Protein AF-0000000085013135 (afdb_homodimer)

Foldseek 3Di:
DQPCFPVVVVCVVPVVVVCPVVVVVPVPPPDDDDPDQDDFDDPAALCAFEEEEEAQALLRLLLLLVNVVRHYHYAYEHQAPAGHVLLDKDDAQDWDAWFVGFIDGHHHDPLAIDRWADDWAAPPLRLLVRLCVVLVFAKDFAAADDQLFWAWEPDDPPRHIDIDGLQQCLLQVLQVVLLVVLVCLVVVPCPDPPQDPVNSVVSNVVSCVRNVADPVSHDFFDVSSCVRSNFPFPADPDPGNGHTDGHDDPCRCVVRVVVVCNCVCVPNRNDPRMIATRSGSCSSSVSSCVSCVVNYDYSWAWAEWAADPQWIKTWTARRPPGDIDMDTGHFYEYAFALVSVLRHHYHQDDLLNVLSVPWDFWKKKWKKFKFFFDCCCVPSVTAWHWYAYPPLLGIKTFDNDPPPDGGIHIIRLGITTDPSSVVLQPDRFVVSVVVSQVVSCVNPVCSVVGTDDMGMDICCRHVRHNHRWTRDDPVSVSRRLVVLQDDRQRYHYAALSNAPVTSDSSRRSVRSSVVSNVNSVVSVVD/DQPCFPVVVVCVVPVVVVCPVVVVVPVPPPDDDDPDQDDFDDPAALCAFEEEEEAQALLRLLLLLVNVVRHYHYAYEHQAPAGHVLLDKDDAQDWDAWFVGFIDGHHHDPLAIDRQADDWAAPPLRLLVRLCVVLVFAKDFAAADDQLFWAWEPDDPPRHIDIDGLQQCLLQVLQVVLLVVLVCLVVVPCPDPPQDPVNSVVSNVVSCVRNVADPVSHDFFDVSSCVRSNFPFPADPDPGNGHTDGHDDPCRCVVRVVVVPNCVCVPNRNDPRMIATRSGSCSSSVSSCVSCVVNYDYSWAWAEWAADPQWIKTWTARRPPGDIDMDTGHFYEYAFALVSVLRHHYHQDDLLNVLSVPWDFWKKKWKKFKFFFDCCCVPSVTAWHWYAYPPLLGIKTFDNDPPPDGGIHIIRLGITTDPSSVVLQPDRFVVSVVVSQVVSCVNPVCSVVGTDDMGMDICCRHVRHNHRWTRDDPVSVPRRLVVLQDDRQRYHYAALSNAPVTSDSSRRSVRSSVVSNVNSVVSVVD

pLDDT: mean 91.19, std 17.28, range [20.17, 98.94]

Solvent-accessible surface area (backbone atoms only — not comparable to full-atom values): 54259 Å² total; per-residue (Å²): 135,75,79,58,52,77,49,35,56,52,34,54,64,48,54,61,62,78,48,63,68,60,51,64,63,63,67,65,70,79,70,69,76,59,73,65,90,70,81,92,79,76,85,74,66,42,79,56,44,32,36,34,28,37,25,40,23,57,18,27,40,50,32,49,53,54,41,43,75,33,42,31,39,61,40,30,37,16,56,46,94,61,72,8,61,59,40,31,58,48,33,45,76,40,74,49,70,34,62,92,67,54,69,45,67,32,76,45,54,91,92,39,61,38,50,70,40,62,78,69,41,38,71,82,34,49,65,50,51,50,50,28,50,74,68,62,56,55,58,41,66,41,44,61,57,20,38,56,24,38,39,37,38,68,59,48,94,91,34,74,53,44,76,43,44,40,29,38,61,49,44,34,51,44,12,51,54,28,23,55,37,43,51,39,57,71,67,60,51,80,55,73,89,77,63,48,73,71,47,44,55,43,46,48,54,47,34,24,65,69,14,55,27,46,98,84,42,43,58,59,72,30,62,61,42,15,47,35,39,37,48,66,35,55,50,23,33,49,90,25,78,46,36,51,30,78,68,69,51,68,65,56,38,52,77,65,49,56,61,79,67,63,57,57,46,51,27,47,76,43,25,40,48,24,24,34,42,64,94,32,50,24,47,61,32,51,53,45,41,75,74,41,51,93,34,52,40,59,22,23,42,68,48,34,40,37,59,59,96,82,22,30,39,37,34,25,36,31,72,79,80,58,58,76,46,76,49,75,26,48,26,34,46,40,35,58,42,43,61,45,49,58,72,33,49,70,50,71,53,70,68,51,55,52,35,37,65,68,39,50,48,34,46,24,26,31,29,31,34,33,24,62,41,45,51,51,43,78,75,56,61,31,70,22,11,42,28,42,36,76,49,73,42,34,29,32,35,41,52,60,61,74,65,78,54,81,47,59,41,41,30,38,49,20,46,27,51,44,72,50,14,50,55,47,50,71,41,56,70,71,59,39,49,50,52,42,45,54,56,42,25,77,77,36,74,59,43,64,80,32,57,69,53,60,48,71,47,30,28,59,35,32,83,78,38,46,20,65,33,62,46,74,49,75,63,46,51,68,69,28,41,59,57,52,45,38,71,50,89,54,34,32,51,23,21,23,74,28,18,60,37,55,70,36,70,41,7,11,42,37,11,13,54,52,43,46,54,52,50,49,55,51,56,69,74,100,136,75,81,61,52,75,50,34,57,53,35,56,63,49,54,61,58,77,51,61,71,62,53,65,64,60,68,69,68,78,74,68,74,56,74,64,88,70,80,91,81,75,85,74,67,43,80,57,44,33,36,34,26,38,26,40,22,57,17,26,41,51,30,47,54,56,41,44,75,36,41,30,40,60,40,31,37,17,57,45,91,61,70,8,60,60,40,30,58,46,34,46,76,40,73,49,70,34,61,92,68,52,69,46,67,32,78,44,55,93,93,38,61,39,50,70,39,61,79,69,42,36,70,82,35,48,64,50,51,50,49,28,49,75,70,64,55,54,59,42,68,39,47,61,58,20,39,54,25,38,39,36,37,68,59,48,95,92,35,76,54,44,78,43,43,39,29,38,60,48,44,33,52,44,11,50,54,28,24,55,37,41,51,38,57,72,68,59,51,82,55,76,87,78,63,49,75,70,48,46,57,44,47,47,53,48,33,25,64,69,14,55,27,46,98,84,43,43,58,62,72,30,63,63,41,16,47,35,40,37,48,67,35,54,51,24,34,47,90,24,78,46,37,52,29,77,68,71,52,68,65,57,37,53,77,66,49,58,60,78,65,63,57,56,49,51,27,48,76,42,24,39,47,23,24,32,42,65,93,33,51,25,49,60,32,51,54,45,41,75,72,42,50,92,34,52,41,60,24,25,42,69,48,32,41,37,59,60,96,83,22,29,40,37,34,23,36,32,72,81,81,56,59,76,47,75,49,75,25,50,25,34,44,39,35,58,42,42,62,45,48,58,72,32,48,72,49,70,54,69,68,52,56,52,36,36,64,68,39,50,45,34,46,25,26,31,30,32,34,33,24,61,41,45,52,52,44,78,74,57,61,30,68,23,10,41,28,42,36,74,50,73,41,35,30,32,35,41,50,60,61,73,68,77,53,81,46,60,43,41,28,39,48,19,46,27,48,43,71,49,13,50,53,47,51,71,41,57,68,70,58,38,50,51,52,43,44,53,56,42,26,77,74,36,75,59,44,64,80,32,56,68,51,61,50,71,46,29,27,58,36,33,83,78,38,47,21,64,31,63,46,74,48,76,64,46,50,68,71,28,41,59,56,51,46,37,72,51,90,55,34,32,50,24,22,22,76,30,18,60,38,52,71,35,70,43,7,11,42,37,11,13,53,54,42,45,54,54,50,49,55,51,55,71,73,99

InterPro domains:
  IPR001613 Flavin amine oxidase [PR00757] (50-69)
  IPR001613 Flavin amine oxidase [PR00757] (364-383)
  IPR001613 Flavin amine oxidase [PR00757] (501-518)
  IPR002937 Amine oxidase [PF01593] (58-519)
  IPR006311 Twin-arginine translocation pathway, signal sequence [PS51318] (1-34)
  IPR036188 FAD/NAD(P)-binding domain superfamily [G3DSA:3.50.50.60] (52-517)
  IPR036188 FAD/NAD(P)-binding domain superfamily [SSF51905] (48-522)
  IPR050281 Flavin monoamine oxidase and related enzymes [PTHR10742] (47-519)

Organism: Deinococcus geotherma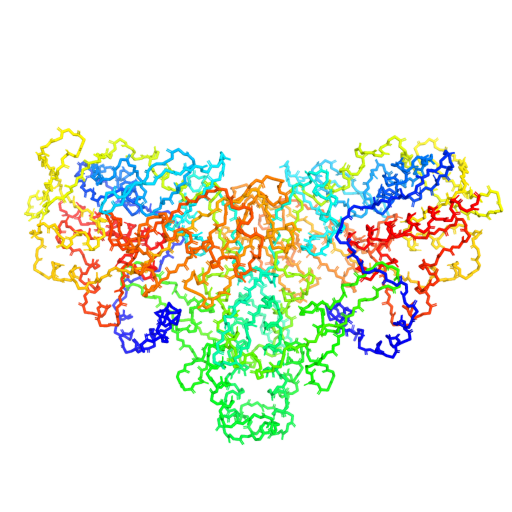lis (strain DSM 11300 / CIP 105573 / AG-3a) (NCBI:txid319795)

Nearest PDB structures (foldseek):
  2jb2-assembly1_A  TM=9.590E-01  e=8.911E-54  Rhodococcus opacus
  2jb1-assembly1_A  TM=9.589E-01  e=1.179E-53  Rhodococcus opacus
  2jae-assembly1_B  TM=9.559E-01  e=1.045E-52  Rhodococcus opacus
  1f8s-assembly2_C  TM=7.699E-01  e=2.069E-33  Calloselasma rhodostoma
  3kve-assembly1_B  TM=7.413E-01  e=1.322E-33  Vipera ammodytes ammodytes

Radius of gyration: 31.14 Å; Cα contacts (8 Å, |Δi|>4): 2342; chains: 2; bounding box: 64×97×80 Å

Structure (mmCIF, N/CA/C/O backbone):
data_AF-0000000085013135-model_v1
#
loop_
_entity.id
_entity.type
_entity.pdbx_description
1 polymer 'Flavin-containing amine oxidase'
#
loop_
_atom_site.group_PDB
_atom_site.id
_atom_site.type_symbol
_atom_site.label_atom_id
_atom_site.label_alt_id
_atom_site.label_comp_id
_atom_site.label_asym_id
_atom_site.label_entity_id
_atom_site.label_seq_id
_atom_site.pdbx_PDB_ins_code
_atom_site.Cartn_x
_atom_site.Cartn_y
_atom_site.Cartn_z
_atom_site.occupancy
_atom_site.B_iso_or_equiv
_atom_site.auth_seq_id
_atom_site.auth_comp_id
_atom_site.auth_asym_id
_atom_site.auth_atom_id
_atom_site.pdbx_PDB_model_num
ATOM 1 N N . MET A 1 1 ? -24.594 -26.344 1.019 1 20.33 1 MET A N 1
ATOM 2 C CA . MET A 1 1 ? -23.969 -26.281 -0.299 1 20.33 1 MET A CA 1
ATOM 3 C C . MET A 1 1 ? -23.312 -24.906 -0.524 1 20.33 1 MET A C 1
ATOM 5 O O . MET A 1 1 ? -22.641 -24.703 -1.529 1 20.33 1 MET A O 1
ATOM 9 N N . SER A 1 2 ? -23.859 -23.844 0.117 1 22.7 2 SER A N 1
ATOM 10 C CA . SER A 1 2 ? -23.672 -22.406 -0.042 1 22.7 2 SER A CA 1
ATOM 11 C C . SER A 1 2 ? -22.328 -21.953 0.535 1 22.7 2 SER A C 1
ATOM 13 O O . SER A 1 2 ? -21.844 -20.875 0.218 1 22.7 2 SER A O 1
ATOM 15 N N . GLU A 1 3 ? -21.953 -22.531 1.617 1 24.94 3 GLU A N 1
ATOM 16 C CA . GLU A 1 3 ? -20.922 -21.984 2.496 1 24.94 3 GLU A CA 1
ATOM 17 C C . GLU A 1 3 ? -19.531 -22.172 1.897 1 24.94 3 GLU A C 1
ATOM 19 O O . GLU A 1 3 ? -18.516 -21.906 2.559 1 24.94 3 GLU A O 1
ATOM 24 N N . ILE A 1 4 ? -19.375 -23.047 0.78 1 29.62 4 ILE A N 1
ATOM 25 C CA . ILE A 1 4 ? -18.062 -23.438 0.261 1 29.62 4 ILE A CA 1
ATOM 26 C C . ILE A 1 4 ? -17.438 -22.266 -0.505 1 29.62 4 ILE A C 1
ATOM 28 O O . ILE A 1 4 ? -16.438 -22.438 -1.202 1 29.62 4 ILE A O 1
ATOM 32 N N . ASN A 1 5 ? -18.156 -21.172 -0.644 1 28.77 5 ASN A N 1
ATOM 33 C CA . ASN A 1 5 ? -17.719 -20.25 -1.685 1 28.77 5 ASN A CA 1
ATOM 34 C C . ASN A 1 5 ? -16.312 -19.719 -1.416 1 28.77 5 ASN A C 1
ATOM 36 O O . ASN A 1 5 ? -15.391 -20 -2.174 1 28.77 5 ASN A O 1
ATOM 40 N N . ARG A 1 6 ? -16.281 -18.469 -0.856 1 32.03 6 ARG A N 1
ATOM 41 C CA . ARG A 1 6 ? -15.062 -17.703 -0.635 1 32.03 6 ARG A CA 1
ATOM 42 C C . ARG A 1 6 ? -14.117 -18.422 0.322 1 32.03 6 ARG A C 1
ATOM 44 O O . ARG A 1 6 ? -12.93 -18.094 0.396 1 32.03 6 ARG A O 1
ATOM 51 N N . ARG A 1 7 ? -14.703 -19.141 1.26 1 32.59 7 ARG A N 1
ATOM 52 C CA . ARG A 1 7 ? -14.047 -20.016 2.234 1 32.59 7 ARG A CA 1
ATOM 53 C C . ARG A 1 7 ? -13.164 -21.047 1.544 1 32.59 7 ARG A C 1
ATOM 55 O O . ARG A 1 7 ? -12.297 -21.641 2.176 1 32.59 7 ARG A O 1
ATOM 62 N N . SER A 1 8 ? -13.594 -21.25 0.335 1 32.78 8 SER A N 1
ATOM 63 C CA . SER A 1 8 ? -12.859 -22.312 -0.348 1 32.78 8 SER A CA 1
ATOM 64 C C . SER A 1 8 ? -11.484 -21.828 -0.794 1 32.78 8 SER A C 1
ATOM 66 O O . SER A 1 8 ? -10.609 -22.641 -1.096 1 32.78 8 SER A O 1
ATOM 68 N N . PHE A 1 9 ? -11.383 -20.594 -1.175 1 34.38 9 PHE A N 1
ATOM 69 C CA . PHE A 1 9 ? -10 -20.219 -1.425 1 34.38 9 PHE A CA 1
ATOM 70 C C . PHE A 1 9 ? -9.188 -20.25 -0.136 1 34.38 9 PHE A C 1
ATOM 72 O O . PHE A 1 9 ? -8.094 -20.812 -0.099 1 34.38 9 PHE A O 1
ATOM 79 N N . LEU A 1 10 ? -9.625 -19.516 0.949 1 36.81 10 LEU A N 1
ATOM 80 C CA . LEU A 1 10 ? -8.992 -19.672 2.25 1 36.81 10 LEU A CA 1
ATOM 81 C C . LEU A 1 10 ? -9.078 -21.109 2.73 1 36.81 10 LEU A C 1
ATOM 83 O O . LEU A 1 10 ? -8.148 -21.625 3.355 1 36.81 10 LEU A O 1
ATOM 87 N N . GLU A 1 11 ? -10.219 -21.766 2.619 1 33.91 11 GLU A N 1
ATOM 88 C CA . GLU A 1 11 ? -10.273 -23.203 2.877 1 33.91 11 GLU A CA 1
ATOM 89 C C . GLU A 1 11 ? -9.359 -23.969 1.932 1 33.91 11 GLU A C 1
ATOM 91 O O . GLU A 1 11 ? -8.805 -25 2.299 1 33.91 11 GLU A O 1
ATOM 96 N N . MET A 1 12 ? -9.305 -23.516 0.776 1 33.91 12 MET A N 1
ATOM 97 C CA . MET A 1 12 ? -8.328 -24.156 -0.097 1 33.91 12 MET A CA 1
ATOM 98 C C . MET A 1 12 ? -6.91 -23.906 0.386 1 33.91 12 MET A C 1
ATOM 100 O O . MET A 1 12 ? -6.074 -24.812 0.398 1 33.91 12 MET A O 1
ATOM 104 N N . VAL A 1 13 ? -6.574 -22.625 0.713 1 35.81 13 VAL A N 1
ATOM 105 C CA . VAL A 1 13 ? -5.27 -22.484 1.351 1 35.81 13 VAL A CA 1
ATOM 106 C C . VAL A 1 13 ? -5.305 -23.078 2.752 1 35.81 13 VAL A C 1
ATOM 108 O O . VAL A 1 13 ? -4.344 -23.719 3.188 1 35.81 13 VAL A O 1
ATOM 111 N N . GLY A 1 14 ? -6.281 -22.812 3.604 1 33.72 14 GLY A N 1
ATOM 112 C CA . GLY A 1 14 ? -6.414 -23.312 4.965 1 33.72 14 GLY A CA 1
ATOM 113 C C . GLY A 1 14 ? -6.754 -24.781 5.027 1 33.72 14 GLY A C 1
ATOM 114 O O . GLY A 1 14 ? -6.613 -25.422 6.074 1 33.72 14 GLY A O 1
ATOM 115 N N . MET A 1 15 ? -7.641 -25.203 4.223 1 31.19 15 MET A N 1
ATOM 116 C CA . MET A 1 15 ? -8.023 -26.594 4.449 1 31.19 15 MET A CA 1
ATOM 117 C C . MET A 1 15 ? -6.832 -27.531 4.258 1 31.19 15 MET A C 1
ATOM 119 O O . MET A 1 15 ? -6.992 -28.75 4.203 1 31.19 15 MET A O 1
ATOM 123 N N . VAL A 1 16 ? -5.73 -27.047 3.926 1 31.69 16 VAL A N 1
ATOM 124 C CA . VAL A 1 16 ? -4.676 -28.062 3.975 1 31.69 16 VAL A CA 1
ATOM 125 C C . VAL A 1 16 ? -4.512 -28.562 5.406 1 31.69 16 VAL A C 1
ATOM 127 O O . VAL A 1 16 ? -3.576 -28.172 6.105 1 31.69 16 VAL A O 1
ATOM 130 N N . GLY A 1 17 ? -5.332 -28.406 6.305 1 29.69 17 GLY A N 1
ATOM 131 C CA . GLY A 1 17 ? -5.223 -29 7.625 1 29.69 17 GLY A CA 1
ATOM 132 C C . GLY A 1 17 ? -4.91 -30.484 7.59 1 29.69 17 GLY A C 1
ATOM 133 O O . GLY A 1 17 ? -4.41 -31.031 8.57 1 29.69 17 GLY A O 1
ATOM 134 N N . GLY A 1 18 ? -5.578 -31.281 6.871 1 29.56 18 GLY A N 1
ATOM 135 C CA . GLY A 1 18 ? -5.32 -32.719 6.965 1 29.56 18 GLY A CA 1
ATOM 136 C C . GLY A 1 18 ? -3.889 -33.094 6.633 1 29.56 18 GLY A C 1
ATOM 137 O O . GLY A 1 18 ? -3.52 -34.25 6.688 1 29.56 18 GLY A O 1
ATOM 138 N N . SER A 1 19 ? -3.111 -32.344 5.891 1 28.61 19 SER A N 1
ATOM 139 C CA . SER A 1 19 ? -1.825 -32.75 5.352 1 28.61 19 SER A CA 1
ATOM 140 C C . SER A 1 19 ? -0.747 -32.781 6.426 1 28.61 19 SER A C 1
ATOM 142 O O . SER A 1 19 ? 0.438 -32.938 6.129 1 28.61 19 SER A O 1
ATOM 144 N N . ALA A 1 20 ? -1.009 -32.656 7.59 1 31.05 20 ALA A N 1
ATOM 145 C CA . ALA A 1 20 ? 0.098 -32.906 8.516 1 31.05 20 ALA A CA 1
ATOM 146 C C . ALA A 1 20 ? 0.731 -34.25 8.273 1 31.05 20 ALA A C 1
ATOM 148 O O . ALA A 1 20 ? 1.941 -34.438 8.445 1 31.05 20 ALA A O 1
ATOM 149 N N . ALA A 1 21 ? -0.06 -35.25 8.094 1 29.69 21 ALA A N 1
ATOM 150 C CA . ALA A 1 21 ? 0.535 -36.562 7.996 1 29.69 21 ALA A CA 1
ATOM 151 C C . ALA A 1 21 ? 1.422 -36.688 6.762 1 29.69 21 ALA A C 1
ATOM 153 O O . ALA A 1 21 ? 2.479 -37.312 6.805 1 29.69 21 ALA A O 1
ATOM 154 N N . LEU A 1 22 ? 0.947 -36.062 5.672 1 29.84 22 LEU A N 1
ATOM 155 C CA . LEU A 1 22 ? 1.785 -36.281 4.496 1 29.84 22 LEU A CA 1
ATOM 156 C C . LEU A 1 22 ? 3.045 -35.406 4.57 1 29.84 22 LEU A C 1
ATOM 158 O O . LEU A 1 22 ? 4.016 -35.688 3.852 1 29.84 22 LEU A O 1
ATOM 162 N N . TYR A 1 23 ? 3.088 -34.375 5.312 1 30.44 23 TYR A N 1
ATOM 163 C CA . TYR A 1 23 ? 4.285 -33.562 5.434 1 30.44 23 TYR A CA 1
ATOM 164 C C . TYR A 1 23 ? 5.441 -34.375 6.016 1 30.44 23 TYR A C 1
ATOM 166 O O . TYR A 1 23 ? 6.605 -34.125 5.684 1 30.44 23 TYR A O 1
ATOM 174 N N . GLN A 1 24 ? 5.23 -35.188 6.957 1 28.14 24 GLN A N 1
ATOM 175 C CA . GLN A 1 24 ? 6.34 -35.906 7.57 1 28.14 24 GLN A CA 1
ATOM 176 C C . GLN A 1 24 ? 7.09 -36.75 6.535 1 28.14 24 GLN A C 1
ATOM 178 O O . GLN A 1 24 ? 8.312 -36.906 6.629 1 28.14 24 GLN A O 1
ATOM 183 N N . VAL A 1 25 ? 6.434 -37.344 5.598 1 28.45 25 VAL A N 1
ATOM 184 C CA . VAL A 1 25 ? 7.133 -38.281 4.719 1 28.45 25 VAL A CA 1
ATOM 185 C C . VAL A 1 25 ? 8.008 -37.5 3.738 1 28.45 25 VAL A C 1
ATOM 187 O O . VAL A 1 25 ? 9.125 -37.938 3.418 1 28.45 25 VAL A O 1
ATOM 190 N N . MET A 1 26 ? 7.57 -36.312 3.322 1 29.7 26 MET A N 1
ATOM 191 C CA . MET A 1 26 ? 8.289 -35.719 2.205 1 29.7 26 MET A CA 1
ATOM 192 C C . MET A 1 26 ? 9.578 -35.062 2.682 1 29.7 26 MET A C 1
ATOM 194 O O . MET A 1 26 ? 10.43 -34.688 1.867 1 29.7 26 MET A O 1
ATOM 198 N N . THR A 1 27 ? 9.719 -34.594 3.871 1 31.27 27 THR A N 1
ATOM 199 C CA . THR A 1 27 ? 10.984 -34.031 4.32 1 31.27 27 THR A CA 1
ATOM 200 C C . THR A 1 27 ? 12.109 -35.031 4.215 1 31.27 27 THR A C 1
ATOM 202 O O . THR A 1 27 ? 13.289 -34.688 4.32 1 31.27 27 THR A O 1
ATOM 205 N N . SER A 1 28 ? 11.828 -36.25 4.27 1 26.95 28 SER A N 1
ATOM 206 C CA . SER A 1 28 ? 12.984 -37.125 4.375 1 26.95 28 SER A CA 1
ATOM 207 C C . SER A 1 28 ? 13.812 -37.125 3.096 1 26.95 28 SER A C 1
ATOM 209 O O . SER A 1 28 ? 14.93 -37.625 3.068 1 26.95 28 SER A O 1
ATOM 211 N N . MET A 1 29 ? 13.156 -36.938 1.948 1 28.41 29 MET A N 1
ATOM 212 C CA . MET A 1 29 ? 14.008 -37.281 0.816 1 28.41 29 MET A CA 1
ATOM 213 C C . MET A 1 29 ? 14.773 -36.062 0.313 1 28.41 29 MET A C 1
ATOM 215 O O . MET A 1 29 ? 15.453 -36.125 -0.711 1 28.41 29 MET A O 1
ATOM 219 N N . GLY A 1 30 ? 15.641 -35.281 1.122 1 29.53 30 GLY A N 1
ATOM 220 C CA . GLY A 1 30 ? 16.781 -34.375 1.146 1 29.53 30 GLY A CA 1
ATOM 221 C C . GLY A 1 30 ? 16.859 -33.469 -0.069 1 29.53 30 GLY A C 1
ATOM 222 O O . GLY A 1 30 ? 17.797 -32.688 -0.195 1 29.53 30 GLY A O 1
ATOM 223 N N . LEU A 1 31 ? 16.344 -33.688 -1.231 1 30.48 31 LEU A N 1
ATOM 224 C CA . LEU A 1 31 ? 16.875 -33.031 -2.416 1 30.48 31 LEU A CA 1
ATOM 225 C C . LEU A 1 31 ? 16.109 -31.75 -2.723 1 30.48 31 LEU A C 1
ATOM 227 O O . LEU A 1 31 ? 16.25 -31.188 -3.805 1 30.48 31 LEU A O 1
ATOM 231 N N . ALA A 1 32 ? 15.211 -31.281 -1.991 1 35.53 32 ALA A N 1
ATOM 232 C CA . ALA A 1 32 ? 14.391 -30.172 -2.471 1 35.53 32 ALA A CA 1
ATOM 233 C C . ALA A 1 32 ? 15.047 -28.828 -2.156 1 35.53 32 ALA A C 1
ATOM 235 O O . ALA A 1 32 ? 15.328 -28.531 -0.995 1 35.53 32 ALA A O 1
ATOM 236 N N . GLN A 1 33 ? 15.734 -28.172 -3.033 1 38.53 33 GLN A N 1
ATOM 237 C CA . GLN A 1 33 ? 16.344 -26.859 -2.865 1 38.53 33 GLN A CA 1
ATOM 238 C C . GLN A 1 33 ? 15.281 -25.75 -2.887 1 38.53 33 GLN A C 1
ATOM 240 O O . GLN A 1 33 ? 14.406 -25.75 -3.756 1 38.53 33 GLN A O 1
ATOM 245 N N . ALA A 1 34 ? 15.195 -25.031 -1.943 1 46.62 34 ALA A N 1
ATOM 246 C CA . ALA A 1 34 ? 14.359 -23.844 -1.779 1 46.62 34 ALA A CA 1
ATOM 247 C C . ALA A 1 34 ? 14.586 -22.859 -2.924 1 46.62 34 ALA A C 1
ATOM 249 O O . ALA A 1 34 ? 15.664 -22.812 -3.516 1 46.62 34 ALA A O 1
ATOM 250 N N . SER A 1 35 ? 13.523 -22.312 -3.408 1 49.88 35 SER A N 1
ATOM 251 C CA . SER A 1 35 ? 13.57 -21.25 -4.402 1 49.88 35 SER A CA 1
ATOM 252 C C . SER A 1 35 ? 14.695 -20.266 -4.098 1 49.88 35 SER A C 1
ATOM 254 O O . SER A 1 35 ? 14.656 -19.578 -3.078 1 49.88 35 SER A O 1
ATOM 256 N N . ALA A 1 36 ? 15.93 -20.531 -4.551 1 49.38 36 ALA A N 1
ATOM 257 C CA . ALA A 1 36 ? 17.062 -19.641 -4.316 1 49.38 36 ALA A CA 1
ATOM 258 C C . ALA A 1 36 ? 16.969 -18.391 -5.18 1 49.38 36 ALA A C 1
ATOM 260 O O . ALA A 1 36 ? 16.641 -18.469 -6.367 1 49.38 36 ALA A O 1
ATOM 261 N N . PRO A 1 37 ? 17.156 -17.125 -4.531 1 61.28 37 PRO A N 1
ATOM 262 C CA . PRO A 1 37 ? 17.344 -15.836 -5.207 1 61.28 37 PRO A CA 1
ATOM 263 C C . PRO A 1 37 ? 18.484 -15.867 -6.227 1 61.28 37 PRO A C 1
ATOM 265 O O . PRO A 1 37 ? 19.469 -16.562 -6.031 1 61.28 37 PRO A O 1
ATOM 268 N N . GLY A 1 38 ? 18.125 -15.844 -7.609 1 69.94 38 GLY A N 1
ATOM 269 C CA . GLY A 1 38 ? 19.109 -15.586 -8.648 1 69.94 38 GLY A CA 1
ATOM 270 C C . GLY A 1 38 ? 18.781 -16.25 -9.969 1 69.94 38 GLY A C 1
ATOM 271 O O . GLY A 1 38 ? 17.859 -17.062 -10.047 1 69.94 38 GLY A O 1
ATOM 272 N N . PRO A 1 39 ? 19.578 -15.891 -10.898 1 77.06 39 PRO A N 1
ATOM 273 C CA . PRO A 1 39 ? 19.344 -16.422 -12.242 1 77.06 39 PRO A CA 1
ATOM 274 C C . PRO A 1 39 ? 19.766 -17.875 -12.383 1 77.06 39 PRO A C 1
ATOM 276 O O . PRO A 1 39 ? 20.672 -18.344 -11.672 1 77.06 39 PRO A O 1
ATOM 279 N N . LEU A 1 40 ? 19.109 -18.641 -13.188 1 82.75 40 LEU A N 1
ATOM 280 C CA . LEU A 1 40 ? 19.438 -20.031 -13.492 1 82.75 40 LEU A CA 1
ATOM 281 C C . LEU A 1 40 ? 20.781 -20.125 -14.219 1 82.75 40 LEU A C 1
ATOM 283 O O . LEU A 1 40 ? 21.031 -19.391 -15.172 1 82.75 40 LEU A O 1
ATOM 287 N N . LYS A 1 41 ? 21.859 -20.891 -13.773 1 81.81 41 LYS A N 1
ATOM 288 C CA . LYS A 1 41 ? 23.141 -21.172 -14.406 1 81.81 41 LYS A CA 1
ATOM 289 C C . LYS A 1 41 ? 23.281 -22.641 -14.734 1 81.81 41 LYS A C 1
ATOM 291 O O . LYS A 1 41 ? 23.328 -23.484 -13.836 1 81.81 41 LYS A O 1
ATOM 296 N N . LEU A 1 42 ? 23.172 -22.891 -15.977 1 88 42 LEU A N 1
ATOM 297 C CA . LEU A 1 42 ? 23.312 -24.266 -16.438 1 88 42 LEU A CA 1
ATOM 298 C C . LEU A 1 42 ? 24.766 -24.547 -16.844 1 88 42 LEU A C 1
ATOM 300 O O . LEU A 1 42 ? 25.359 -23.781 -17.594 1 88 42 LEU A O 1
ATOM 304 N N . GLU A 1 43 ? 25.297 -25.562 -16.219 1 88.62 43 GLU A N 1
ATOM 305 C CA . GLU A 1 43 ? 26.656 -25.969 -16.594 1 88.62 43 GLU A CA 1
ATOM 306 C C . GLU A 1 43 ? 26.625 -26.906 -17.797 1 88.62 43 GLU A C 1
ATOM 308 O O . GLU A 1 43 ? 25.766 -27.781 -17.875 1 88.62 43 GLU A O 1
ATOM 313 N N . GLY A 1 44 ? 27.562 -26.672 -18.672 1 89.62 44 GLY A N 1
ATOM 314 C CA . GLY A 1 44 ? 27.594 -27.484 -19.875 1 89.62 44 GLY A CA 1
ATOM 315 C C . GLY A 1 44 ? 26.906 -26.812 -21.047 1 89.62 44 GLY A C 1
ATOM 316 O O . GLY A 1 44 ? 26.609 -25.625 -21.016 1 89.62 44 GLY A O 1
ATOM 317 N N . SER A 1 45 ? 26.844 -27.656 -22.203 1 91.06 45 SER A N 1
ATOM 318 C CA . SER A 1 45 ? 26.25 -27.125 -23.422 1 91.06 45 SER A CA 1
ATOM 319 C C . SER A 1 45 ? 25.281 -28.125 -24.062 1 91.06 45 SER A C 1
ATOM 321 O O . SER A 1 45 ? 25.484 -29.328 -23.984 1 91.06 45 SER A O 1
ATOM 323 N N . GLY A 1 46 ? 24.234 -27.609 -24.547 1 92.44 46 GLY A N 1
ATOM 324 C CA . GLY A 1 46 ? 23.234 -28.422 -25.219 1 92.44 46 GLY A CA 1
ATOM 325 C C . GLY A 1 46 ? 23.766 -29.094 -26.484 1 92.44 46 GLY A C 1
ATOM 326 O O . GLY A 1 46 ? 23.219 -30.109 -26.922 1 92.44 46 GLY A O 1
ATOM 327 N N . GLN A 1 47 ? 24.781 -28.578 -27.031 1 91.19 47 GLN A N 1
ATOM 328 C CA . GLN A 1 47 ? 25.453 -29.125 -28.203 1 91.19 47 GLN A CA 1
ATOM 329 C C . GLN A 1 47 ? 24.469 -29.297 -29.359 1 91.19 47 GLN A C 1
ATOM 331 O O . GLN A 1 47 ? 24.5 -30.297 -30.078 1 91.19 47 GLN A O 1
ATOM 336 N N . GLY A 1 48 ? 23.531 -28.5 -29.375 1 92 48 GLY A N 1
ATOM 337 C CA . GLY A 1 48 ? 22.609 -28.469 -30.5 1 92 48 GLY A CA 1
ATOM 338 C C . GLY A 1 48 ? 21.484 -29.484 -30.375 1 92 48 GLY A C 1
ATOM 339 O O . GLY A 1 48 ? 20.656 -29.594 -31.281 1 92 48 GLY A O 1
ATOM 340 N N . LYS A 1 49 ? 21.422 -30.234 -29.266 1 97.31 49 LYS A N 1
ATOM 341 C CA . LYS A 1 49 ? 20.266 -31.094 -29.031 1 97.31 49 LYS A CA 1
ATOM 342 C C . LYS A 1 49 ? 18.969 -30.281 -29.031 1 97.31 49 LYS A C 1
ATOM 344 O O . LYS A 1 49 ? 18.969 -29.094 -28.703 1 97.31 49 LYS A O 1
ATOM 349 N N . SER A 1 50 ? 17.922 -30.969 -29.344 1 98.44 50 SER A N 1
ATOM 350 C CA . SER A 1 50 ? 16.703 -30.203 -29.609 1 98.44 50 SER A CA 1
ATOM 351 C C . SER A 1 50 ? 15.672 -30.391 -28.5 1 98.44 50 SER A C 1
ATOM 353 O O . SER A 1 50 ? 15.547 -31.484 -27.938 1 98.44 50 SER A O 1
ATOM 355 N N . PHE A 1 51 ? 15 -29.281 -28.172 1 98.75 51 PHE A N 1
ATOM 356 C CA . PHE A 1 51 ? 13.875 -29.297 -27.25 1 98.75 51 PHE A CA 1
ATOM 357 C C . PHE A 1 51 ? 12.602 -28.828 -27.953 1 98.75 51 PHE A C 1
ATOM 359 O O . PHE A 1 51 ? 12.617 -27.859 -28.703 1 98.75 51 PHE A O 1
ATOM 366 N N . LEU A 1 52 ? 11.523 -29.547 -27.734 1 98.88 52 LEU A N 1
ATOM 367 C CA . LEU A 1 52 ? 10.172 -29.125 -28.094 1 98.88 52 LEU A CA 1
ATOM 368 C C . LEU A 1 52 ? 9.414 -28.641 -26.859 1 98.88 52 LEU A C 1
ATOM 370 O O . LEU A 1 52 ? 9.305 -29.359 -25.859 1 98.88 52 LEU A O 1
ATOM 374 N N . ILE A 1 53 ? 8.984 -27.391 -26.906 1 98.94 53 ILE A N 1
ATOM 375 C CA . ILE A 1 53 ? 8.164 -26.812 -25.844 1 98.94 53 ILE A CA 1
ATOM 376 C C . ILE A 1 53 ? 6.723 -26.672 -26.328 1 98.94 53 ILE A C 1
ATOM 378 O O . ILE A 1 53 ? 6.469 -26.125 -27.406 1 98.94 53 ILE A O 1
ATOM 382 N N . LEU A 1 54 ? 5.793 -27.203 -25.578 1 98.94 54 LEU A N 1
ATOM 383 C CA . LEU A 1 54 ? 4.383 -27.109 -25.938 1 98.94 54 LEU A CA 1
ATOM 384 C C . LEU A 1 54 ? 3.676 -26.047 -25.094 1 98.94 54 LEU A C 1
ATOM 386 O O . LEU A 1 54 ? 3.297 -26.312 -23.938 1 98.94 54 LEU A O 1
ATOM 390 N N . GLY A 1 55 ? 3.42 -24.859 -25.672 1 98.81 55 GLY A N 1
ATOM 391 C CA . GLY A 1 55 ? 2.82 -23.719 -25.016 1 98.81 55 GLY A CA 1
ATOM 392 C C . GLY A 1 55 ? 3.781 -22.547 -24.844 1 98.81 55 GLY A C 1
ATOM 393 O O . GLY A 1 55 ? 4.914 -22.734 -24.391 1 98.81 55 GLY A O 1
ATOM 394 N N . ALA A 1 56 ? 3.281 -21.375 -25.172 1 98.88 56 ALA A N 1
ATOM 395 C CA . ALA A 1 56 ? 4.09 -20.156 -25.047 1 98.88 56 ALA A CA 1
ATOM 396 C C . ALA A 1 56 ? 3.57 -19.266 -23.906 1 98.88 56 ALA A C 1
ATOM 398 O O . ALA A 1 56 ? 3.52 -18.047 -24.047 1 98.88 56 ALA A O 1
ATOM 399 N N . GLY A 1 57 ? 3.084 -19.891 -22.797 1 98.75 57 GLY A N 1
ATOM 400 C CA . GLY A 1 57 ? 2.898 -19.156 -21.562 1 98.75 57 GLY A CA 1
ATOM 401 C C . GLY A 1 57 ? 4.203 -18.812 -20.875 1 98.75 57 GLY A C 1
ATOM 402 O O . GLY A 1 57 ? 5.281 -19.016 -21.438 1 98.75 57 GLY A O 1
ATOM 403 N N . LEU A 1 58 ? 4.133 -18.359 -19.688 1 98.88 58 LEU A N 1
ATOM 404 C CA . LEU A 1 58 ? 5.352 -17.953 -18.984 1 98.88 58 LEU A CA 1
ATOM 405 C C . LEU A 1 58 ? 6.277 -19.156 -18.781 1 98.88 58 LEU A C 1
ATOM 407 O O . LEU A 1 58 ? 7.492 -19.031 -18.969 1 98.88 58 LEU A O 1
ATOM 411 N N . ALA A 1 59 ? 5.703 -20.25 -18.406 1 98.88 59 ALA A N 1
ATOM 412 C CA . ALA A 1 59 ? 6.523 -21.438 -18.188 1 98.88 59 ALA A CA 1
ATOM 413 C C . ALA A 1 59 ? 7.242 -21.844 -19.469 1 98.88 59 ALA A C 1
ATOM 415 O O . ALA A 1 59 ? 8.438 -22.141 -19.453 1 98.88 59 ALA A O 1
ATOM 416 N N . GLY A 1 60 ? 6.52 -21.859 -20.562 1 98.94 60 GLY A N 1
ATOM 417 C CA . GLY A 1 60 ? 7.117 -22.25 -21.828 1 98.94 60 GLY A CA 1
ATOM 418 C C . GLY A 1 60 ? 8.195 -21.297 -22.297 1 98.94 60 GLY A C 1
ATOM 419 O O . GLY A 1 60 ? 9.289 -21.734 -22.688 1 98.94 60 GLY A O 1
ATOM 420 N N . MET A 1 61 ? 7.883 -20.047 -22.266 1 98.94 61 MET A N 1
ATOM 421 C CA . MET A 1 61 ? 8.836 -19.062 -22.766 1 98.94 61 MET A CA 1
ATOM 422 C C . MET A 1 61 ? 10.062 -18.969 -21.859 1 98.94 61 MET A C 1
ATOM 424 O O . MET A 1 61 ? 11.18 -18.781 -22.344 1 98.94 61 MET A O 1
ATOM 428 N N . ALA A 1 62 ? 9.852 -19.094 -20.562 1 98.81 62 ALA A N 1
ATOM 429 C CA . ALA A 1 62 ? 10.992 -19.141 -19.656 1 98.81 62 ALA A CA 1
ATOM 430 C C . ALA A 1 62 ? 11.875 -20.344 -19.938 1 98.81 62 ALA A C 1
ATOM 432 O O . ALA A 1 62 ? 13.102 -20.25 -19.922 1 98.81 62 ALA A O 1
ATOM 433 N N . SER A 1 63 ? 11.266 -21.484 -20.188 1 98.88 63 SER A N 1
ATOM 434 C CA . SER A 1 63 ? 12.023 -22.688 -20.531 1 98.88 63 SER A CA 1
ATOM 435 C C . SER A 1 63 ? 12.859 -22.469 -21.781 1 98.88 63 SER A C 1
ATOM 437 O O . SER A 1 63 ? 14.055 -22.781 -21.812 1 98.88 63 SER A O 1
ATOM 439 N N . ALA A 1 64 ? 12.227 -21.938 -22.781 1 98.88 64 ALA A N 1
ATOM 440 C CA . ALA A 1 64 ? 12.914 -21.688 -24.047 1 98.88 64 ALA A CA 1
ATOM 441 C C . ALA A 1 64 ? 14.086 -20.734 -23.859 1 98.88 64 ALA A C 1
ATOM 443 O O . ALA A 1 64 ? 15.172 -20.953 -24.391 1 98.88 64 ALA A O 1
ATOM 444 N N . TYR A 1 65 ? 13.828 -19.656 -23.141 1 98.62 65 TYR A N 1
ATOM 445 C CA . TYR A 1 65 ? 14.836 -18.625 -22.891 1 98.62 65 TYR A CA 1
ATOM 446 C C . TYR A 1 65 ? 16.078 -19.234 -22.234 1 98.62 65 TYR A C 1
ATOM 448 O O . TYR A 1 65 ? 17.203 -18.984 -22.672 1 98.62 65 TYR A O 1
ATOM 456 N N . GLU A 1 66 ? 15.883 -20.062 -21.219 1 98.25 66 GLU A N 1
ATOM 457 C CA . GLU A 1 66 ? 16.984 -20.641 -20.469 1 98.25 66 GLU A CA 1
ATOM 458 C C . GLU A 1 66 ? 17.703 -21.719 -21.281 1 98.25 66 GLU A C 1
ATOM 460 O O . GLU A 1 66 ? 18.938 -21.812 -21.25 1 98.25 66 GLU A O 1
ATOM 465 N N . LEU A 1 67 ? 16.984 -22.531 -21.984 1 98.38 67 LEU A N 1
ATOM 466 C CA . LEU A 1 67 ? 17.578 -23.594 -22.781 1 98.38 67 LEU A CA 1
ATOM 467 C C . LEU A 1 67 ? 18.406 -23.031 -23.938 1 98.38 67 LEU A C 1
ATOM 469 O O . LEU A 1 67 ? 19.469 -23.547 -24.25 1 98.38 67 LEU A O 1
ATOM 473 N N . ARG A 1 68 ? 17.875 -22.016 -24.531 1 97.25 68 ARG A N 1
ATOM 474 C CA . ARG A 1 68 ? 18.625 -21.391 -25.625 1 97.25 68 ARG A CA 1
ATOM 475 C C . ARG A 1 68 ? 19.953 -20.844 -25.125 1 97.25 68 ARG A C 1
ATOM 477 O O . ARG A 1 68 ? 20.984 -20.984 -25.797 1 97.25 68 ARG A O 1
ATOM 484 N N . LYS A 1 69 ? 19.938 -20.234 -23.984 1 95.62 69 LYS A N 1
ATOM 485 C CA . LYS A 1 69 ? 21.172 -19.719 -23.375 1 95.62 69 LYS A CA 1
ATOM 486 C C . LYS A 1 69 ? 22.203 -20.844 -23.219 1 95.62 69 LYS A C 1
ATOM 488 O O . LYS A 1 69 ? 23.406 -20.578 -23.297 1 95.62 69 LYS A O 1
ATOM 493 N N . ALA A 1 70 ? 21.672 -22.031 -23.094 1 96.31 70 ALA A N 1
ATOM 494 C CA . ALA A 1 70 ? 22.547 -23.172 -22.844 1 96.31 70 ALA A CA 1
ATOM 495 C C . ALA A 1 70 ? 22.953 -23.859 -24.141 1 96.31 70 ALA A C 1
ATOM 497 O O . ALA A 1 70 ? 23.672 -24.859 -24.141 1 96.31 70 ALA A O 1
ATOM 498 N N . GLY A 1 71 ? 22.438 -23.391 -25.281 1 96.62 71 GLY A N 1
ATOM 499 C CA . GLY A 1 71 ? 22.922 -23.859 -26.562 1 96.62 71 GLY A CA 1
ATOM 500 C C . GLY A 1 71 ? 22.031 -24.922 -27.172 1 96.62 71 GLY A C 1
ATOM 501 O O . GLY A 1 71 ? 22.469 -25.656 -28.062 1 96.62 71 GLY A O 1
ATOM 502 N N . TYR A 1 72 ? 20.859 -25.062 -26.703 1 98.25 72 TYR A N 1
ATOM 503 C CA . TYR A 1 72 ? 19.922 -26.016 -27.281 1 98.25 72 TYR A CA 1
ATOM 504 C C . TYR A 1 72 ? 19.188 -25.422 -28.469 1 98.25 72 TYR A C 1
ATOM 506 O O . TYR A 1 72 ? 19.047 -24.203 -28.578 1 98.25 72 TYR A O 1
ATOM 514 N N . ASP A 1 73 ? 18.797 -26.281 -29.375 1 98.38 73 ASP A N 1
ATOM 515 C CA . ASP A 1 73 ? 17.859 -25.906 -30.438 1 98.38 73 ASP A CA 1
ATOM 516 C C . ASP A 1 73 ? 16.422 -26.047 -29.953 1 98.38 73 ASP A C 1
ATOM 518 O O . ASP A 1 73 ? 15.953 -27.156 -29.688 1 98.38 73 ASP A O 1
ATOM 522 N N . VAL A 1 74 ? 15.656 -24.922 -29.906 1 98.81 74 VAL A N 1
ATOM 523 C CA . VAL A 1 74 ? 14.367 -24.953 -29.219 1 98.81 74 VAL A CA 1
ATOM 524 C C . VAL A 1 74 ? 13.258 -24.562 -30.188 1 98.81 74 VAL A C 1
ATOM 526 O O . VAL A 1 74 ? 13.414 -23.625 -30.984 1 98.81 74 VAL A O 1
ATOM 529 N N . THR A 1 75 ? 12.172 -25.297 -30.172 1 98.81 75 THR A N 1
ATOM 530 C CA . THR A 1 75 ? 10.938 -24.984 -30.891 1 98.81 75 THR A CA 1
ATOM 531 C C . THR A 1 75 ? 9.758 -24.922 -29.922 1 98.81 75 THR A C 1
ATOM 533 O O . THR A 1 75 ? 9.602 -25.812 -29.078 1 98.81 75 THR A O 1
ATOM 536 N N . ILE A 1 76 ? 8.945 -23.875 -30.062 1 98.94 76 ILE A N 1
ATOM 537 C CA . ILE A 1 76 ? 7.742 -23.734 -29.25 1 98.94 76 ILE A CA 1
ATOM 538 C C . ILE A 1 76 ? 6.504 -23.844 -30.141 1 98.94 76 ILE A C 1
ATOM 540 O O . ILE A 1 76 ? 6.438 -23.219 -31.203 1 98.94 76 ILE A O 1
ATOM 544 N N . LEU A 1 77 ? 5.531 -24.656 -29.781 1 98.94 77 LEU A N 1
ATOM 545 C CA . LEU A 1 77 ? 4.207 -24.656 -30.391 1 98.94 77 LEU A CA 1
ATOM 546 C C . LEU A 1 77 ? 3.189 -23.969 -29.484 1 98.94 77 LEU A C 1
ATOM 548 O O . LEU A 1 77 ? 3.094 -24.266 -28.297 1 98.94 77 LEU A O 1
ATOM 552 N N . GLU A 1 78 ? 2.479 -22.984 -30.016 1 98.81 78 GLU A N 1
ATOM 553 C CA . GLU A 1 78 ? 1.496 -22.203 -29.266 1 98.81 78 GLU A CA 1
ATOM 554 C C . GLU A 1 78 ? 0.143 -22.203 -29.984 1 98.81 78 GLU A C 1
ATOM 556 O O . GLU A 1 78 ? 0.06 -21.891 -31.172 1 98.81 78 GLU A O 1
ATOM 561 N N . TYR A 1 79 ? -0.904 -22.531 -29.203 1 98.12 79 TYR A N 1
ATOM 562 C CA . TYR A 1 79 ? -2.273 -22.578 -29.703 1 98.12 79 TYR A CA 1
ATOM 563 C C . TYR A 1 79 ? -2.725 -21.219 -30.219 1 98.12 79 TYR A C 1
ATOM 565 O O . TYR A 1 79 ? -3.318 -21.109 -31.297 1 98.12 79 TYR A O 1
ATOM 573 N N . ASN A 1 80 ? -2.451 -20.156 -29.469 1 97.5 80 ASN A N 1
ATOM 574 C CA . ASN A 1 80 ? -2.965 -18.812 -29.719 1 97.5 80 ASN A CA 1
ATOM 575 C C . ASN A 1 80 ? -2.152 -18.094 -30.797 1 97.5 80 ASN A C 1
ATOM 577 O O . ASN A 1 80 ? -1.084 -18.562 -31.188 1 97.5 80 ASN A O 1
ATOM 581 N N . ALA A 1 81 ? -2.652 -16.938 -31.234 1 96.94 81 ALA A N 1
ATOM 582 C CA . ALA A 1 81 ? -1.932 -16.031 -32.125 1 96.94 81 ALA A CA 1
ATOM 583 C C . ALA A 1 81 ? -1.066 -15.055 -31.344 1 96.94 81 ALA A C 1
ATOM 585 O O . ALA A 1 81 ? -0.454 -14.148 -31.922 1 96.94 81 ALA A O 1
ATOM 586 N N . ARG A 1 82 ? -1.059 -15.219 -30.047 1 96 82 ARG A N 1
ATOM 587 C CA . ARG A 1 82 ? -0.274 -14.391 -29.125 1 96 82 ARG A CA 1
ATOM 588 C C . ARG A 1 82 ? 0.441 -15.25 -28.094 1 96 82 ARG A C 1
ATOM 590 O O . ARG A 1 82 ? -0.003 -16.359 -27.781 1 96 82 ARG A O 1
ATOM 597 N N . ALA A 1 83 ? 1.508 -14.781 -27.547 1 98.19 83 ALA A N 1
ATOM 598 C CA . ALA A 1 83 ? 2.188 -15.445 -26.438 1 98.19 83 ALA A CA 1
ATOM 599 C C . ALA A 1 83 ? 1.604 -15.008 -25.094 1 98.19 83 ALA A C 1
ATOM 601 O O . ALA A 1 83 ? 0.763 -14.102 -25.047 1 98.19 83 ALA A O 1
ATOM 602 N N . GLY A 1 84 ? 1.956 -15.766 -24.078 1 98.31 84 GLY A N 1
ATOM 603 C CA . GLY A 1 84 ? 1.673 -15.32 -22.719 1 98.31 84 GLY A CA 1
ATOM 604 C C . GLY A 1 84 ? 0.682 -16.203 -21.984 1 98.31 84 GLY A C 1
ATOM 605 O O . GLY A 1 84 ? 0.598 -16.172 -20.766 1 98.31 84 GLY A O 1
ATOM 606 N N . GLY A 1 85 ? -0.073 -17.031 -22.766 1 97.69 85 GLY A N 1
ATOM 607 C CA . GLY A 1 85 ? -1.076 -17.844 -22.109 1 97.69 85 GLY A CA 1
ATOM 608 C C . GLY A 1 85 ? -2.029 -17.062 -21.234 1 97.69 85 GLY A C 1
ATOM 609 O O . GLY A 1 85 ? -2.627 -16.078 -21.688 1 97.69 85 GLY A O 1
ATOM 610 N N . ARG A 1 86 ? -2.1 -17.453 -20 1 97.94 86 ARG A N 1
ATOM 611 C CA . ARG A 1 86 ? -3.02 -16.797 -19.078 1 97.94 86 ARG A CA 1
ATOM 612 C C . ARG A 1 86 ? -2.484 -15.43 -18.656 1 97.94 86 ARG A C 1
ATOM 614 O O . ARG A 1 86 ? -3.229 -14.609 -18.109 1 97.94 86 ARG A O 1
ATOM 621 N N . CYS A 1 87 ? -1.175 -15.195 -18.766 1 98.44 87 CYS A N 1
ATOM 622 C CA . CYS A 1 87 ? -0.6 -13.867 -18.578 1 98.44 87 CYS A CA 1
ATOM 623 C C . CYS A 1 87 ? -1.006 -12.938 -19.719 1 98.44 87 CYS A C 1
ATOM 625 O O . CYS A 1 87 ? -0.226 -12.703 -20.656 1 98.44 87 CYS A O 1
ATOM 627 N N . TRP A 1 88 ? -2.172 -12.422 -19.547 1 97.5 88 TRP A N 1
ATOM 628 C CA . TRP A 1 88 ? -2.951 -11.836 -20.625 1 97.5 88 TRP A CA 1
ATOM 629 C C . TRP A 1 88 ? -3.576 -10.516 -20.188 1 97.5 88 TRP A C 1
ATOM 631 O O . TRP A 1 88 ? -3.982 -10.359 -19.031 1 97.5 88 TRP A O 1
ATOM 641 N N . THR A 1 89 ? -3.543 -9.445 -21.094 1 98.56 89 THR A N 1
ATOM 642 C CA . THR A 1 89 ? -4.195 -8.164 -20.859 1 98.56 89 THR A CA 1
ATOM 643 C C . THR A 1 89 ? -5.074 -7.777 -22.047 1 98.56 89 THR A C 1
ATOM 645 O O . THR A 1 89 ? -4.652 -7.887 -23.203 1 98.56 89 THR A O 1
ATOM 648 N N . LEU A 1 90 ? -6.297 -7.352 -21.766 1 98.62 90 LEU A N 1
ATOM 649 C CA . LEU A 1 90 ? -7.227 -6.891 -22.797 1 98.62 90 LEU A CA 1
ATOM 650 C C . LEU A 1 90 ? -7.258 -5.367 -22.859 1 98.62 90 LEU A C 1
ATOM 652 O O . LEU A 1 90 ? -7.328 -4.703 -21.812 1 98.62 90 LEU A O 1
ATOM 656 N N . ARG A 1 91 ? -7.215 -4.863 -24.094 1 98.31 91 ARG A N 1
ATOM 657 C CA . ARG A 1 91 ? -7.203 -3.428 -24.359 1 98.31 91 ARG A CA 1
ATOM 658 C C . ARG A 1 91 ? -8.133 -3.082 -25.516 1 98.31 91 ARG A C 1
ATOM 660 O O . ARG A 1 91 ? -8.648 -3.973 -26.188 1 98.31 91 ARG A O 1
ATOM 667 N N . GLY A 1 92 ? -8.25 -1.767 -25.672 1 98.44 92 GLY A N 1
ATOM 668 C CA . GLY A 1 92 ? -9.016 -1.327 -26.828 1 98.44 92 GLY A CA 1
ATOM 669 C C . GLY A 1 92 ? -8.516 -1.903 -28.141 1 98.44 92 GLY A C 1
ATOM 670 O O . GLY A 1 92 ? -7.309 -1.905 -28.406 1 98.44 92 GLY A O 1
ATOM 671 N N . GLY A 1 93 ? -9.461 -2.424 -28.906 1 98.19 93 GLY A N 1
ATOM 672 C CA . GLY A 1 93 ? -9.102 -3.004 -30.188 1 98.19 93 GLY A CA 1
ATOM 673 C C . GLY A 1 93 ? -8.977 -4.516 -30.141 1 98.19 93 GLY A C 1
ATOM 674 O O . GLY A 1 93 ? -9.055 -5.18 -31.188 1 98.19 93 GLY A O 1
ATOM 675 N N . ASP A 1 94 ? -8.82 -5.078 -29 1 97.88 94 ASP A N 1
ATOM 676 C CA . ASP A 1 94 ? -8.711 -6.527 -28.891 1 97.88 94 ASP A CA 1
ATOM 677 C C . ASP A 1 94 ? -10.062 -7.199 -29.141 1 97.88 94 ASP A C 1
ATOM 679 O O . ASP A 1 94 ? -11.117 -6.621 -28.844 1 97.88 94 ASP A O 1
ATOM 683 N N . VAL A 1 95 ? -9.961 -8.367 -29.688 1 97 95 VAL A N 1
ATOM 684 C CA . VAL A 1 95 ? -11.133 -9.211 -29.906 1 97 95 VAL A CA 1
ATOM 685 C C . VAL A 1 95 ? -10.93 -10.562 -29.219 1 97 95 VAL A C 1
ATOM 687 O O . VAL A 1 95 ? -9.859 -11.156 -29.312 1 97 95 VAL A O 1
ATOM 690 N N . TYR A 1 96 ? -11.906 -10.938 -28.5 1 94.38 96 TYR A N 1
ATOM 691 C CA . TYR A 1 96 ? -11.867 -12.211 -27.797 1 94.38 96 TYR A CA 1
ATOM 692 C C . TYR A 1 96 ? -13.086 -13.062 -28.141 1 94.38 96 TYR A C 1
ATOM 694 O O . TYR A 1 96 ? -14.227 -12.609 -28 1 94.38 96 TYR A O 1
ATOM 702 N N . THR A 1 97 ? -12.82 -14.289 -28.656 1 95.38 97 THR A N 1
ATOM 703 C CA . THR A 1 97 ? -13.883 -15.25 -28.953 1 95.38 97 THR A CA 1
ATOM 704 C C . THR A 1 97 ? -13.828 -16.438 -27.984 1 95.38 97 THR A C 1
ATOM 706 O O . THR A 1 97 ? -12.789 -17.094 -27.859 1 95.38 97 THR A O 1
ATOM 709 N N . GLU A 1 98 ? -14.891 -16.672 -27.312 1 95.88 98 GLU A N 1
ATOM 710 C CA . GLU A 1 98 ? -14.922 -17.781 -26.344 1 95.88 98 GLU A CA 1
ATOM 711 C C . GLU A 1 98 ? -15.641 -19 -26.922 1 95.88 98 GLU A C 1
ATOM 713 O O . GLU A 1 98 ? -16.156 -18.938 -28.047 1 95.88 98 GLU A O 1
ATOM 718 N N . LEU A 1 99 ? -15.523 -20.109 -26.203 1 94.12 99 LEU A N 1
ATOM 719 C CA . LEU A 1 99 ? -16.25 -21.297 -26.641 1 94.12 99 LEU A CA 1
ATOM 720 C C . LEU A 1 99 ? -17.734 -20.984 -26.844 1 94.12 99 LEU A C 1
ATOM 722 O O . LEU A 1 99 ? -18.312 -20.234 -26.062 1 94.12 99 LEU A O 1
ATOM 726 N N . GLY A 1 100 ? -18.234 -21.562 -27.797 1 91.69 100 GLY A N 1
ATOM 727 C CA . GLY A 1 100 ? -19.609 -21.266 -28.141 1 91.69 100 GLY A CA 1
ATOM 728 C C . GLY A 1 100 ? -19.734 -20.203 -29.203 1 91.69 100 GLY A C 1
ATOM 729 O O . GLY A 1 100 ? -20.812 -20 -29.766 1 91.69 100 GLY A O 1
ATOM 730 N N . GLY A 1 101 ? -18.672 -19.5 -29.5 1 93.62 101 GLY A N 1
ATOM 731 C CA . GLY A 1 101 ? -18.641 -18.578 -30.625 1 93.62 101 GLY A CA 1
ATOM 732 C C . GLY A 1 101 ? -18.969 -17.156 -30.266 1 93.62 101 GLY A C 1
ATOM 733 O O . GLY A 1 101 ? -18.984 -16.266 -31.125 1 93.62 101 GLY A O 1
ATOM 734 N N . PHE A 1 102 ? -19.219 -16.875 -29 1 94.88 102 PHE A N 1
ATOM 735 C CA . PHE A 1 102 ? -19.469 -15.508 -28.578 1 94.88 102 PHE A CA 1
ATOM 736 C C . PHE A 1 102 ? -18.203 -14.656 -28.719 1 94.88 102 PHE A C 1
ATOM 738 O O . PHE A 1 102 ? -17.156 -15 -28.156 1 94.88 102 PHE A O 1
ATOM 745 N N . GLN A 1 103 ? -18.328 -13.594 -29.453 1 96.62 103 GLN A N 1
ATOM 746 C CA . GLN A 1 103 ? -17.203 -12.695 -29.688 1 96.62 103 GLN A CA 1
ATOM 747 C C . GLN A 1 103 ? -17.406 -11.359 -28.984 1 96.62 103 GLN A C 1
ATOM 749 O O . GLN A 1 103 ? -18.516 -10.797 -29.016 1 96.62 103 GLN A O 1
ATOM 754 N N . GLN A 1 104 ? -16.406 -10.953 -28.281 1 97.44 104 GLN A N 1
ATOM 755 C CA . GLN A 1 104 ? -16.422 -9.648 -27.625 1 97.44 104 GLN A CA 1
ATOM 756 C C . GLN A 1 104 ? -15.336 -8.742 -28.188 1 97.44 104 GLN A C 1
ATOM 758 O O . GLN A 1 104 ? -14.219 -9.188 -28.453 1 97.44 104 GLN A O 1
ATOM 763 N N . HIS A 1 105 ? -15.672 -7.484 -28.406 1 98.06 105 HIS A N 1
ATOM 764 C CA . HIS A 1 105 ? -14.727 -6.438 -28.766 1 98.06 105 HIS A CA 1
ATOM 765 C C . HIS A 1 105 ? -14.445 -5.516 -27.594 1 98.06 105 HIS A C 1
ATOM 767 O O . HIS A 1 105 ? -15.359 -4.926 -27.016 1 98.06 105 HIS A O 1
ATOM 773 N N . CYS A 1 106 ? -13.203 -5.426 -27.25 1 98.56 106 CYS A N 1
ATOM 774 C CA . CYS A 1 106 ? -12.844 -4.496 -26.188 1 98.56 106 CYS A CA 1
ATOM 775 C C . CYS A 1 106 ? -12.812 -3.062 -26.703 1 98.56 106 CYS A C 1
ATOM 777 O O . CYS A 1 106 ? -12.055 -2.744 -27.625 1 98.56 106 CYS A O 1
ATOM 779 N N . GLU A 1 107 ? -13.508 -2.262 -26.062 1 98.56 107 GLU A N 1
ATOM 780 C CA . GLU A 1 107 ? -13.648 -0.89 -26.547 1 98.56 107 GLU A CA 1
ATOM 781 C C . GLU A 1 107 ? -13.062 0.106 -25.547 1 98.56 107 GLU A C 1
ATOM 783 O O . GLU A 1 107 ? -13.453 1.273 -25.516 1 98.56 107 GLU A O 1
ATOM 788 N N . PHE A 1 108 ? -12.195 -0.371 -24.719 1 98.69 108 PHE A N 1
ATOM 789 C CA . PHE A 1 108 ? -11.562 0.504 -23.734 1 98.69 108 PHE A CA 1
ATOM 790 C C . PHE A 1 108 ? -10.82 1.641 -24.422 1 98.69 108 PHE A C 1
ATOM 792 O O . PHE A 1 108 ? -10.297 1.471 -25.531 1 98.69 108 PHE A O 1
ATOM 799 N N . ASP A 1 109 ? -10.711 2.77 -23.719 1 98 109 ASP A N 1
ATOM 800 C CA . ASP A 1 109 ? -9.906 3.891 -24.203 1 98 109 ASP A CA 1
ATOM 801 C C . ASP A 1 109 ? -8.414 3.553 -24.156 1 98 109 ASP A C 1
ATOM 803 O O . ASP A 1 109 ? -8 2.635 -23.438 1 98 109 ASP A O 1
ATOM 807 N N . PRO A 1 110 ? -7.625 4.348 -24.969 1 96.62 110 PRO A N 1
ATOM 808 C CA . PRO A 1 110 ? -6.18 4.113 -24.938 1 96.62 110 PRO A CA 1
ATOM 809 C C . PRO A 1 110 ? -5.598 4.191 -23.531 1 96.62 110 PRO A C 1
ATOM 811 O O . PRO A 1 110 ? -5.941 5.098 -22.766 1 96.62 110 PRO A O 1
ATOM 814 N N . GLY A 1 111 ? -4.781 3.209 -23.25 1 95.25 111 GLY A N 1
ATOM 815 C CA . GLY A 1 111 ? -4.109 3.195 -21.953 1 95.25 111 GLY A CA 1
ATOM 816 C C . GLY A 1 111 ? -4.867 2.424 -20.891 1 95.25 111 GLY A C 1
ATOM 817 O O . GLY A 1 111 ? -4.309 2.07 -19.859 1 95.25 111 GLY A O 1
ATOM 818 N N . LEU A 1 112 ? -6.129 2.113 -21.094 1 97.94 112 LEU A N 1
ATOM 819 C CA . LEU A 1 112 ? -6.941 1.357 -20.156 1 97.94 112 LEU A CA 1
ATOM 820 C C . LEU A 1 112 ? -6.945 -0.127 -20.5 1 97.94 112 LEU A C 1
ATOM 822 O O . LEU A 1 112 ? -6.777 -0.495 -21.672 1 97.94 112 LEU A O 1
ATOM 826 N N . TYR A 1 113 ? -7.117 -0.955 -19.469 1 98.44 113 TYR A N 1
ATOM 827 C CA . TYR A 1 113 ? -7.008 -2.383 -19.734 1 98.44 113 TYR A CA 1
ATOM 828 C C . TYR A 1 113 ? -7.652 -3.203 -18.625 1 98.44 113 TYR A C 1
ATOM 830 O O . TYR A 1 113 ? -7.977 -2.67 -17.562 1 98.44 113 TYR A O 1
ATOM 838 N N . LEU A 1 114 ? -7.875 -4.477 -18.875 1 98.56 114 LEU A N 1
ATOM 839 C CA . LEU A 1 114 ? -8.273 -5.512 -17.938 1 98.56 114 LEU A CA 1
ATOM 840 C C . LEU A 1 114 ? -7.32 -6.699 -17.984 1 98.56 114 LEU A C 1
ATOM 842 O O . LEU A 1 114 ? -6.949 -7.152 -19.078 1 98.56 114 LEU A O 1
ATOM 846 N N . ASN A 1 115 ? -6.879 -7.113 -16.859 1 98.5 115 ASN A N 1
ATOM 847 C CA . ASN A 1 115 ? -6.156 -8.375 -16.75 1 98.5 115 ASN A CA 1
ATOM 848 C C . ASN A 1 115 ? -7.098 -9.531 -16.422 1 98.5 115 ASN A C 1
ATOM 850 O O . ASN A 1 115 ? -7.453 -9.742 -15.266 1 98.5 115 ASN A O 1
ATOM 854 N N . PRO A 1 116 ? -7.426 -10.305 -17.375 1 97.81 116 PRO A N 1
ATOM 855 C CA . PRO A 1 116 ? -8.32 -11.422 -17.062 1 97.81 116 PRO A CA 1
ATOM 856 C C . PRO A 1 116 ? -7.629 -12.508 -16.234 1 97.81 116 PRO A C 1
ATOM 858 O O . PRO A 1 116 ? -8.297 -13.234 -15.492 1 97.81 116 PRO A O 1
ATOM 861 N N . GLY A 1 117 ? -6.344 -12.641 -16.422 1 97.25 117 GLY A N 1
ATOM 862 C CA . GLY A 1 117 ? -5.586 -13.68 -15.742 1 97.25 117 GLY A CA 1
ATOM 863 C C . GLY A 1 117 ? -4.961 -13.195 -14.445 1 97.25 117 GLY A C 1
ATOM 864 O O . GLY A 1 117 ? -5.652 -12.656 -13.578 1 97.25 117 GLY A O 1
ATOM 865 N N . PRO A 1 118 ? -3.641 -13.43 -14.289 1 97.06 118 PRO A N 1
ATOM 866 C CA . PRO A 1 118 ? -2.992 -13.016 -13.039 1 97.06 118 PRO A CA 1
ATOM 867 C C . PRO A 1 118 ? -3.244 -11.547 -12.711 1 97.06 118 PRO A C 1
ATOM 869 O O . PRO A 1 118 ? -3.367 -10.719 -13.609 1 97.06 118 PRO A O 1
ATOM 872 N N . TRP A 1 119 ? -3.232 -11.297 -11.375 1 94.56 119 TRP A N 1
ATOM 873 C CA . TRP A 1 119 ? -3.725 -10.008 -10.906 1 94.56 119 TRP A CA 1
ATOM 874 C C . TRP A 1 119 ? -2.627 -9.242 -10.18 1 94.56 119 TRP A C 1
ATOM 876 O O . TRP A 1 119 ? -2.568 -8.008 -10.258 1 94.56 119 TRP A O 1
ATOM 886 N N . ARG A 1 120 ? -1.782 -9.922 -9.5 1 96.75 120 ARG A N 1
ATOM 887 C CA . ARG A 1 120 ? -0.841 -9.266 -8.602 1 96.75 120 ARG A CA 1
ATOM 888 C C . ARG A 1 120 ? 0.479 -10.031 -8.539 1 96.75 120 ARG A C 1
ATOM 890 O O . ARG A 1 120 ? 0.567 -11.164 -9.008 1 96.75 120 ARG A O 1
ATOM 897 N N . ILE A 1 121 ? 1.538 -9.352 -8.047 1 98.31 121 ILE A N 1
ATOM 898 C CA . ILE A 1 121 ? 2.881 -9.906 -7.926 1 98.31 121 ILE A CA 1
ATOM 899 C C . ILE A 1 121 ? 3.414 -9.672 -6.516 1 98.31 121 ILE A C 1
ATOM 901 O O . ILE A 1 121 ? 3.947 -8.602 -6.215 1 98.31 121 ILE A O 1
ATOM 905 N N . PRO A 1 122 ? 3.379 -10.68 -5.652 1 98.06 122 PRO A N 1
ATOM 906 C CA . PRO A 1 122 ? 3.992 -10.539 -4.332 1 98.06 122 PRO A CA 1
ATOM 907 C C . PRO A 1 122 ? 5.5 -10.297 -4.402 1 98.06 122 PRO A C 1
ATOM 909 O O . PRO A 1 122 ? 6.176 -10.844 -5.273 1 98.06 122 PRO A O 1
ATOM 912 N N . TYR A 1 123 ? 6.016 -9.578 -3.451 1 97.38 123 TYR A N 1
ATOM 913 C CA . TYR A 1 123 ? 7.422 -9.188 -3.441 1 97.38 123 TYR A CA 1
ATOM 914 C C . TYR A 1 123 ? 8.328 -10.414 -3.361 1 97.38 123 TYR A C 1
ATOM 916 O O . TYR A 1 123 ? 9.461 -10.383 -3.838 1 97.38 123 TYR A O 1
ATOM 924 N N . HIS A 1 124 ? 7.848 -11.5 -2.779 1 97.19 124 HIS A N 1
ATOM 925 C CA . HIS A 1 124 ? 8.688 -12.664 -2.521 1 97.19 124 HIS A CA 1
ATOM 926 C C . HIS A 1 124 ? 8.547 -13.695 -3.631 1 97.19 124 HIS A C 1
ATOM 928 O O . HIS A 1 124 ? 8.961 -14.852 -3.467 1 97.19 124 HIS A O 1
ATOM 934 N N . HIS A 1 125 ? 7.82 -13.359 -4.676 1 97.62 125 HIS A N 1
ATOM 935 C CA . HIS A 1 125 ? 7.879 -14.156 -5.895 1 97.62 125 HIS A CA 1
ATOM 936 C C . HIS A 1 125 ? 9.18 -13.914 -6.652 1 97.62 125 HIS A C 1
ATOM 938 O O . HIS A 1 125 ? 9.188 -13.211 -7.668 1 97.62 125 HIS A O 1
ATOM 944 N N . TYR A 1 126 ? 10.203 -14.555 -6.199 1 96.31 126 TYR A N 1
ATOM 945 C CA . TYR A 1 126 ? 11.586 -14.195 -6.52 1 96.31 126 TYR A CA 1
ATOM 946 C C . TYR A 1 126 ? 11.906 -14.516 -7.977 1 96.31 126 TYR A C 1
ATOM 948 O O . TYR A 1 126 ? 12.68 -13.805 -8.617 1 96.31 126 TYR A O 1
ATOM 956 N N . ALA A 1 127 ? 11.398 -15.617 -8.5 1 97.62 127 ALA A N 1
ATOM 957 C CA . ALA A 1 127 ? 11.641 -15.883 -9.914 1 97.62 127 ALA A CA 1
ATOM 958 C C . ALA A 1 127 ? 11.078 -14.773 -10.789 1 97.62 127 ALA A C 1
ATOM 960 O O . ALA A 1 127 ? 11.758 -14.273 -11.68 1 97.62 127 ALA A O 1
ATOM 961 N N . TYR A 1 128 ? 9.859 -14.414 -10.531 1 98.12 128 TYR A N 1
ATOM 962 C CA . TYR A 1 128 ? 9.25 -13.328 -11.281 1 98.12 128 TYR A CA 1
ATOM 963 C C . TYR A 1 128 ? 10.062 -12.047 -11.141 1 98.12 128 TYR A C 1
ATOM 965 O O . TYR A 1 128 ? 10.352 -11.375 -12.141 1 98.12 128 TYR A O 1
ATOM 973 N N . MET A 1 129 ? 10.406 -11.719 -9.883 1 97.12 129 MET A N 1
ATOM 974 C CA . MET A 1 129 ? 11.133 -10.484 -9.602 1 97.12 129 MET A CA 1
ATOM 975 C C . MET A 1 129 ? 12.484 -10.477 -10.305 1 97.12 129 MET A C 1
ATOM 977 O O . MET A 1 129 ? 12.93 -9.43 -10.789 1 97.12 129 MET A O 1
ATOM 981 N N . ASN A 1 130 ? 13.117 -11.586 -10.344 1 96.19 130 ASN A N 1
ATOM 982 C CA . ASN A 1 130 ? 14.406 -11.688 -11.016 1 96.19 130 ASN A CA 1
ATOM 983 C C . ASN A 1 130 ? 14.281 -11.445 -12.516 1 96.19 130 ASN A C 1
ATOM 985 O O . ASN A 1 130 ? 15.078 -10.719 -13.102 1 96.19 130 ASN A O 1
ATOM 989 N N . TYR A 1 131 ? 13.312 -12.039 -13.133 1 97.94 131 TYR A N 1
ATOM 990 C CA . TYR A 1 131 ? 13.109 -11.82 -14.562 1 97.94 131 TYR A CA 1
ATOM 991 C C . TYR A 1 131 ? 12.688 -10.375 -14.828 1 97.94 131 TYR A C 1
ATOM 993 O O . TYR A 1 131 ? 13.086 -9.789 -15.836 1 97.94 131 TYR A O 1
ATOM 1001 N N . ALA A 1 132 ? 11.82 -9.836 -13.945 1 97.81 132 ALA A N 1
ATOM 1002 C CA . ALA A 1 132 ? 11.422 -8.445 -14.109 1 97.81 132 ALA A CA 1
ATOM 1003 C C . ALA A 1 132 ? 12.633 -7.516 -14.102 1 97.81 132 ALA A C 1
ATOM 1005 O O . ALA A 1 132 ? 12.727 -6.598 -14.914 1 97.81 132 ALA A O 1
ATOM 1006 N N . ARG A 1 133 ? 13.5 -7.777 -13.188 1 95.44 133 ARG A N 1
ATOM 1007 C CA . ARG A 1 133 ? 14.727 -6.988 -13.117 1 95.44 133 ARG A CA 1
ATOM 1008 C C . ARG A 1 133 ? 15.57 -7.168 -14.375 1 95.44 133 ARG A C 1
ATOM 1010 O O . ARG A 1 133 ? 16.062 -6.191 -14.938 1 95.44 133 ARG A O 1
ATOM 1017 N N . GLU A 1 134 ? 15.734 -8.391 -14.758 1 95.75 134 GLU A N 1
ATOM 1018 C CA . GLU A 1 134 ? 16.578 -8.719 -15.906 1 95.75 134 GLU A CA 1
ATOM 1019 C C . GLU A 1 134 ? 16.031 -8.086 -17.188 1 95.75 134 GLU A C 1
ATOM 1021 O O . GLU A 1 134 ? 16.797 -7.586 -18 1 95.75 134 GLU A O 1
ATOM 1026 N N . PHE A 1 135 ? 14.734 -8.102 -17.297 1 97.5 135 PHE A N 1
ATOM 1027 C CA . PHE A 1 135 ? 14.125 -7.691 -18.562 1 97.5 135 PHE A CA 1
ATOM 1028 C C . PHE A 1 135 ? 13.742 -6.215 -18.516 1 97.5 135 PHE A C 1
ATOM 1030 O O . PHE A 1 135 ? 13.375 -5.633 -19.547 1 97.5 135 PHE A O 1
ATOM 1037 N N . GLY A 1 136 ? 13.773 -5.625 -17.375 1 96.19 136 GLY A N 1
ATOM 1038 C CA . GLY A 1 136 ? 13.414 -4.223 -17.234 1 96.19 136 GLY A CA 1
ATOM 1039 C C . GLY A 1 136 ? 11.914 -4 -17.203 1 96.19 136 GLY A C 1
ATOM 1040 O O . GLY A 1 136 ? 11.422 -2.984 -17.703 1 96.19 136 GLY A O 1
ATOM 1041 N N . VAL A 1 137 ? 11.188 -4.957 -16.734 1 97.88 137 VAL A N 1
ATOM 1042 C CA . VAL A 1 137 ? 9.742 -4.793 -16.562 1 97.88 137 VAL A CA 1
ATOM 1043 C C . VAL A 1 137 ? 9.469 -3.844 -15.406 1 97.88 137 VAL A C 1
ATOM 1045 O O . VAL A 1 137 ? 9.859 -4.117 -14.266 1 97.88 137 VAL A O 1
ATOM 1048 N N . LYS A 1 138 ? 8.797 -2.748 -15.656 1 96.81 138 LYS A N 1
ATOM 1049 C CA . LYS A 1 138 ? 8.516 -1.754 -14.625 1 96.81 138 LYS A CA 1
ATOM 1050 C C . LYS A 1 138 ? 7.324 -2.174 -13.766 1 96.81 138 LYS A C 1
ATOM 1052 O O . LYS A 1 138 ? 6.281 -2.564 -14.297 1 96.81 138 LYS A O 1
ATOM 1057 N N . LEU A 1 139 ? 7.488 -2.098 -12.469 1 97.38 139 LEU A N 1
ATOM 1058 C CA . LEU A 1 139 ? 6.438 -2.473 -11.523 1 97.38 139 LEU A CA 1
ATOM 1059 C C . LEU A 1 139 ? 5.945 -1.258 -10.75 1 97.38 139 LEU A C 1
ATOM 1061 O O . LEU A 1 139 ? 6.68 -0.282 -10.578 1 97.38 139 LEU A O 1
ATOM 1065 N N . GLU A 1 140 ? 4.77 -1.264 -10.336 1 96.38 140 GLU A N 1
ATOM 1066 C CA . GLU A 1 140 ? 4.16 -0.295 -9.43 1 96.38 140 GLU A CA 1
ATOM 1067 C C . GLU A 1 140 ? 3.363 -0.992 -8.336 1 96.38 140 GLU A C 1
ATOM 1069 O O . GLU A 1 140 ? 3.072 -2.186 -8.43 1 96.38 140 GLU A O 1
ATOM 1074 N N . VAL A 1 141 ? 3.088 -0.258 -7.332 1 97.25 141 VAL A N 1
ATOM 1075 C CA . VAL A 1 141 ? 2.445 -0.85 -6.164 1 97.25 141 VAL A CA 1
ATOM 1076 C C . VAL A 1 141 ? 0.994 -1.193 -6.492 1 97.25 141 VAL A C 1
ATOM 1078 O O . VAL A 1 141 ? 0.26 -0.364 -7.035 1 97.25 141 VAL A O 1
ATOM 1081 N N . PHE A 1 142 ? 0.682 -2.422 -6.285 1 97.19 142 PHE A N 1
ATOM 1082 C CA . PHE A 1 142 ? -0.708 -2.857 -6.227 1 97.19 142 PHE A CA 1
ATOM 1083 C C . PHE A 1 142 ? -1.298 -2.602 -4.844 1 97.19 142 PHE A C 1
ATOM 1085 O O . PHE A 1 142 ? -0.664 -2.895 -3.83 1 97.19 142 PHE A O 1
ATOM 1092 N N . LEU A 1 143 ? -2.428 -2.016 -4.785 1 96.62 143 LEU A N 1
ATOM 1093 C CA . LEU A 1 143 ? -3.039 -1.749 -3.488 1 96.62 143 LEU A CA 1
ATOM 1094 C C . LEU A 1 143 ? -3.975 -2.885 -3.084 1 96.62 143 LEU A C 1
ATOM 1096 O O . LEU A 1 143 ? -5.129 -2.928 -3.516 1 96.62 143 LEU A O 1
ATOM 1100 N N . GLN A 1 144 ? -3.467 -3.713 -2.172 1 96.94 144 GLN A N 1
ATOM 1101 C CA . GLN A 1 144 ? -4.25 -4.848 -1.696 1 96.94 144 GLN A CA 1
ATOM 1102 C C . GLN A 1 144 ? -5.305 -4.402 -0.686 1 96.94 144 GLN A C 1
ATOM 1104 O O . GLN A 1 144 ? -6.441 -4.875 -0.715 1 96.94 144 GLN A O 1
ATOM 1109 N N . VAL A 1 145 ? -4.871 -3.559 0.173 1 97.88 145 VAL A N 1
ATOM 1110 C CA . VAL A 1 145 ? -5.762 -3.105 1.239 1 97.88 145 VAL A CA 1
ATOM 1111 C C . VAL A 1 145 ? -6.02 -1.608 1.096 1 97.88 145 VAL A C 1
ATOM 1113 O O . VAL A 1 145 ? -5.082 -0.81 1.051 1 97.88 145 VAL A O 1
ATOM 1116 N N . ASN A 1 146 ? -7.207 -1.286 0.927 1 98.38 146 ASN A N 1
ATOM 1117 C CA . ASN A 1 146 ? -7.707 0.081 1.04 1 98.38 146 ASN A CA 1
ATOM 1118 C C . ASN A 1 146 ? -8.703 0.222 2.189 1 98.38 146 ASN A C 1
ATOM 1120 O O . ASN A 1 146 ? -9.805 -0.322 2.129 1 98.38 146 ASN A O 1
ATOM 1124 N N . TYR A 1 147 ? -8.312 0.996 3.146 1 98.38 147 TYR A N 1
ATOM 1125 C CA . TYR A 1 147 ? -9.094 1.105 4.375 1 98.38 147 TYR A CA 1
ATOM 1126 C C . TYR A 1 147 ? -10.391 1.859 4.133 1 98.38 147 TYR A C 1
ATOM 1128 O O . TYR A 1 147 ? -11.312 1.809 4.957 1 98.38 147 TYR A O 1
ATOM 1136 N N . ASN A 1 148 ? -10.461 2.58 3.029 1 98.62 148 ASN A N 1
ATOM 1137 C CA . ASN A 1 148 ? -11.664 3.357 2.76 1 98.62 148 ASN A CA 1
ATOM 1138 C C . ASN A 1 148 ? -12.555 2.67 1.731 1 98.62 148 ASN A C 1
ATOM 1140 O O . ASN A 1 148 ? -13.602 3.203 1.353 1 98.62 148 ASN A O 1
ATOM 1144 N N . ALA A 1 149 ? -12.148 1.496 1.198 1 98.69 149 ALA A N 1
ATOM 1145 C CA . ALA A 1 149 ? -13.047 0.674 0.392 1 98.69 149 ALA A CA 1
ATOM 1146 C C . ALA A 1 149 ? -14.125 0.024 1.26 1 98.69 149 ALA A C 1
ATOM 1148 O O . ALA A 1 149 ? -14.164 0.241 2.473 1 98.69 149 ALA A O 1
ATOM 1149 N N . TYR A 1 150 ? -15 -0.756 0.581 1 98.75 150 TYR A N 1
ATOM 1150 C CA . TYR A 1 150 ? -16.188 -1.188 1.316 1 98.75 150 TYR A CA 1
ATOM 1151 C C . TYR A 1 150 ? -16.125 -2.684 1.607 1 98.75 150 TYR A C 1
ATOM 1153 O O . TYR A 1 150 ? -15.461 -3.436 0.896 1 98.75 150 TYR A O 1
ATOM 1161 N N . ILE A 1 151 ? -16.75 -3.016 2.684 1 98.44 151 ILE A N 1
ATOM 1162 C CA . ILE A 1 151 ? -17.344 -4.34 2.859 1 98.44 151 ILE A CA 1
ATOM 1163 C C . ILE A 1 151 ? -18.859 -4.254 2.719 1 98.44 151 ILE A C 1
ATOM 1165 O O . ILE A 1 151 ? -19.516 -3.498 3.443 1 98.44 151 ILE A O 1
ATOM 1169 N N . HIS A 1 152 ? -19.344 -4.977 1.784 1 98.31 152 HIS A N 1
ATOM 1170 C CA . HIS A 1 152 ? -20.781 -4.949 1.483 1 98.31 152 HIS A CA 1
ATOM 1171 C C . HIS A 1 152 ? -21.422 -6.309 1.745 1 98.31 152 HIS A C 1
ATOM 1173 O O . HIS A 1 152 ? -20.844 -7.348 1.392 1 98.31 152 HIS A O 1
ATOM 1179 N N . ARG A 1 153 ? -22.531 -6.297 2.465 1 96.69 153 ARG A N 1
ATOM 1180 C CA . ARG A 1 153 ? -23.359 -7.473 2.684 1 96.69 153 ARG A CA 1
ATOM 1181 C C . ARG A 1 153 ? -24.797 -7.219 2.223 1 96.69 153 ARG A C 1
ATOM 1183 O O . ARG A 1 153 ? -25.375 -6.18 2.545 1 96.69 153 ARG A O 1
ATOM 1190 N N . LYS A 1 154 ? -25.234 -8.109 1.41 1 93.19 154 LYS A N 1
ATOM 1191 C CA . LYS A 1 154 ? -26.609 -7.973 0.954 1 93.19 154 LYS A CA 1
ATOM 1192 C C . LYS A 1 154 ? -27.594 -8.203 2.1 1 93.19 154 LYS A C 1
ATOM 1194 O O . LYS A 1 154 ? -27.266 -8.867 3.082 1 93.19 154 LYS A O 1
ATOM 1199 N N . ALA A 1 155 ? -28.75 -7.52 1.891 1 84.94 155 ALA A N 1
ATOM 1200 C CA . ALA A 1 155 ? -29.828 -7.754 2.861 1 84.94 155 ALA A CA 1
ATOM 1201 C C . ALA A 1 155 ? -30.281 -9.211 2.832 1 84.94 155 ALA A C 1
ATOM 1203 O O . ALA A 1 155 ? -30.25 -9.859 1.784 1 84.94 155 ALA A O 1
ATOM 1204 N N . GLY A 1 156 ? -30.375 -9.781 3.994 1 73.94 156 GLY A N 1
ATOM 1205 C CA . GLY A 1 156 ? -30.891 -11.133 4.078 1 73.94 156 GLY A CA 1
ATOM 1206 C C . GLY A 1 156 ? -31.312 -11.531 5.484 1 73.94 156 GLY A C 1
ATOM 1207 O O . GLY A 1 156 ? -30.922 -10.883 6.457 1 73.94 156 GLY A O 1
ATOM 1208 N N . ASN A 1 157 ? -32.094 -12.484 5.438 1 63.59 157 ASN A N 1
ATOM 1209 C CA . ASN A 1 157 ? -32.594 -13.062 6.691 1 63.59 157 ASN A CA 1
ATOM 1210 C C . ASN A 1 157 ? -33.062 -11.984 7.648 1 63.59 157 ASN A C 1
ATOM 1212 O O . ASN A 1 157 ? -32.688 -11.953 8.812 1 63.59 157 ASN A O 1
ATOM 1216 N N . ASN A 1 158 ? -33.719 -11.086 7.137 1 66.94 158 ASN A N 1
ATOM 1217 C CA . ASN A 1 158 ? -34.375 -10.031 7.906 1 66.94 158 ASN A CA 1
ATOM 1218 C C . ASN A 1 158 ? -33.375 -9 8.414 1 66.94 158 ASN A C 1
ATOM 1220 O O . ASN A 1 158 ? -33.594 -8.359 9.438 1 66.94 158 ASN A O 1
ATOM 1224 N N . GLN A 1 159 ? -32.219 -9.133 7.926 1 74 159 GLN A N 1
ATOM 1225 C CA . GLN A 1 159 ? -31.25 -8.086 8.25 1 74 159 GLN A CA 1
ATOM 1226 C C . GLN A 1 159 ? -31.031 -7.148 7.066 1 74 159 GLN A C 1
ATOM 1228 O O . GLN A 1 159 ? -31.047 -7.578 5.914 1 74 159 GLN A O 1
ATOM 1233 N N . PRO A 1 160 ? -31.031 -5.898 7.445 1 82.31 160 PRO A N 1
ATOM 1234 C CA . PRO A 1 160 ? -30.734 -4.949 6.367 1 82.31 160 PRO A CA 1
ATOM 1235 C C . PRO A 1 160 ? -29.328 -5.129 5.789 1 82.31 160 PRO A C 1
ATOM 1237 O O . PRO A 1 160 ? -28.453 -5.715 6.438 1 82.31 160 PRO A O 1
ATOM 1240 N N . GLY A 1 161 ? -29.266 -4.836 4.539 1 90.31 161 GLY A N 1
ATOM 1241 C CA . GLY A 1 161 ? -27.938 -4.816 3.951 1 90.31 161 GLY A CA 1
ATOM 1242 C C . GLY A 1 161 ? -26.984 -3.881 4.668 1 90.31 161 GLY A C 1
ATOM 1243 O O . GLY A 1 161 ? -27.406 -3.016 5.438 1 90.31 161 GLY A O 1
ATOM 1244 N N . THR A 1 162 ? -25.781 -4.301 4.641 1 94.06 162 THR A N 1
ATOM 1245 C CA . THR A 1 162 ? -24.766 -3.477 5.289 1 94.06 162 THR A CA 1
ATOM 1246 C C . THR A 1 162 ? -23.688 -3.066 4.293 1 94.06 162 THR A C 1
ATOM 1248 O O . THR A 1 162 ? -23.359 -3.822 3.373 1 94.06 162 THR A O 1
ATOM 1251 N N . LYS A 1 163 ? -23.297 -1.872 4.332 1 96.75 163 LYS A N 1
ATOM 1252 C CA . LYS A 1 163 ? -22.156 -1.318 3.613 1 96.75 163 LYS A CA 1
ATOM 1253 C C . LYS A 1 163 ? -21.312 -0.42 4.52 1 96.75 163 LYS A C 1
ATOM 1255 O O . LYS A 1 163 ? -21.766 0.646 4.938 1 96.75 163 LYS A O 1
ATOM 1260 N N . VAL A 1 164 ? -20.109 -0.91 4.871 1 97.94 164 VAL A N 1
ATOM 1261 C CA . VAL A 1 164 ? -19.25 -0.178 5.801 1 97.94 164 VAL A CA 1
ATOM 1262 C C . VAL A 1 164 ? -17.859 -0.034 5.207 1 97.94 164 VAL A C 1
ATOM 1264 O O . VAL A 1 164 ? -17.469 -0.802 4.324 1 97.94 164 VAL A O 1
ATOM 1267 N N . ARG A 1 165 ? -17.141 1.01 5.613 1 98.56 165 ARG A N 1
ATOM 1268 C CA . ARG A 1 165 ? -15.734 1.123 5.238 1 98.56 165 ARG A CA 1
ATOM 1269 C C . ARG A 1 165 ? -14.898 0.044 5.918 1 98.56 165 ARG A C 1
ATOM 1271 O O . ARG A 1 165 ? -15.109 -0.265 7.094 1 98.56 165 ARG A O 1
ATOM 1278 N N . LEU A 1 166 ? -13.953 -0.521 5.238 1 98.5 166 LEU A N 1
ATOM 1279 C CA . LEU A 1 166 ? -13.133 -1.612 5.746 1 98.5 166 LEU A CA 1
ATOM 1280 C C . LEU A 1 166 ? -12.508 -1.245 7.086 1 98.5 166 LEU A C 1
ATOM 1282 O O . LEU A 1 166 ? -12.422 -2.084 7.984 1 98.5 166 LEU A O 1
ATOM 1286 N N . ARG A 1 167 ? -12.047 -0.014 7.281 1 98.38 167 ARG A N 1
ATOM 1287 C CA . ARG A 1 167 ? -11.367 0.434 8.492 1 98.38 167 ARG A CA 1
ATOM 1288 C C . ARG A 1 167 ? -12.258 0.26 9.719 1 98.38 167 ARG A C 1
ATOM 1290 O O . ARG A 1 167 ? -11.758 0.033 10.82 1 98.38 167 ARG A O 1
ATOM 1297 N N . GLU A 1 168 ? -13.523 0.34 9.531 1 98.56 168 GLU A N 1
ATOM 1298 C CA . GLU A 1 168 ? -14.453 0.347 10.656 1 98.56 168 GLU A CA 1
ATOM 1299 C C . GLU A 1 168 ? -14.523 -1.021 11.328 1 98.56 168 GLU A C 1
ATOM 1301 O O . GLU A 1 168 ? -14.117 -1.17 12.484 1 98.56 168 GLU A O 1
ATOM 1306 N N . PRO A 1 169 ? -14.977 -2.064 10.602 1 98.38 169 PRO A N 1
ATOM 1307 C CA . PRO A 1 169 ? -14.977 -3.361 11.281 1 98.38 169 PRO A CA 1
ATOM 1308 C C . PRO A 1 169 ? -13.57 -3.842 11.633 1 98.38 169 PRO A C 1
ATOM 1310 O O . PRO A 1 169 ? -13.406 -4.645 12.555 1 98.38 169 PRO A O 1
ATOM 1313 N N . MET A 1 170 ? -12.547 -3.43 10.938 1 98.38 170 MET A N 1
ATOM 1314 C CA . MET A 1 170 ? -11.18 -3.803 11.273 1 98.38 170 MET A CA 1
ATOM 1315 C C . MET A 1 170 ? -10.805 -3.291 12.664 1 98.38 170 MET A C 1
ATOM 1317 O O . MET A 1 170 ? -10.344 -4.059 13.508 1 98.38 170 MET A O 1
ATOM 1321 N N . ALA A 1 171 ? -10.961 -1.982 12.875 1 98.5 171 ALA A N 1
ATOM 1322 C CA . ALA A 1 171 ? -10.672 -1.373 14.164 1 98.5 171 ALA A CA 1
ATOM 1323 C C . ALA A 1 171 ? -11.562 -1.951 15.258 1 98.5 171 ALA A C 1
ATOM 1325 O O . ALA A 1 171 ? -11.094 -2.275 16.359 1 98.5 171 ALA A O 1
ATOM 1326 N N . ASP A 1 172 ? -12.836 -2.102 14.938 1 98.5 172 ASP A N 1
ATOM 1327 C CA . ASP A 1 172 ? -13.82 -2.521 15.93 1 98.5 172 ASP A CA 1
ATOM 1328 C C . ASP A 1 172 ? -13.586 -3.969 16.359 1 98.5 172 ASP A C 1
ATOM 1330 O O . ASP A 1 172 ? -13.688 -4.297 17.547 1 98.5 172 ASP A O 1
ATOM 1334 N N . MET A 1 173 ? -13.32 -4.848 15.391 1 98.12 173 MET A N 1
ATOM 1335 C CA . MET A 1 173 ? -13.016 -6.238 15.727 1 98.12 173 MET A CA 1
ATOM 1336 C C . MET A 1 173 ? -11.812 -6.324 16.656 1 98.12 173 MET A C 1
ATOM 1338 O O . MET A 1 173 ? -11.852 -7.016 17.672 1 98.12 173 MET A O 1
ATOM 1342 N N . GLN A 1 174 ? -10.75 -5.66 16.312 1 98.44 174 GLN A N 1
ATOM 1343 C CA . GLN A 1 174 ? -9.531 -5.664 17.109 1 98.44 174 GLN A CA 1
ATOM 1344 C C . GLN A 1 174 ? -9.789 -5.078 18.5 1 98.44 174 GLN A C 1
ATOM 1346 O O . GLN A 1 174 ? -9.289 -5.594 19.5 1 98.44 174 GLN A O 1
ATOM 1351 N N . GLY A 1 175 ? -10.531 -3.963 18.547 1 98.31 175 GLY A N 1
ATOM 1352 C CA . GLY A 1 175 ? -10.883 -3.34 19.812 1 98.31 175 GLY A CA 1
ATOM 1353 C C . GLY A 1 175 ? -11.719 -4.234 20.703 1 98.31 175 GLY A C 1
ATOM 1354 O O . GLY A 1 175 ? -11.391 -4.43 21.875 1 98.31 175 GLY A O 1
ATOM 1355 N N . HIS A 1 176 ? -12.812 -4.82 20.172 1 97 176 HIS A N 1
ATOM 1356 C CA . HIS A 1 176 ? -13.711 -5.668 20.938 1 97 176 HIS A CA 1
ATOM 1357 C C . HIS A 1 176 ? -12.992 -6.918 21.438 1 97 176 HIS A C 1
ATOM 1359 O O . HIS A 1 176 ? -13.164 -7.316 22.594 1 97 176 HIS A O 1
ATOM 1365 N N . VAL A 1 177 ? -12.211 -7.559 20.578 1 96.88 177 VAL A N 1
ATOM 1366 C CA . VAL A 1 177 ? -11.461 -8.75 20.953 1 96.88 177 VAL A CA 1
ATOM 1367 C C . VAL A 1 177 ? -10.484 -8.414 22.094 1 96.88 177 VAL A C 1
ATOM 1369 O O . VAL A 1 177 ? -10.391 -9.148 23.078 1 96.88 177 VAL A O 1
ATOM 1372 N N . SER A 1 178 ? -9.781 -7.281 21.969 1 97.38 178 SER A N 1
ATOM 1373 C CA . SER A 1 178 ? -8.828 -6.848 22.984 1 97.38 178 SER A CA 1
ATOM 1374 C C . SER A 1 178 ? -9.523 -6.527 24.297 1 97.38 178 SER A C 1
ATOM 1376 O O . SER A 1 178 ? -9.031 -6.875 25.375 1 97.38 178 SER A O 1
ATOM 1378 N N . GLU A 1 179 ? -10.641 -5.855 24.203 1 96.38 179 GLU A N 1
ATOM 1379 C CA . GLU A 1 179 ? -11.398 -5.52 25.406 1 96.38 179 GLU A CA 1
ATOM 1380 C C . GLU A 1 179 ? -11.828 -6.777 26.156 1 96.38 179 GLU A C 1
ATOM 1382 O O . GLU A 1 179 ? -11.672 -6.863 27.375 1 96.38 179 GLU A O 1
ATOM 1387 N N . LEU A 1 180 ? -12.445 -7.734 25.422 1 93.88 180 LEU A N 1
ATOM 1388 C CA . LEU A 1 180 ? -12.922 -8.969 26.047 1 93.88 180 LEU A CA 1
ATOM 1389 C C . LEU A 1 180 ? -11.781 -9.711 26.734 1 93.88 180 LEU A C 1
ATOM 1391 O O . LEU A 1 180 ? -11.938 -10.203 27.859 1 93.88 180 LEU A O 1
ATOM 1395 N N . LEU A 1 181 ? -10.656 -9.781 26.031 1 94.12 181 LEU A N 1
ATOM 1396 C CA . LEU A 1 181 ? -9.531 -10.477 26.641 1 94.12 181 LEU A CA 1
ATOM 1397 C C . LEU A 1 181 ? -9.016 -9.711 27.859 1 94.12 181 LEU A C 1
ATOM 1399 O O . LEU A 1 181 ? -8.688 -10.32 28.891 1 94.12 181 LEU A O 1
ATOM 1403 N N . ALA A 1 182 ? -8.883 -8.406 27.734 1 94.44 182 ALA A N 1
ATOM 1404 C CA . ALA A 1 182 ? -8.43 -7.59 28.859 1 94.44 182 ALA A CA 1
ATOM 1405 C C . ALA A 1 182 ? -9.32 -7.793 30.078 1 94.44 182 ALA A C 1
ATOM 1407 O O . ALA A 1 182 ? -8.828 -7.91 31.203 1 94.44 182 ALA A O 1
ATOM 1408 N N . LYS A 1 183 ? -10.57 -7.828 29.875 1 90.5 183 LYS A N 1
ATOM 1409 C CA . LYS A 1 183 ? -11.523 -8.062 30.969 1 90.5 183 LYS A CA 1
ATOM 1410 C C . LYS A 1 183 ? -11.305 -9.43 31.594 1 90.5 183 LYS A C 1
ATOM 1412 O O . LYS A 1 183 ? -11.352 -9.57 32.812 1 90.5 183 LYS A O 1
ATOM 1417 N N . SER A 1 184 ? -11.133 -10.375 30.766 1 88.56 184 SER A N 1
ATOM 1418 C CA . SER A 1 184 ? -10.891 -11.727 31.266 1 88.56 184 SER A CA 1
ATOM 1419 C C . SER A 1 184 ? -9.609 -11.789 32.094 1 88.56 184 SER A C 1
ATOM 1421 O O . SER A 1 184 ? -9.578 -12.422 33.156 1 88.56 184 SER A O 1
ATOM 1423 N N . VAL A 1 185 ? -8.562 -11.188 31.594 1 87.69 185 VAL A N 1
ATOM 1424 C CA . VAL A 1 185 ? -7.277 -11.164 32.281 1 87.69 185 VAL A CA 1
ATOM 1425 C C . VAL A 1 185 ? -7.406 -10.414 33.594 1 87.69 185 VAL A C 1
ATOM 1427 O O . VAL A 1 185 ? -6.895 -10.867 34.625 1 87.69 185 VAL A O 1
ATOM 1430 N N . ALA A 1 186 ? -8.094 -9.367 33.562 1 83.88 186 ALA A N 1
ATOM 1431 C CA . ALA A 1 186 ? -8.266 -8.555 34.781 1 83.88 186 ALA A CA 1
ATOM 1432 C C . ALA A 1 186 ? -9.094 -9.305 35.812 1 83.88 186 ALA A C 1
ATOM 1434 O O . ALA A 1 186 ? -8.883 -9.125 37.031 1 83.88 186 ALA A O 1
ATOM 1435 N N . ALA A 1 187 ? -10.023 -10.07 35.406 1 79.81 187 ALA A N 1
ATOM 1436 C CA . ALA A 1 187 ? -10.898 -10.812 36.312 1 79.81 187 ALA A CA 1
ATOM 1437 C C . ALA A 1 187 ? -10.18 -12.031 36.906 1 79.81 187 ALA A C 1
ATOM 1439 O O . ALA A 1 187 ? -10.711 -12.703 37.781 1 79.81 187 ALA A O 1
ATOM 1440 N N . GLY A 1 188 ? -8.984 -12.211 36.594 1 73.69 188 GLY A N 1
ATOM 1441 C CA . GLY A 1 188 ? -8.211 -13.312 37.156 1 73.69 188 GLY A CA 1
ATOM 1442 C C . GLY A 1 188 ? -8.602 -14.664 36.594 1 73.69 188 GLY A C 1
ATOM 1443 O O . GLY A 1 188 ? -8.352 -15.695 37.219 1 73.69 188 GLY A O 1
ATOM 1444 N N . ASN A 1 189 ? -9.469 -14.531 35.594 1 62.69 189 ASN A N 1
ATOM 1445 C CA . ASN A 1 189 ? -9.852 -15.805 35 1 62.69 189 ASN A CA 1
ATOM 1446 C C . ASN A 1 189 ? -8.633 -16.578 34.5 1 62.69 189 ASN A C 1
ATOM 1448 O O . ASN A 1 189 ? -7.672 -15.969 34.031 1 62.69 189 ASN A O 1
ATOM 1452 N N . ASN A 1 190 ? -8.336 -17.672 35.156 1 55.97 190 ASN A N 1
ATOM 1453 C CA . ASN A 1 190 ? -7.199 -18.547 34.875 1 55.97 190 ASN A CA 1
ATOM 1454 C C . ASN A 1 190 ? -6.98 -18.734 33.375 1 55.97 190 ASN A C 1
ATOM 1456 O O . ASN A 1 190 ? -7.621 -19.578 32.75 1 55.97 190 ASN A O 1
ATOM 1460 N N . LEU A 1 191 ? -6.707 -17.672 32.688 1 61 191 LEU A N 1
ATOM 1461 C CA . LEU A 1 191 ? -6.188 -17.984 31.375 1 61 191 LEU A CA 1
ATOM 1462 C C . LEU A 1 191 ? -5.008 -18.953 31.469 1 61 191 LEU A C 1
ATOM 1464 O O . LEU A 1 191 ? -4.348 -19.031 32.5 1 61 191 LEU A O 1
ATOM 1468 N N . ASP A 1 192 ? -4.863 -19.922 30.766 1 54.09 192 ASP A N 1
ATOM 1469 C CA . ASP A 1 192 ? -3.818 -20.922 30.938 1 54.09 192 ASP A CA 1
ATOM 1470 C C . ASP A 1 192 ? -2.613 -20.344 31.672 1 54.09 192 ASP A C 1
ATOM 1472 O O . ASP A 1 192 ? -2.389 -19.125 31.641 1 54.09 192 ASP A O 1
ATOM 1476 N N . THR A 1 193 ? -1.969 -21.094 32.656 1 52.81 193 THR A N 1
ATOM 1477 C CA . THR A 1 193 ? -0.936 -21.078 33.688 1 52.81 193 THR A CA 1
ATOM 1478 C C . THR A 1 193 ? 0.269 -20.266 33.25 1 52.81 193 THR A C 1
ATOM 1480 O O . THR A 1 193 ? 1.148 -19.953 34.031 1 52.81 193 THR A O 1
ATOM 1483 N N . ALA A 1 194 ? 0.236 -19.906 31.984 1 54.84 194 ALA A N 1
ATOM 1484 C CA . ALA A 1 194 ? 1.582 -19.484 31.609 1 54.84 194 ALA A CA 1
ATOM 1485 C C . ALA A 1 194 ? 1.766 -17.984 31.812 1 54.84 194 ALA A C 1
ATOM 1487 O O . ALA A 1 194 ? 2.863 -17.453 31.609 1 54.84 194 ALA A O 1
ATOM 1488 N N . ILE A 1 195 ? 0.658 -17.25 32.219 1 68.44 195 ILE A N 1
ATOM 1489 C CA . ILE A 1 195 ? 0.958 -15.828 32.281 1 68.44 195 ILE A CA 1
ATOM 1490 C C . ILE A 1 195 ? 1.203 -15.43 33.75 1 68.44 195 ILE A C 1
ATOM 1492 O O . ILE A 1 195 ? 0.298 -15.508 34.594 1 68.44 195 ILE A O 1
ATOM 1496 N N . THR A 1 196 ? 2.5 -15.25 34.156 1 72.25 196 THR A N 1
ATOM 1497 C CA . THR A 1 196 ? 2.91 -14.766 35.469 1 72.25 196 THR A CA 1
ATOM 1498 C C . THR A 1 196 ? 2.363 -13.359 35.719 1 72.25 196 THR A C 1
ATOM 1500 O O . THR A 1 196 ? 1.777 -12.75 34.812 1 72.25 196 THR A O 1
ATOM 1503 N N . GLY A 1 197 ? 2.434 -12.883 37.031 1 75 197 GLY A N 1
ATOM 1504 C CA . GLY A 1 197 ? 1.974 -11.547 37.406 1 75 197 GLY A CA 1
ATOM 1505 C C . GLY A 1 197 ? 2.566 -10.461 36.531 1 75 197 GLY A C 1
ATOM 1506 O O . GLY A 1 197 ? 1.841 -9.602 36 1 75 197 GLY A O 1
ATOM 1507 N N . GLU A 1 198 ? 3.812 -10.492 36.344 1 80.25 198 GLU A N 1
ATOM 1508 C CA . GLU A 1 198 ? 4.48 -9.492 35.531 1 80.25 198 GLU A CA 1
ATOM 1509 C C . GLU A 1 198 ? 4.016 -9.594 34.062 1 80.25 198 GLU A C 1
ATOM 1511 O O . GLU A 1 198 ? 3.809 -8.57 33.406 1 80.25 198 GLU A O 1
ATOM 1516 N N . ASP A 1 199 ? 3.756 -10.711 33.656 1 83.88 199 ASP A N 1
ATOM 1517 C CA . ASP A 1 199 ? 3.309 -10.922 32.281 1 83.88 199 ASP A CA 1
ATOM 1518 C C . ASP A 1 199 ? 1.868 -10.453 32.094 1 83.88 199 ASP A C 1
ATOM 1520 O O . ASP A 1 199 ? 1.497 -9.984 31.016 1 83.88 199 ASP A O 1
ATOM 1524 N N . ARG A 1 200 ? 1.235 -10.531 33.188 1 89 200 ARG A N 1
ATOM 1525 C CA . ARG A 1 200 ? -0.15 -10.07 33.125 1 89 200 ARG A CA 1
ATOM 1526 C C . ARG A 1 200 ? -0.222 -8.57 32.906 1 89 200 ARG A C 1
ATOM 1528 O O . ARG A 1 200 ? -1.021 -8.094 32.062 1 89 200 ARG A O 1
ATOM 1535 N N . GLU A 1 201 ? 0.512 -7.836 33.656 1 90.31 201 GLU A N 1
ATOM 1536 C CA . GLU A 1 201 ? 0.54 -6.383 33.5 1 90.31 201 GLU A CA 1
ATOM 1537 C C . GLU A 1 201 ? 1.015 -5.984 32.125 1 90.31 201 GLU A C 1
ATOM 1539 O O . GLU A 1 201 ? 0.468 -5.062 31.516 1 90.31 201 GLU A O 1
ATOM 1544 N N . ARG A 1 202 ? 2.027 -6.684 31.641 1 93.06 202 ARG A N 1
ATOM 1545 C CA . ARG A 1 202 ? 2.547 -6.41 30.297 1 93.06 202 ARG A CA 1
ATOM 1546 C C . ARG A 1 202 ? 1.501 -6.715 29.234 1 93.06 202 ARG A C 1
ATOM 1548 O O . ARG A 1 202 ? 1.386 -5.992 28.234 1 93.06 202 ARG A O 1
ATOM 1555 N N . LEU A 1 203 ? 0.854 -7.785 29.453 1 94.5 203 LEU A N 1
ATOM 1556 C CA . LEU A 1 203 ? -0.195 -8.156 28.516 1 94.5 203 LEU A CA 1
ATOM 1557 C C . LEU A 1 203 ? -1.297 -7.102 28.484 1 94.5 203 LEU A C 1
ATOM 1559 O O . LEU A 1 203 ? -1.768 -6.715 27.406 1 94.5 203 LEU A O 1
ATOM 1563 N N . LEU A 1 204 ? -1.724 -6.637 29.656 1 94.69 204 LEU A N 1
ATOM 1564 C CA . LEU A 1 204 ? -2.77 -5.625 29.719 1 94.69 204 LEU A CA 1
ATOM 1565 C C . LEU A 1 204 ? -2.326 -4.336 29.031 1 94.69 204 LEU A C 1
ATOM 1567 O O . LEU A 1 204 ? -3.111 -3.701 28.328 1 94.69 204 LEU A O 1
ATOM 1571 N N . GLU A 1 205 ? -1.124 -3.971 29.25 1 94.31 205 GLU A N 1
ATOM 1572 C CA . GLU A 1 205 ? -0.58 -2.805 28.562 1 94.31 205 GLU A CA 1
ATOM 1573 C C . GLU A 1 205 ? -0.596 -2.998 27.047 1 94.31 205 GLU A C 1
ATOM 1575 O O . GLU A 1 205 ? -0.991 -2.096 26.312 1 94.31 205 GLU A O 1
ATOM 1580 N N . ALA A 1 206 ? -0.153 -4.164 26.641 1 96.12 206 ALA A N 1
ATOM 1581 C CA . ALA A 1 206 ? -0.117 -4.473 25.219 1 96.12 206 ALA A CA 1
ATOM 1582 C C . ALA A 1 206 ? -1.521 -4.465 24.625 1 96.12 206 ALA A C 1
ATOM 1584 O O . ALA A 1 206 ? -1.728 -3.963 23.516 1 96.12 206 ALA A O 1
ATOM 1585 N N . LEU A 1 207 ? -2.467 -5.035 25.359 1 97.25 207 LEU A N 1
ATOM 1586 C CA . LEU A 1 207 ? -3.842 -5.086 24.875 1 97.25 207 LEU A CA 1
ATOM 1587 C C . LEU A 1 207 ? -4.426 -3.682 24.75 1 97.25 207 LEU A C 1
ATOM 1589 O O . LEU A 1 207 ? -5.207 -3.408 23.828 1 97.25 207 LEU A O 1
ATOM 1593 N N . ARG A 1 208 ? -4.117 -2.832 25.656 1 96.31 208 ARG A N 1
ATOM 1594 C CA . ARG A 1 208 ? -4.582 -1.451 25.594 1 96.31 208 ARG A CA 1
ATOM 1595 C C . ARG A 1 208 ? -4.102 -0.776 24.312 1 96.31 208 ARG A C 1
ATOM 1597 O O . ARG A 1 208 ? -4.887 -0.136 23.609 1 96.31 208 ARG A O 1
ATOM 1604 N N . GLY A 1 209 ? -2.818 -0.925 24.016 1 95.31 209 GLY A N 1
ATOM 1605 C CA . GLY A 1 209 ? -2.262 -0.353 22.797 1 95.31 209 GLY A CA 1
ATOM 1606 C C . GLY A 1 209 ? -2.76 -1.031 21.531 1 95.31 209 GLY A C 1
ATOM 1607 O O . GLY A 1 209 ? -3.238 -0.366 20.609 1 95.31 209 GLY A O 1
ATOM 1608 N N . TRP A 1 210 ? -2.73 -2.336 21.547 1 96.81 210 TRP A N 1
ATOM 1609 C CA . TRP A 1 210 ? -3.125 -3.166 20.406 1 96.81 210 TRP A CA 1
ATOM 1610 C C . TRP A 1 210 ? -4.598 -2.965 20.078 1 96.81 210 TRP A C 1
ATOM 1612 O O . TRP A 1 210 ? -4.977 -2.928 18.906 1 96.81 210 TRP A O 1
ATOM 1622 N N . GLY A 1 211 ? -5.363 -2.771 21.094 1 97.56 211 GLY A N 1
ATOM 1623 C CA . GLY A 1 211 ? -6.805 -2.752 20.922 1 97.56 211 GLY A CA 1
ATOM 1624 C C . GLY A 1 211 ? -7.398 -1.357 21 1 97.56 211 GLY A C 1
ATOM 1625 O O . GLY A 1 211 ? -8.617 -1.196 21.016 1 97.56 211 GLY A O 1
ATOM 1626 N N . PHE A 1 212 ? -6.512 -0.362 21.172 1 97.06 212 PHE A N 1
ATOM 1627 C CA . PHE A 1 212 ? -6.957 1.025 21.234 1 97.06 212 PHE A CA 1
ATOM 1628 C C . PHE A 1 212 ? -7.922 1.229 22.391 1 97.06 212 PHE A C 1
ATOM 1630 O O . PHE A 1 212 ? -8.961 1.876 22.234 1 97.06 212 PHE A O 1
ATOM 1637 N N . LEU A 1 213 ? -7.641 0.604 23.469 1 97.5 213 LEU A N 1
ATOM 1638 C CA . LEU A 1 213 ? -8.516 0.65 24.641 1 97.5 213 LEU A CA 1
ATOM 1639 C C . LEU A 1 213 ? -8.211 1.876 25.5 1 97.5 213 LEU A C 1
ATOM 1641 O O . LEU A 1 213 ? -7.082 2.375 25.5 1 97.5 213 LEU A O 1
ATOM 1645 N N . ASP A 1 214 ? -9.242 2.371 26.172 1 95.94 214 ASP A N 1
ATOM 1646 C CA . ASP A 1 214 ? -9.016 3.475 27.109 1 95.94 214 ASP A CA 1
ATOM 1647 C C . ASP A 1 214 ? -8.344 2.988 28.391 1 95.94 214 ASP A C 1
ATOM 1649 O O . ASP A 1 214 ? -7.926 1.833 28.469 1 95.94 214 ASP A O 1
ATOM 1653 N N . LYS A 1 215 ? -8.148 3.857 29.375 1 93.5 215 LYS A N 1
ATOM 1654 C CA . LYS A 1 215 ? -7.418 3.559 30.594 1 93.5 215 LYS A CA 1
ATOM 1655 C C . LYS A 1 215 ? -8.125 2.477 31.406 1 93.5 215 LYS A C 1
ATOM 1657 O O . LYS A 1 215 ? -7.5 1.814 32.25 1 93.5 215 LYS A O 1
ATOM 1662 N N . ASN A 1 216 ? -9.445 2.283 31.203 1 94.94 216 ASN A N 1
ATOM 1663 C CA . ASN A 1 216 ? -10.227 1.26 31.891 1 94.94 216 ASN A CA 1
ATOM 1664 C C . ASN A 1 216 ? -10.383 0.003 31.031 1 94.94 216 ASN A C 1
ATOM 1666 O O . ASN A 1 216 ? -11.242 -0.834 31.312 1 94.94 216 ASN A O 1
ATOM 1670 N N . TYR A 1 217 ? -9.594 -0.094 29.922 1 95.19 217 TYR A N 1
ATOM 1671 C CA . TYR A 1 217 ? -9.547 -1.242 29.016 1 95.19 217 TYR A CA 1
ATOM 1672 C C . TYR A 1 217 ? -10.875 -1.427 28.297 1 95.19 217 TYR A C 1
ATOM 1674 O O . TYR A 1 217 ? -11.32 -2.557 28.078 1 95.19 217 TYR A O 1
ATOM 1682 N N . ARG A 1 218 ? -11.492 -0.286 28 1 96.56 218 ARG A N 1
ATOM 1683 C CA . ARG A 1 218 ? -12.734 -0.317 27.25 1 96.56 218 ARG A CA 1
ATOM 1684 C C . ARG A 1 218 ? -12.523 0.208 25.828 1 96.56 218 ARG A C 1
ATOM 1686 O O . ARG A 1 218 ? -11.773 1.158 25.625 1 96.56 218 ARG A O 1
ATOM 1693 N N . TYR A 1 219 ? -13.141 -0.465 24.875 1 97.31 219 TYR A N 1
ATOM 1694 C CA . TYR A 1 219 ? -13.242 0.038 23.516 1 97.31 219 TYR A CA 1
ATOM 1695 C C . TYR A 1 219 ? -14.57 0.743 23.297 1 97.31 219 TYR A C 1
ATOM 1697 O O . TYR A 1 219 ? -15.602 0.091 23.109 1 97.31 219 TYR A O 1
ATOM 1705 N N . SER A 1 220 ? -14.562 2.129 23.25 1 96.69 220 SER A N 1
ATOM 1706 C CA . SER A 1 220 ? -15.812 2.889 23.203 1 96.69 220 SER A CA 1
ATOM 1707 C C . SER A 1 220 ? -15.688 4.113 22.312 1 96.69 220 SER A C 1
ATOM 1709 O O . SER A 1 220 ? -14.578 4.512 21.938 1 96.69 220 SER A O 1
ATOM 1711 N N . LYS A 1 221 ? -16.875 4.613 21.953 1 97.69 221 LYS A N 1
ATOM 1712 C CA . LYS A 1 221 ? -16.922 5.832 21.141 1 97.69 221 LYS A CA 1
ATOM 1713 C C . LYS A 1 221 ? -16.109 6.949 21.781 1 97.69 221 LYS A C 1
ATOM 1715 O O . LYS A 1 221 ? -16.359 7.34 22.922 1 97.69 221 LYS A O 1
ATOM 1720 N N . SER A 1 222 ? -15.117 7.438 21.062 1 96.25 222 SER A N 1
ATOM 1721 C CA . SER A 1 222 ? -14.242 8.516 21.516 1 96.25 222 SER A CA 1
ATOM 1722 C C . SER A 1 222 ? -13.422 9.086 20.359 1 96.25 222 SER A C 1
ATOM 1724 O O . SER A 1 222 ? -13.406 8.516 19.266 1 96.25 222 SER A O 1
ATOM 1726 N N . LEU A 1 223 ? -12.812 10.18 20.594 1 93.5 223 LEU A N 1
ATOM 1727 C CA . LEU A 1 223 ? -11.891 10.719 19.594 1 93.5 223 LEU A CA 1
ATOM 1728 C C . LEU A 1 223 ? -10.703 9.789 19.406 1 93.5 223 LEU A C 1
ATOM 1730 O O . LEU A 1 223 ? -10.18 9.672 18.297 1 93.5 223 LEU A O 1
ATOM 1734 N N . ALA A 1 224 ? -10.352 9.109 20.5 1 92.88 224 ALA A N 1
ATOM 1735 C CA . ALA A 1 224 ? -9.211 8.188 20.422 1 92.88 224 ALA A CA 1
ATOM 1736 C C . ALA A 1 224 ? -9.508 7.016 19.5 1 92.88 224 ALA A C 1
ATOM 1738 O O . ALA A 1 224 ? -8.68 6.656 18.656 1 92.88 224 ALA A O 1
ATOM 1739 N N . THR A 1 225 ? -10.648 6.43 19.672 1 96.81 225 THR A N 1
ATOM 1740 C CA . THR A 1 225 ? -11 5.324 18.797 1 96.81 225 THR A CA 1
ATOM 1741 C C . THR A 1 225 ? -11.234 5.816 17.359 1 96.81 225 THR A C 1
ATOM 1743 O O . THR A 1 225 ? -10.945 5.102 16.406 1 96.81 225 THR A O 1
ATOM 1746 N N . SER A 1 226 ? -11.68 7.074 17.219 1 97.31 226 SER A N 1
ATOM 1747 C CA . SER A 1 226 ? -11.906 7.66 15.906 1 97.31 226 SER A CA 1
ATOM 1748 C C . SER A 1 226 ? -10.594 7.922 15.18 1 97.31 226 SER A C 1
ATOM 1750 O O . SER A 1 226 ? -10.555 7.949 13.945 1 97.31 226 SER A O 1
ATOM 1752 N N . ALA A 1 227 ? -9.516 8.055 15.883 1 95.94 227 ALA A N 1
ATOM 1753 C CA . ALA A 1 227 ? -8.188 8.234 15.305 1 95.94 227 ALA A CA 1
ATOM 1754 C C . ALA A 1 227 ? -7.707 6.961 14.617 1 95.94 227 ALA A C 1
ATOM 1756 O O . ALA A 1 227 ? -6.695 6.969 13.914 1 95.94 227 ALA A O 1
ATOM 1757 N N . VAL A 1 228 ? -8.461 5.891 14.742 1 97.25 228 VAL A N 1
ATOM 1758 C CA . VAL A 1 228 ? -8.156 4.633 14.062 1 97.25 228 VAL A CA 1
ATOM 1759 C C . VAL A 1 228 ? -9.297 4.273 13.109 1 97.25 228 VAL A C 1
ATOM 1761 O O . VAL A 1 228 ? -9.062 3.961 11.945 1 97.25 228 VAL A O 1
ATOM 1764 N N . ARG A 1 229 ? -10.508 4.375 13.555 1 97.25 229 ARG A N 1
ATOM 1765 C CA . ARG A 1 229 ? -11.664 3.891 12.797 1 97.25 229 ARG A CA 1
ATOM 1766 C C . ARG A 1 229 ? -12.18 4.961 11.844 1 97.25 229 ARG A C 1
ATOM 1768 O O . ARG A 1 229 ? -12.961 4.668 10.938 1 97.25 229 ARG A O 1
ATOM 1775 N N . GLY A 1 230 ? -11.719 6.188 11.938 1 97.31 230 GLY A N 1
ATOM 1776 C CA . GLY A 1 230 ? -12.289 7.32 11.227 1 97.31 230 GLY A CA 1
ATOM 1777 C C . GLY A 1 230 ? -13.312 8.086 12.047 1 97.31 230 GLY A C 1
ATOM 1778 O O . GLY A 1 230 ? -13.789 7.586 13.07 1 97.31 230 GLY A O 1
ATOM 1779 N N . TYR A 1 231 ? -13.602 9.281 11.656 1 97.62 231 TYR A N 1
ATOM 1780 C CA . TYR A 1 231 ? -14.453 10.211 12.383 1 97.62 231 TYR A CA 1
ATOM 1781 C C . TYR A 1 231 ? -15.844 10.289 11.742 1 97.62 231 TYR A C 1
ATOM 1783 O O . TYR A 1 231 ? -16.016 9.945 10.57 1 97.62 231 TYR A O 1
ATOM 1791 N N . ALA A 1 232 ? -16.859 10.617 12.594 1 97.56 232 ALA A N 1
ATOM 1792 C CA . ALA A 1 232 ? -18.141 10.992 12.008 1 97.56 232 ALA A CA 1
ATOM 1793 C C . ALA A 1 232 ? -18.031 12.289 11.211 1 97.56 232 ALA A C 1
ATOM 1795 O O . ALA A 1 232 ? -18.625 12.43 10.148 1 97.56 232 ALA A O 1
ATOM 1796 N N . GLU A 1 233 ? -17.359 13.211 11.734 1 96.56 233 GLU A N 1
ATOM 1797 C CA . GLU A 1 233 ? -16.891 14.422 11.07 1 96.56 233 GLU A CA 1
ATOM 1798 C C . GLU A 1 233 ? -15.383 14.609 11.281 1 96.56 233 GLU A C 1
ATOM 1800 O O . GLU A 1 233 ? -14.914 14.664 12.414 1 96.56 233 GLU A O 1
ATOM 1805 N N . ASP A 1 234 ? -14.695 14.688 10.195 1 96.25 234 ASP A N 1
ATOM 1806 C CA . ASP A 1 234 ? -13.25 14.828 10.289 1 96.25 234 ASP A CA 1
ATOM 1807 C C . ASP A 1 234 ? -12.859 16.141 10.977 1 96.25 234 ASP A C 1
ATOM 1809 O O . ASP A 1 234 ? -13.586 17.125 10.875 1 96.25 234 ASP A O 1
ATOM 1813 N N . PRO A 1 235 ? -11.664 16.125 11.617 1 94.5 235 PRO A N 1
ATOM 1814 C CA . PRO A 1 235 ? -11.125 17.391 12.109 1 94.5 235 PRO A CA 1
ATOM 1815 C C . PRO A 1 235 ? -10.906 18.422 11 1 94.5 235 PRO A C 1
ATOM 1817 O O . PRO A 1 235 ? -10.789 18.047 9.828 1 94.5 235 PRO A O 1
ATOM 1820 N N . GLY A 1 236 ? -10.984 19.641 11.32 1 95.12 236 GLY A N 1
ATOM 1821 C CA . GLY A 1 236 ? -10.719 20.766 10.43 1 95.12 236 GLY A CA 1
ATOM 1822 C C . GLY A 1 236 ? -9.797 21.797 11.031 1 95.12 236 GLY A C 1
ATOM 1823 O O . GLY A 1 236 ? -8.953 21.484 11.875 1 95.12 236 GLY A O 1
ATOM 1824 N N . ALA A 1 237 ? -9.812 22.938 10.422 1 95.44 237 ALA A N 1
ATOM 1825 C CA . ALA A 1 237 ? -9.039 24.062 10.961 1 95.44 237 ALA A CA 1
ATOM 1826 C C . ALA A 1 237 ? -9.836 24.797 12.031 1 95.44 237 ALA A C 1
ATOM 1828 O O . ALA A 1 237 ? -11.016 24.5 12.258 1 95.44 237 ALA A O 1
ATOM 1829 N N . ARG A 1 238 ? -9.078 25.578 12.758 1 96.44 238 ARG A N 1
ATOM 1830 C CA . ARG A 1 238 ? -9.625 26.453 13.789 1 96.44 238 ARG A CA 1
ATOM 1831 C C . ARG A 1 238 ? -10.336 25.656 14.875 1 96.44 238 ARG A C 1
ATOM 1833 O O . ARG A 1 238 ? -9.75 24.734 15.445 1 96.44 238 ARG A O 1
ATOM 1840 N N . LEU A 1 239 ? -11.656 25.875 15.094 1 95.56 239 LEU A N 1
ATOM 1841 C CA . LEU A 1 239 ? -12.289 25.297 16.266 1 95.56 239 LEU A CA 1
ATOM 1842 C C . LEU A 1 239 ? -13.109 24.062 15.891 1 95.56 239 LEU A C 1
ATOM 1844 O O . LEU A 1 239 ? -14.211 23.859 16.406 1 95.56 239 LEU A O 1
ATOM 1848 N N . GLN A 1 240 ? -12.562 23.234 14.992 1 94.44 240 GLN A N 1
ATOM 1849 C CA . GLN A 1 240 ? -13.234 22.016 14.547 1 94.44 240 GLN A CA 1
ATOM 1850 C C . GLN A 1 240 ? -12.43 20.781 14.914 1 94.44 240 GLN A C 1
ATOM 1852 O O . GLN A 1 240 ? -11.727 20.219 14.07 1 94.44 240 GLN A O 1
ATOM 1857 N N . PRO A 1 241 ? -12.586 20.234 16.094 1 93.44 241 PRO A N 1
ATOM 1858 C CA . PRO A 1 241 ? -11.797 19.078 16.531 1 93.44 241 PRO A CA 1
ATOM 1859 C C . PRO A 1 241 ? -12.258 17.781 15.898 1 93.44 241 PRO A C 1
ATOM 1861 O O . PRO A 1 241 ? -11.57 16.766 15.992 1 93.44 241 PRO A O 1
ATOM 1864 N N . GLY A 1 242 ? -13.391 17.812 15.203 1 94.75 242 GLY A N 1
ATOM 1865 C CA . GLY A 1 242 ? -13.984 16.609 14.68 1 94.75 242 GLY A CA 1
ATOM 1866 C C . GLY A 1 242 ? -14.984 15.969 15.625 1 94.75 242 GLY A C 1
ATOM 1867 O O . GLY A 1 242 ? -15.148 16.422 16.766 1 94.75 242 GLY A O 1
ATOM 1868 N N . GLU A 1 243 ? -15.75 15.031 15.125 1 97.5 243 GLU A N 1
ATOM 1869 C CA . GLU A 1 243 ? -16.734 14.289 15.914 1 97.5 243 GLU A CA 1
ATOM 1870 C C . GLU A 1 243 ? -16.469 12.789 15.883 1 97.5 243 GLU A C 1
ATOM 1872 O O . GLU A 1 243 ? -16.219 12.227 14.812 1 97.5 243 GLU A O 1
ATOM 1877 N N . PRO A 1 244 ? -16.453 12.172 17.047 1 97.69 244 PRO A N 1
ATOM 1878 C CA . PRO A 1 244 ? -16.188 10.734 17.078 1 97.69 244 PRO A CA 1
ATOM 1879 C C . PRO A 1 244 ? -17.234 9.922 16.328 1 97.69 244 PRO A C 1
ATOM 1881 O O . PRO A 1 244 ? -18.422 10.273 16.359 1 97.69 244 PRO A O 1
ATOM 1884 N N . SER A 1 245 ? -16.859 8.891 15.719 1 98.06 245 SER A N 1
ATOM 1885 C CA . SER A 1 245 ? -17.781 7.941 15.102 1 98.06 245 SER A CA 1
ATOM 1886 C C . SER A 1 245 ? -18.188 6.844 16.078 1 98.06 245 SER A C 1
ATOM 1888 O O . SER A 1 245 ? -17.547 6.676 17.125 1 98.06 245 SER A O 1
ATOM 1890 N N . THR A 1 246 ? -19.25 6.18 15.82 1 98.25 246 THR A N 1
ATOM 1891 C CA . THR A 1 246 ? -19.781 5.141 16.688 1 98.25 246 THR A CA 1
ATOM 1892 C C . THR A 1 246 ? -19.281 3.764 16.25 1 98.25 246 THR A C 1
ATOM 1894 O O . THR A 1 246 ? -19.531 3.342 15.117 1 98.25 246 THR A O 1
ATOM 1897 N N . PRO A 1 247 ? -18.641 3.027 17.125 1 98.12 247 PRO A N 1
ATOM 1898 C CA . PRO A 1 247 ? -18.188 1.682 16.766 1 98.12 247 PRO A CA 1
ATOM 1899 C C . PRO A 1 247 ? -19.344 0.733 16.453 1 98.12 247 PRO A C 1
ATOM 1901 O O . PRO A 1 247 ? -20.391 0.825 17.078 1 98.12 247 PRO A O 1
ATOM 1904 N N . LEU A 1 248 ? -19.109 -0.158 15.469 1 97.19 248 LEU A N 1
ATOM 1905 C CA . LEU A 1 248 ? -20 -1.299 15.312 1 97.19 248 LEU A CA 1
ATOM 1906 C C . LEU A 1 248 ? -19.969 -2.195 16.547 1 97.19 248 LEU A C 1
ATOM 1908 O O . LEU A 1 248 ? -18.891 -2.404 17.125 1 97.19 248 LEU A O 1
ATOM 1912 N N . SER A 1 249 ? -21.156 -2.674 16.906 1 94.81 249 SER A N 1
ATOM 1913 C CA . SER A 1 249 ? -21.172 -3.645 18 1 94.81 249 SER A CA 1
ATOM 1914 C C . SER A 1 249 ? -20.531 -4.961 17.562 1 94.81 249 SER A C 1
ATOM 1916 O O . SER A 1 249 ? -20.516 -5.293 16.375 1 94.81 249 SER A O 1
ATOM 1918 N N . LEU A 1 250 ? -19.969 -5.676 18.547 1 94.44 250 LEU A N 1
ATOM 1919 C CA . LEU A 1 250 ? -19.438 -6.996 18.25 1 94.44 250 LEU A CA 1
ATOM 1920 C C . LEU A 1 250 ? -20.5 -7.887 17.625 1 94.44 250 LEU A C 1
ATOM 1922 O O . LEU A 1 250 ? -20.219 -8.625 16.672 1 94.44 250 LEU A O 1
ATOM 1926 N N . GLN A 1 251 ? -21.688 -7.848 18.125 1 92.25 251 GLN A N 1
ATOM 1927 C CA . GLN A 1 251 ? -22.797 -8.641 17.609 1 92.25 251 GLN A CA 1
ATOM 1928 C C . GLN A 1 251 ? -23.031 -8.344 16.125 1 92.25 251 GLN A C 1
ATOM 1930 O O . GLN A 1 251 ? -23.25 -9.266 15.336 1 92.25 251 GLN A O 1
ATOM 1935 N N . SER A 1 252 ? -22.969 -7.074 15.766 1 92.31 252 SER A N 1
ATOM 1936 C CA . SER A 1 252 ? -23.156 -6.691 14.375 1 92.31 252 SER A CA 1
ATOM 1937 C C . SER A 1 252 ? -22.047 -7.254 13.492 1 92.31 252 SER A C 1
ATOM 1939 O O . SER A 1 252 ? -22.312 -7.723 12.383 1 92.31 252 SER A O 1
ATOM 1941 N N . ILE A 1 253 ? -20.828 -7.234 13.93 1 95.31 253 ILE A N 1
ATOM 1942 C CA . ILE A 1 253 ? -19.688 -7.75 13.188 1 95.31 253 ILE A CA 1
ATOM 1943 C C . ILE A 1 253 ? -19.828 -9.258 12.992 1 95.31 253 ILE A C 1
ATOM 1945 O O . ILE A 1 253 ? -19.578 -9.773 11.906 1 95.31 253 ILE A O 1
ATOM 1949 N N . LEU A 1 254 ? -20.297 -9.953 14.047 1 93.44 254 LEU A N 1
ATOM 1950 C CA . LEU A 1 254 ? -20.422 -11.406 14.023 1 93.44 254 LEU A CA 1
ATOM 1951 C C . LEU A 1 254 ? -21.609 -11.836 13.156 1 93.44 254 LEU A C 1
ATOM 1953 O O . LEU A 1 254 ? -21.484 -12.727 12.32 1 93.44 254 LEU A O 1
ATOM 1957 N N . SER A 1 255 ? -22.75 -11.164 13.352 1 89.75 255 SER A N 1
ATOM 1958 C CA . SER A 1 255 ? -23.969 -11.594 12.68 1 89.75 255 SER A CA 1
ATOM 1959 C C . SER A 1 255 ? -23.891 -11.344 11.172 1 89.75 255 SER A C 1
ATOM 1961 O O . SER A 1 255 ? -24.422 -12.109 10.383 1 89.75 255 SER A O 1
ATOM 1963 N N . ASN A 1 256 ? -23.156 -10.266 10.812 1 91.94 256 ASN A N 1
ATOM 1964 C CA . ASN A 1 256 ? -23 -9.945 9.398 1 91.94 256 ASN A CA 1
ATOM 1965 C C . ASN A 1 256 ? -21.719 -10.531 8.812 1 91.94 256 ASN A C 1
ATOM 1967 O O . ASN A 1 256 ? -21.391 -10.273 7.656 1 91.94 256 ASN A O 1
ATOM 1971 N N . ARG A 1 257 ? -20.984 -11.273 9.594 1 93.62 257 ARG A N 1
ATOM 1972 C CA . ARG A 1 257 ? -19.734 -11.93 9.219 1 93.62 257 ARG A CA 1
ATOM 1973 C C . ARG A 1 257 ? -18.766 -10.938 8.594 1 93.62 257 ARG A C 1
ATOM 1975 O O . ARG A 1 257 ? -18.094 -11.258 7.609 1 93.62 257 ARG A O 1
ATOM 1982 N N . LEU A 1 258 ? -18.766 -9.727 9.094 1 95.88 258 LEU A N 1
ATOM 1983 C CA . LEU A 1 258 ? -17.875 -8.703 8.578 1 95.88 258 LEU A CA 1
ATOM 1984 C C . LEU A 1 258 ? -16.406 -9.094 8.789 1 95.88 258 LEU A C 1
ATOM 1986 O O . LEU A 1 258 ? -15.531 -8.664 8.031 1 95.88 258 LEU A O 1
ATOM 1990 N N . TRP A 1 259 ? -16.141 -10.008 9.719 1 95 259 TRP A N 1
ATOM 1991 C CA . TRP A 1 259 ? -14.797 -10.422 10.086 1 95 259 TRP A CA 1
ATOM 1992 C C . TRP A 1 259 ? -14.172 -11.266 8.977 1 95 259 TRP A C 1
ATOM 1994 O O . TRP A 1 259 ? -12.945 -11.406 8.906 1 95 259 TRP A O 1
ATOM 2004 N N . SER A 1 260 ? -14.922 -11.812 8.078 1 94.44 260 SER A N 1
ATOM 2005 C CA . SER A 1 260 ? -14.461 -12.828 7.137 1 94.44 260 SER A CA 1
ATOM 2006 C C . SER A 1 260 ? -13.539 -12.219 6.082 1 94.44 260 SER A C 1
ATOM 2008 O O . SER A 1 260 ? -12.789 -12.945 5.418 1 94.44 260 SER A O 1
ATOM 2010 N N . ASP A 1 261 ? -13.547 -10.906 5.891 1 94.75 261 ASP A N 1
ATOM 2011 C CA . ASP A 1 261 ? -12.766 -10.273 4.832 1 94.75 261 ASP A CA 1
ATOM 2012 C C . ASP A 1 261 ? -11.625 -9.438 5.418 1 94.75 261 ASP A C 1
ATOM 2014 O O . ASP A 1 261 ? -10.836 -8.844 4.676 1 94.75 261 ASP A O 1
ATOM 2018 N N . LEU A 1 262 ? -11.484 -9.414 6.707 1 97.31 262 LEU A N 1
ATOM 2019 C CA . LEU A 1 262 ? -10.633 -8.422 7.355 1 97.31 262 LEU A CA 1
ATOM 2020 C C . LEU A 1 262 ? -9.164 -8.836 7.289 1 97.31 262 LEU A C 1
ATOM 2022 O O . LEU A 1 262 ? -8.273 -7.984 7.309 1 97.31 262 LEU A O 1
ATOM 2026 N N . THR A 1 263 ? -8.875 -10.125 7.18 1 96.12 263 THR A N 1
ATOM 2027 C CA . THR A 1 263 ? -7.496 -10.562 7.34 1 96.12 263 THR A CA 1
ATOM 2028 C C . THR A 1 263 ? -6.879 -10.914 5.992 1 96.12 263 THR A C 1
ATOM 2030 O O . THR A 1 263 ? -5.758 -11.422 5.93 1 96.12 263 THR A O 1
ATOM 2033 N N . THR A 1 264 ? -7.547 -10.664 4.887 1 95.25 264 THR A N 1
ATOM 2034 C CA . THR A 1 264 ? -7.066 -11.039 3.562 1 95.25 264 THR A CA 1
ATOM 2035 C C . THR A 1 264 ? -5.715 -10.398 3.273 1 95.25 264 THR A C 1
ATOM 2037 O O . THR A 1 264 ? -4.812 -11.047 2.742 1 95.25 264 THR A O 1
ATOM 2040 N N . GLY A 1 265 ? -5.57 -9.164 3.678 1 95.94 265 GLY A N 1
ATOM 2041 C CA . GLY A 1 265 ? -4.336 -8.445 3.422 1 95.94 265 GLY A CA 1
ATOM 2042 C C . GLY A 1 265 ? -3.168 -8.938 4.258 1 95.94 265 GLY A C 1
ATOM 2043 O O . GLY A 1 265 ? -2.02 -8.562 4.008 1 95.94 265 GLY A O 1
ATOM 2044 N N . MET A 1 266 ? -3.436 -9.812 5.207 1 96.88 266 MET A N 1
ATOM 2045 C CA . MET A 1 266 ? -2.381 -10.336 6.07 1 96.88 266 MET A CA 1
ATOM 2046 C C . MET A 1 266 ? -1.805 -11.633 5.508 1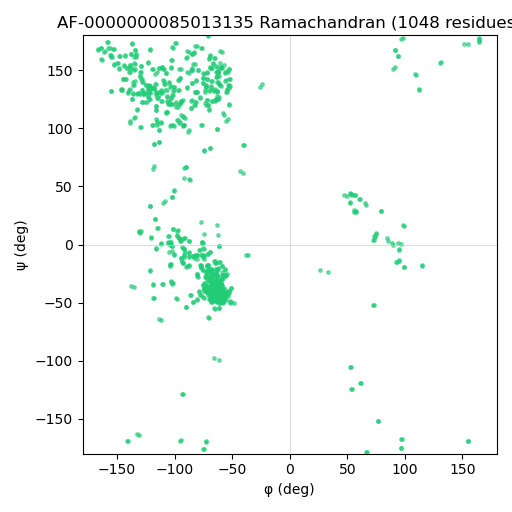 96.88 266 MET A C 1
ATOM 2048 O O . MET A 1 266 ? -0.764 -12.102 5.969 1 96.88 266 MET A O 1
ATOM 2052 N N . LEU A 1 267 ? -2.52 -12.234 4.57 1 97.31 267 LEU A N 1
ATOM 2053 C CA . LEU A 1 267 ? -1.988 -13.453 3.965 1 97.31 267 LEU A CA 1
ATOM 2054 C C . LEU A 1 267 ? -0.651 -13.18 3.283 1 97.31 267 LEU A C 1
ATOM 2056 O O . LEU A 1 267 ? -0.504 -12.188 2.568 1 97.31 267 LEU A O 1
ATOM 2060 N N . TYR A 1 268 ? 0.285 -14.086 3.484 1 97.69 268 TYR A N 1
ATOM 2061 C CA . TYR A 1 268 ? 1.663 -13.938 3.029 1 97.69 268 TYR A CA 1
ATOM 2062 C C . TYR A 1 268 ? 1.712 -13.562 1.554 1 97.69 268 TYR A C 1
ATOM 2064 O O . TYR A 1 268 ? 2.494 -12.703 1.152 1 97.69 268 TYR A O 1
ATOM 2072 N N . GLU A 1 269 ? 0.883 -14.055 0.762 1 96.31 269 GLU A N 1
ATOM 2073 C CA . GLU A 1 269 ? 0.867 -13.828 -0.68 1 96.31 269 GLU A CA 1
ATOM 2074 C C . GLU A 1 269 ? 0.203 -12.5 -1.023 1 96.31 269 GLU A C 1
ATOM 2076 O O . GLU A 1 269 ? 0.277 -12.039 -2.164 1 96.31 269 GLU A O 1
ATOM 2081 N N . PHE A 1 270 ? -0.432 -11.82 -0.013 1 97.44 270 PHE A N 1
ATOM 2082 C CA . PHE A 1 270 ? -1.194 -10.609 -0.312 1 97.44 270 PHE A CA 1
ATOM 2083 C C . PHE A 1 270 ? -0.641 -9.414 0.457 1 97.44 270 PHE A C 1
ATOM 2085 O O . PHE A 1 270 ? -1.153 -8.305 0.334 1 97.44 270 PHE A O 1
ATOM 2092 N N . GLN A 1 271 ? 0.435 -9.617 1.123 1 97.94 271 GLN A N 1
ATOM 2093 C CA . GLN A 1 271 ? 0.999 -8.586 1.985 1 97.94 271 GLN A CA 1
ATOM 2094 C C . GLN A 1 271 ? 1.681 -7.492 1.163 1 97.94 271 GLN A C 1
ATOM 2096 O O . GLN A 1 271 ? 2.326 -7.781 0.154 1 97.94 271 GLN A O 1
ATOM 2101 N N . SER A 1 272 ? 1.534 -6.266 1.67 1 97.81 272 SER A N 1
ATOM 2102 C CA . SER A 1 272 ? 2.357 -5.195 1.117 1 97.81 272 SER A CA 1
ATOM 2103 C C . SER A 1 272 ? 3.828 -5.391 1.47 1 97.81 272 SER A C 1
ATOM 2105 O O . SER A 1 272 ? 4.156 -5.785 2.59 1 97.81 272 SER A O 1
ATOM 2107 N N . THR A 1 273 ? 4.609 -5.18 0.532 1 96.88 273 THR A N 1
ATOM 2108 C CA . THR A 1 273 ? 4.379 -4.586 -0.782 1 96.88 273 THR A CA 1
ATOM 2109 C C . THR A 1 273 ? 3.984 -5.656 -1.796 1 96.88 273 THR A C 1
ATOM 2111 O O . THR A 1 273 ? 4.531 -6.762 -1.785 1 96.88 273 THR A O 1
ATOM 2114 N N . ILE A 1 274 ? 3.053 -5.402 -2.527 1 98 274 ILE A N 1
ATOM 2115 C CA . ILE A 1 274 ? 2.627 -6.242 -3.643 1 98 274 ILE A CA 1
ATOM 2116 C C . ILE A 1 274 ? 2.486 -5.391 -4.902 1 98 274 ILE A C 1
ATOM 2118 O O . ILE A 1 274 ? 2.09 -4.227 -4.832 1 98 274 ILE A O 1
ATOM 2122 N N . PHE A 1 275 ? 2.826 -6.02 -6.082 1 98.31 275 PHE A N 1
ATOM 2123 C CA . PHE A 1 275 ? 3.051 -5.203 -7.27 1 98.31 275 PHE A CA 1
ATOM 2124 C C . PHE A 1 275 ? 2.104 -5.609 -8.391 1 98.31 275 PHE A C 1
ATOM 2126 O O . PHE A 1 275 ? 1.4 -6.617 -8.289 1 98.31 275 PHE A O 1
ATOM 2133 N N . GLU A 1 276 ? 2.068 -4.824 -9.344 1 98 276 GLU A N 1
ATOM 2134 C CA . GLU A 1 276 ? 1.602 -5.078 -10.703 1 98 276 GLU A CA 1
ATOM 2135 C C . GLU A 1 276 ? 2.512 -4.414 -11.734 1 98 276 GLU A C 1
ATOM 2137 O O . GLU A 1 276 ? 3.141 -3.395 -11.445 1 98 276 GLU A O 1
ATOM 2142 N N . PRO A 1 277 ? 2.672 -4.992 -12.914 1 98 277 PRO A N 1
ATOM 2143 C CA . PRO A 1 277 ? 3.449 -4.309 -13.953 1 98 277 PRO A CA 1
ATOM 2144 C C . PRO A 1 277 ? 2.719 -3.1 -14.531 1 98 277 PRO A C 1
ATOM 2146 O O . PRO A 1 277 ? 1.498 -3.133 -14.703 1 98 277 PRO A O 1
ATOM 2149 N N . VAL A 1 278 ? 3.49 -2.062 -14.812 1 97 278 VAL A N 1
ATOM 2150 C CA . VAL A 1 278 ? 2.936 -0.878 -15.461 1 97 278 VAL A CA 1
ATOM 2151 C C . VAL A 1 278 ? 2.396 -1.248 -16.844 1 97 278 VAL A C 1
ATOM 2153 O O . VAL A 1 278 ? 3.096 -1.882 -17.641 1 97 278 VAL A O 1
ATOM 2156 N N . GLY A 1 279 ? 1.195 -0.949 -17.078 1 96.62 279 GLY A N 1
ATOM 2157 C CA . GLY A 1 279 ? 0.64 -1.102 -18.406 1 96.62 279 GLY A CA 1
ATOM 2158 C C . GLY A 1 279 ? -0.085 -2.42 -18.609 1 96.62 279 GLY A C 1
ATOM 2159 O O . GLY A 1 279 ? -0.62 -2.686 -19.688 1 96.62 279 GLY A O 1
ATOM 2160 N N . GLY A 1 280 ? -0.052 -3.275 -17.609 1 98.06 280 GLY A N 1
ATOM 2161 C CA . GLY A 1 280 ? -0.763 -4.539 -17.734 1 98.06 280 GLY A CA 1
ATOM 2162 C C . GLY A 1 280 ? 0.085 -5.738 -17.359 1 98.06 280 GLY A C 1
ATOM 2163 O O . GLY A 1 280 ? 1.307 -5.719 -17.531 1 98.06 280 GLY A O 1
ATOM 2164 N N . MET A 1 281 ? -0.556 -6.773 -17 1 98.38 281 MET A N 1
ATOM 2165 C CA . MET A 1 281 ? 0.108 -7.977 -16.5 1 98.38 281 MET A CA 1
ATOM 2166 C C . MET A 1 281 ? 0.916 -8.648 -17.609 1 98.38 281 MET A C 1
ATOM 2168 O O . MET A 1 281 ? 1.92 -9.305 -17.328 1 98.38 281 MET A O 1
ATOM 2172 N N . ASP A 1 282 ? 0.549 -8.43 -18.844 1 98.44 282 ASP A N 1
ATOM 2173 C CA . ASP A 1 282 ? 1.185 -9.109 -19.969 1 98.44 282 ASP A CA 1
ATOM 2174 C C . ASP A 1 282 ? 2.557 -8.516 -20.266 1 98.44 282 ASP A C 1
ATOM 2176 O O . ASP A 1 282 ? 3.232 -8.938 -21.203 1 98.44 282 ASP A O 1
ATOM 2180 N N . ALA A 1 283 ? 2.967 -7.516 -19.469 1 98.69 283 ALA A N 1
ATOM 2181 C CA . ALA A 1 283 ? 4.293 -6.938 -19.672 1 98.69 283 ALA A CA 1
ATOM 2182 C C . ALA A 1 283 ? 5.379 -8.008 -19.562 1 98.69 283 ALA A C 1
ATOM 2184 O O . ALA A 1 283 ? 6.359 -7.973 -20.312 1 98.69 283 ALA A O 1
ATOM 2185 N N . MET A 1 284 ? 5.219 -8.945 -18.672 1 98.75 284 MET A N 1
ATOM 2186 C CA . MET A 1 284 ? 6.188 -10.031 -18.531 1 98.75 284 MET A CA 1
ATOM 2187 C C . MET A 1 284 ? 6.145 -10.953 -19.75 1 98.75 284 MET A C 1
ATOM 2189 O O . MET A 1 284 ? 7.191 -11.375 -20.25 1 98.75 284 MET A O 1
ATOM 2193 N N . ALA A 1 285 ? 4.965 -11.25 -20.188 1 98.81 285 ALA A N 1
ATOM 2194 C CA . ALA A 1 285 ? 4.824 -12.078 -21.375 1 98.81 285 ALA A CA 1
ATOM 2195 C C . ALA A 1 285 ? 5.484 -11.422 -22.594 1 98.81 285 ALA A C 1
ATOM 2197 O O . ALA A 1 285 ? 6.203 -12.078 -23.344 1 98.81 285 ALA A O 1
ATOM 2198 N N . ARG A 1 286 ? 5.227 -10.172 -22.719 1 98.75 286 ARG A N 1
ATOM 2199 C CA . ARG A 1 286 ? 5.809 -9.43 -23.828 1 98.75 286 ARG A CA 1
ATOM 2200 C C . ARG A 1 286 ? 7.332 -9.398 -23.734 1 98.75 286 ARG A C 1
ATOM 2202 O O . ARG A 1 286 ? 8.031 -9.469 -24.75 1 98.75 286 ARG A O 1
ATOM 2209 N N . ALA A 1 287 ? 7.797 -9.297 -22.547 1 98.75 287 ALA A N 1
ATOM 2210 C CA . ALA A 1 287 ? 9.242 -9.297 -22.344 1 98.75 287 ALA A CA 1
ATOM 2211 C C . ALA A 1 287 ? 9.859 -10.625 -22.766 1 98.75 287 ALA A C 1
ATOM 2213 O O . ALA A 1 287 ? 10.875 -10.656 -23.453 1 98.75 287 ALA A O 1
ATOM 2214 N N . PHE A 1 288 ? 9.281 -11.68 -22.391 1 98.81 288 PHE A N 1
ATOM 2215 C CA . PHE A 1 288 ? 9.758 -13 -22.797 1 98.81 288 PHE A CA 1
ATOM 2216 C C . PHE A 1 288 ? 9.633 -13.195 -24.297 1 98.81 288 PHE A C 1
ATOM 2218 O O . PHE A 1 288 ? 10.555 -13.688 -24.953 1 98.81 288 PHE A O 1
ATOM 2225 N N . GLU A 1 289 ? 8.492 -12.836 -24.797 1 98.88 289 GLU A N 1
ATOM 2226 C CA . GLU A 1 289 ? 8.242 -13.023 -26.234 1 98.88 289 GLU A CA 1
ATOM 2227 C C . GLU A 1 289 ? 9.305 -12.32 -27.078 1 98.88 289 GLU A C 1
ATOM 2229 O O . GLU A 1 289 ? 9.766 -12.867 -28.078 1 98.88 289 GLU A O 1
ATOM 2234 N N . SER A 1 290 ? 9.648 -11.148 -26.641 1 98.56 290 SER A N 1
ATOM 2235 C CA . SER A 1 290 ? 10.633 -10.391 -27.391 1 98.56 290 SER A CA 1
ATOM 2236 C C . SER A 1 290 ? 11.969 -11.125 -27.469 1 98.56 290 SER A C 1
ATOM 2238 O O . SER A 1 290 ? 12.773 -10.883 -28.359 1 98.56 290 SER A O 1
ATOM 2240 N N . ARG A 1 291 ? 12.172 -12.109 -26.672 1 97.94 291 ARG A N 1
ATOM 2241 C CA . ARG A 1 291 ? 13.453 -12.812 -26.578 1 97.94 291 ARG A CA 1
ATOM 2242 C C . ARG A 1 291 ? 13.375 -14.172 -27.281 1 97.94 291 ARG A C 1
ATOM 2244 O O . ARG A 1 291 ? 14.391 -14.703 -27.719 1 97.94 291 ARG A O 1
ATOM 2251 N N . VAL A 1 292 ? 12.117 -14.656 -27.5 1 98.62 292 VAL A N 1
ATOM 2252 C CA . VAL A 1 292 ? 12.055 -16.031 -27.969 1 98.62 292 VAL A CA 1
ATOM 2253 C C . VAL A 1 292 ? 11.141 -16.125 -29.188 1 98.62 292 VAL A C 1
ATOM 2255 O O . VAL A 1 292 ? 10.844 -17.219 -29.672 1 98.62 292 VAL A O 1
ATOM 2258 N N . ARG A 1 293 ? 10.758 -15.039 -29.719 1 98.25 293 ARG A N 1
ATOM 2259 C CA . ARG A 1 293 ? 9.734 -14.969 -30.766 1 98.25 293 ARG A CA 1
ATOM 2260 C C . ARG A 1 293 ? 10.094 -15.867 -31.938 1 98.25 293 ARG A C 1
ATOM 2262 O O . ARG A 1 293 ? 9.234 -16.578 -32.469 1 98.25 293 ARG A O 1
ATOM 2269 N N . PRO A 1 294 ? 11.375 -15.906 -32.375 1 98.25 294 PRO A N 1
ATOM 2270 C CA . PRO A 1 294 ? 11.703 -16.719 -33.531 1 98.25 294 PRO A CA 1
ATOM 2271 C C . PRO A 1 294 ? 11.477 -18.203 -33.312 1 98.25 294 PRO A C 1
ATOM 2273 O O . PRO A 1 294 ? 11.398 -18.984 -34.25 1 98.25 294 PRO A O 1
ATOM 2276 N N . MET A 1 295 ? 11.344 -18.594 -32.094 1 98.44 295 MET A N 1
ATOM 2277 C CA . MET A 1 295 ? 11.203 -20 -31.766 1 98.44 295 MET A CA 1
ATOM 2278 C C . MET A 1 295 ? 9.734 -20.422 -31.734 1 98.44 295 MET A C 1
ATOM 2280 O O . MET A 1 295 ? 9.422 -21.609 -31.672 1 98.44 295 MET A O 1
ATOM 2284 N N . ILE A 1 296 ? 8.836 -19.469 -31.859 1 98.88 296 ILE A N 1
ATOM 2285 C CA . ILE A 1 296 ? 7.434 -19.75 -31.594 1 98.88 296 ILE A CA 1
ATOM 2286 C C . ILE A 1 296 ? 6.691 -19.984 -32.906 1 98.88 296 ILE A C 1
ATOM 2288 O O . ILE A 1 296 ? 6.75 -19.141 -33.812 1 98.88 296 ILE A O 1
ATOM 2292 N N . THR A 1 297 ? 6.102 -21.109 -33.062 1 98.62 297 THR A N 1
ATOM 2293 C CA . THR A 1 297 ? 5.062 -21.344 -34.062 1 98.62 297 THR A CA 1
ATOM 2294 C C . THR A 1 297 ? 3.678 -21.109 -33.469 1 98.62 297 THR A C 1
ATOM 2296 O O . THR A 1 297 ? 3.223 -21.891 -32.625 1 98.62 297 THR A O 1
ATOM 2299 N N . TYR A 1 298 ? 3.027 -20.062 -33.906 1 98.38 298 TYR A N 1
ATOM 2300 C CA . TYR A 1 298 ? 1.706 -19.688 -33.406 1 98.38 298 TYR A CA 1
ATOM 2301 C C . TYR A 1 298 ? 0.617 -20.484 -34.125 1 98.38 298 TYR A C 1
ATOM 2303 O O . TYR A 1 298 ? 0.876 -21.141 -35.125 1 98.38 298 TYR A O 1
ATOM 2311 N N . ARG A 1 299 ? -0.608 -20.453 -33.531 1 98.19 299 ARG A N 1
ATOM 2312 C CA . ARG A 1 299 ? -1.796 -21.094 -34.062 1 98.19 299 ARG A CA 1
ATOM 2313 C C . ARG A 1 299 ? -1.538 -22.562 -34.375 1 98.19 299 ARG A C 1
ATOM 2315 O O . ARG A 1 299 ? -1.864 -23.047 -35.469 1 98.19 299 ARG A O 1
ATOM 2322 N N . ALA A 1 300 ? -0.881 -23.188 -33.438 1 98.69 300 ALA A N 1
ATOM 2323 C CA . ALA A 1 300 ? -0.553 -24.609 -33.5 1 98.69 300 ALA A CA 1
ATOM 2324 C C . ALA A 1 300 ? -1.256 -25.375 -32.406 1 98.69 300 ALA A C 1
ATOM 2326 O O . ALA A 1 300 ? -0.833 -25.344 -31.234 1 98.69 300 ALA A O 1
ATOM 2327 N N . ARG A 1 301 ? -2.295 -26.109 -32.75 1 98.5 301 ARG A N 1
ATOM 2328 C CA . ARG A 1 301 ? -3.023 -26.906 -31.75 1 98.5 301 ARG A CA 1
ATOM 2329 C C . ARG A 1 301 ? -2.477 -28.328 -31.688 1 98.5 301 ARG A C 1
ATOM 2331 O O . ARG A 1 301 ? -2.711 -29.125 -32.594 1 98.5 301 ARG A O 1
ATOM 2338 N N . VAL A 1 302 ? -1.829 -28.641 -30.656 1 98.81 302 VAL A N 1
ATOM 2339 C CA . VAL A 1 302 ? -1.268 -29.984 -30.469 1 98.81 302 VAL A CA 1
ATOM 2340 C C . VAL A 1 302 ? -2.393 -30.984 -30.25 1 98.81 302 VAL A C 1
ATOM 2342 O O . VAL A 1 302 ? -3.264 -30.781 -29.406 1 98.81 302 VAL A O 1
ATOM 2345 N N . THR A 1 303 ? -2.328 -32.125 -30.969 1 98.5 303 THR A N 1
ATOM 2346 C CA . THR A 1 303 ? -3.389 -33.125 -30.875 1 98.5 303 THR A CA 1
ATOM 2347 C C . THR A 1 303 ? -2.828 -34.469 -30.422 1 98.5 303 THR A C 1
ATOM 2349 O O . THR A 1 303 ? -3.576 -35.312 -29.953 1 98.5 303 THR A O 1
ATOM 2352 N N . GLU A 1 304 ? -1.543 -34.625 -30.641 1 98.62 304 GLU A N 1
ATOM 2353 C CA . GLU A 1 304 ? -0.895 -35.875 -30.234 1 98.62 304 GLU A CA 1
ATOM 2354 C C . GLU A 1 304 ? 0.519 -35.594 -29.719 1 98.62 304 GLU A C 1
ATOM 2356 O O . GLU A 1 304 ? 1.224 -34.719 -30.234 1 98.62 304 GLU A O 1
ATOM 2361 N N . LEU A 1 305 ? 0.928 -36.312 -28.703 1 98.69 305 LEU A N 1
ATOM 2362 C CA . LEU A 1 305 ? 2.279 -36.312 -28.156 1 98.69 305 LEU A CA 1
ATOM 2363 C C . LEU A 1 305 ? 2.766 -37.719 -27.828 1 98.69 305 LEU A C 1
ATOM 2365 O O . LEU A 1 305 ? 2.09 -38.469 -27.125 1 98.69 305 LEU A O 1
ATOM 2369 N N . SER A 1 306 ? 3.898 -38.062 -28.391 1 98.12 306 SER A N 1
ATOM 2370 C CA . SER A 1 306 ? 4.484 -39.375 -28.141 1 98.12 306 SER A CA 1
ATOM 2371 C C . SER A 1 306 ? 5.98 -39.281 -27.859 1 98.12 306 SER A C 1
ATOM 2373 O O . SER A 1 306 ? 6.621 -38.281 -28.234 1 98.12 306 SER A O 1
ATOM 2375 N N . GLN A 1 307 ? 6.465 -40.188 -27.109 1 96.44 307 GLN A N 1
ATOM 2376 C CA . GLN A 1 307 ? 7.902 -40.281 -26.875 1 96.44 307 GLN A CA 1
ATOM 2377 C C . GLN A 1 307 ? 8.414 -41.688 -27.109 1 96.44 307 GLN A C 1
ATOM 2379 O O . GLN A 1 307 ? 7.668 -42.656 -26.969 1 96.44 307 GLN A O 1
ATOM 2384 N N . GLY A 1 308 ? 9.695 -41.812 -27.578 1 92.75 308 GLY A N 1
ATOM 2385 C CA . GLY A 1 308 ? 10.43 -43.062 -27.75 1 92.75 308 GLY A CA 1
ATOM 2386 C C . GLY A 1 308 ? 11.898 -42.938 -27.375 1 92.75 308 GLY A C 1
ATOM 2387 O O . GLY A 1 308 ? 12.32 -41.906 -26.812 1 92.75 308 GLY A O 1
ATOM 2388 N N . ALA A 1 309 ? 12.617 -43.969 -27.734 1 91.44 309 ALA A N 1
ATOM 2389 C CA . ALA A 1 309 ? 14.039 -44 -27.391 1 91.44 309 ALA A CA 1
ATOM 2390 C C . ALA A 1 309 ? 14.82 -42.938 -28.141 1 91.44 309 ALA A C 1
ATOM 2392 O O . ALA A 1 309 ? 15.836 -42.438 -27.641 1 91.44 309 ALA A O 1
ATOM 2393 N N . ASP A 1 310 ? 14.25 -42.5 -29.25 1 91.62 310 ASP A N 1
ATOM 2394 C CA . ASP A 1 310 ? 15.031 -41.625 -30.109 1 91.62 310 ASP A CA 1
ATOM 2395 C C . ASP A 1 310 ? 14.547 -40.156 -29.984 1 91.62 310 ASP A C 1
ATOM 2397 O O . ASP A 1 310 ? 15.117 -39.25 -30.594 1 91.62 310 ASP A O 1
ATOM 2401 N N . GLY A 1 311 ? 13.477 -40 -29.25 1 97.38 311 GLY A N 1
ATOM 2402 C CA . GLY A 1 311 ? 13.016 -38.625 -29.156 1 97.38 311 GLY A CA 1
ATOM 2403 C C . GLY A 1 311 ? 11.531 -38.5 -28.859 1 97.38 311 GLY A C 1
ATOM 2404 O O . GLY A 1 311 ? 10.906 -39.469 -28.438 1 97.38 311 GLY A O 1
ATOM 2405 N N . VAL A 1 312 ? 11.047 -37.281 -29 1 98.56 312 VAL A N 1
ATOM 2406 C CA . VAL A 1 312 ? 9.633 -36.969 -28.797 1 98.56 312 VAL A CA 1
ATOM 2407 C C . VAL A 1 312 ? 9.023 -36.469 -30.109 1 98.56 312 VAL A C 1
ATOM 2409 O O . VAL A 1 312 ? 9.719 -35.906 -30.953 1 98.56 312 VAL A O 1
ATOM 2412 N N . THR A 1 313 ? 7.773 -36.781 -30.312 1 98.56 313 THR A N 1
ATOM 2413 C CA . THR A 1 313 ? 7.043 -36.344 -31.5 1 98.56 313 THR A CA 1
ATOM 2414 C C . THR A 1 313 ? 5.707 -35.719 -31.125 1 98.56 313 THR A C 1
ATOM 2416 O O . THR A 1 313 ? 4.934 -36.312 -30.359 1 98.56 313 THR A O 1
ATOM 2419 N N . ALA A 1 314 ? 5.457 -34.531 -31.656 1 98.81 314 ALA A N 1
ATOM 2420 C CA . ALA A 1 314 ? 4.152 -33.906 -31.5 1 98.81 314 ALA A CA 1
ATOM 2421 C C . ALA A 1 314 ? 3.475 -33.688 -32.844 1 98.81 314 ALA A C 1
ATOM 2423 O O . ALA A 1 314 ? 4.125 -33.312 -33.844 1 98.81 314 ALA A O 1
ATOM 2424 N N . VAL A 1 315 ? 2.227 -34.031 -32.906 1 98.75 315 VAL A N 1
ATOM 2425 C CA . VAL A 1 315 ? 1.372 -33.719 -34.031 1 98.75 315 VAL A CA 1
ATOM 2426 C C . VAL A 1 315 ? 0.491 -32.5 -33.688 1 98.75 315 VAL A C 1
ATOM 2428 O O . VAL A 1 315 ? -0.062 -32.438 -32.594 1 98.75 315 VAL A O 1
ATOM 2431 N N . TYR A 1 316 ? 0.426 -31.531 -34.625 1 98.62 316 TYR A N 1
ATOM 2432 C CA . TYR A 1 316 ? -0.424 -30.375 -34.344 1 98.62 316 TYR A CA 1
ATOM 2433 C C . TYR A 1 316 ? -1.198 -29.969 -35.594 1 98.62 316 TYR A C 1
ATOM 2435 O O . TYR A 1 316 ? -0.787 -30.266 -36.719 1 98.62 316 TYR A O 1
ATOM 2443 N N . GLU A 1 317 ? -2.303 -29.406 -35.375 1 98.44 317 GLU A N 1
ATOM 2444 C CA . GLU A 1 317 ? -3.086 -28.766 -36.438 1 98.44 317 GLU A CA 1
ATOM 2445 C C . GLU A 1 317 ? -2.641 -27.328 -36.656 1 98.44 317 GLU A C 1
ATOM 2447 O O . GLU A 1 317 ? -2.584 -26.531 -35.688 1 98.44 317 GLU A O 1
ATOM 2452 N N . ASP A 1 318 ? -2.275 -26.984 -37.812 1 98 318 ASP A N 1
ATOM 2453 C CA . ASP A 1 318 ? -1.984 -25.594 -38.188 1 98 318 ASP A CA 1
ATOM 2454 C C . ASP A 1 318 ? -3.271 -24.797 -38.375 1 98 318 ASP A C 1
ATOM 2456 O O . ASP A 1 318 ? -3.881 -24.828 -39.469 1 98 318 ASP A O 1
ATOM 2460 N N . LEU A 1 319 ? -3.598 -23.984 -37.406 1 95.75 319 LEU A N 1
ATOM 2461 C CA . LEU A 1 319 ? -4.875 -23.281 -37.406 1 95.75 319 LEU A CA 1
ATOM 2462 C C . LEU A 1 319 ? -4.844 -22.094 -38.375 1 95.75 319 LEU A C 1
ATOM 2464 O O . LEU A 1 319 ? -5.891 -21.547 -38.719 1 95.75 319 LEU A O 1
ATOM 2468 N N . ALA A 1 320 ? -3.652 -21.656 -38.75 1 93.12 320 ALA A N 1
ATOM 2469 C CA . ALA A 1 320 ? -3.516 -20.562 -39.688 1 93.12 320 ALA A CA 1
ATOM 2470 C C . ALA A 1 320 ? -3.613 -21.047 -41.125 1 93.12 320 ALA A C 1
ATOM 2472 O O . ALA A 1 320 ? -4.332 -20.469 -41.938 1 93.12 320 ALA A O 1
ATOM 2473 N N . GLY A 1 321 ? -2.838 -22.109 -41.469 1 92.94 321 GLY A N 1
ATOM 2474 C CA . GLY A 1 321 ? -2.709 -22.578 -42.844 1 92.94 321 GLY A CA 1
ATOM 2475 C C . GLY A 1 321 ? -3.514 -23.828 -43.156 1 92.94 321 GLY A C 1
ATOM 2476 O O . GLY A 1 321 ? -3.705 -24.188 -44.312 1 92.94 321 GLY A O 1
ATOM 2477 N N . GLY A 1 322 ? -3.91 -24.484 -42.219 1 92.56 322 GLY A N 1
ATOM 2478 C CA . GLY A 1 322 ? -4.641 -25.734 -42.406 1 92.56 322 GLY A CA 1
ATOM 2479 C C . GLY A 1 322 ? -3.742 -26.953 -42.469 1 92.56 322 GLY A C 1
ATOM 2480 O O . GLY A 1 322 ? -2.543 -26.828 -42.719 1 92.56 322 GLY A O 1
ATOM 2481 N N . GLY A 1 323 ? -4.277 -28.047 -42.062 1 95.5 323 GLY A N 1
ATOM 2482 C CA . GLY A 1 323 ? -3.564 -29.312 -42.156 1 95.5 323 GLY A CA 1
ATOM 2483 C C . GLY A 1 323 ? -2.902 -29.703 -40.844 1 95.5 323 GLY A C 1
ATOM 2484 O O . GLY A 1 323 ? -2.994 -28.984 -39.844 1 95.5 323 GLY A O 1
ATOM 2485 N N . THR A 1 324 ? -2.326 -30.828 -40.906 1 97.75 324 THR A N 1
ATOM 2486 C CA . THR A 1 324 ? -1.639 -31.422 -39.75 1 97.75 324 THR A CA 1
ATOM 2487 C C . THR A 1 324 ? -0.133 -31.469 -40 1 97.75 324 THR A C 1
ATOM 2489 O O . THR A 1 324 ? 0.311 -31.781 -41.094 1 97.75 324 THR A O 1
ATOM 2492 N N . LYS A 1 325 ? 0.608 -31.047 -39.031 1 98.25 325 LYS A N 1
ATOM 2493 C CA . LYS A 1 325 ? 2.066 -31.078 -39.094 1 98.25 325 LYS A CA 1
ATOM 2494 C C . LYS A 1 325 ? 2.662 -31.859 -37.938 1 98.25 325 LYS A C 1
ATOM 2496 O O . LYS A 1 325 ? 1.992 -32.094 -36.938 1 98.25 325 LYS A O 1
ATOM 2501 N N . THR A 1 326 ? 3.877 -32.344 -38.188 1 98.38 326 THR A N 1
ATOM 2502 C CA . THR A 1 326 ? 4.598 -33.094 -37.156 1 98.38 326 THR A CA 1
ATOM 2503 C C . THR A 1 326 ? 5.934 -32.438 -36.844 1 98.38 326 THR A C 1
ATOM 2505 O O . THR A 1 326 ? 6.629 -31.969 -37.75 1 98.38 326 THR A O 1
ATOM 2508 N N . VAL A 1 327 ? 6.23 -32.375 -35.594 1 98.5 327 VAL A N 1
ATOM 2509 C CA . VAL A 1 327 ? 7.523 -31.875 -35.125 1 98.5 327 VAL A CA 1
ATOM 2510 C C . VAL A 1 327 ? 8.203 -32.906 -34.219 1 98.5 327 VAL A C 1
ATOM 2512 O O . VAL A 1 327 ? 7.547 -33.531 -33.406 1 98.5 327 VAL A O 1
ATOM 2515 N N . LYS A 1 328 ? 9.484 -33.062 -34.438 1 98.31 328 LYS A N 1
ATOM 2516 C CA . LYS A 1 328 ? 10.289 -34 -33.625 1 98.31 328 LYS A CA 1
ATOM 2517 C C . LYS A 1 328 ? 11.398 -33.25 -32.906 1 98.31 328 LYS A C 1
ATOM 2519 O O . LYS A 1 328 ? 11.875 -32.219 -33.375 1 98.31 328 LYS A O 1
ATOM 2524 N N . ALA A 1 329 ? 11.797 -33.75 -31.766 1 98.75 329 ALA A N 1
ATOM 2525 C CA . ALA A 1 329 ? 12.914 -33.25 -30.984 1 98.75 329 ALA A CA 1
ATOM 2526 C C . ALA A 1 329 ? 13.492 -34.312 -30.062 1 98.75 329 ALA A C 1
ATOM 2528 O O . ALA A 1 329 ? 12.914 -35.406 -29.938 1 98.75 329 ALA A O 1
ATOM 2529 N N . ASP A 1 330 ? 14.594 -34 -29.516 1 98.44 330 ASP A N 1
ATOM 2530 C CA . ASP A 1 330 ? 15.203 -34.938 -28.578 1 98.44 330 ASP A CA 1
ATOM 2531 C C . ASP A 1 330 ? 14.422 -35 -27.266 1 98.44 330 ASP A C 1
ATOM 2533 O O . ASP A 1 330 ? 14.273 -36.062 -26.656 1 98.44 330 ASP A O 1
ATOM 2537 N N . TYR A 1 331 ? 13.953 -33.875 -26.75 1 98.56 331 TYR A N 1
ATOM 2538 C CA . TYR A 1 331 ? 13.297 -33.75 -25.453 1 98.56 331 TYR A CA 1
ATOM 2539 C C . TYR A 1 331 ? 12.078 -32.812 -25.547 1 98.56 331 TYR A C 1
ATOM 2541 O O . TYR A 1 331 ? 11.93 -32.062 -26.516 1 98.56 331 TYR A O 1
ATOM 2549 N N . CYS A 1 332 ? 11.203 -32.906 -24.484 1 98.88 332 CYS A N 1
ATOM 2550 C CA . CYS A 1 332 ? 10 -32.094 -24.5 1 98.88 332 CYS A CA 1
ATOM 2551 C C . CYS A 1 332 ? 9.695 -31.547 -23.109 1 98.88 332 CYS A C 1
ATOM 2553 O O . CYS A 1 332 ? 9.781 -32.281 -22.125 1 98.88 332 CYS A O 1
ATOM 2555 N N . ILE A 1 333 ? 9.453 -30.297 -23.016 1 98.94 333 ILE A N 1
ATOM 2556 C CA . ILE A 1 333 ? 8.805 -29.672 -21.859 1 98.94 333 ILE A CA 1
ATOM 2557 C C . ILE A 1 333 ? 7.379 -29.266 -22.219 1 98.94 333 ILE A C 1
ATOM 2559 O O . ILE A 1 333 ? 7.172 -28.391 -23.062 1 98.94 333 ILE A O 1
ATOM 2563 N N . CYS A 1 334 ? 6.422 -29.891 -21.609 1 98.94 334 CYS A N 1
ATOM 2564 C CA . CYS A 1 334 ? 5.012 -29.656 -21.906 1 98.94 334 CYS A CA 1
ATOM 2565 C C . CYS A 1 334 ? 4.398 -28.703 -20.875 1 98.94 334 CYS A C 1
ATOM 2567 O O . CYS A 1 334 ? 4.344 -29.016 -19.688 1 98.94 334 CYS A O 1
ATOM 2569 N N . THR A 1 335 ? 3.922 -27.547 -21.328 1 98.88 335 THR A N 1
ATOM 2570 C CA . THR A 1 335 ? 3.346 -26.547 -20.438 1 98.88 335 THR A CA 1
ATOM 2571 C C . THR A 1 335 ? 1.861 -26.359 -20.719 1 98.88 335 THR A C 1
ATOM 2573 O O . THR A 1 335 ? 1.266 -25.359 -20.297 1 98.88 335 THR A O 1
ATOM 2576 N N . ILE A 1 336 ? 1.228 -27.25 -21.469 1 98.75 336 ILE A N 1
ATOM 2577 C CA . ILE A 1 336 ? -0.204 -27.234 -21.75 1 98.75 336 ILE A CA 1
ATOM 2578 C C . ILE A 1 336 ? -0.985 -27.5 -20.469 1 98.75 336 ILE A C 1
ATOM 2580 O O . ILE A 1 336 ? -0.646 -28.406 -19.703 1 98.75 336 ILE A O 1
ATOM 2584 N N . PRO A 1 337 ? -2.029 -26.703 -20.172 1 98.31 337 PRO A N 1
ATOM 2585 C CA . PRO A 1 337 ? -2.861 -26.984 -19 1 98.31 337 PRO A CA 1
ATOM 2586 C C . PRO A 1 337 ? -3.412 -28.406 -19 1 98.31 337 PRO A C 1
ATOM 2588 O O . PRO A 1 337 ? -3.768 -28.938 -20.062 1 98.31 337 PRO A O 1
ATOM 2591 N N . LEU A 1 338 ? -3.615 -28.984 -17.828 1 98.5 338 LEU A N 1
ATOM 2592 C CA . LEU A 1 338 ? -4.016 -30.391 -17.719 1 98.5 338 LEU A CA 1
ATOM 2593 C C . LEU A 1 338 ? -5.398 -30.609 -18.312 1 98.5 338 LEU A C 1
ATOM 2595 O O . LEU A 1 338 ? -5.68 -31.688 -18.859 1 98.5 338 LEU A O 1
ATOM 2599 N N . SER A 1 339 ? -6.254 -29.609 -18.172 1 97.56 339 SER A N 1
ATOM 2600 C CA . SER A 1 339 ? -7.602 -29.703 -18.734 1 97.56 339 SER A CA 1
ATOM 2601 C C . SER A 1 339 ? -7.562 -29.891 -20.234 1 97.56 339 SER A C 1
ATOM 2603 O O . SER A 1 339 ? -8.43 -30.547 -20.812 1 97.56 339 SER A O 1
ATOM 2605 N N . ILE A 1 340 ? -6.613 -29.328 -20.906 1 98.19 340 ILE A N 1
ATOM 2606 C CA . ILE A 1 340 ? -6.441 -29.438 -22.344 1 98.19 340 ILE A CA 1
ATOM 2607 C C . ILE A 1 340 ? -5.625 -30.688 -22.672 1 98.19 340 ILE A C 1
ATOM 2609 O O . ILE A 1 340 ? -5.965 -31.438 -23.594 1 98.19 340 ILE A O 1
ATOM 2613 N N . LEU A 1 341 ? -4.57 -30.891 -21.891 1 98.44 341 LEU A N 1
ATOM 2614 C CA . LEU A 1 341 ? -3.674 -32.031 -22.125 1 98.44 341 LEU A CA 1
ATOM 2615 C C . LEU A 1 341 ? -4.426 -33.344 -22.031 1 98.44 341 LEU A C 1
ATOM 2617 O O . LEU A 1 341 ? -4.098 -34.312 -22.719 1 98.44 341 LEU A O 1
ATOM 2621 N N . SER A 1 342 ? -5.441 -33.406 -21.219 1 97.69 342 SER A N 1
ATOM 2622 C CA . SER A 1 342 ? -6.234 -34.594 -21.031 1 97.69 342 SER A CA 1
ATOM 2623 C C . SER A 1 342 ? -6.992 -34.969 -22.312 1 97.69 342 SER A C 1
ATOM 2625 O O . SER A 1 342 ? -7.469 -36.094 -22.453 1 97.69 342 SER A O 1
ATOM 2627 N N . GLN A 1 343 ? -7.066 -34.062 -23.203 1 97.06 343 GLN A N 1
ATOM 2628 C CA . GLN A 1 343 ? -7.797 -34.281 -24.438 1 97.06 343 GLN A CA 1
ATOM 2629 C C . GLN A 1 343 ? -6.852 -34.625 -25.594 1 97.06 343 GLN A C 1
ATOM 2631 O O . GLN A 1 343 ? -7.293 -34.969 -26.688 1 97.06 343 GLN A O 1
ATOM 2636 N N . VAL A 1 344 ? -5.621 -34.5 -25.391 1 98.12 344 VAL A N 1
ATOM 2637 C CA . VAL A 1 344 ? -4.586 -34.812 -26.375 1 98.12 344 VAL A CA 1
ATOM 2638 C C . VAL A 1 344 ? -4.324 -36.312 -26.375 1 98.12 344 VAL A C 1
ATOM 2640 O O . VAL A 1 344 ? -4.34 -36.969 -25.312 1 98.12 344 VAL A O 1
ATOM 2643 N N . LYS A 1 345 ? -4.105 -36.875 -27.578 1 98.19 345 LYS A N 1
ATOM 2644 C CA . LYS A 1 345 ? -3.66 -38.281 -27.641 1 98.19 345 LYS A CA 1
ATOM 2645 C C . LYS A 1 345 ? -2.227 -38.406 -27.141 1 98.19 345 LYS A C 1
ATOM 2647 O O . LYS A 1 345 ? -1.288 -37.938 -27.781 1 98.19 345 LYS A O 1
ATOM 2652 N N . LEU A 1 346 ? -2.125 -39.156 -26 1 97.56 346 LEU A N 1
ATOM 2653 C CA . LEU A 1 346 ? -0.825 -39.25 -25.344 1 97.56 346 LEU A CA 1
ATOM 2654 C C . LEU A 1 346 ? -0.274 -40.656 -25.406 1 97.56 346 LEU A C 1
ATOM 2656 O O . LEU A 1 346 ? -1.01 -41.625 -25.188 1 97.56 346 LEU A O 1
ATOM 2660 N N . ASN A 1 347 ? 0.868 -40.844 -25.828 1 96 347 ASN A N 1
ATOM 2661 C CA . ASN A 1 347 ? 1.653 -42.062 -25.688 1 96 347 ASN A CA 1
ATOM 2662 C C . ASN A 1 347 ? 2.928 -41.812 -24.875 1 96 347 ASN A C 1
ATOM 2664 O O . ASN A 1 347 ? 4.035 -41.969 -25.406 1 96 347 ASN A O 1
ATOM 2668 N N . VAL A 1 348 ? 2.738 -41.531 -23.625 1 94.12 348 VAL A N 1
ATOM 2669 C CA . VAL A 1 348 ? 3.836 -41.062 -22.781 1 94.12 348 VAL A CA 1
ATOM 2670 C C . VAL A 1 348 ? 3.875 -41.875 -21.5 1 94.12 348 VAL A C 1
ATOM 2672 O O . VAL A 1 348 ? 4.59 -41.5 -20.547 1 94.12 348 VAL A O 1
ATOM 2675 N N . GLY A 1 349 ? 3.119 -42.969 -21.391 1 94.12 349 GLY A N 1
ATOM 2676 C CA . GLY A 1 349 ? 3.021 -43.812 -20.203 1 94.12 349 GLY A CA 1
ATOM 2677 C C . GLY A 1 349 ? 1.68 -43.688 -19.516 1 94.12 349 GLY A C 1
ATOM 2678 O O . GLY A 1 349 ? 1.109 -42.594 -19.422 1 94.12 349 GLY A O 1
ATOM 2679 N N . GLN A 1 350 ? 1.178 -44.75 -18.938 1 95.25 350 GLN A N 1
ATOM 2680 C CA . GLN A 1 350 ? -0.172 -44.844 -18.391 1 95.25 350 GLN A CA 1
ATOM 2681 C C . GLN A 1 350 ? -0.3 -44.031 -17.094 1 95.25 350 GLN A C 1
ATOM 2683 O O . GLN A 1 350 ? -1.345 -43.438 -16.828 1 95.25 350 GLN A O 1
ATOM 2688 N N . ASP A 1 351 ? 0.683 -44.031 -16.312 1 97 351 ASP A N 1
ATOM 2689 C CA . ASP A 1 351 ? 0.629 -43.344 -15.016 1 97 351 ASP A CA 1
ATOM 2690 C C . ASP A 1 351 ? 0.464 -41.812 -15.203 1 97 351 ASP A C 1
ATOM 2692 O O . ASP A 1 351 ? -0.354 -41.188 -14.531 1 97 351 ASP A O 1
ATOM 2696 N N . LEU A 1 352 ? 1.254 -41.312 -16.109 1 97.88 352 LEU A N 1
ATOM 2697 C CA . LEU A 1 352 ? 1.154 -39.875 -16.375 1 97.88 352 LEU A CA 1
ATOM 2698 C C . LEU A 1 352 ? -0.203 -39.531 -16.984 1 97.88 352 LEU A C 1
ATOM 2700 O O . LEU A 1 352 ? -0.826 -38.562 -16.578 1 97.88 352 LEU A O 1
ATOM 2704 N N . GLU A 1 353 ? -0.673 -40.344 -17.875 1 97.62 353 GLU A N 1
ATOM 2705 C CA . GLU A 1 353 ? -1.972 -40.094 -18.5 1 97.62 353 GLU A CA 1
ATOM 2706 C C . GLU A 1 353 ? -3.09 -40.094 -17.469 1 97.62 353 GLU A C 1
ATOM 2708 O O . GLU A 1 353 ? -3.986 -39.25 -17.516 1 97.62 353 GLU A O 1
ATOM 2713 N N . ARG A 1 354 ? -2.996 -41 -16.594 1 97.5 354 ARG A N 1
ATOM 2714 C CA . ARG A 1 354 ? -4.004 -41.094 -15.539 1 97.5 354 ARG A CA 1
ATOM 2715 C C . ARG A 1 354 ? -3.959 -39.875 -14.633 1 97.5 354 ARG A C 1
ATOM 2717 O O . ARG A 1 354 ? -5.004 -39.312 -14.273 1 97.5 354 ARG A O 1
ATOM 2724 N N . ALA A 1 355 ? -2.775 -39.469 -14.172 1 98.38 355 ALA A N 1
ATOM 2725 C CA . ALA A 1 355 ? -2.621 -38.344 -13.266 1 98.38 355 ALA A CA 1
ATOM 2726 C C . ALA A 1 355 ? -3.141 -37.062 -13.906 1 98.38 355 ALA A C 1
ATOM 2728 O O . ALA A 1 355 ? -3.758 -36.219 -13.234 1 98.38 355 ALA A O 1
ATOM 2729 N N . ILE A 1 356 ? -2.918 -36.875 -15.188 1 98.44 356 ILE A N 1
ATOM 2730 C CA . ILE A 1 356 ? -3.348 -35.688 -15.938 1 98.44 356 ILE A CA 1
ATOM 2731 C C . ILE A 1 356 ? -4.867 -35.562 -15.867 1 98.44 356 ILE A C 1
ATOM 2733 O O . ILE A 1 356 ? -5.398 -34.469 -15.711 1 98.44 356 ILE A O 1
ATOM 2737 N N . LYS A 1 357 ? -5.547 -36.625 -15.867 1 97.69 357 LYS A N 1
ATOM 2738 C CA . LYS A 1 357 ? -7.004 -36.656 -15.93 1 97.69 357 LYS A CA 1
ATOM 2739 C C . LYS A 1 357 ? -7.617 -36.406 -14.547 1 97.69 357 LYS A C 1
ATOM 2741 O O . LYS A 1 357 ? -8.812 -36.125 -14.43 1 97.69 357 LYS A O 1
ATOM 2746 N N . LYS A 1 358 ? -6.828 -36.406 -13.516 1 97.38 358 LYS A N 1
ATOM 2747 C CA . LYS A 1 358 ? -7.359 -36.406 -12.156 1 97.38 358 LYS A CA 1
ATOM 2748 C C . LYS A 1 358 ? -7.473 -35 -11.609 1 97.38 358 LYS A C 1
ATOM 2750 O O . LYS A 1 358 ? -8.156 -34.75 -10.609 1 97.38 358 LYS A O 1
ATOM 2755 N N . VAL A 1 359 ? -6.879 -34.062 -12.203 1 96.75 359 VAL A N 1
ATOM 2756 C CA . VAL A 1 359 ? -6.809 -32.719 -11.641 1 96.75 359 VAL A CA 1
ATOM 2757 C C . VAL A 1 359 ? -7.641 -31.766 -12.5 1 96.75 359 VAL A C 1
ATOM 2759 O O . VAL A 1 359 ? -7.188 -31.328 -13.555 1 96.75 359 VAL A O 1
ATOM 2762 N N . PRO A 1 360 ? -8.797 -31.391 -11.977 1 95.12 360 PRO A N 1
ATOM 2763 C CA . PRO A 1 360 ? -9.586 -30.406 -12.719 1 95.12 360 PRO A CA 1
ATOM 2764 C C . PRO A 1 360 ? -9.047 -28.984 -12.555 1 95.12 360 PRO A C 1
ATOM 2766 O O . PRO A 1 360 ? -8.125 -28.75 -11.766 1 95.12 360 PRO A O 1
ATOM 2769 N N . TYR A 1 361 ? -9.586 -28.109 -13.383 1 96.38 361 TYR A N 1
ATOM 2770 C CA . TYR A 1 361 ? -9.211 -26.703 -13.266 1 96.38 361 TYR A CA 1
ATOM 2771 C C . TYR A 1 361 ? -10.359 -25.891 -12.672 1 96.38 361 TYR A C 1
ATOM 2773 O O . TYR A 1 361 ? -11.531 -26.156 -12.961 1 96.38 361 TYR A O 1
ATOM 2781 N N . ALA A 1 362 ? -9.984 -24.844 -11.906 1 95 362 ALA A N 1
ATOM 2782 C CA . ALA A 1 362 ? -10.938 -24.062 -11.133 1 95 362 ALA A CA 1
ATOM 2783 C C . ALA A 1 362 ? -11.734 -23.125 -12.031 1 95 362 ALA A C 1
ATOM 2785 O O . ALA A 1 362 ? -11.18 -22.516 -12.953 1 95 362 ALA A O 1
ATOM 2786 N N . PRO A 1 363 ? -13.078 -23.031 -11.727 1 95.19 363 PRO A N 1
ATOM 2787 C CA . PRO A 1 363 ? -13.836 -21.969 -12.375 1 95.19 363 PRO A CA 1
ATOM 2788 C C . PRO A 1 363 ? -13.5 -20.578 -11.812 1 95.19 363 PRO A C 1
ATOM 2790 O O . PRO A 1 363 ? -13.305 -20.438 -10.609 1 95.19 363 PRO A O 1
ATOM 2793 N N . SER A 1 364 ? -13.352 -19.656 -12.656 1 97.25 364 SER A N 1
ATOM 2794 C CA . SER A 1 364 ? -13.141 -18.25 -12.289 1 97.25 364 SER A CA 1
ATOM 2795 C C . SER A 1 364 ? -13.656 -17.312 -13.375 1 97.25 364 SER A C 1
ATOM 2797 O O . SER A 1 364 ? -13.875 -17.734 -14.516 1 97.25 364 SER A O 1
ATOM 2799 N N . PHE A 1 365 ? -13.969 -16.156 -12.945 1 98.38 365 PHE A N 1
ATOM 2800 C CA . PHE A 1 365 ? -14.594 -15.172 -13.812 1 98.38 365 PHE A CA 1
ATOM 2801 C C . PHE A 1 365 ? -14.148 -13.758 -13.453 1 98.38 365 PHE A C 1
ATOM 2803 O O . PHE A 1 365 ? -14.047 -13.422 -12.266 1 98.38 365 PHE A O 1
ATOM 2810 N N . LYS A 1 366 ? -13.758 -12.961 -14.492 1 98.69 366 LYS A N 1
ATOM 2811 C CA . LYS A 1 366 ? -13.461 -11.547 -14.297 1 98.69 366 LYS A CA 1
ATOM 2812 C C . LYS A 1 366 ? -14.234 -10.68 -15.289 1 98.69 366 LYS A C 1
ATOM 2814 O O . LYS A 1 366 ? -14.406 -11.055 -16.453 1 98.69 366 LYS A O 1
ATOM 2819 N N . ALA A 1 367 ? -14.68 -9.555 -14.867 1 98.88 367 ALA A N 1
ATOM 2820 C CA . ALA A 1 367 ? -15.281 -8.539 -15.727 1 98.88 367 ALA A CA 1
ATOM 2821 C C . ALA A 1 367 ? -14.68 -7.164 -15.453 1 98.88 367 ALA A C 1
ATOM 2823 O O . ALA A 1 367 ? -14.516 -6.773 -14.289 1 98.88 367 ALA A O 1
ATOM 2824 N N . GLY A 1 368 ? -14.281 -6.512 -16.531 1 98.81 368 GLY A N 1
ATOM 2825 C CA . GLY A 1 368 ? -13.844 -5.129 -16.469 1 98.81 368 GLY A CA 1
ATOM 2826 C C . GLY A 1 368 ? -14.844 -4.156 -17.062 1 98.81 368 GLY A C 1
ATOM 2827 O O . GLY A 1 368 ? -15.359 -4.391 -18.156 1 98.81 368 GLY A O 1
ATOM 2828 N N . ILE A 1 369 ? -15.117 -3.098 -16.359 1 98.94 369 ILE A N 1
ATOM 2829 C CA . ILE A 1 369 ? -16.016 -2.066 -16.859 1 98.94 369 ILE A CA 1
ATOM 2830 C C . ILE A 1 369 ? -15.297 -0.722 -16.891 1 98.94 369 ILE A C 1
ATOM 2832 O O . ILE A 1 369 ? -14.695 -0.31 -15.898 1 98.94 369 ILE A O 1
ATOM 2836 N N . GLN A 1 370 ? -15.305 -0.116 -18.062 1 98.88 370 GLN A N 1
ATOM 2837 C CA . GLN A 1 370 ? -14.891 1.277 -18.188 1 98.88 370 GLN A CA 1
ATOM 2838 C C . GLN A 1 370 ? -16.031 2.225 -17.812 1 98.88 370 GLN A C 1
ATOM 2840 O O . GLN A 1 370 ? -17.125 2.117 -18.344 1 98.88 370 GLN A O 1
ATOM 2845 N N . TYR A 1 371 ? -15.773 3.053 -16.875 1 98.81 371 TYR A N 1
ATOM 2846 C CA . TYR A 1 371 ? -16.75 4.078 -16.5 1 98.81 371 TYR A CA 1
ATOM 2847 C C . TYR A 1 371 ? -16.344 5.438 -17.062 1 98.81 371 TYR A C 1
ATOM 2849 O O . TYR A 1 371 ? -15.164 5.691 -17.312 1 98.81 371 TYR A O 1
ATOM 2857 N N . LYS A 1 372 ? -17.297 6.301 -17.172 1 98.44 372 LYS A N 1
ATOM 2858 C CA . LYS A 1 372 ? -17.125 7.594 -17.828 1 98.44 372 LYS A CA 1
ATOM 2859 C C . LYS A 1 372 ? -16.266 8.531 -16.984 1 98.44 372 LYS A C 1
ATOM 2861 O O . LYS A 1 372 ? -15.711 9.5 -17.5 1 98.44 372 LYS A O 1
ATOM 2866 N N . ARG A 1 373 ? -16.234 8.258 -15.758 1 97.19 373 ARG A N 1
ATOM 2867 C CA . ARG A 1 373 ? -15.383 8.984 -14.82 1 97.19 373 ARG A CA 1
ATOM 2868 C C . ARG A 1 373 ? -15.008 8.109 -13.625 1 97.19 373 ARG A C 1
ATOM 2870 O O . ARG A 1 373 ? -15.641 7.078 -13.383 1 97.19 373 ARG A O 1
ATOM 2877 N N . ARG A 1 374 ? -14.117 8.555 -12.906 1 97.69 374 ARG A N 1
ATOM 2878 C CA . ARG A 1 374 ? -13.641 7.805 -11.75 1 97.69 374 ARG A CA 1
ATOM 2879 C C . ARG A 1 374 ? -14.438 8.172 -10.5 1 97.69 374 ARG A C 1
ATOM 2881 O O . ARG A 1 374 ? -13.875 8.695 -9.531 1 97.69 374 ARG A O 1
ATOM 2888 N N . PHE A 1 375 ? -15.727 7.828 -10.461 1 97.81 375 PHE A N 1
ATOM 2889 C CA . PHE A 1 375 ? -16.625 8.195 -9.375 1 97.81 375 PHE A CA 1
ATOM 2890 C C . PHE A 1 375 ? -16.156 7.602 -8.055 1 97.81 375 PHE A C 1
ATOM 2892 O O . PHE A 1 375 ? -16.406 8.164 -6.988 1 97.81 375 PHE A O 1
ATOM 2899 N N . TRP A 1 376 ? -15.477 6.406 -8.086 1 98.31 376 TRP A N 1
ATOM 2900 C CA . TRP A 1 376 ? -14.977 5.793 -6.859 1 98.31 376 TRP A CA 1
ATOM 2901 C C . TRP A 1 376 ? -13.938 6.684 -6.191 1 98.31 376 TRP A C 1
ATOM 2903 O O . TRP A 1 376 ? -13.828 6.703 -4.965 1 98.31 376 TRP A O 1
ATOM 2913 N N . GLU A 1 377 ? -13.141 7.402 -6.965 1 97.5 377 GLU A N 1
ATOM 2914 C CA . GLU A 1 377 ? -12.195 8.367 -6.398 1 97.5 377 GLU A CA 1
ATOM 2915 C C . GLU A 1 377 ? -12.898 9.68 -6.047 1 97.5 377 GLU A C 1
ATOM 2917 O O . GLU A 1 377 ? -12.734 10.195 -4.938 1 97.5 377 GLU A O 1
ATOM 2922 N N . GLN A 1 378 ? -13.688 10.18 -6.965 1 95.5 378 GLN A N 1
ATOM 2923 C CA . GLN A 1 378 ? -14.227 11.531 -6.914 1 95.5 378 GLN A CA 1
ATOM 2924 C C . GLN A 1 378 ? -15.344 11.641 -5.875 1 95.5 378 GLN A C 1
ATOM 2926 O O . GLN A 1 378 ? -15.445 12.656 -5.176 1 95.5 378 GLN A O 1
ATOM 2931 N N . ASP A 1 379 ? -16.156 10.539 -5.816 1 96.38 379 ASP A N 1
ATOM 2932 C CA . ASP A 1 379 ? -17.328 10.602 -4.945 1 96.38 379 ASP A CA 1
ATOM 2933 C C . ASP A 1 379 ? -17.094 9.828 -3.648 1 96.38 379 ASP A C 1
ATOM 2935 O O . ASP A 1 379 ? -17.594 10.211 -2.59 1 96.38 379 ASP A O 1
ATOM 2939 N N . ASP A 1 380 ? -16.281 8.758 -3.754 1 97.38 380 ASP A N 1
ATOM 2940 C CA . ASP A 1 380 ? -16.25 7.828 -2.627 1 97.38 380 ASP A CA 1
ATOM 2941 C C . ASP A 1 380 ? -14.859 7.797 -1.994 1 97.38 380 ASP A C 1
ATOM 2943 O O . ASP A 1 380 ? -14.641 7.105 -0.996 1 97.38 380 ASP A O 1
ATOM 2947 N N . ALA A 1 381 ? -13.875 8.508 -2.514 1 97.19 381 ALA A N 1
ATOM 2948 C CA . ALA A 1 381 ? -12.516 8.625 -2.002 1 97.19 381 ALA A CA 1
ATOM 2949 C C . ALA A 1 381 ? -11.859 7.254 -1.87 1 97.19 381 ALA A C 1
ATOM 2951 O O . ALA A 1 381 ? -11.25 6.945 -0.84 1 97.19 381 ALA A O 1
ATOM 2952 N N . ILE A 1 382 ? -12.062 6.453 -2.859 1 98.44 382 ILE A N 1
ATOM 2953 C CA . ILE A 1 382 ? -11.398 5.156 -2.941 1 98.44 382 ILE A CA 1
ATOM 2954 C C . ILE A 1 382 ? -10.305 5.199 -4.008 1 98.44 382 ILE A C 1
ATOM 2956 O O . ILE A 1 382 ? -10.602 5.336 -5.199 1 98.44 382 ILE A O 1
ATOM 2960 N N . PHE A 1 383 ? -9.102 5.082 -3.619 1 98.12 383 PHE A N 1
ATOM 2961 C CA . PHE A 1 383 ? -7.945 5.113 -4.504 1 98.12 383 PHE A CA 1
ATOM 2962 C C . PHE A 1 383 ? -7.246 3.758 -4.527 1 98.12 383 PHE A C 1
ATOM 2964 O O . PHE A 1 383 ? -6.414 3.467 -3.664 1 98.12 383 PHE A O 1
ATOM 2971 N N . GLY A 1 384 ? -7.531 2.947 -5.57 1 97.81 384 GLY A N 1
ATOM 2972 C CA . GLY A 1 384 ? -7.082 1.563 -5.574 1 97.81 384 GLY A CA 1
ATOM 2973 C C . GLY A 1 384 ? -7.758 0.716 -4.512 1 97.81 384 GLY A C 1
ATOM 2974 O O . GLY A 1 384 ? -8.641 1.192 -3.801 1 97.81 384 GLY A O 1
ATOM 2975 N N . GLY A 1 385 ? -7.367 -0.545 -4.461 1 98.25 385 GLY A N 1
ATOM 2976 C CA . GLY A 1 385 ? -7.844 -1.417 -3.398 1 98.25 385 GLY A CA 1
ATOM 2977 C C . GLY A 1 385 ? -9.023 -2.275 -3.814 1 98.25 385 GLY A C 1
ATOM 2978 O O . GLY A 1 385 ? -9.297 -2.426 -5.008 1 98.25 385 GLY A O 1
ATOM 2979 N N . ILE A 1 386 ? -9.648 -2.889 -2.797 1 98.62 386 ILE A N 1
ATOM 2980 C CA . ILE A 1 386 ? -10.633 -3.938 -3.049 1 98.62 386 ILE A CA 1
ATOM 2981 C C . ILE A 1 386 ? -11.852 -3.729 -2.154 1 98.62 386 ILE A C 1
ATOM 2983 O O . ILE A 1 386 ? -11.711 -3.469 -0.956 1 98.62 386 ILE A O 1
ATOM 2987 N N . THR A 1 387 ? -13.008 -3.74 -2.713 1 98.75 387 THR A N 1
ATOM 2988 C CA . THR A 1 387 ? -14.273 -3.889 -1.995 1 98.75 387 THR A CA 1
ATOM 2989 C C . THR A 1 387 ? -14.734 -5.344 -2.014 1 98.75 387 THR A C 1
ATOM 2991 O O . THR A 1 387 ? -14.734 -5.988 -3.064 1 98.75 387 THR A O 1
ATOM 2994 N N . TYR A 1 388 ? -15.125 -5.855 -0.862 1 98.12 388 TYR A N 1
ATOM 2995 C CA . TYR A 1 388 ? -15.625 -7.223 -0.73 1 98.12 388 TYR A CA 1
ATOM 2996 C C . TYR A 1 388 ? -17.141 -7.238 -0.56 1 98.12 388 TYR A C 1
ATOM 2998 O O . TYR A 1 388 ? -17.703 -6.387 0.136 1 98.12 388 TYR A O 1
ATOM 3006 N N . THR A 1 389 ? -17.766 -8.18 -1.212 1 98 389 THR A N 1
ATOM 3007 C CA . THR A 1 389 ? -19.219 -8.305 -1.112 1 98 389 THR A CA 1
ATOM 3008 C C . THR A 1 389 ? -19.625 -9.773 -1.127 1 98 389 THR A C 1
ATOM 3010 O O . THR A 1 389 ? -18.875 -10.633 -1.588 1 98 389 THR A O 1
ATOM 3013 N N . ASP A 1 390 ? -20.766 -10.07 -0.527 1 95.31 390 ASP A N 1
ATOM 3014 C CA . ASP A 1 390 ? -21.312 -11.422 -0.599 1 95.31 390 ASP A CA 1
ATOM 3015 C C . ASP A 1 390 ? -22.25 -11.578 -1.795 1 95.31 390 ASP A C 1
ATOM 3017 O O . ASP A 1 390 ? -22.938 -12.594 -1.92 1 95.31 390 ASP A O 1
ATOM 3021 N N . LEU A 1 391 ? -22.312 -10.508 -2.621 1 96.88 391 LEU A N 1
ATOM 3022 C CA . LEU A 1 391 ? -22.953 -10.68 -3.92 1 96.88 391 LEU A CA 1
ATOM 3023 C C . LEU A 1 391 ? -22.172 -11.633 -4.801 1 96.88 391 LEU A C 1
ATOM 3025 O O . LEU A 1 391 ? -20.969 -11.828 -4.594 1 96.88 391 LEU A O 1
ATOM 3029 N N . PRO A 1 392 ? -22.797 -12.195 -5.84 1 97.44 392 PRO A N 1
ATOM 3030 C CA . PRO A 1 392 ? -22.109 -13.141 -6.715 1 97.44 392 PRO A CA 1
ATOM 3031 C C . PRO A 1 392 ? -20.844 -12.562 -7.324 1 97.44 392 PRO A C 1
ATOM 3033 O O . PRO A 1 392 ? -19.891 -13.305 -7.582 1 97.44 392 PRO A O 1
ATOM 3036 N N . ILE A 1 393 ? -20.688 -11.297 -7.496 1 98.44 393 ILE A N 1
ATOM 3037 C CA . ILE A 1 393 ? -19.516 -10.711 -8.133 1 98.44 393 ILE A CA 1
ATOM 3038 C C . ILE A 1 393 ? -18.312 -10.82 -7.195 1 98.44 393 ILE A C 1
ATOM 3040 O O . ILE A 1 393 ? -17.172 -10.703 -7.637 1 98.44 393 ILE A O 1
ATOM 3044 N N . GLN A 1 394 ? -18.5 -10.906 -5.902 1 97.69 394 GLN A N 1
ATOM 3045 C CA . GLN A 1 394 ? -17.578 -11.258 -4.824 1 97.69 394 GLN A CA 1
ATOM 3046 C C . GLN A 1 394 ? -16.594 -10.125 -4.559 1 97.69 394 GLN A C 1
ATOM 3048 O O . GLN A 1 394 ? -16.438 -9.688 -3.414 1 97.69 394 GLN A O 1
ATOM 3053 N N . THR A 1 395 ? -15.898 -9.617 -5.566 1 97.69 395 THR A N 1
ATOM 3054 C CA . THR A 1 395 ? -14.828 -8.641 -5.375 1 97.69 395 THR A CA 1
ATOM 3055 C C . THR A 1 395 ? -14.891 -7.555 -6.445 1 97.69 395 THR A C 1
ATOM 3057 O O . THR A 1 395 ? -15.078 -7.852 -7.629 1 97.69 395 THR A O 1
ATOM 3060 N N . VAL A 1 396 ? -14.781 -6.348 -6.012 1 98.75 396 VAL A N 1
ATOM 3061 C CA . VAL A 1 396 ? -14.562 -5.195 -6.883 1 98.75 396 VAL A CA 1
ATOM 3062 C C . VAL A 1 396 ? -13.203 -4.574 -6.582 1 98.75 396 VAL A C 1
ATOM 3064 O O . VAL A 1 396 ? -12.875 -4.309 -5.426 1 98.75 396 VAL A O 1
ATOM 3067 N N . SER A 1 397 ? -12.398 -4.43 -7.598 1 98.69 397 SER A N 1
ATOM 3068 C CA . SER A 1 397 ? -11.078 -3.844 -7.398 1 98.69 397 SER A CA 1
ATOM 3069 C C . SER A 1 397 ? -10.906 -2.576 -8.227 1 98.69 397 SER A C 1
ATOM 3071 O O . SER A 1 397 ? -11.211 -2.562 -9.422 1 98.69 397 SER A O 1
ATOM 3073 N N . TYR A 1 398 ? -10.391 -1.589 -7.617 1 98.69 398 TYR A N 1
ATOM 3074 C CA . TYR A 1 398 ? -10.219 -0.282 -8.242 1 98.69 398 TYR A CA 1
ATOM 3075 C C . TYR A 1 398 ? -8.82 -0.134 -8.82 1 98.69 398 TYR A C 1
ATOM 3077 O O . TYR A 1 398 ? -7.852 -0.669 -8.266 1 98.69 398 TYR A O 1
ATOM 3085 N N . PRO A 1 399 ? -8.742 0.542 -9.953 1 97.44 399 PRO A N 1
ATOM 3086 C CA . PRO A 1 399 ? -7.43 0.63 -10.594 1 97.44 399 PRO A CA 1
ATOM 3087 C C . PRO A 1 399 ? -6.395 1.327 -9.719 1 97.44 399 PRO A C 1
ATOM 3089 O O . PRO A 1 399 ? -6.699 2.336 -9.078 1 97.44 399 PRO A O 1
ATOM 3092 N N . ALA A 1 400 ? -5.227 0.784 -9.711 1 95.94 400 ALA A N 1
ATOM 3093 C CA . ALA A 1 400 ? -4.125 1.301 -8.898 1 95.94 400 ALA A CA 1
ATOM 3094 C C . ALA A 1 400 ? -3.162 2.127 -9.75 1 95.94 400 ALA A C 1
ATOM 3096 O O . ALA A 1 400 ? -1.948 1.914 -9.703 1 95.94 400 ALA A O 1
ATOM 3097 N N . ASN A 1 401 ? -3.676 2.965 -10.539 1 92.44 401 ASN A N 1
ATOM 3098 C CA . ASN A 1 401 ? -2.887 3.822 -11.414 1 92.44 401 ASN A CA 1
ATOM 3099 C C . ASN A 1 401 ? -3.648 5.09 -11.789 1 92.44 401 ASN A C 1
ATOM 3101 O O . ASN A 1 401 ? -4.848 5.199 -11.531 1 92.44 401 ASN A O 1
ATOM 3105 N N . ASN A 1 402 ? -2.885 6.055 -12.273 1 93.69 402 ASN A N 1
ATOM 3106 C CA . ASN A 1 402 ? -3.428 7.309 -12.781 1 93.69 402 ASN A CA 1
ATOM 3107 C C . ASN A 1 402 ? -4.34 7.977 -11.758 1 93.69 402 ASN A C 1
ATOM 3109 O O . ASN A 1 402 ? -5.434 8.438 -12.094 1 93.69 402 ASN A O 1
ATOM 3113 N N . TYR A 1 403 ? -3.914 7.973 -10.57 1 96.06 403 TYR A N 1
ATOM 3114 C CA . TYR A 1 403 ? -4.699 8.586 -9.508 1 96.06 403 TYR A CA 1
ATOM 3115 C C . TYR A 1 403 ? -5.016 10.039 -9.828 1 96.06 403 TYR A C 1
ATOM 3117 O O . TYR A 1 403 ? -4.168 10.758 -10.359 1 96.06 403 TYR A O 1
ATOM 3125 N N . LEU A 1 404 ? -6.203 10.492 -9.508 1 95.06 404 LEU A N 1
ATOM 3126 C CA . LEU A 1 404 ? -6.699 11.859 -9.602 1 95.06 404 LEU A CA 1
ATOM 3127 C C . LEU A 1 404 ? -6.938 12.25 -11.062 1 95.06 404 LEU A C 1
ATOM 3129 O O . LEU A 1 404 ? -7.262 13.398 -11.352 1 95.06 404 LEU A O 1
ATOM 3133 N N . SER A 1 405 ? -6.758 11.328 -11.945 1 92 405 SER A N 1
ATOM 3134 C CA . SER A 1 405 ? -7.031 11.641 -13.344 1 92 405 SER A CA 1
ATOM 3135 C C . SER A 1 405 ? -8.5 12 -13.555 1 92 405 SER A C 1
ATOM 3137 O O . SER A 1 405 ? -9.375 11.469 -12.859 1 92 405 SER A O 1
ATOM 3139 N N . ARG A 1 406 ? -8.812 12.883 -14.484 1 86.06 406 ARG A N 1
ATOM 3140 C CA . ARG A 1 406 ? -10.172 13.336 -14.766 1 86.06 406 ARG A CA 1
ATOM 3141 C C . ARG A 1 406 ? -10.859 12.422 -15.773 1 86.06 406 ARG A C 1
ATOM 3143 O O . ARG A 1 406 ? -12.07 12.508 -15.977 1 86.06 406 ARG A O 1
ATOM 3150 N N . GLY A 1 407 ? -10.219 11.578 -16.266 1 89.38 407 GLY A N 1
ATOM 3151 C CA . GLY A 1 407 ? -10.766 10.781 -17.359 1 89.38 407 GLY A CA 1
ATOM 3152 C C . GLY A 1 407 ? -11.383 9.477 -16.875 1 89.38 407 GLY A C 1
ATOM 3153 O O . GLY A 1 407 ? -11.766 9.352 -15.711 1 89.38 407 GLY A O 1
ATOM 3154 N N . LYS A 1 408 ? -11.664 8.672 -17.797 1 97.69 408 LYS A N 1
ATOM 3155 C CA . LYS A 1 408 ? -12.312 7.375 -17.594 1 97.69 408 LYS A CA 1
ATOM 3156 C C . LYS A 1 408 ? -11.375 6.402 -16.875 1 97.69 408 LYS A C 1
ATOM 3158 O O . LYS A 1 408 ? -10.195 6.695 -16.688 1 97.69 408 LYS A O 1
ATOM 3163 N N . GLY A 1 409 ? -11.867 5.387 -16.344 1 97.94 409 GLY A N 1
ATOM 3164 C CA . GLY A 1 409 ? -11.117 4.305 -15.727 1 97.94 409 GLY A CA 1
ATOM 3165 C C . GLY A 1 409 ? -11.82 2.963 -15.82 1 97.94 409 GLY A C 1
ATOM 3166 O O . GLY A 1 409 ? -13.039 2.906 -16.016 1 97.94 409 GLY A O 1
ATOM 3167 N N . VAL A 1 410 ? -11 1.916 -15.734 1 98.75 410 VAL A N 1
ATOM 3168 C CA . VAL A 1 410 ? -11.531 0.56 -15.773 1 98.75 410 VAL A CA 1
ATOM 3169 C C . VAL A 1 410 ? -11.477 -0.054 -14.375 1 98.75 410 VAL A C 1
ATOM 3171 O O . VAL A 1 410 ? -10.422 -0.091 -13.742 1 98.75 410 VAL A O 1
ATOM 3174 N N . VAL A 1 411 ? -12.594 -0.458 -13.914 1 98.88 411 VAL A N 1
ATOM 3175 C CA . VAL A 1 411 ? -12.719 -1.156 -12.641 1 98.88 411 VAL A CA 1
ATOM 3176 C C . VAL A 1 411 ? -12.867 -2.656 -12.883 1 98.88 411 VAL A C 1
ATOM 3178 O O . VAL A 1 411 ? -13.602 -3.076 -13.781 1 98.88 411 VAL A O 1
ATOM 3181 N N . LEU A 1 412 ? -12.031 -3.502 -12.211 1 98.88 412 LEU A N 1
ATOM 3182 C CA . LEU A 1 412 ? -12.398 -4.91 -12.109 1 98.88 412 LEU A CA 1
ATOM 3183 C C . LEU A 1 412 ? -13.688 -5.082 -11.32 1 98.88 412 LEU A C 1
ATOM 3185 O O . LEU A 1 412 ? -13.672 -5.133 -10.086 1 98.88 412 LEU A O 1
ATOM 3189 N N . SER A 1 413 ? -14.695 -5.242 -12.016 1 98.88 413 SER A N 1
ATOM 3190 C CA . SER A 1 413 ? -16.031 -5.09 -11.445 1 98.88 413 SER A CA 1
ATOM 3191 C C . SER A 1 413 ? -16.562 -6.418 -10.93 1 98.88 413 SER A C 1
ATOM 3193 O O . SER A 1 413 ? -17.625 -6.465 -10.297 1 98.88 413 SER A O 1
ATOM 3195 N N . ALA A 1 414 ? -15.883 -7.469 -11.258 1 98.88 414 ALA A N 1
ATOM 3196 C CA . ALA A 1 414 ? -16.156 -8.797 -10.719 1 98.88 414 ALA A CA 1
ATOM 3197 C C . ALA A 1 414 ? -14.922 -9.68 -10.758 1 98.88 414 ALA A C 1
ATOM 3199 O O . ALA A 1 414 ? -14.219 -9.727 -11.773 1 98.88 414 ALA A O 1
ATOM 3200 N N . TYR A 1 415 ? -14.633 -10.281 -9.789 1 98.56 415 TYR A N 1
ATOM 3201 C CA . TYR A 1 415 ? -13.664 -11.367 -9.68 1 98.56 415 TYR A CA 1
ATOM 3202 C C . TYR A 1 415 ? -14.188 -12.477 -8.781 1 98.56 415 TYR A C 1
ATOM 3204 O O . TYR A 1 415 ? -14.227 -12.328 -7.559 1 98.56 415 TYR A O 1
ATOM 3212 N N . MET A 1 416 ? -14.57 -13.562 -9.398 1 95.88 416 MET A N 1
ATOM 3213 C CA . MET A 1 416 ? -15.32 -14.555 -8.641 1 95.88 416 MET A CA 1
ATOM 3214 C C . MET A 1 416 ? -14.797 -15.961 -8.922 1 95.88 416 MET A C 1
ATOM 3216 O O . MET A 1 416 ? -14.133 -16.188 -9.93 1 95.88 416 MET A O 1
ATOM 3220 N N . PHE A 1 417 ? -15.109 -16.812 -8.094 1 94.56 417 PHE A N 1
ATOM 3221 C CA . PHE A 1 417 ? -14.781 -18.234 -8.141 1 94.56 417 PHE A CA 1
ATOM 3222 C C . PHE A 1 417 ? -16 -19.078 -7.816 1 94.56 417 PHE A C 1
ATOM 3224 O O . PHE A 1 417 ? -17.062 -18.547 -7.453 1 94.56 417 PHE A O 1
ATOM 3231 N N . GLY A 1 418 ? -15.898 -20.312 -8.062 1 93.06 418 GLY A N 1
ATOM 3232 C CA . GLY A 1 418 ? -16.906 -21.266 -7.621 1 93.06 418 GLY A CA 1
ATOM 3233 C C . GLY A 1 418 ? -18.156 -21.234 -8.477 1 93.06 418 GLY A C 1
ATOM 3234 O O . GLY A 1 418 ? -18.094 -20.953 -9.672 1 93.06 418 GLY A O 1
ATOM 3235 N N . PRO A 1 419 ? -19.281 -21.594 -7.812 1 94.69 419 PRO A N 1
ATOM 3236 C CA . PRO A 1 419 ? -20.531 -21.75 -8.562 1 94.69 419 PRO A CA 1
ATOM 3237 C C . PRO A 1 419 ? -20.969 -20.484 -9.273 1 94.69 419 PRO A C 1
ATOM 3239 O O . PRO A 1 419 ? -21.547 -20.547 -10.359 1 94.69 419 PRO A O 1
ATOM 3242 N N . ASP A 1 420 ? -20.703 -19.375 -8.68 1 96.44 420 ASP A N 1
ATOM 3243 C CA . ASP A 1 420 ? -21.078 -18.109 -9.312 1 96.44 420 ASP A CA 1
ATOM 3244 C C . ASP A 1 420 ? -20.297 -17.906 -10.609 1 96.44 420 ASP A C 1
ATOM 3246 O O . ASP A 1 420 ? -20.844 -17.438 -11.609 1 96.44 420 ASP A O 1
ATOM 3250 N N . ALA A 1 421 ? -19.031 -18.281 -10.602 1 97.19 421 ALA A N 1
ATOM 3251 C CA . ALA A 1 421 ? -18.219 -18.172 -11.812 1 97.19 421 ALA A CA 1
ATOM 3252 C C . ALA A 1 421 ? -18.766 -19.062 -12.922 1 97.19 421 ALA A C 1
ATOM 3254 O O . ALA A 1 421 ? -18.812 -18.656 -14.086 1 97.19 421 ALA A O 1
ATOM 3255 N N . VAL A 1 422 ? -19.203 -20.219 -12.57 1 96.5 422 VAL A N 1
ATOM 3256 C CA . VAL A 1 422 ? -19.766 -21.156 -13.539 1 96.5 422 VAL A CA 1
ATOM 3257 C C . VAL A 1 422 ? -21.047 -20.562 -14.133 1 96.5 422 VAL A C 1
ATOM 3259 O O . VAL A 1 422 ? -21.234 -20.578 -15.352 1 96.5 422 VAL A O 1
ATOM 3262 N N . ARG A 1 423 ? -21.812 -20.047 -13.266 1 97.75 423 ARG A N 1
ATOM 3263 C CA . ARG A 1 423 ? -23.094 -19.5 -13.695 1 97.75 423 ARG A CA 1
ATOM 3264 C C . ARG A 1 423 ? -22.891 -18.328 -14.656 1 97.75 423 ARG A C 1
ATOM 3266 O O . ARG A 1 423 ? -23.516 -18.281 -15.711 1 97.75 423 ARG A O 1
ATOM 3273 N N . PHE A 1 424 ? -22.062 -17.453 -14.328 1 98 424 PHE A N 1
ATOM 3274 C CA . PHE A 1 424 ? -21.844 -16.281 -15.156 1 98 424 PHE A CA 1
ATOM 3275 C C . PHE A 1 424 ? -21.172 -16.656 -16.469 1 98 424 PHE A C 1
ATOM 3277 O O . PHE A 1 424 ? -21.453 -16.062 -17.516 1 98 424 PHE A O 1
ATOM 3284 N N . SER A 1 425 ? -20.281 -17.625 -16.438 1 95.88 425 SER A N 1
ATOM 3285 C CA . SER A 1 425 ? -19.641 -18.094 -17.641 1 95.88 425 SER A CA 1
ATOM 3286 C C . SER A 1 425 ? -20.641 -18.703 -18.609 1 95.88 425 SER A C 1
ATOM 3288 O O . SER A 1 425 ? -20.422 -18.734 -19.828 1 95.88 425 SER A O 1
ATOM 3290 N N . GLY A 1 426 ? -21.703 -19.188 -18.094 1 95.88 426 GLY A N 1
ATOM 3291 C CA . GLY A 1 426 ? -22.734 -19.812 -18.906 1 95.88 426 GLY A CA 1
ATOM 3292 C C . GLY A 1 426 ? -23.656 -18.828 -19.578 1 95.88 426 GLY A C 1
ATOM 3293 O O . GLY A 1 426 ? -24.391 -19.188 -20.5 1 95.88 426 GLY A O 1
ATOM 3294 N N . MET A 1 427 ? -23.594 -17.609 -19.172 1 96.25 427 MET A N 1
ATOM 3295 C CA . MET A 1 427 ? -24.406 -16.547 -19.766 1 96.25 427 MET A CA 1
ATOM 3296 C C . MET A 1 427 ? -23.781 -16.016 -21.047 1 96.25 427 MET A C 1
ATOM 3298 O O . MET A 1 427 ? -22.578 -16.156 -21.25 1 96.25 427 MET A O 1
ATOM 3302 N N . ASN A 1 428 ? -24.578 -15.469 -21.906 1 95.38 428 ASN A N 1
ATOM 3303 C CA . ASN A 1 428 ? -23.969 -14.703 -23 1 95.38 428 ASN A CA 1
ATOM 3304 C C . ASN A 1 428 ? -23.281 -13.445 -22.469 1 95.38 428 ASN A C 1
ATOM 3306 O O . ASN A 1 428 ? -23.688 -12.898 -21.438 1 95.38 428 ASN A O 1
ATOM 3310 N N . PRO A 1 429 ? -22.328 -12.93 -23.156 1 96.81 429 PRO A N 1
ATOM 3311 C CA . PRO A 1 429 ? -21.5 -11.852 -22.656 1 96.81 429 PRO A CA 1
ATOM 3312 C C . PRO A 1 429 ? -22.297 -10.586 -22.312 1 96.81 429 PRO A C 1
ATOM 3314 O O . PRO A 1 429 ? -22.016 -9.93 -21.312 1 96.81 429 PRO A O 1
ATOM 3317 N N . LYS A 1 430 ? -23.203 -10.25 -23.141 1 96.94 430 LYS A N 1
ATOM 3318 C CA . LYS A 1 430 ? -24 -9.047 -22.891 1 96.94 430 LYS A CA 1
ATOM 3319 C C . LYS A 1 430 ? -24.781 -9.148 -21.594 1 96.94 430 LYS A C 1
ATOM 3321 O O . LYS A 1 430 ? -24.781 -8.227 -20.781 1 96.94 430 LYS A O 1
ATOM 3326 N N . ASP A 1 431 ? -25.422 -10.305 -21.344 1 97.88 431 ASP A N 1
ATOM 3327 C CA . ASP A 1 431 ? -26.25 -10.516 -20.172 1 97.88 431 ASP A CA 1
ATOM 3328 C C . ASP A 1 431 ? -25.391 -10.555 -18.906 1 97.88 431 ASP A C 1
ATOM 3330 O O . ASP A 1 431 ? -25.766 -9.984 -17.875 1 97.88 431 ASP A O 1
ATOM 3334 N N . ARG A 1 432 ? -24.312 -11.289 -18.906 1 97.88 432 ARG A N 1
ATOM 3335 C CA . ARG A 1 432 ? -23.5 -11.383 -17.703 1 97.88 432 ARG A CA 1
ATOM 3336 C C . ARG A 1 432 ? -22.875 -10.031 -17.344 1 97.88 432 ARG A C 1
ATOM 3338 O O . ARG A 1 432 ? -22.719 -9.703 -16.172 1 97.88 432 ARG A O 1
ATOM 3345 N N . LEU A 1 433 ? -22.562 -9.219 -18.391 1 98.38 433 LEU A N 1
ATOM 3346 C CA . LEU A 1 433 ? -22.031 -7.891 -18.109 1 98.38 433 LEU A CA 1
ATOM 3347 C C . LEU A 1 433 ? -23.094 -7.004 -17.469 1 98.38 433 LEU A C 1
ATOM 3349 O O . LEU A 1 433 ? -22.797 -6.223 -16.562 1 98.38 433 LEU A O 1
ATOM 3353 N N . GLN A 1 434 ? -24.312 -7.105 -17.938 1 98.62 434 GLN A N 1
ATOM 3354 C CA . GLN A 1 434 ? -25.406 -6.348 -17.375 1 98.62 434 GLN A CA 1
ATOM 3355 C C . GLN A 1 434 ? -25.656 -6.746 -15.914 1 98.62 434 GLN A C 1
ATOM 3357 O O . GLN A 1 434 ? -25.953 -5.895 -15.078 1 98.62 434 GLN A O 1
ATOM 3362 N N . GLU A 1 435 ? -25.562 -8.008 -15.688 1 98.75 435 GLU A N 1
ATOM 3363 C CA . GLU A 1 435 ? -25.734 -8.484 -14.312 1 98.75 435 GLU A CA 1
ATOM 3364 C C . GLU A 1 435 ? -24.609 -7.988 -13.406 1 98.75 435 GLU A C 1
ATOM 3366 O O . GLU A 1 435 ? -24.844 -7.621 -12.258 1 98.75 435 GLU A O 1
ATOM 3371 N N . VAL A 1 436 ? -23.375 -7.969 -13.906 1 98.88 436 VAL A N 1
ATOM 3372 C CA . VAL A 1 436 ? -22.25 -7.418 -13.164 1 98.88 436 VAL A CA 1
ATOM 3373 C C . VAL A 1 436 ? -22.5 -5.941 -12.859 1 98.88 436 VAL A C 1
ATOM 3375 O O . VAL A 1 436 ? -22.328 -5.496 -11.719 1 98.88 436 VAL A O 1
ATOM 3378 N N . LEU A 1 437 ? -22.922 -5.23 -13.859 1 98.88 437 LEU A N 1
ATOM 3379 C CA . LEU A 1 437 ? -23.203 -3.809 -13.688 1 98.88 437 LEU A CA 1
ATOM 3380 C C . LEU A 1 437 ? -24.297 -3.59 -12.641 1 98.88 437 LEU A C 1
ATOM 3382 O O . LEU A 1 437 ? -24.188 -2.693 -11.805 1 98.88 437 LEU A O 1
ATOM 3386 N N . ARG A 1 438 ? -25.297 -4.395 -12.719 1 98.69 438 ARG A N 1
ATOM 3387 C CA . ARG A 1 438 ? -26.391 -4.289 -11.75 1 98.69 438 ARG A CA 1
ATOM 3388 C C . ARG A 1 438 ? -25.875 -4.457 -10.328 1 98.69 438 ARG A C 1
ATOM 3390 O O . ARG A 1 438 ? -26.234 -3.682 -9.438 1 98.69 438 ARG A O 1
ATOM 3397 N N . GLN A 1 439 ? -25.078 -5.398 -10.117 1 98.38 439 GLN A N 1
ATOM 3398 C CA . GLN A 1 439 ? -24.562 -5.676 -8.781 1 98.38 439 GLN A CA 1
ATOM 3399 C C . GLN A 1 439 ? -23.578 -4.594 -8.336 1 98.38 439 GLN A C 1
ATOM 3401 O O . GLN A 1 439 ? -23.531 -4.246 -7.156 1 98.38 439 GLN A O 1
ATOM 3406 N N . ASN A 1 440 ? -22.781 -4.066 -9.273 1 98.75 440 ASN A N 1
ATOM 3407 C CA . ASN A 1 440 ? -21.938 -2.92 -8.945 1 98.75 440 ASN A CA 1
ATOM 3408 C C . ASN A 1 440 ? -22.781 -1.723 -8.492 1 98.75 440 ASN A C 1
ATOM 3410 O O . ASN A 1 440 ? -22.359 -0.969 -7.613 1 98.75 440 ASN A O 1
ATOM 3414 N N . THR A 1 441 ? -23.938 -1.572 -9.047 1 98.56 441 THR A N 1
ATOM 3415 C CA . THR A 1 441 ? -24.812 -0.447 -8.734 1 98.56 441 THR A CA 1
ATOM 3416 C C . THR A 1 441 ? -25.344 -0.557 -7.312 1 98.56 441 THR A C 1
ATOM 3418 O O . THR A 1 441 ? -25.609 0.458 -6.664 1 98.56 441 THR A O 1
ATOM 3421 N N . LEU A 1 442 ? -25.422 -1.774 -6.801 1 97.25 442 LEU A N 1
ATOM 3422 C CA . LEU A 1 442 ? -25.859 -1.979 -5.422 1 97.25 442 LEU A CA 1
ATOM 3423 C C . LEU A 1 442 ? -24.797 -1.478 -4.445 1 97.25 442 LEU A C 1
ATOM 3425 O O . LEU A 1 442 ? -25.109 -1.151 -3.299 1 97.25 442 LEU A O 1
ATOM 3429 N N . ILE A 1 443 ? -23.578 -1.369 -4.887 1 98.31 443 ILE A N 1
ATOM 3430 C CA . ILE A 1 443 ? -22.484 -0.9 -4.059 1 98.31 443 ILE A CA 1
ATOM 3431 C C . ILE A 1 443 ? -22.219 0.58 -4.328 1 98.31 443 ILE A C 1
ATOM 3433 O O . ILE A 1 443 ? -22.062 1.37 -3.396 1 98.31 443 ILE A O 1
ATOM 3437 N N . HIS A 1 444 ? -22.188 0.878 -5.57 1 98.62 444 HIS A N 1
ATOM 3438 C CA . HIS A 1 444 ? -22.016 2.244 -6.051 1 98.62 444 HIS A CA 1
ATOM 3439 C C . HIS A 1 444 ? -23.203 2.699 -6.883 1 98.62 444 HIS A C 1
ATOM 3441 O O . HIS A 1 444 ? -23.25 2.445 -8.086 1 98.62 444 HIS A O 1
ATOM 3447 N N . PRO A 1 445 ? -24.031 3.48 -6.309 1 98.19 445 PRO A N 1
ATOM 3448 C CA . PRO A 1 445 ? -25.219 3.91 -7.047 1 98.19 445 PRO A CA 1
ATOM 3449 C C . PRO A 1 445 ? -24.891 4.648 -8.336 1 98.19 445 PRO A C 1
ATOM 3451 O O . PRO A 1 445 ? -25.703 4.703 -9.258 1 98.19 445 PRO A O 1
ATOM 3454 N N . GLN A 1 446 ? -23.688 5.16 -8.516 1 98.12 446 GLN A N 1
ATOM 3455 C CA . GLN A 1 446 ? -23.234 5.906 -9.68 1 98.12 446 GLN A CA 1
ATOM 3456 C C . GLN A 1 446 ? -22.938 4.969 -10.852 1 98.12 446 GLN A C 1
ATOM 3458 O O . GLN A 1 446 ? -22.859 5.41 -12 1 98.12 446 GLN A O 1
ATOM 3463 N N . ALA A 1 447 ? -22.766 3.715 -10.641 1 98.75 447 ALA A N 1
ATOM 3464 C CA . ALA A 1 447 ? -22.188 2.783 -11.602 1 98.75 447 ALA A CA 1
ATOM 3465 C C . ALA A 1 447 ? -23.016 2.723 -12.883 1 98.75 447 ALA A C 1
ATOM 3467 O O . ALA A 1 447 ? -22.469 2.836 -13.984 1 98.75 447 ALA A O 1
ATOM 3468 N N . GLU A 1 448 ? -24.266 2.598 -12.766 1 98.62 448 GLU A N 1
ATOM 3469 C CA . GLU A 1 448 ? -25.109 2.465 -13.945 1 98.62 448 GLU A CA 1
ATOM 3470 C C . GLU A 1 448 ? -25.078 3.727 -14.797 1 98.62 448 GLU A C 1
ATOM 3472 O O . GLU A 1 448 ? -24.922 3.648 -16.016 1 98.62 448 GLU A O 1
ATOM 3477 N N . LYS A 1 449 ? -25.203 4.832 -14.094 1 98.5 449 LYS A N 1
ATOM 3478 C CA . LYS A 1 449 ? -25.219 6.109 -14.797 1 98.5 449 LYS A CA 1
ATOM 3479 C C . LYS A 1 449 ? -23.891 6.359 -15.5 1 98.5 449 LYS A C 1
ATOM 3481 O O . LYS A 1 449 ? -23.859 6.941 -16.594 1 98.5 449 LYS A O 1
ATOM 3486 N N . GLU A 1 450 ? -22.812 5.91 -14.938 1 98.62 450 GLU A N 1
ATOM 3487 C CA . GLU A 1 450 ? -21.484 6.227 -15.43 1 98.62 450 GLU A CA 1
ATOM 3488 C C . GLU A 1 450 ? -20.938 5.102 -16.312 1 98.62 450 GLU A C 1
ATOM 3490 O O . GLU A 1 450 ? -19.797 5.156 -16.766 1 98.62 450 GLU A O 1
ATOM 3495 N N . PHE A 1 451 ? -21.781 4.09 -16.656 1 98.81 451 PHE A N 1
ATOM 3496 C CA . PHE A 1 451 ? -21.344 2.971 -17.484 1 98.81 451 PHE A CA 1
ATOM 3497 C C . PHE A 1 451 ? -20.969 3.445 -18.875 1 98.81 451 PHE A C 1
ATOM 3499 O O . PHE A 1 451 ? -21.672 4.254 -19.469 1 98.81 451 PHE A O 1
ATOM 3506 N N . ASP A 1 452 ? -19.812 2.982 -19.375 1 98.75 452 ASP A N 1
ATOM 3507 C CA . ASP A 1 452 ? -19.406 3.256 -20.75 1 98.75 452 ASP A CA 1
ATOM 3508 C C . ASP A 1 452 ? -19.391 1.977 -21.578 1 98.75 452 ASP A C 1
ATOM 3510 O O . ASP A 1 452 ? -20.203 1.82 -22.5 1 98.75 452 ASP A O 1
ATOM 3514 N N . ASN A 1 453 ? -18.547 1.012 -21.281 1 98.69 453 ASN A N 1
ATOM 3515 C CA . ASN A 1 453 ? -18.453 -0.312 -21.891 1 98.69 453 ASN A CA 1
ATOM 3516 C C . ASN A 1 453 ? -17.75 -1.306 -20.969 1 98.69 453 ASN A C 1
ATOM 3518 O O . ASN A 1 453 ? -17.344 -0.95 -19.859 1 98.69 453 ASN A O 1
ATOM 3522 N N . GLY A 1 454 ? -17.734 -2.564 -21.406 1 98.62 454 GLY A N 1
ATOM 3523 C CA . GLY A 1 454 ? -17.078 -3.58 -20.594 1 98.62 454 GLY A CA 1
ATOM 3524 C C . GLY A 1 454 ? -16.781 -4.855 -21.359 1 98.62 454 GLY A C 1
ATOM 3525 O O . GLY A 1 454 ? -17.203 -5.004 -22.516 1 98.62 454 GLY A O 1
ATOM 3526 N N . ILE A 1 455 ? -16.016 -5.672 -20.734 1 98.69 455 ILE A N 1
ATOM 3527 C CA . ILE A 1 455 ? -15.672 -6.98 -21.266 1 98.69 455 ILE A CA 1
ATOM 3528 C C . ILE A 1 455 ? -15.469 -7.973 -20.125 1 98.69 455 ILE A C 1
ATOM 3530 O O . ILE A 1 455 ? -15.211 -7.57 -18.984 1 98.69 455 ILE A O 1
ATOM 3534 N N . SER A 1 456 ? -15.711 -9.211 -20.406 1 98.56 456 SER A N 1
ATOM 3535 C CA . SER A 1 456 ? -15.625 -10.234 -19.359 1 98.56 456 SER A CA 1
ATOM 3536 C C . SER A 1 456 ? -15.008 -11.523 -19.906 1 98.56 456 SER A C 1
ATOM 3538 O O . SER A 1 456 ? -15.039 -11.773 -21.109 1 98.56 456 SER A O 1
ATOM 3540 N N . VAL A 1 457 ? -14.383 -12.25 -19.031 1 98.38 457 VAL A N 1
ATOM 3541 C CA . VAL A 1 457 ? -13.773 -13.523 -19.375 1 98.38 457 VAL A CA 1
ATOM 3542 C C . VAL A 1 457 ? -14.148 -14.578 -18.344 1 98.38 457 VAL A C 1
ATOM 3544 O O . VAL A 1 457 ? -13.867 -14.414 -17.141 1 98.38 457 VAL A O 1
ATOM 3547 N N . GLY A 1 458 ? -14.875 -15.594 -18.766 1 97.88 458 GLY A N 1
ATOM 3548 C CA . GLY A 1 458 ? -15.039 -16.812 -17.984 1 97.88 458 GLY A CA 1
ATOM 3549 C C . GLY A 1 458 ? -14.062 -17.906 -18.375 1 97.88 458 GLY A C 1
ATOM 3550 O O . GLY A 1 458 ? -14.125 -18.438 -19.469 1 97.88 458 GLY A O 1
ATOM 3551 N N . TRP A 1 459 ? -13.297 -18.344 -17.484 1 96.94 459 TRP A N 1
ATOM 3552 C CA . TRP A 1 459 ? -12.125 -19.156 -17.812 1 96.94 459 TRP A CA 1
ATOM 3553 C C . TRP A 1 459 ? -12.547 -20.547 -18.281 1 96.94 459 TRP A C 1
ATOM 3555 O O . TRP A 1 459 ? -11.82 -21.203 -19.031 1 96.94 459 TRP A O 1
ATOM 3565 N N . HIS A 1 460 ? -13.688 -21.016 -17.938 1 94.31 460 HIS A N 1
ATOM 3566 C CA . HIS A 1 460 ? -14.141 -22.312 -18.422 1 94.31 460 HIS A CA 1
ATOM 3567 C C . HIS A 1 460 ? -14.57 -22.25 -19.875 1 94.31 460 HIS A C 1
ATOM 3569 O O . HIS A 1 460 ? -14.75 -23.281 -20.531 1 94.31 460 HIS A O 1
ATOM 3575 N N . ARG A 1 461 ? -14.648 -21.031 -20.359 1 96 461 ARG A N 1
ATOM 3576 C CA . ARG A 1 461 ? -15.055 -20.844 -21.75 1 96 461 ARG A CA 1
ATOM 3577 C C . ARG A 1 461 ? -13.859 -20.5 -22.625 1 96 461 ARG A C 1
ATOM 3579 O O . ARG A 1 461 ? -14.016 -20.25 -23.812 1 96 461 ARG A O 1
ATOM 3586 N N . VAL A 1 462 ? -12.734 -20.469 -22.062 1 96.69 462 VAL A N 1
ATOM 3587 C CA . VAL A 1 462 ? -11.516 -20.188 -22.812 1 96.69 462 VAL A CA 1
ATOM 3588 C C . VAL A 1 462 ? -11.008 -21.484 -23.469 1 96.69 462 VAL A C 1
ATOM 3590 O O . VAL A 1 462 ? -10.633 -22.422 -22.766 1 96.69 462 VAL A O 1
ATOM 3593 N N . PRO A 1 463 ? -10.906 -21.516 -24.75 1 94.94 463 PRO A N 1
ATOM 3594 C CA . PRO A 1 463 ? -10.75 -22.781 -25.469 1 94.94 463 PRO A CA 1
ATOM 3595 C C . PRO A 1 463 ? -9.391 -23.438 -25.203 1 94.94 463 PRO A C 1
ATOM 3597 O O . PRO A 1 463 ? -9.258 -24.656 -25.344 1 94.94 463 PRO A O 1
ATOM 3600 N N . TRP A 1 464 ? -8.453 -22.703 -24.781 1 95.69 464 TRP A N 1
ATOM 3601 C CA . TRP A 1 464 ? -7.098 -23.25 -24.703 1 95.69 464 TRP A CA 1
ATOM 3602 C C . TRP A 1 464 ? -6.727 -23.578 -23.266 1 95.69 464 TRP A C 1
ATOM 3604 O O . TRP A 1 464 ? -5.617 -24.031 -22.984 1 95.69 464 TRP A O 1
ATOM 3614 N N . THR A 1 465 ? -7.605 -23.344 -22.25 1 96.38 465 THR A N 1
ATOM 3615 C CA . THR A 1 465 ? -7.273 -23.672 -20.859 1 96.38 465 THR A CA 1
ATOM 3616 C C . THR A 1 465 ? -8.453 -24.359 -20.172 1 96.38 465 THR A C 1
ATOM 3618 O O . THR A 1 465 ? -8.258 -25.172 -19.281 1 96.38 465 THR A O 1
ATOM 3621 N N . LEU A 1 466 ? -9.672 -23.969 -20.469 1 96.44 466 LEU A N 1
ATOM 3622 C CA . LEU A 1 466 ? -10.914 -24.516 -19.938 1 96.44 466 LEU A CA 1
ATOM 3623 C C . LEU A 1 466 ? -10.953 -24.422 -18.422 1 96.44 466 LEU A C 1
ATOM 3625 O O . LEU A 1 466 ? -11.523 -25.281 -17.75 1 96.44 466 LEU A O 1
ATOM 3629 N N . GLY A 1 467 ? -10.312 -23.484 -17.859 1 96 467 GLY A N 1
ATOM 3630 C CA . GLY A 1 467 ? -10.273 -23.234 -16.422 1 96 467 GLY A CA 1
ATOM 3631 C C . GLY A 1 467 ? -9.148 -22.297 -16.016 1 96 467 GLY A C 1
ATOM 3632 O O . GLY A 1 467 ? -8.305 -21.938 -16.844 1 96 467 GLY A O 1
ATOM 3633 N N . CYS A 1 468 ? -9.133 -21.938 -14.734 1 95.5 468 CYS A N 1
ATOM 3634 C CA . CYS A 1 468 ? -8.234 -20.891 -14.258 1 95.5 468 CYS A CA 1
ATOM 3635 C C . CYS A 1 468 ? -6.898 -21.484 -13.812 1 95.5 468 CYS A C 1
ATOM 3637 O O . CYS A 1 468 ? -5.84 -21.047 -14.281 1 95.5 468 CYS A O 1
ATOM 3639 N N . TYR A 1 469 ? -6.859 -22.438 -12.945 1 95.19 469 TYR A N 1
ATOM 3640 C CA . TYR A 1 469 ? -5.664 -23.094 -12.43 1 95.19 469 TYR A CA 1
ATOM 3641 C C . TYR A 1 469 ? -5.988 -24.5 -11.945 1 95.19 469 TYR A C 1
ATOM 3643 O O . TYR A 1 469 ? -7.156 -24.844 -11.742 1 95.19 469 TYR A O 1
ATOM 3651 N N . GLY A 1 470 ? -4.957 -25.312 -11.82 1 95 470 GLY A N 1
ATOM 3652 C CA . GLY A 1 470 ? -5.18 -26.672 -11.344 1 95 470 GLY A CA 1
ATOM 3653 C C . GLY A 1 470 ? -5.703 -26.719 -9.922 1 95 470 GLY A C 1
ATOM 3654 O O . GLY A 1 470 ? -5.125 -26.109 -9.016 1 95 470 GLY A O 1
ATOM 3655 N N . LEU A 1 471 ? -6.797 -27.375 -9.797 1 95 471 LEU A N 1
ATOM 3656 C CA . LEU A 1 471 ? -7.426 -27.484 -8.484 1 95 471 LEU A CA 1
ATOM 3657 C C . LEU A 1 471 ? -7.059 -28.812 -7.82 1 95 471 LEU A C 1
ATOM 3659 O O . LEU A 1 471 ? -7.598 -29.859 -8.18 1 95 471 LEU A O 1
ATOM 3663 N N . TYR A 1 472 ? -6.219 -28.797 -6.816 1 94.31 472 TYR A N 1
ATOM 3664 C CA . TYR A 1 472 ? -5.793 -29.984 -6.102 1 94.31 472 TYR A CA 1
ATOM 3665 C C . TYR A 1 472 ? -6.613 -30.188 -4.832 1 94.31 472 TYR A C 1
ATOM 3667 O O . TYR A 1 472 ? -6.953 -29.219 -4.145 1 94.31 472 TYR A O 1
ATOM 3675 N N . THR A 1 473 ? -6.945 -31.375 -4.512 1 93.12 473 THR A N 1
ATOM 3676 C CA . THR A 1 473 ? -7.387 -31.812 -3.191 1 93.12 473 THR A CA 1
ATOM 3677 C C . THR A 1 473 ? -6.238 -32.469 -2.426 1 93.12 473 THR A C 1
ATOM 3679 O O . THR A 1 473 ? -5.168 -32.719 -2.988 1 93.12 473 THR A O 1
ATOM 3682 N N . ASP A 1 474 ? -6.488 -32.781 -1.184 1 90.56 474 ASP A N 1
ATOM 3683 C CA . ASP A 1 474 ? -5.473 -33.5 -0.417 1 90.56 474 ASP A CA 1
ATOM 3684 C C . ASP A 1 474 ? -5.141 -34.844 -1.064 1 90.56 474 ASP A C 1
ATOM 3686 O O . ASP A 1 474 ? -3.975 -35.219 -1.116 1 90.56 474 ASP A O 1
ATOM 3690 N N . GLU A 1 475 ? -6.105 -35.438 -1.549 1 94.62 475 GLU A N 1
ATOM 3691 C CA . GLU A 1 475 ? -5.941 -36.75 -2.152 1 94.62 475 GLU A CA 1
ATOM 3692 C C . GLU A 1 475 ? -5.129 -36.656 -3.443 1 94.62 475 GLU A C 1
ATOM 3694 O O . GLU A 1 475 ? -4.164 -37.406 -3.621 1 94.62 475 GLU A O 1
ATOM 3699 N N . THR A 1 476 ? -5.484 -35.75 -4.328 1 95.94 476 THR A N 1
ATOM 3700 C CA . THR A 1 476 ? -4.789 -35.625 -5.609 1 95.94 476 THR A CA 1
ATOM 3701 C C . THR A 1 476 ? -3.383 -35.062 -5.418 1 95.94 476 THR A C 1
ATOM 3703 O O . THR A 1 476 ? -2.465 -35.406 -6.168 1 95.94 476 THR A O 1
ATOM 3706 N N . ARG A 1 477 ? -3.191 -34.281 -4.402 1 95.06 477 ARG A N 1
ATOM 3707 C CA . ARG A 1 477 ? -1.866 -33.75 -4.07 1 95.06 477 ARG A CA 1
ATOM 3708 C C . ARG A 1 477 ? -0.947 -34.875 -3.594 1 95.06 477 ARG A C 1
ATOM 3710 O O . ARG A 1 477 ? 0.243 -34.875 -3.914 1 95.06 477 ARG A O 1
ATOM 3717 N N . LYS A 1 478 ? -1.502 -35.781 -2.879 1 95.06 478 LYS A N 1
ATOM 3718 C CA . LYS A 1 478 ? -0.731 -36.906 -2.342 1 95.06 478 LYS A CA 1
ATOM 3719 C C . LYS A 1 478 ? -0.486 -37.969 -3.41 1 95.06 478 LYS A C 1
ATOM 3721 O O . LYS A 1 478 ? 0.64 -38.438 -3.574 1 95.06 478 LYS A O 1
ATOM 3726 N N . ASN A 1 479 ? -1.447 -38.25 -4.227 1 96.25 479 ASN A N 1
ATOM 3727 C CA . ASN A 1 479 ? -1.412 -39.469 -5.039 1 96.25 479 ASN A CA 1
ATOM 3728 C C . ASN A 1 479 ? -1.01 -39.156 -6.48 1 96.25 479 ASN A C 1
ATOM 3730 O O . ASN A 1 479 ? -0.397 -40 -7.145 1 96.25 479 ASN A O 1
ATOM 3734 N N . ASP A 1 480 ? -1.374 -38.062 -6.984 1 97.69 480 ASP A N 1
ATOM 3735 C CA . ASP A 1 480 ? -1.229 -37.781 -8.414 1 97.69 480 ASP A CA 1
ATOM 3736 C C . ASP A 1 480 ? -0.157 -36.719 -8.664 1 97.69 480 ASP A C 1
ATOM 3738 O O . ASP A 1 480 ? 0.576 -36.781 -9.648 1 97.69 480 ASP A O 1
ATOM 3742 N N . TYR A 1 481 ? -0.013 -35.781 -7.785 1 97.69 481 TYR A N 1
ATOM 3743 C CA . TYR A 1 481 ? 0.875 -34.625 -7.934 1 97.69 481 TYR A CA 1
ATOM 3744 C C . TYR A 1 481 ? 2.318 -35.094 -8.117 1 97.69 481 TYR A C 1
ATOM 3746 O O . TYR A 1 481 ? 3.021 -34.562 -9 1 97.69 481 TYR A O 1
ATOM 3754 N N . PRO A 1 482 ? 2.85 -36.031 -7.395 1 98.12 482 PRO A N 1
ATOM 3755 C CA . PRO A 1 482 ? 4.23 -36.469 -7.617 1 98.12 482 PRO A CA 1
ATOM 3756 C C . PRO A 1 482 ? 4.465 -36.969 -9.031 1 98.12 482 PRO A C 1
ATOM 3758 O O . PRO A 1 482 ? 5.527 -36.75 -9.609 1 98.12 482 PRO A O 1
ATOM 3761 N N . THR A 1 483 ? 3.486 -37.688 -9.539 1 98.5 483 THR A N 1
ATOM 3762 C CA . THR A 1 483 ? 3.586 -38.219 -10.898 1 98.5 483 THR A CA 1
ATOM 3763 C C . THR A 1 483 ? 3.645 -37.062 -11.906 1 98.5 483 THR A C 1
ATOM 3765 O O . THR A 1 483 ? 4.43 -37.094 -12.852 1 98.5 483 THR A O 1
ATOM 3768 N N . LEU A 1 484 ? 2.846 -36.062 -11.688 1 98.69 484 LEU A N 1
ATOM 3769 C CA . LEU A 1 484 ? 2.82 -34.938 -12.586 1 98.69 484 LEU A CA 1
ATOM 3770 C C . LEU A 1 484 ? 4.137 -34.156 -12.523 1 98.69 484 LEU A C 1
ATOM 3772 O O . LEU A 1 484 ? 4.547 -33.531 -13.508 1 98.69 484 LEU A O 1
ATOM 3776 N N . CYS A 1 485 ? 4.824 -34.25 -11.391 1 98.31 485 CYS A N 1
ATOM 3777 C CA . CYS A 1 485 ? 6.043 -33.469 -11.164 1 98.31 485 CYS A CA 1
ATOM 3778 C C . CYS A 1 485 ? 7.262 -34.219 -11.695 1 98.31 485 CYS A C 1
ATOM 3780 O O . CYS A 1 485 ? 8.312 -33.625 -11.93 1 98.31 485 CYS A O 1
ATOM 3782 N N . ALA A 1 486 ? 7.133 -35.5 -11.922 1 98 486 ALA A N 1
ATOM 3783 C CA . ALA A 1 486 ? 8.273 -36.344 -12.281 1 98 486 ALA A CA 1
ATOM 3784 C C . ALA A 1 486 ? 8.609 -36.188 -13.758 1 98 486 ALA A C 1
ATOM 3786 O O . ALA A 1 486 ? 7.746 -35.875 -14.578 1 98 486 ALA A O 1
ATOM 3787 N N . ARG A 1 487 ? 9.898 -36.375 -14.016 1 97.62 487 ARG A N 1
ATOM 3788 C CA . ARG A 1 487 ? 10.289 -36.562 -15.406 1 97.62 487 ARG A CA 1
ATOM 3789 C C . ARG A 1 487 ? 9.852 -37.938 -15.914 1 97.62 487 ARG A C 1
ATOM 3791 O O . ARG A 1 487 ? 9.984 -38.938 -15.203 1 97.62 487 ARG A O 1
ATOM 3798 N N . HIS A 1 488 ? 9.328 -38 -17.031 1 97.75 488 HIS A N 1
ATOM 3799 C CA . HIS A 1 488 ? 8.969 -39.219 -17.719 1 97.75 488 HIS A CA 1
ATOM 3800 C C . HIS A 1 488 ? 9.812 -39.438 -18.969 1 97.75 488 HIS A C 1
ATOM 3802 O O . HIS A 1 488 ? 9.422 -39.031 -20.062 1 97.75 488 HIS A O 1
ATOM 3808 N N . ASP A 1 489 ? 10.969 -40.094 -18.797 1 95.81 489 ASP A N 1
ATOM 3809 C CA . ASP A 1 489 ? 11.953 -40.25 -19.859 1 95.81 489 ASP A CA 1
ATOM 3810 C C . ASP A 1 489 ? 12.312 -38.938 -20.484 1 95.81 489 ASP A C 1
ATOM 3812 O O . ASP A 1 489 ? 12.914 -38.062 -19.844 1 95.81 489 ASP A O 1
ATOM 3816 N N . ARG A 1 490 ? 11.82 -38.625 -21.734 1 97.88 490 ARG A N 1
ATOM 3817 C CA . ARG A 1 490 ? 12.258 -37.469 -22.469 1 97.88 490 ARG A CA 1
ATOM 3818 C C . ARG A 1 490 ? 11.234 -36.344 -22.375 1 97.88 490 ARG A C 1
ATOM 3820 O O . ARG A 1 490 ? 11.336 -35.312 -23.062 1 97.88 490 ARG A O 1
ATOM 3827 N N . LEU A 1 491 ? 10.297 -36.531 -21.422 1 98.5 491 LEU A N 1
ATOM 3828 C CA . LEU A 1 491 ? 9.195 -35.594 -21.266 1 98.5 491 LEU A CA 1
ATOM 3829 C C . LEU A 1 491 ? 9.086 -35.125 -19.812 1 98.5 491 LEU A C 1
ATOM 3831 O O . LEU A 1 491 ? 9.227 -35.938 -18.891 1 98.5 491 LEU A O 1
ATOM 3835 N N . ILE A 1 492 ? 8.805 -33.812 -19.641 1 98.69 492 ILE A N 1
ATOM 3836 C CA . ILE A 1 492 ? 8.516 -33.281 -18.312 1 98.69 492 ILE A CA 1
ATOM 3837 C C . ILE A 1 492 ? 7.457 -32.188 -18.422 1 98.69 492 ILE A C 1
ATOM 3839 O O . ILE A 1 492 ? 7.414 -31.453 -19.406 1 98.69 492 ILE A O 1
ATOM 3843 N N . LEU A 1 493 ? 6.535 -32.125 -17.422 1 98.88 493 LEU A N 1
ATOM 3844 C CA . LEU A 1 493 ? 5.531 -31.078 -17.375 1 98.88 493 LEU A CA 1
ATOM 3845 C C . LEU A 1 493 ? 6.059 -29.859 -16.609 1 98.88 493 LEU A C 1
ATOM 3847 O O . LEU A 1 493 ? 6.891 -30 -15.711 1 98.88 493 LEU A O 1
ATOM 3851 N N . ALA A 1 494 ? 5.613 -28.672 -17 1 98.81 494 ALA A N 1
ATOM 3852 C CA . ALA A 1 494 ? 5.93 -27.453 -16.281 1 98.81 494 ALA A CA 1
ATOM 3853 C C . ALA A 1 494 ? 4.766 -26.453 -16.344 1 98.81 494 ALA A C 1
ATOM 3855 O O . ALA A 1 494 ? 4.188 -26.234 -17.406 1 98.81 494 ALA A O 1
ATOM 3856 N N . GLY A 1 495 ? 4.379 -25.859 -15.305 1 98.31 495 GLY A N 1
ATOM 3857 C CA . GLY A 1 495 ? 3.338 -24.875 -15.109 1 98.31 495 GLY A CA 1
ATOM 3858 C C . GLY A 1 495 ? 2.951 -24.688 -13.656 1 98.31 495 GLY A C 1
ATOM 3859 O O . GLY A 1 495 ? 3.479 -25.375 -12.773 1 98.31 495 GLY A O 1
ATOM 3860 N N . GLU A 1 496 ? 2.057 -23.75 -13.477 1 97.19 496 GLU A N 1
ATOM 3861 C CA . GLU A 1 496 ? 1.612 -23.531 -12.109 1 97.19 496 GLU A CA 1
ATOM 3862 C C . GLU A 1 496 ? 1.065 -24.812 -11.484 1 97.19 496 GLU A C 1
ATOM 3864 O O . GLU A 1 496 ? 1.168 -25.016 -10.273 1 97.19 496 GLU A O 1
ATOM 3869 N N . HIS A 1 497 ? 0.631 -25.828 -12.266 1 97.75 497 HIS A N 1
ATOM 3870 C CA . HIS A 1 497 ? 0.032 -27.078 -11.805 1 97.75 497 HIS A CA 1
ATOM 3871 C C . HIS A 1 497 ? 1.098 -28.047 -11.305 1 97.75 497 HIS A C 1
ATOM 3873 O O . HIS A 1 497 ? 0.774 -29.125 -10.797 1 97.75 497 HIS A O 1
ATOM 3879 N N . THR A 1 498 ? 2.357 -27.688 -11.438 1 98.44 498 THR A N 1
ATOM 3880 C CA . THR A 1 498 ? 3.428 -28.5 -10.867 1 98.44 498 THR A CA 1
ATOM 3881 C C . THR A 1 498 ? 4.254 -27.672 -9.875 1 98.44 498 THR A C 1
ATOM 3883 O O . THR A 1 498 ? 5.477 -27.828 -9.812 1 98.44 498 THR A O 1
ATOM 3886 N N . SER A 1 499 ? 3.611 -26.797 -9.227 1 97.25 499 SER A N 1
ATOM 3887 C CA . SER A 1 499 ? 4.207 -25.922 -8.211 1 97.25 499 SER A CA 1
ATOM 3888 C C . SER A 1 499 ? 3.279 -25.766 -7.012 1 97.25 499 SER A C 1
ATOM 3890 O O . SER A 1 499 ? 2.061 -25.891 -7.141 1 97.25 499 SER A O 1
ATOM 3892 N N . TYR A 1 500 ? 3.906 -25.469 -5.887 1 95.56 500 TYR A N 1
ATOM 3893 C CA . TYR A 1 500 ? 3.111 -25.172 -4.699 1 95.56 500 TYR A CA 1
ATOM 3894 C C . TYR A 1 500 ? 2.682 -23.703 -4.688 1 95.56 500 TYR A C 1
ATOM 3896 O O . TYR A 1 500 ? 1.874 -23.297 -3.85 1 95.56 500 TYR A O 1
ATOM 3904 N N . TRP A 1 501 ? 3.213 -22.922 -5.559 1 95.5 501 TRP A N 1
ATOM 3905 C CA . TRP A 1 501 ? 2.615 -21.625 -5.887 1 95.5 501 TRP A CA 1
ATOM 3906 C C . TRP A 1 501 ? 1.563 -21.781 -6.977 1 95.5 501 TRP A C 1
ATOM 3908 O O . TRP A 1 501 ? 1.606 -21.078 -7.988 1 95.5 501 TRP A O 1
ATOM 3918 N N . ASN A 1 502 ? 0.673 -22.594 -6.727 1 93.5 502 ASN A N 1
ATOM 3919 C CA . ASN A 1 502 ? -0.406 -22.922 -7.652 1 93.5 502 ASN A CA 1
ATOM 3920 C C . ASN A 1 502 ? -1.267 -21.703 -7.977 1 93.5 502 ASN A C 1
ATOM 3922 O O . ASN A 1 502 ? -1.676 -20.969 -7.074 1 93.5 502 ASN A O 1
ATOM 3926 N N . GLY A 1 503 ? -1.443 -21.438 -9.227 1 95 503 GLY A N 1
ATOM 3927 C CA . GLY A 1 503 ? -2.285 -20.328 -9.633 1 95 503 GLY A CA 1
ATOM 3928 C C . GLY A 1 503 ? -1.526 -19.016 -9.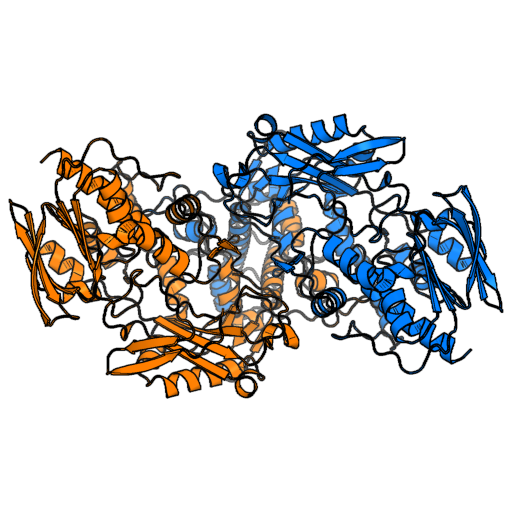766 1 95 503 GLY A C 1
ATOM 3929 O O . GLY A 1 503 ? -2.102 -18 -10.133 1 95 503 GLY A O 1
ATOM 3930 N N . TRP A 1 504 ? -0.251 -19.078 -9.492 1 97.56 504 TRP A N 1
ATOM 3931 C CA . TRP A 1 504 ? 0.565 -17.875 -9.555 1 97.56 504 TRP A CA 1
ATOM 3932 C C . TRP A 1 504 ? 1.536 -17.938 -10.727 1 97.56 504 TRP A C 1
ATOM 3934 O O . TRP A 1 504 ? 1.956 -19.016 -11.141 1 97.56 504 TRP A O 1
ATOM 3944 N N . GLN A 1 505 ? 1.906 -16.766 -11.234 1 98.56 505 GLN A N 1
ATOM 3945 C CA . GLN A 1 505 ? 2.971 -16.672 -12.234 1 98.56 505 GLN A CA 1
ATOM 3946 C C . GLN A 1 505 ? 4.277 -17.234 -11.688 1 98.56 505 GLN A C 1
ATOM 3948 O O . GLN A 1 505 ? 5.031 -17.875 -12.422 1 98.56 505 GLN A O 1
ATOM 3953 N N . GLU A 1 506 ? 4.492 -17.016 -10.398 1 98.31 506 GLU A N 1
ATOM 3954 C CA . GLU A 1 506 ? 5.664 -17.562 -9.727 1 98.31 506 GLU A CA 1
ATOM 3955 C C . GLU A 1 506 ? 5.734 -19.078 -9.875 1 98.31 506 GLU A C 1
ATOM 3957 O O . GLU A 1 506 ? 6.809 -19.641 -10.117 1 98.31 506 GLU A O 1
ATOM 3962 N N . GLY A 1 507 ? 4.594 -19.688 -9.711 1 98.06 507 GLY A N 1
ATOM 3963 C CA . GLY A 1 507 ? 4.551 -21.141 -9.867 1 98.06 507 GLY A CA 1
ATOM 3964 C C . GLY A 1 507 ? 4.93 -21.594 -11.266 1 98.06 507 GLY A C 1
ATOM 3965 O O . GLY A 1 507 ? 5.66 -22.578 -11.422 1 98.06 507 GLY A O 1
ATOM 3966 N N . ALA A 1 508 ? 4.465 -20.922 -12.234 1 98.56 508 ALA A N 1
ATOM 3967 C CA . ALA A 1 508 ? 4.797 -21.234 -13.625 1 98.56 508 ALA A CA 1
ATOM 3968 C C . ALA A 1 508 ? 6.293 -21.078 -13.875 1 98.56 508 ALA A C 1
ATOM 3970 O O . ALA A 1 508 ? 6.918 -21.953 -14.492 1 98.56 508 ALA A O 1
ATOM 3971 N N . LEU A 1 509 ? 6.863 -20.031 -13.398 1 98.69 509 LEU A N 1
ATOM 3972 C CA . LEU A 1 509 ? 8.273 -19.75 -13.641 1 98.69 509 LEU A CA 1
ATOM 3973 C C . LEU A 1 509 ? 9.172 -20.719 -12.891 1 98.69 509 LEU A C 1
ATOM 3975 O O . LEU A 1 509 ? 10.148 -21.219 -13.453 1 98.69 509 LEU A O 1
ATOM 3979 N N . LEU A 1 510 ? 8.805 -21.031 -11.672 1 98.25 510 LEU A N 1
ATOM 3980 C CA . LEU A 1 510 ? 9.602 -21.969 -10.891 1 98.25 510 LEU A CA 1
ATOM 3981 C C . LEU A 1 510 ? 9.508 -23.375 -11.492 1 98.25 510 LEU A C 1
ATOM 3983 O O . LEU A 1 510 ? 10.5 -24.109 -11.5 1 98.25 510 LEU A O 1
ATOM 3987 N N . ALA A 1 511 ? 8.352 -23.719 -11.945 1 98.5 511 ALA A N 1
ATOM 3988 C CA . ALA A 1 511 ? 8.188 -25 -12.609 1 98.5 511 ALA A CA 1
ATOM 3989 C C . ALA A 1 511 ? 9.062 -25.094 -13.859 1 98.5 511 ALA A C 1
ATOM 3991 O O . ALA A 1 511 ? 9.664 -26.125 -14.125 1 98.5 511 ALA A O 1
ATOM 3992 N N . ALA A 1 512 ? 9.133 -24.031 -14.594 1 98.69 512 ALA A N 1
ATOM 3993 C CA . ALA A 1 512 ? 9.977 -23.969 -15.781 1 98.69 512 ALA A CA 1
ATOM 3994 C C . ALA A 1 512 ? 11.445 -24.125 -15.422 1 98.69 512 ALA A C 1
ATOM 3996 O O . ALA A 1 512 ? 12.164 -24.922 -16.031 1 98.69 512 ALA A O 1
ATOM 3997 N N . ILE A 1 513 ? 11.875 -23.391 -14.469 1 98 513 ILE A N 1
ATOM 3998 C CA . ILE A 1 513 ? 13.281 -23.375 -14.062 1 98 513 ILE A CA 1
ATOM 3999 C C . ILE A 1 513 ? 13.695 -24.766 -13.609 1 98 513 ILE A C 1
ATOM 4001 O O . ILE A 1 513 ? 14.734 -25.281 -14.039 1 98 513 ILE A O 1
ATOM 4005 N N . THR A 1 514 ? 12.859 -25.406 -12.82 1 97.62 514 THR A N 1
ATOM 4006 C CA . THR A 1 514 ? 13.188 -26.719 -12.289 1 97.62 514 THR A CA 1
ATOM 4007 C C . THR A 1 514 ? 13.117 -27.781 -13.391 1 97.62 514 THR A C 1
ATOM 4009 O O . THR A 1 514 ? 13.891 -28.734 -13.398 1 97.62 514 THR A O 1
ATOM 4012 N N . ALA A 1 515 ? 12.195 -27.641 -14.289 1 98.5 515 ALA A N 1
ATOM 4013 C CA . ALA A 1 515 ? 12.109 -28.562 -15.43 1 98.5 515 ALA A CA 1
ATOM 4014 C C . ALA A 1 515 ? 13.344 -28.469 -16.312 1 98.5 515 ALA A C 1
ATOM 4016 O O . ALA A 1 515 ? 13.906 -29.484 -16.719 1 98.5 515 ALA A O 1
ATOM 4017 N N . VAL A 1 516 ? 13.781 -27.25 -16.578 1 98.38 516 VAL A N 1
ATOM 4018 C CA . VAL A 1 516 ? 14.961 -27.016 -17.406 1 98.38 516 VAL A CA 1
ATOM 4019 C C . VAL A 1 516 ? 16.188 -27.625 -16.734 1 98.38 516 VAL A C 1
ATOM 4021 O O . VAL A 1 516 ? 17 -28.266 -17.406 1 98.38 516 VAL A O 1
ATOM 4024 N N . GLU A 1 517 ? 16.312 -27.391 -15.469 1 97.06 517 GLU A N 1
ATOM 4025 C CA . GLU A 1 517 ? 17.453 -27.938 -14.734 1 97.06 517 GLU A CA 1
ATOM 4026 C C . GLU A 1 517 ? 17.484 -29.469 -14.836 1 97.06 517 GLU A C 1
ATOM 4028 O O . GLU A 1 517 ? 18.531 -30.047 -15.125 1 97.06 517 GLU A O 1
ATOM 4033 N N . GLU A 1 518 ? 16.344 -30.078 -14.641 1 96.88 518 GLU A N 1
ATOM 4034 C CA . GLU A 1 518 ? 16.266 -31.531 -14.641 1 96.88 518 GLU A CA 1
ATOM 4035 C C . GLU A 1 518 ? 16.5 -32.094 -16.047 1 96.88 518 GLU A C 1
ATOM 4037 O O . GLU A 1 518 ? 17.25 -33.062 -16.203 1 96.88 518 GLU A O 1
ATOM 4042 N N . MET A 1 519 ? 15.938 -31.516 -17.016 1 97.81 519 MET A N 1
ATOM 4043 C CA . MET A 1 519 ? 16.062 -32.031 -18.391 1 97.81 519 MET A CA 1
ATOM 4044 C C . MET A 1 519 ? 17.469 -31.766 -18.922 1 97.81 519 MET A C 1
ATOM 4046 O O . MET A 1 519 ? 17.984 -32.562 -19.703 1 97.81 519 MET A O 1
ATOM 4050 N N . HIS A 1 520 ? 18.062 -30.641 -18.562 1 97.31 520 HIS A N 1
ATOM 4051 C CA . HIS A 1 520 ? 19.438 -30.359 -18.953 1 97.31 520 HIS A CA 1
ATOM 4052 C C . HIS A 1 520 ? 20.391 -31.422 -18.406 1 97.31 520 HIS A C 1
ATOM 4054 O O . HIS A 1 520 ? 21.25 -31.906 -19.125 1 97.31 520 HIS A O 1
ATOM 4060 N N . LYS A 1 521 ? 20.203 -31.719 -17.141 1 95.88 521 LYS A N 1
ATOM 4061 C CA . LYS A 1 521 ? 21.031 -32.781 -16.531 1 95.88 521 LYS A CA 1
ATOM 4062 C C . LYS A 1 521 ? 20.859 -34.094 -17.281 1 95.88 521 LYS A C 1
ATOM 4064 O O . LYS A 1 521 ? 21.844 -34.781 -17.547 1 95.88 521 LYS A O 1
ATOM 4069 N N . PHE A 1 522 ? 19.688 -34.406 -17.578 1 95.81 522 PHE A N 1
ATOM 4070 C CA . PHE A 1 522 ? 19.391 -35.625 -18.312 1 95.81 522 PHE A CA 1
ATOM 4071 C C . PHE A 1 522 ? 20.031 -35.594 -19.688 1 95.81 522 PHE A C 1
ATOM 4073 O O . PHE A 1 522 ? 20.641 -36.594 -20.125 1 95.81 522 PHE A O 1
ATOM 4080 N N . ALA A 1 523 ? 19.906 -34.469 -20.391 1 95.69 523 ALA A N 1
ATOM 4081 C CA . ALA A 1 523 ? 20.422 -34.312 -21.75 1 95.69 523 ALA A CA 1
ATOM 4082 C C . ALA A 1 523 ? 21.953 -34.406 -21.766 1 95.69 523 ALA A C 1
ATOM 4084 O O . ALA A 1 523 ? 22.531 -34.844 -22.766 1 95.69 523 ALA A O 1
ATOM 4085 N N . GLN A 1 524 ? 22.547 -34 -20.688 1 94.19 524 GLN A N 1
ATOM 4086 C CA . GLN A 1 524 ? 24 -34.062 -20.609 1 94.19 524 GLN A CA 1
ATOM 4087 C C . GLN A 1 524 ? 24.484 -35.531 -20.453 1 94.19 524 GLN A C 1
ATOM 4089 O O . GLN A 1 524 ? 25.609 -35.844 -20.844 1 94.19 524 GLN A O 1
ATOM 4094 N N . GLN A 1 525 ? 23.672 -36.312 -19.922 1 90.31 525 GLN A N 1
ATOM 4095 C CA . GLN A 1 525 ? 24.031 -37.719 -19.703 1 90.31 525 GLN A CA 1
ATOM 4096 C C . GLN A 1 525 ? 23.672 -38.594 -20.906 1 90.31 525 GLN A C 1
ATOM 4098 O O . GLN A 1 525 ? 24.172 -39.688 -21.047 1 90.31 525 GLN A O 1
ATOM 4103 N N . SER A 1 526 ? 22.859 -38.156 -21.703 1 81.06 526 SER A N 1
ATOM 4104 C CA . SER A 1 526 ? 22.406 -38.938 -22.844 1 81.06 526 SER A CA 1
ATOM 4105 C C . SER A 1 526 ? 23.25 -38.625 -24.078 1 81.06 526 SER A C 1
ATOM 4107 O O . SER A 1 526 ? 23.797 -37.562 -24.219 1 81.06 526 SER A O 1
ATOM 4109 N N . MET B 1 1 ? 12.094 9.164 32.938 1 20.17 1 MET B N 1
ATOM 4110 C CA . MET B 1 1 ? 12.32 10.219 31.953 1 20.17 1 MET B CA 1
ATOM 4111 C C . MET B 1 1 ? 12.305 9.664 30.531 1 20.17 1 MET B C 1
ATOM 4113 O O . MET B 1 1 ? 12.406 10.422 29.562 1 20.17 1 MET B O 1
ATOM 4117 N N . SER B 1 2 ? 12.648 8.352 30.375 1 22.48 2 SER B N 1
ATOM 4118 C CA . SER B 1 2 ? 12.969 7.582 29.172 1 22.48 2 SER B CA 1
ATOM 4119 C C . SER B 1 2 ? 11.719 7.277 28.359 1 22.48 2 SER B C 1
ATOM 4121 O O . SER B 1 2 ? 11.805 6.984 27.172 1 22.48 2 SER B O 1
ATOM 4123 N N . GLU B 1 3 ? 10.648 6.957 28.984 1 24.5 3 GLU B N 1
ATOM 4124 C CA . GLU B 1 3 ? 9.523 6.246 28.391 1 24.5 3 GLU B CA 1
ATOM 4125 C C . GLU B 1 3 ? 8.672 7.176 27.531 1 24.5 3 GLU B C 1
ATOM 4127 O O . GLU B 1 3 ? 7.574 6.812 27.109 1 24.5 3 GLU B O 1
ATOM 4132 N N . ILE B 1 4 ? 8.906 8.57 27.547 1 30.33 4 ILE B N 1
ATOM 4133 C CA . ILE B 1 4 ? 8.07 9.562 26.891 1 30.33 4 ILE B CA 1
ATOM 4134 C C . ILE B 1 4 ? 8.328 9.531 25.391 1 30.33 4 ILE B C 1
ATOM 4136 O O . ILE B 1 4 ? 7.852 10.398 24.641 1 30.33 4 ILE B O 1
ATOM 4140 N N . ASN B 1 5 ? 9.234 8.742 24.844 1 29.16 5 ASN B N 1
ATOM 4141 C CA . ASN B 1 5 ? 9.719 9.039 23.5 1 29.16 5 ASN B CA 1
ATOM 4142 C C . ASN B 1 5 ? 8.609 8.875 22.453 1 29.16 5 ASN B C 1
ATOM 4144 O O . ASN B 1 5 ? 8.266 9.828 21.75 1 29.16 5 ASN B O 1
ATOM 4148 N N . ARG B 1 6 ? 8.625 7.684 21.812 1 31.75 6 ARG B N 1
ATOM 4149 C CA . ARG B 1 6 ? 7.738 7.348 20.703 1 31.75 6 ARG B CA 1
ATOM 4150 C C . ARG B 1 6 ? 6.277 7.387 21.125 1 31.75 6 ARG B C 1
ATOM 4152 O O . ARG B 1 6 ? 5.379 7.422 20.297 1 31.75 6 ARG B O 1
ATOM 4159 N N . ARG B 1 7 ? 6.031 7.039 22.375 1 32.56 7 ARG B N 1
ATOM 4160 C CA . ARG B 1 7 ? 4.734 7.059 23.062 1 32.56 7 ARG B CA 1
ATOM 4161 C C . ARG B 1 7 ? 4.105 8.445 22.984 1 32.56 7 ARG B C 1
ATOM 4163 O O . ARG B 1 7 ? 2.902 8.602 23.203 1 32.56 7 ARG B O 1
ATOM 4170 N N . SER B 1 8 ? 5.055 9.344 22.844 1 32.41 8 SER B N 1
ATOM 4171 C CA . SER B 1 8 ? 4.527 10.711 22.891 1 32.41 8 SER B CA 1
ATOM 4172 C C . SER B 1 8 ? 3.82 11.078 21.594 1 32.41 8 SER B C 1
ATOM 4174 O O . SER B 1 8 ? 3.057 12.039 21.547 1 32.41 8 SER B O 1
ATOM 4176 N N . PHE B 1 9 ? 4.305 10.586 20.484 1 34.09 9 PHE B N 1
ATOM 4177 C CA . PHE B 1 9 ? 3.445 10.898 19.344 1 34.09 9 PHE B CA 1
ATOM 4178 C C . PHE B 1 9 ? 2.094 10.211 19.484 1 34.09 9 PHE B C 1
ATOM 4180 O O . PHE B 1 9 ? 1.05 10.836 19.297 1 34.09 9 PHE B O 1
ATOM 4187 N N . LEU B 1 10 ? 2.055 8.852 19.656 1 36.75 10 LEU B N 1
ATOM 4188 C CA . LEU B 1 10 ? 0.795 8.195 19.984 1 36.75 10 LEU B CA 1
ATOM 4189 C C . LEU B 1 10 ? 0.206 8.758 21.281 1 36.75 10 LEU B C 1
ATOM 4191 O O . LEU B 1 10 ? -1.014 8.883 21.406 1 36.75 10 LEU B O 1
ATOM 4195 N N . GLU B 1 11 ? 0.994 8.953 22.312 1 33.88 11 GLU B N 1
ATOM 4196 C CA . GLU B 1 11 ? 0.499 9.688 23.484 1 33.88 11 GLU B CA 1
ATOM 4197 C C . GLU B 1 11 ? 0.085 11.102 23.109 1 33.88 11 GLU B C 1
ATOM 4199 O O . GLU B 1 11 ? -0.845 11.664 23.703 1 33.88 11 GLU B O 1
ATOM 4204 N N . MET B 1 12 ? 0.809 11.641 22.25 1 33.88 12 MET B N 1
ATOM 4205 C CA . MET B 1 12 ? 0.345 12.945 21.781 1 33.88 12 MET B CA 1
ATOM 4206 C C . MET B 1 12 ? -0.963 12.812 21.016 1 33.88 12 MET B C 1
ATOM 4208 O O . MET B 1 12 ? -1.878 13.617 21.203 1 33.88 12 MET B O 1
ATOM 4212 N N . VAL B 1 13 ? -1.05 11.859 20.062 1 35.88 13 VAL B N 1
ATOM 4213 C CA . VAL B 1 13 ? -2.385 11.656 19.516 1 35.88 13 VAL B CA 1
ATOM 4214 C C . VAL B 1 13 ? -3.293 11.039 20.562 1 35.88 13 VAL B C 1
ATOM 4216 O O . VAL B 1 13 ? -4.469 11.398 20.672 1 35.88 13 VAL B O 1
ATOM 4219 N N . GLY B 1 14 ? -2.924 10 21.281 1 33.97 14 GLY B N 1
ATOM 4220 C CA . GLY B 1 14 ? -3.709 9.328 22.297 1 33.97 14 GLY B CA 1
ATOM 4221 C C . GLY B 1 14 ? -3.914 10.164 23.547 1 33.97 14 GLY B C 1
ATOM 4222 O O . GLY B 1 14 ? -4.766 9.844 24.391 1 33.97 14 GLY B O 1
ATOM 4223 N N . MET B 1 15 ? -2.912 10.812 23.969 1 31.34 15 MET B N 1
ATOM 4224 C CA . MET B 1 15 ? -3.143 11.477 25.25 1 31.34 15 MET B CA 1
ATOM 4225 C C . MET B 1 15 ? -4.273 12.5 25.141 1 31.34 15 MET B C 1
ATOM 4227 O O . MET B 1 15 ? -4.488 13.297 26.062 1 31.34 15 MET B O 1
ATOM 4231 N N . VAL B 1 16 ? -4.816 12.656 24.047 1 31.75 16 VAL B N 1
ATOM 4232 C CA . VAL B 1 16 ? -5.996 13.508 24.125 1 31.75 16 VAL B CA 1
ATOM 4233 C C . VAL B 1 16 ? -7.047 12.852 25.016 1 31.75 16 VAL B C 1
ATOM 4235 O O . VAL B 1 16 ? -8.055 12.336 24.531 1 31.75 16 VAL B O 1
ATOM 4238 N N . GLY B 1 17 ? -6.836 11.836 25.688 1 30 17 GLY B N 1
ATOM 4239 C CA . GLY B 1 17 ? -7.832 11.273 26.578 1 30 17 GLY B CA 1
ATOM 4240 C C . GLY B 1 17 ? -8.414 12.281 27.547 1 30 17 GLY B C 1
ATOM 4241 O O . GLY B 1 17 ? -9.508 12.086 28.078 1 30 17 GLY B O 1
ATOM 4242 N N . GLY B 1 18 ? -7.695 13.047 28.266 1 29.56 18 GLY B N 1
ATOM 4243 C CA . GLY B 1 18 ? -8.305 13.883 29.281 1 29.56 18 GLY B CA 1
ATOM 4244 C C . GLY B 1 18 ? -9.336 14.852 28.734 1 29.56 18 GLY B C 1
ATOM 4245 O O . GLY B 1 18 ? -9.977 15.578 29.5 1 29.56 18 GLY B O 1
ATOM 4246 N N . SER B 1 19 ? -9.297 15.352 27.5 1 28.17 19 SER B N 1
ATOM 4247 C CA . SER B 1 19 ? -10.141 16.453 27.031 1 28.17 19 SER B CA 1
ATOM 4248 C C . SER B 1 19 ? -11.562 15.977 26.75 1 28.17 19 SER B C 1
ATOM 4250 O O . SER B 1 19 ? -12.352 16.703 26.141 1 28.17 19 SER B O 1
ATOM 4252 N N . ALA B 1 20 ? -12.016 14.969 27.188 1 31.11 20 ALA B N 1
ATOM 4253 C CA . ALA B 1 20 ? -13.453 14.727 27.062 1 31.11 20 ALA B CA 1
ATOM 4254 C C . ALA B 1 20 ? -14.258 15.898 27.609 1 31.11 20 ALA B C 1
ATOM 4256 O O . ALA B 1 20 ? -15.359 16.188 27.109 1 31.11 20 ALA B O 1
ATOM 4257 N N . ALA B 1 21 ? -13.883 16.422 28.672 1 29.5 21 ALA B N 1
ATOM 4258 C CA . ALA B 1 21 ? -14.734 17.453 29.25 1 29.5 21 ALA B CA 1
ATOM 4259 C C . ALA B 1 21 ? -14.812 18.672 28.359 1 29.5 21 ALA B C 1
ATOM 4261 O O . ALA B 1 21 ? -15.867 19.312 28.25 1 29.5 21 ALA B O 1
ATOM 4262 N N . LEU B 1 22 ? -13.672 18.984 27.719 1 29.81 22 LEU B N 1
ATOM 4263 C CA . LEU B 1 22 ? -13.773 20.203 26.938 1 29.81 22 LEU B CA 1
ATOM 4264 C C . LEU B 1 22 ? -14.531 19.953 25.641 1 29.81 22 LEU B C 1
ATOM 4266 O O . LEU B 1 22 ? -15 20.906 25 1 29.81 22 LEU B O 1
ATOM 4270 N N . TYR B 1 23 ? -14.664 18.797 25.172 1 30.45 23 TYR B N 1
ATOM 4271 C CA . TYR B 1 23 ? -15.406 18.516 23.953 1 30.45 23 TYR B CA 1
ATOM 4272 C C . TYR B 1 23 ? -16.875 18.891 24.109 1 30.45 23 TYR B C 1
ATOM 4274 O O . TYR B 1 23 ? -17.531 19.297 23.156 1 30.45 23 TYR B O 1
ATOM 4282 N N . GLN B 1 24 ? -17.484 18.656 25.203 1 28 24 GLN B N 1
ATOM 4283 C CA . GLN B 1 24 ? -18.906 18.938 25.344 1 28 24 GLN B CA 1
ATOM 4284 C C . GLN B 1 24 ? -19.203 20.406 25.094 1 28 24 GLN B C 1
ATOM 4286 O O . GLN B 1 24 ? -20.266 20.75 24.594 1 28 24 GLN B O 1
ATOM 4291 N N . VAL B 1 25 ? -18.391 21.312 25.516 1 28.33 25 VAL B N 1
ATOM 4292 C CA . VAL B 1 25 ? -18.75 22.719 25.422 1 28.33 25 VAL B CA 1
ATOM 4293 C C . VAL B 1 25 ? -18.672 23.188 23.969 1 28.33 25 VAL B C 1
ATOM 4295 O O . VAL B 1 25 ? -19.516 23.953 23.516 1 28.33 25 VAL B O 1
ATOM 4298 N N . MET B 1 26 ? -17.766 22.625 23.203 1 29.58 26 MET B N 1
ATOM 4299 C CA . MET B 1 26 ? -17.547 23.266 21.906 1 29.58 26 MET B CA 1
ATOM 4300 C C . MET B 1 26 ? -18.625 22.844 20.922 1 29.58 26 MET B C 1
ATOM 4302 O O . MET B 1 26 ? -18.734 23.406 19.828 1 29.58 26 MET B O 1
ATOM 4306 N N . THR B 1 27 ? -19.25 21.719 21 1 30.89 27 THR B N 1
ATOM 4307 C CA . THR B 1 27 ? -20.312 21.359 20.062 1 30.89 27 THR B CA 1
ATOM 4308 C C . THR B 1 27 ? -21.453 22.375 20.109 1 30.89 27 THR B C 1
ATOM 4310 O O . THR B 1 27 ? -22.328 22.391 19.25 1 30.89 27 THR B O 1
ATOM 4313 N N . SER B 1 28 ? -21.625 23.016 21.156 1 26.91 28 SER B N 1
ATOM 4314 C CA . SER B 1 28 ? -22.844 23.812 21.188 1 26.91 28 SER B CA 1
ATOM 4315 C C . SER B 1 28 ? -22.781 24.953 20.188 1 26.91 28 SER B C 1
ATOM 4317 O O . SER B 1 28 ? -23.797 25.609 19.938 1 26.91 28 SER B O 1
ATOM 4319 N N . MET B 1 29 ? -21.594 25.5 19.953 1 28.17 29 MET B N 1
ATOM 4320 C CA . MET B 1 29 ? -21.719 26.75 19.219 1 28.17 29 MET B CA 1
ATOM 4321 C C . MET B 1 29 ? -21.641 26.516 17.719 1 28.17 29 MET B C 1
ATOM 4323 O O . MET B 1 29 ? -20.578 26.156 17.188 1 28.17 29 MET B O 1
ATOM 4327 N N . GLY B 1 30 ? -22.625 25.781 16.984 1 29.59 30 GLY B N 1
ATOM 4328 C CA . GLY B 1 30 ? -23.281 25.516 15.711 1 29.59 30 GLY B CA 1
ATOM 4329 C C . GLY B 1 30 ? -22.391 25.828 14.516 1 29.59 30 GLY B C 1
ATOM 4330 O O . GLY B 1 30 ? -22.812 25.656 13.367 1 29.59 30 GLY B O 1
ATOM 4331 N N . LEU B 1 31 ? -21.375 26.609 14.484 1 30.75 31 LEU B N 1
ATOM 4332 C CA . LEU B 1 31 ? -20.922 27.188 13.227 1 30.75 31 LEU B CA 1
ATOM 4333 C C . LEU B 1 31 ? -19.797 26.359 12.609 1 30.75 31 LEU B C 1
ATOM 4335 O O . LEU B 1 31 ? -19.125 26.797 11.672 1 30.75 31 LEU B O 1
ATOM 4339 N N . ALA B 1 32 ? -19.391 25.25 13.109 1 34.28 32 ALA B N 1
ATOM 4340 C CA . ALA B 1 32 ? -18.156 24.656 12.586 1 34.28 32 ALA B CA 1
ATOM 4341 C C . ALA B 1 32 ? -18.453 23.75 11.391 1 34.28 32 ALA B C 1
ATOM 4343 O O . ALA B 1 32 ? -19.234 22.812 11.5 1 34.28 32 ALA B O 1
ATOM 4344 N N . GLN B 1 33 ? -18.328 24.172 10.164 1 38 33 GLN B N 1
ATOM 4345 C CA . GLN B 1 33 ? -18.516 23.375 8.961 1 38 33 GLN B CA 1
ATOM 4346 C C . GLN B 1 33 ? -17.359 22.406 8.758 1 38 33 GLN B C 1
ATOM 4348 O O . GLN B 1 33 ? -16.188 22.797 8.852 1 38 33 GLN B O 1
ATOM 4353 N N . ALA B 1 34 ? -17.594 21.281 8.727 1 46.38 34 ALA B N 1
ATOM 4354 C CA . ALA B 1 34 ? -16.688 20.172 8.406 1 46.38 34 ALA B CA 1
ATOM 4355 C C . ALA B 1 34 ? -15.984 20.422 7.074 1 46.38 34 ALA B C 1
ATOM 4357 O O . ALA B 1 34 ? -16.516 21.094 6.191 1 46.38 34 ALA B O 1
ATOM 4358 N N . SER B 1 35 ? -14.719 20.141 7.062 1 49.53 35 SER B N 1
ATOM 4359 C CA . SER B 1 35 ? -13.93 20.188 5.832 1 49.53 35 SER B CA 1
ATOM 4360 C C . SER B 1 35 ? -14.711 19.609 4.656 1 49.53 35 SER B C 1
ATOM 4362 O O . SER B 1 35 ? -15.039 18.422 4.637 1 49.53 35 SER B O 1
ATOM 4364 N N . ALA B 1 36 ? -15.539 20.438 3.977 1 49.53 36 ALA B N 1
ATOM 4365 C CA . ALA B 1 36 ? -16.312 19.984 2.816 1 49.53 36 ALA B CA 1
ATOM 4366 C C . ALA B 1 36 ? -15.398 19.812 1.602 1 49.53 36 ALA B C 1
ATOM 4368 O O . ALA B 1 36 ? -14.539 20.641 1.328 1 49.53 36 ALA B O 1
ATOM 4369 N N . PRO B 1 37 ? -15.539 18.594 0.841 1 61.25 37 PRO B N 1
ATOM 4370 C CA . PRO B 1 37 ? -14.938 18.328 -0.466 1 61.25 37 PRO B CA 1
ATOM 4371 C C . PRO B 1 37 ? -15.297 19.391 -1.51 1 61.25 37 PRO B C 1
ATOM 4373 O O . PRO B 1 37 ? -16.391 19.953 -1.473 1 61.25 37 PRO B O 1
ATOM 4376 N N . GLY B 1 38 ? -14.289 20.312 -1.885 1 69.81 38 GLY B N 1
ATOM 4377 C CA . GLY B 1 38 ? -14.43 21.156 -3.061 1 69.81 38 GLY B CA 1
ATOM 4378 C C . GLY B 1 38 ? -13.625 22.438 -2.971 1 69.81 38 GLY B C 1
ATOM 4379 O O . GLY B 1 38 ? -13.094 22.766 -1.91 1 69.81 38 GLY B O 1
ATOM 4380 N N . PRO B 1 39 ? -13.641 23.094 -4.066 1 76.81 39 PRO B N 1
ATOM 4381 C CA . PRO B 1 39 ? -12.867 24.328 -4.145 1 76.81 39 PRO B CA 1
ATOM 4382 C C . PRO B 1 39 ? -13.523 25.484 -3.387 1 76.81 39 PRO B C 1
ATOM 4384 O O . PRO B 1 39 ? -14.75 25.516 -3.24 1 76.81 39 PRO B O 1
ATOM 4387 N N . LEU B 1 40 ? -12.766 26.359 -2.818 1 83 40 LEU B N 1
ATOM 4388 C CA . LEU B 1 40 ? -13.242 27.562 -2.141 1 83 40 LEU B CA 1
ATOM 4389 C C . LEU B 1 40 ? -13.93 28.5 -3.123 1 83 40 LEU B C 1
ATOM 4391 O O . LEU B 1 40 ? -13.406 28.766 -4.203 1 83 40 LEU B O 1
ATOM 4395 N N . LYS B 1 41 ? -15.195 28.953 -2.943 1 81.75 41 LYS B N 1
ATOM 4396 C CA . LYS B 1 41 ? -15.938 29.938 -3.723 1 81.75 41 LYS B CA 1
ATOM 4397 C C . LYS B 1 41 ? -16.266 31.172 -2.881 1 81.75 41 LYS B C 1
ATOM 4399 O O . LYS B 1 41 ? -17.016 31.078 -1.909 1 81.75 41 LYS B O 1
ATOM 4404 N N . LEU B 1 42 ? -15.594 32.188 -3.203 1 87.81 42 LEU B N 1
ATOM 4405 C CA . LEU B 1 42 ? -15.836 33.438 -2.504 1 87.81 42 LEU B CA 1
ATOM 4406 C C . LEU B 1 42 ? -16.828 34.312 -3.264 1 87.81 42 LEU B C 1
ATOM 4408 O O . LEU B 1 42 ? -16.688 34.531 -4.469 1 87.81 42 LEU B O 1
ATOM 4412 N N . GLU B 1 43 ? -17.891 34.656 -2.564 1 88.62 43 GLU B N 1
ATOM 4413 C CA . GLU B 1 43 ? -18.859 35.562 -3.174 1 88.62 43 GLU B CA 1
ATOM 4414 C C . GLU B 1 43 ? -18.453 37 -2.994 1 88.62 43 GLU B C 1
ATOM 4416 O O . GLU B 1 43 ? -17.953 37.406 -1.934 1 88.62 43 GLU B O 1
ATOM 4421 N N . GLY B 1 44 ? -18.656 37.75 -4.059 1 89.5 44 GLY B N 1
ATOM 4422 C CA . GLY B 1 44 ? -18.234 39.125 -4.016 1 89.5 44 GLY B CA 1
ATOM 4423 C C . GLY B 1 44 ? -16.875 39.375 -4.625 1 89.5 44 GLY B C 1
ATOM 4424 O O . GLY B 1 44 ? -16.312 38.5 -5.293 1 89.5 44 GLY B O 1
ATOM 4425 N N . SER B 1 45 ? -16.406 40.719 -4.477 1 90.94 45 SER B N 1
ATOM 4426 C CA . SER B 1 45 ? -15.133 41.094 -5.07 1 90.94 45 SER B CA 1
ATOM 4427 C C . SER B 1 45 ? -14.297 41.938 -4.098 1 90.94 45 SER B C 1
ATOM 4429 O O . SER B 1 45 ? -14.836 42.688 -3.297 1 90.94 45 SER B O 1
ATOM 4431 N N . GLY B 1 46 ? -13.047 41.656 -4.109 1 92.31 46 GLY B N 1
ATOM 4432 C CA . GLY B 1 46 ? -12.117 42.406 -3.262 1 92.31 46 GLY B CA 1
ATOM 4433 C C . GLY B 1 46 ? -12.023 43.875 -3.615 1 92.31 46 GLY B C 1
ATOM 4434 O O . GLY B 1 46 ? -11.641 44.688 -2.781 1 92.31 46 GLY B O 1
ATOM 4435 N N . GLN B 1 47 ? -12.391 44.219 -4.773 1 90.75 47 GLN B N 1
ATOM 4436 C CA . GLN B 1 47 ? -12.43 45.594 -5.25 1 90.75 47 GLN B CA 1
ATOM 4437 C C . GLN B 1 47 ? -11.062 46.25 -5.102 1 90.75 47 GLN B C 1
ATOM 4439 O O . GLN B 1 47 ? -10.977 47.406 -4.695 1 90.75 47 GLN B O 1
ATOM 4444 N N . GLY B 1 48 ? -10.102 45.5 -5.145 1 91.69 48 GLY B N 1
ATOM 4445 C CA . GLY B 1 48 ? -8.742 46.031 -5.141 1 91.69 48 GLY B CA 1
ATOM 4446 C C . GLY B 1 48 ? -8.203 46.312 -3.746 1 91.69 48 GLY B C 1
ATOM 4447 O O . GLY B 1 48 ? -7.086 46.781 -3.588 1 91.69 48 GLY B O 1
ATOM 4448 N N . LYS B 1 49 ? -8.969 45.938 -2.693 1 97.25 49 LYS B N 1
ATOM 4449 C CA . LYS B 1 49 ? -8.414 46.031 -1.345 1 97.25 49 LYS B CA 1
ATOM 4450 C C . LYS B 1 49 ? -7.172 45.156 -1.214 1 97.25 49 LYS B C 1
ATOM 4452 O O . LYS B 1 49 ? -7.027 44.156 -1.931 1 97.25 49 LYS B O 1
ATOM 4457 N N . SER B 1 50 ? -6.355 45.5 -0.285 1 98.44 50 SER B N 1
ATOM 4458 C CA . SER B 1 50 ? -5.043 44.875 -0.286 1 98.44 50 SER B CA 1
ATOM 4459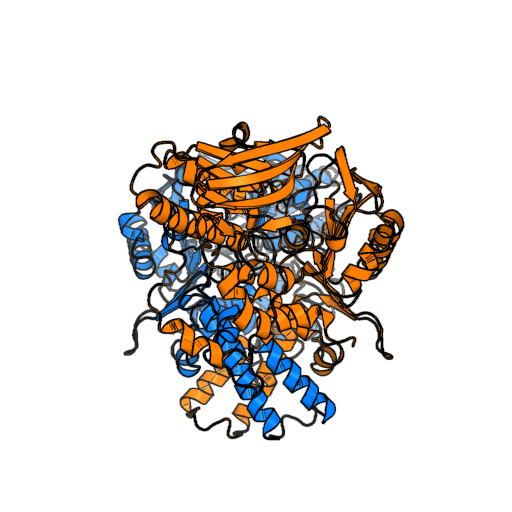 C C . SER B 1 50 ? -4.887 43.906 0.89 1 98.44 50 SER B C 1
ATOM 4461 O O . SER B 1 50 ? -5.391 44.188 1.984 1 98.44 50 SER B O 1
ATOM 4463 N N . PHE B 1 51 ? -4.223 42.812 0.611 1 98.75 51 PHE B N 1
ATOM 4464 C CA . PHE B 1 51 ? -3.842 41.844 1.633 1 98.75 51 PHE B CA 1
ATOM 4465 C C . PHE B 1 51 ? -2.326 41.688 1.699 1 98.75 51 PHE B C 1
ATOM 4467 O O . PHE B 1 51 ? -1.657 41.625 0.667 1 98.75 51 PHE B O 1
ATOM 4474 N N . LEU B 1 52 ? -1.788 41.688 2.9 1 98.88 52 LEU B N 1
ATOM 4475 C CA . LEU B 1 52 ? -0.412 41.312 3.189 1 98.88 52 LEU B CA 1
ATOM 4476 C C . LEU B 1 52 ? -0.356 39.906 3.775 1 98.88 52 LEU B C 1
ATOM 4478 O O . LEU B 1 52 ? -1.014 39.625 4.777 1 98.88 52 LEU B O 1
ATOM 4482 N N . ILE B 1 53 ? 0.362 39.031 3.092 1 98.94 53 ILE B N 1
ATOM 4483 C CA . ILE B 1 53 ? 0.583 37.656 3.586 1 98.94 53 ILE B CA 1
ATOM 4484 C C . ILE B 1 53 ? 2.025 37.531 4.066 1 98.94 53 ILE B C 1
ATOM 4486 O O . ILE B 1 53 ? 2.963 37.875 3.35 1 98.94 53 ILE B O 1
ATOM 4490 N N . LEU B 1 54 ? 2.211 37.062 5.273 1 98.94 54 LEU B N 1
ATOM 4491 C CA . LEU B 1 54 ? 3.547 36.875 5.832 1 98.94 54 LEU B CA 1
ATOM 4492 C C . LEU B 1 54 ? 3.934 35.406 5.82 1 98.94 54 LEU B C 1
ATOM 4494 O O . LEU B 1 54 ? 3.543 34.656 6.715 1 98.94 54 LEU B O 1
ATOM 4498 N N . GLY B 1 55 ? 4.77 35 4.855 1 98.81 55 GLY B N 1
ATOM 4499 C CA . GLY B 1 55 ? 5.199 33.625 4.648 1 98.81 55 GLY B CA 1
ATOM 4500 C C . GLY B 1 55 ? 4.668 33 3.363 1 98.81 55 GLY B C 1
ATOM 4501 O O . GLY B 1 55 ? 3.475 33.125 3.066 1 98.81 55 GLY B O 1
ATOM 4502 N N . ALA B 1 56 ? 5.574 32.375 2.646 1 98.88 56 ALA B N 1
ATOM 4503 C CA . ALA B 1 56 ? 5.199 31.703 1.395 1 98.88 56 ALA B CA 1
ATOM 4504 C C . ALA B 1 56 ? 5.238 30.188 1.531 1 98.88 56 ALA B C 1
ATOM 4506 O O . ALA B 1 56 ? 5.703 29.484 0.626 1 98.88 56 ALA B O 1
ATOM 4507 N N . GLY B 1 57 ? 4.832 29.656 2.713 1 98.69 57 GLY B N 1
ATOM 4508 C CA . GLY B 1 57 ? 4.496 28.25 2.824 1 98.69 57 GLY B CA 1
ATOM 4509 C C . GLY B 1 57 ? 3.182 27.891 2.156 1 98.69 57 GLY B C 1
ATOM 4510 O O . GLY B 1 57 ? 2.584 28.719 1.471 1 98.69 57 GLY B O 1
ATOM 4511 N N . LEU B 1 58 ? 2.713 26.719 2.385 1 98.88 58 LEU B N 1
ATOM 4512 C CA . LEU B 1 58 ? 1.479 26.312 1.727 1 98.88 58 LEU B CA 1
ATOM 4513 C C . LEU B 1 58 ? 0.308 27.188 2.164 1 98.88 58 LEU B C 1
ATOM 4515 O O . LEU B 1 58 ? -0.522 27.578 1.341 1 98.88 58 LEU B O 1
ATOM 4519 N N . ALA B 1 59 ? 0.247 27.453 3.422 1 98.81 59 ALA B N 1
ATOM 4520 C CA . ALA B 1 59 ? -0.845 28.281 3.916 1 98.81 59 ALA B CA 1
ATOM 4521 C C . ALA B 1 59 ? -0.818 29.672 3.264 1 98.81 59 ALA B C 1
ATOM 4523 O O . ALA B 1 59 ? -1.855 30.188 2.84 1 98.81 59 ALA B O 1
ATOM 4524 N N . GLY B 1 60 ? 0.348 30.266 3.209 1 98.94 60 GLY B N 1
ATOM 4525 C CA . GLY B 1 60 ? 0.462 31.594 2.621 1 98.94 60 GLY B CA 1
ATOM 4526 C C . GLY B 1 60 ? 0.136 31.625 1.14 1 98.94 60 GLY B C 1
ATOM 4527 O O . GLY B 1 60 ? -0.639 32.469 0.684 1 98.94 60 GLY B O 1
ATOM 4528 N N . MET B 1 61 ? 0.702 30.688 0.425 1 98.94 61 MET B N 1
ATOM 4529 C CA . MET B 1 61 ? 0.496 30.688 -1.021 1 98.94 61 MET B CA 1
ATOM 4530 C C . MET B 1 61 ? -0.944 30.312 -1.363 1 98.94 61 MET B C 1
ATOM 4532 O O . MET B 1 61 ? -1.512 30.844 -2.322 1 98.94 61 MET B O 1
ATOM 4536 N N . ALA B 1 62 ? -1.525 29.406 -0.6 1 98.81 62 ALA B N 1
ATOM 4537 C CA . ALA B 1 62 ? -2.936 29.094 -0.811 1 98.81 62 ALA B CA 1
ATOM 4538 C C . ALA B 1 62 ? -3.816 30.312 -0.543 1 98.81 62 ALA B C 1
ATOM 4540 O O . ALA B 1 62 ? -4.77 30.578 -1.281 1 98.81 62 ALA B O 1
ATOM 4541 N N . SER B 1 63 ? -3.514 31.062 0.504 1 98.88 63 SER B N 1
ATOM 4542 C CA . SER B 1 63 ? -4.25 32.281 0.799 1 98.88 63 SER B CA 1
ATOM 4543 C C . SER B 1 63 ? -4.164 33.281 -0.358 1 98.88 63 SER B C 1
ATOM 4545 O O . SER B 1 63 ? -5.18 33.812 -0.794 1 98.88 63 SER B O 1
ATOM 4547 N N . ALA B 1 64 ? -2.975 33.469 -0.818 1 98.88 64 ALA B N 1
ATOM 4548 C CA . ALA B 1 64 ? -2.752 34.406 -1.919 1 98.88 64 ALA B CA 1
ATOM 4549 C C . ALA B 1 64 ? -3.518 33.969 -3.166 1 98.88 64 ALA B C 1
ATOM 4551 O O . ALA B 1 64 ? -4.145 34.812 -3.834 1 98.88 64 ALA B O 1
ATOM 4552 N N . TYR B 1 65 ? -3.41 32.688 -3.486 1 98.62 65 TYR B N 1
ATOM 4553 C CA . TYR B 1 65 ? -4.062 32.125 -4.66 1 98.62 65 TYR B CA 1
ATOM 4554 C C . TYR B 1 65 ? -5.566 32.406 -4.625 1 98.62 65 TYR B C 1
ATOM 4556 O O . TYR B 1 65 ? -6.145 32.875 -5.605 1 98.62 65 TYR B O 1
ATOM 4564 N N . GLU B 1 66 ? -6.195 32.156 -3.486 1 98.19 66 GLU B N 1
ATOM 4565 C CA . GLU B 1 66 ? -7.645 32.281 -3.361 1 98.19 66 GLU B CA 1
ATOM 4566 C C . GLU B 1 66 ? -8.062 33.75 -3.328 1 98.19 66 GLU B C 1
ATOM 4568 O O . GLU B 1 66 ? -9.078 34.125 -3.916 1 98.19 66 GLU B O 1
ATOM 4573 N N . LEU B 1 67 ? -7.332 34.562 -2.664 1 98.38 67 LEU B N 1
ATOM 4574 C CA . LEU B 1 67 ? -7.656 36 -2.564 1 98.38 67 LEU B CA 1
ATOM 4575 C C . LEU B 1 67 ? -7.52 36.688 -3.92 1 98.38 67 LEU B C 1
ATOM 4577 O O . LEU B 1 67 ? -8.336 37.531 -4.273 1 98.38 67 LEU B O 1
ATOM 4581 N N . ARG B 1 68 ? -6.5 36.312 -4.613 1 97.25 68 ARG B N 1
ATOM 4582 C CA . ARG B 1 68 ? -6.32 36.906 -5.941 1 97.25 68 ARG B CA 1
ATOM 4583 C C . ARG B 1 68 ? -7.5 36.562 -6.848 1 97.25 68 ARG B C 1
ATOM 4585 O O . ARG B 1 68 ? -7.969 37.406 -7.605 1 97.25 68 ARG B O 1
ATOM 4592 N N . LYS B 1 69 ? -7.934 35.344 -6.781 1 95.56 69 LYS B N 1
ATOM 4593 C CA . LYS B 1 69 ? -9.094 34.938 -7.562 1 95.56 69 LYS B CA 1
ATOM 4594 C C . LYS B 1 69 ? -10.305 35.812 -7.266 1 95.56 69 LYS B C 1
ATOM 4596 O O . LYS B 1 69 ? -11.141 36.031 -8.141 1 95.56 69 LYS B O 1
ATOM 4601 N N . ALA B 1 70 ? -10.297 36.344 -6.059 1 96.25 70 ALA B N 1
ATOM 4602 C CA . ALA B 1 70 ? -11.438 37.125 -5.617 1 96.25 70 ALA B CA 1
ATOM 4603 C C . ALA B 1 70 ? -11.219 38.625 -5.91 1 96.25 70 ALA B C 1
ATOM 4605 O O . ALA B 1 70 ? -12.062 39.469 -5.582 1 96.25 70 ALA B O 1
ATOM 4606 N N . GLY B 1 71 ? -10.07 39 -6.457 1 96.56 71 GLY B N 1
ATOM 4607 C CA . GLY B 1 71 ? -9.875 40.344 -6.938 1 96.56 71 GLY B CA 1
ATOM 4608 C C . GLY B 1 71 ? -9.133 41.219 -5.949 1 96.56 71 GLY B C 1
ATOM 4609 O O . GLY B 1 71 ? -9.18 42.438 -6.043 1 96.56 71 GLY B O 1
ATOM 4610 N N . TYR B 1 72 ? -8.5 40.656 -5.004 1 98.25 72 TYR B N 1
ATOM 4611 C CA . TYR B 1 72 ? -7.719 41.406 -4.043 1 98.25 72 TYR B CA 1
ATOM 4612 C C . TYR B 1 72 ? -6.316 41.688 -4.574 1 98.25 72 TYR B C 1
ATOM 4614 O O . TYR B 1 72 ? -5.816 40.938 -5.426 1 98.25 72 TYR B O 1
ATOM 4622 N N . ASP B 1 73 ? -5.75 42.781 -4.145 1 98.38 73 ASP B N 1
ATOM 4623 C CA . ASP B 1 73 ? -4.324 43.031 -4.352 1 98.38 73 ASP B CA 1
ATOM 4624 C C . ASP B 1 73 ? -3.488 42.406 -3.252 1 98.38 73 ASP B C 1
ATOM 4626 O O . ASP B 1 73 ? -3.568 42.781 -2.088 1 98.38 73 ASP B O 1
ATOM 4630 N N . VAL B 1 74 ? -2.605 41.438 -3.617 1 98.81 74 VAL B N 1
ATOM 4631 C CA . VAL B 1 74 ? -1.966 40.594 -2.6 1 98.81 74 VAL B CA 1
ATOM 4632 C C . VAL B 1 74 ? -0.449 40.75 -2.689 1 98.81 74 VAL B C 1
ATOM 4634 O O . VAL B 1 74 ? 0.117 40.75 -3.785 1 98.81 74 VAL B O 1
ATOM 4637 N N . THR B 1 75 ? 0.199 40.906 -1.566 1 98.81 75 THR B N 1
ATOM 4638 C CA . THR B 1 75 ? 1.649 40.875 -1.418 1 98.81 75 THR B CA 1
ATOM 4639 C C . THR B 1 75 ? 2.068 39.812 -0.398 1 98.81 75 THR B C 1
ATOM 4641 O O . THR B 1 75 ? 1.489 39.75 0.686 1 98.81 75 THR B O 1
ATOM 4644 N N . ILE B 1 76 ? 3.084 39.031 -0.767 1 98.94 76 ILE B N 1
ATOM 4645 C CA . ILE B 1 76 ? 3.627 38.031 0.14 1 98.94 76 ILE B CA 1
ATOM 4646 C C . ILE B 1 76 ? 5.062 38.375 0.512 1 98.94 76 ILE B C 1
ATOM 4648 O O . ILE B 1 76 ? 5.871 38.719 -0.357 1 98.94 76 ILE B O 1
ATOM 4652 N N . LEU B 1 77 ? 5.402 38.375 1.791 1 98.94 77 LEU B N 1
ATOM 4653 C CA . LEU B 1 77 ? 6.785 38.469 2.256 1 98.94 77 LEU B CA 1
ATOM 4654 C C . LEU B 1 77 ? 7.289 37.094 2.699 1 98.94 77 LEU B C 1
ATOM 4656 O O . LEU B 1 77 ? 6.625 36.406 3.48 1 98.94 77 LEU B O 1
ATOM 4660 N N . GLU B 1 78 ? 8.414 36.656 2.156 1 98.81 78 GLU B N 1
ATOM 4661 C CA . GLU B 1 78 ? 8.992 35.344 2.459 1 98.81 78 GLU B CA 1
ATOM 4662 C C . GLU B 1 78 ? 10.453 35.469 2.889 1 98.81 78 GLU B C 1
ATOM 4664 O O . GLU B 1 78 ? 11.25 36.094 2.197 1 98.81 78 GLU B O 1
ATOM 4669 N N . TYR B 1 79 ? 10.766 34.844 4.027 1 98.19 79 TYR B N 1
ATOM 4670 C CA . TYR B 1 79 ? 12.109 34.875 4.602 1 98.19 79 TYR B CA 1
ATOM 4671 C C . TYR B 1 79 ? 13.117 34.219 3.65 1 98.19 79 TYR B C 1
ATOM 4673 O O . TYR B 1 79 ? 14.203 34.781 3.436 1 98.19 79 TYR B O 1
ATOM 4681 N N . ASN B 1 80 ? 12.781 33.094 3.055 1 97.5 80 ASN B N 1
ATOM 4682 C CA . ASN B 1 80 ? 13.695 32.281 2.268 1 97.5 80 ASN B CA 1
ATOM 4683 C C . ASN B 1 80 ? 13.836 32.812 0.843 1 97.5 80 ASN B C 1
ATOM 4685 O O . ASN B 1 80 ? 13.078 33.688 0.422 1 97.5 80 ASN B O 1
ATOM 4689 N N . ALA B 1 81 ? 14.789 32.25 0.1 1 96.94 81 ALA B N 1
ATOM 4690 C CA . ALA B 1 81 ? 14.961 32.5 -1.327 1 96.94 81 ALA B CA 1
ATOM 4691 C C . ALA B 1 81 ? 14.117 31.547 -2.164 1 96.94 81 ALA B C 1
ATOM 4693 O O . ALA B 1 81 ? 14.195 31.547 -3.396 1 96.94 81 ALA B O 1
ATOM 4694 N N . ARG B 1 82 ? 13.359 30.734 -1.501 1 95.94 82 ARG B N 1
ATOM 4695 C CA . ARG B 1 82 ? 12.469 29.766 -2.131 1 95.94 82 ARG B CA 1
ATOM 4696 C C . ARG B 1 82 ? 11.102 29.766 -1.456 1 95.94 82 ARG B C 1
ATOM 4698 O O . ARG B 1 82 ? 10.977 30.125 -0.285 1 95.94 82 ARG B O 1
ATOM 4705 N N . ALA B 1 83 ? 10.086 29.344 -2.135 1 98.19 83 ALA B N 1
ATOM 4706 C CA . ALA B 1 83 ? 8.758 29.172 -1.553 1 98.19 83 ALA B CA 1
ATOM 4707 C C . ALA B 1 83 ? 8.609 27.766 -0.97 1 98.19 83 ALA B C 1
ATOM 4709 O O . ALA B 1 83 ? 9.492 26.922 -1.131 1 98.19 83 ALA B O 1
ATOM 4710 N N . GLY B 1 84 ? 7.559 27.609 -0.18 1 98.31 84 GLY B N 1
ATOM 4711 C CA . GLY B 1 84 ? 7.164 26.281 0.241 1 98.31 84 GLY B CA 1
ATOM 4712 C C . GLY B 1 84 ? 7.305 26.062 1.735 1 98.31 84 GLY B C 1
ATOM 4713 O O . GLY B 1 84 ? 6.703 25.141 2.293 1 98.31 84 GLY B O 1
ATOM 4714 N N . GLY B 1 85 ? 8.109 26.922 2.402 1 97.62 85 GLY B N 1
ATOM 4715 C CA . GLY B 1 85 ? 8.312 26.719 3.826 1 97.62 85 GLY B CA 1
ATOM 4716 C C . GLY B 1 85 ? 8.805 25.312 4.156 1 97.62 85 GLY B C 1
ATOM 4717 O O . GLY B 1 85 ? 9.797 24.844 3.588 1 97.62 85 GLY B O 1
ATOM 4718 N N . ARG B 1 86 ? 8.078 24.656 5.012 1 97.94 86 ARG B N 1
ATOM 4719 C CA . ARG B 1 86 ? 8.477 23.328 5.441 1 97.94 86 ARG B CA 1
ATOM 4720 C C . ARG B 1 86 ? 8.195 22.297 4.352 1 97.94 86 ARG B C 1
ATOM 4722 O O . ARG B 1 86 ? 8.711 21.172 4.395 1 97.94 86 ARG B O 1
ATOM 4729 N N . CYS B 1 87 ? 7.281 22.578 3.414 1 98.44 87 CYS B N 1
ATOM 4730 C CA . CYS B 1 87 ? 7.094 21.75 2.223 1 98.44 87 CYS B CA 1
ATOM 4731 C C . CYS B 1 87 ? 8.289 21.875 1.288 1 98.44 87 CYS B C 1
ATOM 4733 O O . CYS B 1 87 ? 8.25 22.609 0.3 1 98.44 87 CYS B O 1
ATOM 4735 N N . TRP B 1 88 ? 9.258 21.094 1.643 1 97.44 88 TRP B N 1
ATOM 4736 C CA . TRP B 1 88 ? 10.633 21.281 1.176 1 97.44 88 TRP B CA 1
ATOM 4737 C C . TRP B 1 88 ? 11.242 19.953 0.755 1 97.44 88 TRP B C 1
ATOM 4739 O O . TRP B 1 88 ? 10.977 18.906 1.364 1 97.44 88 TRP B O 1
ATOM 4749 N N . THR B 1 89 ? 12 19.922 -0.424 1 98.56 89 THR B N 1
ATOM 4750 C CA . THR B 1 89 ? 12.742 18.75 -0.884 1 98.56 89 THR B CA 1
ATOM 4751 C C . THR B 1 89 ? 14.188 19.125 -1.195 1 98.56 89 THR B C 1
ATOM 4753 O O . THR B 1 89 ? 14.453 20.125 -1.844 1 98.56 89 THR B O 1
ATOM 4756 N N . LEU B 1 90 ? 15.125 18.312 -0.706 1 98.62 90 LEU B N 1
ATOM 4757 C CA . LEU B 1 90 ? 16.547 18.5 -0.973 1 98.62 90 LEU B CA 1
ATOM 4758 C C . LEU B 1 90 ? 17.016 17.547 -2.07 1 98.62 90 LEU B C 1
ATOM 4760 O O . LEU B 1 90 ? 16.688 16.359 -2.061 1 98.62 90 LEU B O 1
ATOM 4764 N N . ARG B 1 91 ? 17.812 18.125 -2.99 1 98.31 91 ARG B N 1
ATOM 4765 C CA . ARG B 1 91 ? 18.344 17.406 -4.145 1 98.31 91 ARG B CA 1
ATOM 4766 C C . ARG B 1 91 ? 19.797 17.75 -4.379 1 98.31 91 ARG B C 1
ATOM 4768 O O . ARG B 1 91 ? 20.344 18.672 -3.748 1 98.31 91 ARG B O 1
ATOM 4775 N N . GLY B 1 92 ? 20.344 17 -5.332 1 98.44 92 GLY B N 1
ATOM 4776 C CA . GLY B 1 92 ? 21.703 17.328 -5.723 1 98.44 92 GLY B CA 1
ATOM 4777 C C . GLY B 1 92 ? 21.875 18.781 -6.148 1 98.44 92 GLY B C 1
ATOM 4778 O O . GLY B 1 92 ? 21.062 19.297 -6.918 1 98.44 92 GLY B O 1
ATOM 4779 N N . GLY B 1 93 ? 22.891 19.406 -5.582 1 98.19 93 GLY B N 1
ATOM 4780 C CA . GLY B 1 93 ? 23.156 20.797 -5.91 1 98.19 93 GLY B CA 1
ATOM 4781 C C . GLY B 1 93 ? 22.625 21.766 -4.879 1 98.19 93 GLY B C 1
ATOM 4782 O O . GLY B 1 93 ? 23.062 22.906 -4.805 1 98.19 93 GLY B O 1
ATOM 4783 N N . ASP B 1 94 ? 21.719 21.344 -4.074 1 97.88 94 ASP B N 1
ATOM 4784 C CA . ASP B 1 94 ? 21.172 22.219 -3.041 1 97.88 94 ASP B CA 1
ATOM 4785 C C . ASP B 1 94 ? 22.188 22.453 -1.931 1 97.88 94 ASP B C 1
ATOM 4787 O O . ASP B 1 94 ? 23.016 21.594 -1.644 1 97.88 94 ASP B O 1
ATOM 4791 N N . VAL B 1 95 ? 22.094 23.641 -1.379 1 97 95 VAL B N 1
ATOM 4792 C CA . VAL B 1 95 ? 22.906 24 -0.225 1 97 95 VAL B CA 1
ATOM 4793 C C . VAL B 1 95 ? 22 24.438 0.928 1 97 95 VAL B C 1
ATOM 4795 O O . VAL B 1 95 ? 21.047 25.188 0.728 1 97 95 VAL B O 1
ATOM 4798 N N . TYR B 1 96 ? 22.25 23.891 2.037 1 94.38 96 TYR B N 1
ATOM 4799 C CA . TYR B 1 96 ? 21.5 24.203 3.236 1 94.38 96 TYR B CA 1
ATOM 4800 C C . TYR B 1 96 ? 22.406 24.672 4.363 1 94.38 96 TYR B C 1
ATOM 4802 O O . TYR B 1 96 ? 23.359 23.969 4.723 1 94.38 96 TYR B O 1
ATOM 4810 N N . THR B 1 97 ? 22.141 25.891 4.887 1 95.38 97 THR B N 1
ATOM 4811 C CA . THR B 1 97 ? 22.875 26.422 6.027 1 95.38 97 THR B CA 1
ATOM 4812 C C . THR B 1 97 ? 21.984 26.516 7.258 1 95.38 97 THR B C 1
ATOM 4814 O O . THR B 1 97 ? 20.906 27.125 7.215 1 95.38 97 THR B O 1
ATOM 4817 N N . GLU B 1 98 ? 22.391 25.891 8.312 1 95.88 98 GLU B N 1
ATOM 4818 C CA . GLU B 1 98 ? 21.578 25.906 9.531 1 95.88 98 GLU B CA 1
ATOM 4819 C C . GLU B 1 98 ? 22.141 26.891 10.547 1 95.88 98 GLU B C 1
ATOM 4821 O O . GLU B 1 98 ? 23.172 27.531 10.305 1 95.88 98 GLU B O 1
ATOM 4826 N N . LEU B 1 99 ? 21.344 27.125 11.602 1 94.19 99 LEU B N 1
ATOM 4827 C CA . LEU B 1 99 ? 21.828 28 12.664 1 94.19 99 LEU B CA 1
ATOM 4828 C C . LEU B 1 99 ? 23.203 27.547 13.156 1 94.19 99 LEU B C 1
ATOM 4830 O O . LEU B 1 99 ? 23.453 26.344 13.266 1 94.19 99 LEU B O 1
ATOM 4834 N N . GLY B 1 100 ? 23.969 28.469 13.438 1 91.81 100 GLY B N 1
ATOM 4835 C CA . GLY B 1 100 ? 25.328 28.141 13.828 1 91.81 100 GLY B CA 1
ATOM 4836 C C . GLY B 1 100 ? 26.297 28.188 12.672 1 91.81 100 GLY B C 1
ATOM 4837 O O . GLY B 1 100 ? 27.516 28.156 12.875 1 91.81 100 GLY B O 1
ATOM 4838 N N . GLY B 1 101 ? 25.812 28.219 11.461 1 93.56 101 GLY B N 1
ATOM 4839 C CA . GLY B 1 101 ? 26.656 28.469 10.297 1 93.56 101 GLY B CA 1
ATOM 4840 C C . GLY B 1 101 ? 27.094 27.188 9.609 1 93.56 101 GLY B C 1
ATOM 4841 O O . GLY B 1 101 ? 27.828 27.234 8.617 1 93.56 101 GLY B O 1
ATOM 4842 N N . PHE B 1 102 ? 26.672 26.047 10.102 1 94.81 102 PHE B N 1
ATOM 4843 C CA . PHE B 1 102 ? 27.016 24.781 9.438 1 94.81 102 PHE B CA 1
ATOM 4844 C C . PHE B 1 102 ? 26.328 24.688 8.086 1 94.81 102 PHE B C 1
ATOM 4846 O O . PHE B 1 102 ? 25.109 24.797 7.992 1 94.81 102 PHE B O 1
ATOM 4853 N N . GLN B 1 103 ? 27.125 24.5 7.07 1 96.62 103 GLN B N 1
ATOM 4854 C CA . GLN B 1 103 ? 26.609 24.406 5.707 1 96.62 103 GLN B CA 1
ATOM 4855 C C . GLN B 1 103 ? 26.75 22.984 5.16 1 96.62 103 GLN B C 1
ATOM 4857 O O . GLN B 1 103 ? 27.797 22.344 5.344 1 96.62 103 GLN B O 1
ATOM 4862 N N . GLN B 1 104 ? 25.703 22.5 4.621 1 97.5 104 GLN B N 1
ATOM 4863 C CA . GLN B 1 104 ? 25.719 21.188 3.969 1 97.5 104 GLN B CA 1
ATOM 4864 C C . GLN B 1 104 ? 25.406 21.312 2.479 1 97.5 104 GLN B C 1
ATOM 4866 O O . GLN B 1 104 ? 24.562 22.109 2.08 1 97.5 104 GLN B O 1
ATOM 4871 N N . HIS B 1 105 ? 26.141 20.578 1.67 1 98.06 105 HIS B N 1
ATOM 4872 C CA . HIS B 1 105 ? 25.875 20.422 0.243 1 98.06 105 HIS B CA 1
ATOM 4873 C C . HIS B 1 105 ? 25.266 19.062 -0.066 1 98.06 105 HIS B C 1
ATOM 4875 O O . HIS B 1 105 ? 25.844 18.031 0.265 1 98.06 105 HIS B O 1
ATOM 4881 N N . CYS B 1 106 ? 24.125 19.109 -0.665 1 98.56 106 CYS B N 1
ATOM 4882 C CA . CYS B 1 106 ? 23.516 17.844 -1.073 1 98.56 106 CYS B CA 1
ATOM 4883 C C . CYS B 1 106 ? 24.172 17.312 -2.338 1 98.56 106 CYS B C 1
ATOM 4885 O O . CYS B 1 106 ? 24.172 17.969 -3.377 1 98.56 106 CYS B O 1
ATOM 4887 N N . GLU B 1 107 ? 24.578 16.141 -2.254 1 98.56 107 GLU B N 1
ATOM 4888 C CA . GLU B 1 107 ? 25.328 15.562 -3.367 1 98.56 107 GLU B CA 1
ATOM 4889 C C . GLU B 1 107 ? 24.594 14.375 -3.975 1 98.56 107 GLU B C 1
ATOM 4891 O O . GLU B 1 107 ? 25.219 13.5 -4.582 1 98.56 107 GLU B O 1
ATOM 4896 N N . PHE B 1 108 ? 23.328 14.328 -3.758 1 98.69 108 PHE B N 1
ATOM 4897 C CA . PHE B 1 108 ? 22.547 13.234 -4.305 1 98.69 108 PHE B CA 1
ATOM 4898 C C . PHE B 1 108 ? 22.641 13.203 -5.824 1 98.69 108 PHE B C 1
ATOM 4900 O O . PHE B 1 108 ? 22.781 14.242 -6.465 1 98.69 108 PHE B O 1
ATOM 4907 N N . ASP B 1 109 ? 22.469 12.016 -6.398 1 98 109 ASP B N 1
ATOM 4908 C CA . ASP B 1 109 ? 22.406 11.859 -7.848 1 98 109 ASP B CA 1
ATOM 4909 C C . ASP B 1 109 ? 21.109 12.445 -8.398 1 98 109 ASP B C 1
ATOM 4911 O O . ASP B 1 109 ? 20.141 12.633 -7.66 1 98 109 ASP B O 1
ATOM 4915 N N . PRO B 1 110 ? 21.156 12.742 -9.75 1 96.62 110 PRO B N 1
ATOM 4916 C CA . PRO B 1 110 ? 19.938 13.273 -10.359 1 96.62 110 PRO B CA 1
ATOM 4917 C C . PRO B 1 110 ? 18.719 12.367 -10.133 1 96.62 110 PRO B C 1
ATOM 4919 O O . PRO B 1 110 ? 18.828 11.148 -10.266 1 96.62 110 PRO B O 1
ATOM 4922 N N . GLY B 1 111 ? 17.656 13.016 -9.742 1 95.19 111 GLY B N 1
ATOM 4923 C CA . GLY B 1 111 ? 16.422 12.289 -9.547 1 95.19 111 GLY B CA 1
ATOM 4924 C C . GLY B 1 111 ? 16.219 11.812 -8.117 1 95.19 111 GLY B C 1
ATOM 4925 O O . GLY B 1 111 ? 15.109 11.453 -7.727 1 95.19 111 GLY B O 1
ATOM 4926 N N . LEU B 1 112 ? 17.234 11.82 -7.297 1 97.94 112 LEU B N 1
ATOM 4927 C CA . LEU B 1 112 ? 17.141 11.398 -5.902 1 97.94 112 LEU B CA 1
ATOM 4928 C C . LEU B 1 112 ? 16.938 12.602 -4.984 1 97.94 112 LEU B C 1
ATOM 4930 O O . LEU B 1 112 ? 17.328 13.719 -5.32 1 97.94 112 LEU B O 1
ATOM 4934 N N . TYR B 1 113 ? 16.266 12.344 -3.855 1 98.44 113 TYR B N 1
ATOM 4935 C CA . TYR B 1 113 ? 15.938 13.484 -3.01 1 98.44 113 TYR B CA 1
ATOM 4936 C C . TYR B 1 113 ? 15.617 13.031 -1.591 1 98.44 113 TYR B C 1
ATOM 4938 O O . TYR B 1 113 ? 15.438 11.836 -1.337 1 98.44 113 TYR B O 1
ATOM 4946 N N . LEU B 1 114 ? 15.578 13.969 -0.659 1 98.56 114 LEU B N 1
ATOM 4947 C CA . LEU B 1 114 ? 15.094 13.844 0.711 1 98.56 114 LEU B CA 1
ATOM 4948 C C . LEU B 1 114 ? 14.047 14.906 1.014 1 98.56 114 LEU B C 1
ATOM 4950 O O . LEU B 1 114 ? 14.227 16.078 0.683 1 98.56 114 LEU B O 1
ATOM 4954 N N . ASN B 1 115 ? 12.953 14.477 1.551 1 98.5 115 ASN B N 1
ATOM 4955 C CA . ASN B 1 115 ? 11.984 15.406 2.107 1 98.5 115 ASN B CA 1
ATOM 4956 C C . ASN B 1 115 ? 12.234 15.656 3.594 1 98.5 115 ASN B C 1
ATOM 4958 O O . ASN B 1 115 ? 11.828 14.852 4.438 1 98.5 115 ASN B O 1
ATOM 4962 N N . PRO B 1 116 ? 12.797 16.734 3.924 1 97.81 116 PRO B N 1
ATOM 4963 C CA . PRO B 1 116 ? 13.023 16.984 5.352 1 97.81 116 PRO B CA 1
ATOM 4964 C C . PRO B 1 116 ? 11.734 17.266 6.109 1 97.81 116 PRO B C 1
ATOM 4966 O O . PRO B 1 116 ? 11.648 17.016 7.316 1 97.81 116 PRO B O 1
ATOM 4969 N N . GLY B 1 117 ? 10.789 17.844 5.418 1 97.19 117 GLY B N 1
ATOM 4970 C CA . GLY B 1 117 ? 9.523 18.234 6.039 1 97.19 117 GLY B CA 1
ATOM 4971 C C . GLY B 1 117 ? 8.453 17.156 5.914 1 97.19 117 GLY B C 1
ATOM 4972 O O . GLY B 1 117 ? 8.68 16 6.277 1 97.19 117 GLY B O 1
ATOM 4973 N N . PRO B 1 118 ? 7.262 17.562 5.426 1 97.06 118 PRO B N 1
ATOM 4974 C CA . PRO B 1 118 ? 6.18 16.578 5.309 1 97.06 118 PRO B CA 1
ATOM 4975 C C . PRO B 1 118 ? 6.598 15.328 4.535 1 97.06 118 PRO B C 1
ATOM 4977 O O . PRO B 1 118 ? 7.414 15.414 3.617 1 97.06 118 PRO B O 1
ATOM 4980 N N . TRP B 1 119 ? 5.926 14.227 4.926 1 94.44 119 TRP B N 1
ATOM 4981 C CA . TRP B 1 119 ? 6.406 12.922 4.477 1 94.44 119 TRP B CA 1
ATOM 4982 C C . TRP B 1 119 ? 5.355 12.211 3.631 1 94.44 119 TRP B C 1
ATOM 4984 O O . TRP B 1 119 ? 5.691 11.492 2.684 1 94.44 119 TRP B O 1
ATOM 4994 N N . ARG B 1 120 ? 4.117 12.391 3.938 1 96.69 120 ARG B N 1
ATOM 4995 C CA . ARG B 1 120 ? 3.061 11.578 3.338 1 96.69 120 ARG B CA 1
ATOM 4996 C C . ARG B 1 120 ? 1.773 12.383 3.195 1 96.69 120 ARG B C 1
ATOM 4998 O O . ARG B 1 120 ? 1.646 13.469 3.768 1 96.69 120 ARG B O 1
ATOM 5005 N N . ILE B 1 121 ? 0.858 11.891 2.34 1 98.31 121 ILE B N 1
ATOM 5006 C CA . ILE B 1 121 ? -0.421 12.531 2.057 1 98.31 121 ILE B CA 1
ATOM 5007 C C . ILE B 1 121 ? -1.552 11.516 2.205 1 98.31 121 ILE B C 1
ATOM 5009 O O . ILE B 1 121 ? -1.845 10.766 1.272 1 98.31 121 ILE B O 1
ATOM 5013 N N . PRO B 1 122 ? -2.279 11.531 3.322 1 98.06 122 PRO B N 1
ATOM 5014 C CA . PRO B 1 122 ? -3.449 10.664 3.451 1 98.06 122 PRO B CA 1
ATOM 5015 C C . PRO B 1 122 ? -4.535 10.977 2.422 1 98.06 122 PRO B C 1
ATOM 5017 O O . PRO B 1 122 ? -4.742 12.141 2.072 1 98.06 122 PRO B O 1
ATOM 5020 N N . TYR B 1 123 ? -5.266 9.977 2.039 1 97.31 123 TYR B N 1
ATOM 5021 C CA . TYR B 1 123 ? -6.273 10.102 0.992 1 97.31 123 TYR B CA 1
ATOM 5022 C C . TYR B 1 123 ? -7.371 11.078 1.405 1 97.31 123 TYR B C 1
ATOM 5024 O O . TYR B 1 123 ? -8 11.711 0.554 1 97.31 123 TYR B O 1
ATOM 5032 N N . HIS B 1 124 ? -7.598 11.227 2.695 1 97.19 124 HIS B N 1
ATOM 5033 C CA . HIS B 1 124 ? -8.719 12.023 3.182 1 97.19 124 HIS B CA 1
ATOM 5034 C C . HIS B 1 124 ? -8.289 13.445 3.523 1 97.19 124 HIS B C 1
ATOM 5036 O O . HIS B 1 124 ? -9.023 14.172 4.195 1 97.19 124 HIS B O 1
ATOM 5042 N N . HIS B 1 125 ? -7.047 13.766 3.221 1 97.56 125 HIS B N 1
ATOM 5043 C CA . HIS B 1 125 ? -6.645 15.172 3.24 1 97.56 125 HIS B CA 1
ATOM 5044 C C . HIS B 1 125 ? -7.195 15.914 2.029 1 97.56 125 HIS B C 1
ATOM 5046 O O . HIS B 1 125 ? -6.453 16.203 1.085 1 97.56 125 HIS B O 1
ATOM 5052 N N . TYR B 1 126 ? -8.43 16.297 2.131 1 96.25 126 TYR B N 1
ATOM 5053 C CA . TYR B 1 126 ? -9.242 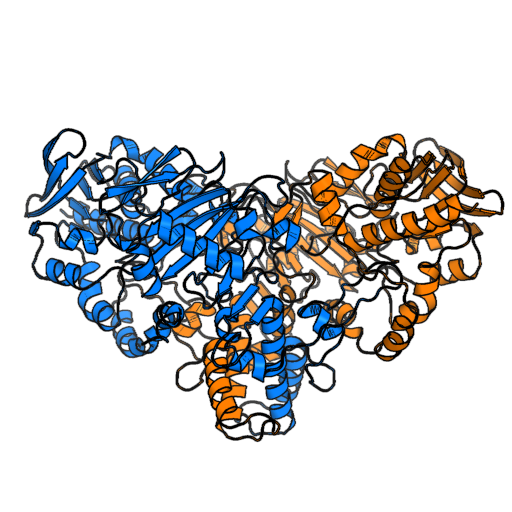16.672 0.98 1 96.25 126 TYR B CA 1
ATOM 5054 C C . TYR B 1 126 ? -8.789 18.016 0.409 1 96.25 126 TYR B C 1
ATOM 5056 O O . TYR B 1 126 ? -8.852 18.234 -0.803 1 96.25 126 TYR B O 1
ATOM 5064 N N . ALA B 1 127 ? -8.406 18.953 1.25 1 97.56 127 ALA B N 1
ATOM 5065 C CA . ALA B 1 127 ? -7.895 20.203 0.706 1 97.56 127 ALA B CA 1
ATOM 5066 C C . ALA B 1 127 ? -6.664 19.969 -0.163 1 97.56 127 ALA B C 1
ATOM 5068 O O . ALA B 1 127 ? -6.578 20.469 -1.283 1 97.56 127 ALA B O 1
ATOM 5069 N N . TYR B 1 128 ? -5.75 19.219 0.361 1 98.06 128 TYR B N 1
ATOM 5070 C CA . TYR B 1 128 ? -4.555 18.891 -0.409 1 98.06 128 TYR B CA 1
ATOM 5071 C C . TYR B 1 128 ? -4.926 18.188 -1.715 1 98.06 128 TYR B C 1
ATOM 5073 O O . TYR B 1 128 ? -4.426 18.562 -2.781 1 98.06 128 TYR B O 1
ATOM 5081 N N . MET B 1 129 ? -5.797 17.172 -1.596 1 97.06 129 MET B N 1
ATOM 5082 C CA . MET B 1 129 ? -6.184 16.375 -2.76 1 97.06 129 MET B CA 1
ATOM 5083 C C . MET B 1 129 ? -6.863 17.25 -3.809 1 97.06 129 MET B C 1
ATOM 5085 O O . MET B 1 129 ? -6.668 17.047 -5.008 1 97.06 129 MET B O 1
ATOM 5089 N N . ASN B 1 130 ? -7.648 18.172 -3.375 1 96.12 130 ASN B N 1
ATOM 5090 C CA . ASN B 1 130 ? -8.328 19.062 -4.301 1 96.12 130 ASN B CA 1
ATOM 5091 C C . ASN B 1 130 ? -7.336 19.953 -5.051 1 96.12 130 ASN B C 1
ATOM 5093 O O . ASN B 1 130 ? -7.445 20.125 -6.266 1 96.12 130 ASN B O 1
ATOM 5097 N N . TYR B 1 131 ? -6.398 20.5 -4.355 1 97.88 131 TYR B N 1
ATOM 5098 C CA . TYR B 1 131 ? -5.395 21.328 -5.02 1 97.88 131 TYR B CA 1
ATOM 5099 C C . TYR B 1 131 ? -4.516 20.484 -5.938 1 97.88 131 TYR B C 1
ATOM 5101 O O . TYR B 1 131 ? -4.113 20.938 -7.012 1 97.88 131 TYR B O 1
ATOM 5109 N N . ALA B 1 132 ? -4.184 19.266 -5.477 1 97.81 132 ALA B N 1
ATOM 5110 C CA . ALA B 1 132 ? -3.395 18.375 -6.324 1 97.81 132 ALA B CA 1
ATOM 5111 C C . ALA B 1 132 ? -4.102 18.109 -7.652 1 97.81 132 ALA B C 1
ATOM 5113 O O . ALA B 1 132 ? -3.475 18.141 -8.711 1 97.81 132 ALA B O 1
ATOM 5114 N N . ARG B 1 133 ? -5.363 17.875 -7.551 1 95.44 133 ARG B N 1
ATOM 5115 C CA . ARG B 1 133 ? -6.16 17.656 -8.758 1 95.44 133 ARG B CA 1
ATOM 5116 C C . ARG B 1 133 ? -6.18 18.906 -9.625 1 95.44 133 ARG B C 1
ATOM 5118 O O . ARG B 1 133 ? -5.988 18.812 -10.844 1 95.44 133 ARG B O 1
ATOM 5125 N N . GLU B 1 134 ? -6.43 20 -9 1 95.69 134 GLU B N 1
ATOM 5126 C CA . GLU B 1 134 ? -6.551 21.266 -9.719 1 95.69 134 GLU B CA 1
ATOM 5127 C C . GLU B 1 134 ? -5.246 21.625 -10.422 1 95.69 134 GLU B C 1
ATOM 5129 O O . GLU B 1 134 ? -5.266 22.109 -11.562 1 95.69 134 GLU B O 1
ATOM 5134 N N . PHE B 1 135 ? -4.156 21.359 -9.75 1 97.5 135 PHE B N 1
ATOM 5135 C CA . PHE B 1 135 ? -2.871 21.828 -10.258 1 97.5 135 PHE B CA 1
ATOM 5136 C C . PHE B 1 135 ? -2.191 20.75 -11.086 1 97.5 135 PHE B C 1
ATOM 5138 O O . PHE B 1 135 ? -1.179 21 -11.742 1 97.5 135 PHE B O 1
ATOM 5145 N N . GLY B 1 136 ? -2.684 19.562 -11.047 1 96.19 136 GLY B N 1
ATOM 5146 C CA . GLY B 1 136 ? -2.088 18.469 -11.789 1 96.19 136 GLY B CA 1
ATOM 5147 C C . GLY B 1 136 ? -0.859 17.891 -11.109 1 96.19 136 GLY B C 1
ATOM 5148 O O . GLY B 1 136 ? 0.083 17.453 -11.781 1 96.19 136 GLY B O 1
ATOM 5149 N N . VAL B 1 137 ? -0.802 17.969 -9.82 1 97.88 137 VAL B N 1
ATOM 5150 C CA . VAL B 1 137 ? 0.284 17.328 -9.078 1 97.88 137 VAL B CA 1
ATOM 5151 C C . VAL B 1 137 ? 0.121 15.82 -9.109 1 97.88 137 VAL B C 1
ATOM 5153 O O . VAL B 1 137 ? -0.884 15.289 -8.633 1 97.88 137 VAL B O 1
ATOM 5156 N N . LYS B 1 138 ? 1.091 15.117 -9.641 1 96.81 138 LYS B N 1
ATOM 5157 C CA . LYS B 1 138 ? 1.021 13.664 -9.75 1 96.81 138 LYS B CA 1
ATOM 5158 C C . LYS B 1 138 ? 1.382 12.992 -8.43 1 96.81 138 LYS B C 1
ATOM 5160 O O . LYS B 1 138 ? 2.389 13.336 -7.809 1 96.81 138 LYS B O 1
ATOM 5165 N N . LEU B 1 139 ? 0.557 12.055 -8.008 1 97.38 139 LEU B N 1
ATOM 5166 C CA . LEU B 1 139 ? 0.772 11.328 -6.762 1 97.38 139 LEU B CA 1
ATOM 5167 C C . LEU B 1 139 ? 1.07 9.859 -7.027 1 97.38 139 LEU B C 1
ATOM 5169 O O . LEU B 1 139 ? 0.666 9.32 -8.062 1 97.38 139 LEU B O 1
ATOM 5173 N N . GLU B 1 140 ? 1.772 9.25 -6.199 1 96.31 140 GLU B N 1
ATOM 5174 C CA . GLU B 1 140 ? 2.023 7.812 -6.172 1 96.31 140 GLU B CA 1
ATOM 5175 C C . GLU B 1 140 ? 1.86 7.254 -4.762 1 96.31 140 GLU B C 1
ATOM 5177 O O . GLU B 1 140 ? 1.816 8.008 -3.789 1 96.31 140 GLU B O 1
ATOM 5182 N N . VAL B 1 141 ? 1.741 5.98 -4.703 1 97.25 141 VAL B N 1
ATOM 5183 C CA . VAL B 1 141 ? 1.447 5.348 -3.424 1 97.25 141 VAL B CA 1
ATOM 5184 C C . VAL B 1 141 ? 2.68 5.402 -2.523 1 97.25 141 VAL B C 1
ATOM 5186 O O . VAL B 1 141 ? 3.783 5.059 -2.951 1 97.25 141 VAL B O 1
ATOM 5189 N N . PHE B 1 142 ? 2.48 5.961 -1.373 1 97.31 142 PHE B N 1
ATOM 5190 C CA . PHE B 1 142 ? 3.43 5.812 -0.275 1 97.31 142 PHE B CA 1
ATOM 5191 C C . PHE B 1 142 ? 3.205 4.5 0.462 1 97.31 142 PHE B C 1
ATOM 5193 O O . PHE B 1 142 ? 2.066 4.145 0.779 1 97.31 142 PHE B O 1
ATOM 5200 N N . LEU B 1 143 ? 4.227 3.77 0.682 1 96.75 143 LEU B N 1
ATOM 5201 C CA . LEU B 1 143 ? 4.07 2.502 1.386 1 96.75 143 LEU B CA 1
ATOM 5202 C C . LEU B 1 143 ? 4.273 2.684 2.887 1 96.75 143 LEU B C 1
ATOM 5204 O O . LEU B 1 143 ? 5.406 2.711 3.367 1 96.75 143 LEU B O 1
ATOM 5208 N N . GLN B 1 144 ? 3.146 2.703 3.588 1 97 144 GLN B N 1
ATOM 5209 C CA . GLN B 1 144 ? 3.191 2.867 5.035 1 97 144 GLN B CA 1
ATOM 5210 C C . GLN B 1 144 ? 3.59 1.566 5.727 1 97 144 GLN B C 1
ATOM 5212 O O . GLN B 1 144 ? 4.367 1.576 6.68 1 97 144 GLN B O 1
ATOM 5217 N N . VAL B 1 145 ? 3.014 0.53 5.25 1 97.94 145 VAL B N 1
ATOM 5218 C CA . VAL B 1 145 ? 3.256 -0.77 5.867 1 97.94 145 VAL B CA 1
ATOM 5219 C C . VAL B 1 145 ? 3.953 -1.693 4.871 1 97.94 145 VAL B C 1
ATOM 5221 O O . VAL B 1 145 ? 3.455 -1.909 3.764 1 97.94 145 VAL B O 1
ATOM 5224 N N . ASN B 1 146 ? 5.07 -2.107 5.215 1 98.38 146 ASN B N 1
ATOM 5225 C CA . ASN B 1 146 ? 5.777 -3.201 4.555 1 98.38 146 ASN B CA 1
ATOM 5226 C C . ASN B 1 146 ? 5.973 -4.391 5.492 1 98.38 146 ASN B C 1
ATOM 5228 O O . ASN B 1 146 ? 6.73 -4.305 6.457 1 98.38 146 ASN B O 1
ATOM 5232 N N . TYR B 1 147 ? 5.355 -5.465 5.137 1 98.38 147 TYR B N 1
ATOM 5233 C CA . TYR B 1 147 ? 5.324 -6.633 6.012 1 98.38 147 TYR B CA 1
ATOM 5234 C C . TYR B 1 147 ? 6.691 -7.301 6.082 1 98.38 147 TYR B C 1
ATOM 5236 O O . TYR B 1 147 ? 6.949 -8.109 6.977 1 98.38 147 TYR B O 1
ATOM 5244 N N . ASN B 1 148 ? 7.551 -6.984 5.129 1 98.62 148 ASN B N 1
ATOM 5245 C CA . ASN B 1 148 ? 8.867 -7.621 5.117 1 98.62 148 ASN B CA 1
ATOM 5246 C C . ASN B 1 148 ? 9.945 -6.684 5.66 1 98.62 148 ASN B C 1
ATOM 5248 O O . ASN B 1 148 ? 11.117 -7.043 5.691 1 98.62 148 ASN B O 1
ATOM 5252 N N . ALA B 1 149 ? 9.594 -5.438 6.047 1 98.75 149 ALA B N 1
ATOM 5253 C CA . ALA B 1 149 ? 10.516 -4.578 6.781 1 98.75 149 ALA B CA 1
ATOM 5254 C C . ALA B 1 149 ? 10.711 -5.074 8.211 1 98.75 149 ALA B C 1
ATOM 5256 O O . ALA B 1 149 ? 10.141 -6.098 8.602 1 98.75 149 ALA B O 1
ATOM 5257 N N . TYR B 1 150 ? 11.562 -4.332 8.953 1 98.75 150 TYR B N 1
ATOM 5258 C CA . TYR B 1 150 ? 11.977 -4.906 10.234 1 98.75 150 TYR B CA 1
ATOM 5259 C C . TYR B 1 150 ? 11.359 -4.145 11.398 1 98.75 150 TYR B C 1
ATOM 5261 O O . TYR B 1 150 ? 11.016 -2.967 11.266 1 98.75 150 TYR B O 1
ATOM 5269 N N . ILE B 1 151 ? 11.172 -4.875 12.445 1 98.44 151 ILE B N 1
ATOM 5270 C CA . ILE B 1 151 ? 11.18 -4.316 13.789 1 98.44 151 ILE B CA 1
ATOM 5271 C C . ILE B 1 151 ? 12.477 -4.691 14.5 1 98.44 151 ILE B C 1
ATOM 5273 O O . ILE B 1 151 ? 12.805 -5.871 14.625 1 98.44 151 ILE B O 1
ATOM 5277 N N . HIS B 1 152 ? 13.18 -3.684 14.883 1 98.31 152 HIS B N 1
ATOM 5278 C CA . HIS B 1 152 ? 14.477 -3.875 15.516 1 98.31 152 HIS B CA 1
ATOM 5279 C C . HIS B 1 152 ? 14.477 -3.365 16.953 1 98.31 152 HIS B C 1
ATOM 5281 O O . HIS B 1 152 ? 13.93 -2.293 17.234 1 98.31 152 HIS B O 1
ATOM 5287 N N . ARG B 1 153 ? 14.961 -4.199 17.859 1 96.69 153 ARG B N 1
ATOM 5288 C CA . ARG B 1 153 ? 15.188 -3.832 19.266 1 96.69 153 ARG B CA 1
ATOM 5289 C C . ARG B 1 153 ? 16.641 -4.059 19.656 1 96.69 153 ARG B C 1
ATOM 5291 O O . ARG B 1 153 ? 17.203 -5.113 19.375 1 96.69 153 ARG B O 1
ATOM 5298 N N . LYS B 1 154 ? 17.172 -3.018 20.188 1 93.06 154 LYS B N 1
ATOM 5299 C CA . LYS B 1 154 ? 18.562 -3.152 20.656 1 93.06 154 LYS B CA 1
ATOM 5300 C C . LYS B 1 154 ? 18.641 -4.094 21.859 1 93.06 154 LYS B C 1
ATOM 5302 O O . LYS B 1 154 ? 17.656 -4.277 22.578 1 93.06 154 LYS B O 1
ATOM 5307 N N . ALA B 1 155 ? 19.859 -4.703 21.906 1 84.88 155 ALA B N 1
ATOM 5308 C CA . ALA B 1 155 ? 20.109 -5.535 23.078 1 84.88 155 ALA B CA 1
ATOM 5309 C C . ALA B 1 155 ? 20.094 -4.703 24.359 1 84.88 155 ALA B C 1
ATOM 5311 O O . ALA B 1 155 ? 20.453 -3.527 24.359 1 84.88 155 ALA B O 1
ATOM 5312 N N . GLY B 1 156 ? 19.359 -5.188 25.312 1 73.88 156 GLY B N 1
ATOM 5313 C CA . GLY B 1 156 ? 19.344 -4.516 26.594 1 73.88 156 GLY B CA 1
ATOM 5314 C C . GLY B 1 156 ? 18.797 -5.387 27.719 1 73.88 156 GLY B C 1
ATOM 5315 O O . GLY B 1 156 ? 18.141 -6.395 27.469 1 73.88 156 GLY B O 1
ATOM 5316 N N . ASN B 1 157 ? 19.188 -4.961 28.812 1 63.59 157 ASN B N 1
ATOM 5317 C CA . ASN B 1 157 ? 18.719 -5.621 30.031 1 63.59 157 ASN B CA 1
ATOM 5318 C C . ASN B 1 157 ? 18.891 -7.137 29.953 1 63.59 157 ASN B C 1
ATOM 5320 O O . ASN B 1 157 ? 17.953 -7.891 30.219 1 63.59 157 ASN B O 1
ATOM 5324 N N . ASN B 1 158 ? 19.953 -7.508 29.453 1 67.06 158 ASN B N 1
ATOM 5325 C CA . ASN B 1 158 ? 20.344 -8.906 29.391 1 67.06 158 ASN B CA 1
ATOM 5326 C C . ASN B 1 158 ? 19.547 -9.664 28.312 1 67.06 158 ASN B C 1
ATOM 5328 O O . ASN B 1 158 ? 19.359 -10.875 28.422 1 67.06 158 ASN B O 1
ATOM 5332 N N . GLN B 1 159 ? 18.844 -8.922 27.562 1 73.75 159 GLN B N 1
ATOM 5333 C CA . GLN B 1 159 ? 18.203 -9.562 26.422 1 73.75 159 GLN B CA 1
ATOM 5334 C C . GLN B 1 159 ? 18.938 -9.266 25.125 1 73.75 159 GLN B C 1
ATOM 5336 O O . GLN B 1 159 ? 19.453 -8.156 24.938 1 73.75 159 GLN B O 1
ATOM 5341 N N . PRO B 1 160 ? 19.062 -10.336 24.391 1 82.5 160 PRO B N 1
ATOM 5342 C CA . PRO B 1 160 ? 19.672 -10.094 23.094 1 82.5 160 PRO B CA 1
ATOM 5343 C C . PRO B 1 160 ? 18.828 -9.18 22.203 1 82.5 160 PRO B C 1
ATOM 5345 O O . PRO B 1 160 ? 17.625 -9.031 22.422 1 82.5 160 PRO B O 1
ATOM 5348 N N . GLY B 1 161 ? 19.547 -8.461 21.406 1 90.44 161 GLY B N 1
ATOM 5349 C CA . GLY B 1 161 ? 18.812 -7.688 20.406 1 90.44 161 GLY B CA 1
ATOM 5350 C C . GLY B 1 161 ? 17.922 -8.547 19.531 1 90.44 161 GLY B C 1
ATOM 5351 O O . GLY B 1 161 ? 18.094 -9.766 19.469 1 90.44 161 GLY B O 1
ATOM 5352 N N . THR B 1 162 ? 16.875 -7.93 19.156 1 94.12 162 THR B N 1
ATOM 5353 C CA . THR B 1 162 ? 15.953 -8.648 18.281 1 94.12 162 THR B CA 1
ATOM 5354 C C . THR B 1 162 ? 15.758 -7.895 16.969 1 94.12 162 THR B C 1
ATOM 5356 O O . THR B 1 162 ? 15.797 -6.664 16.938 1 94.12 162 THR B O 1
ATOM 5359 N N . LYS B 1 163 ? 15.766 -8.578 15.922 1 96.75 163 LYS B N 1
ATOM 5360 C CA . LYS B 1 163 ? 15.406 -8.109 14.586 1 96.75 163 LYS B CA 1
ATOM 5361 C C . LYS B 1 163 ? 14.5 -9.102 13.875 1 96.75 163 LYS B C 1
ATOM 5363 O O . LYS B 1 163 ? 14.93 -10.211 13.539 1 96.75 163 LYS B O 1
ATOM 5368 N N . VAL B 1 164 ? 13.219 -8.719 13.711 1 98 164 VAL B N 1
ATOM 5369 C CA . VAL B 1 164 ? 12.234 -9.617 13.117 1 98 164 VAL B CA 1
ATOM 5370 C C . VAL B 1 164 ? 11.492 -8.898 11.992 1 98 164 VAL B C 1
ATOM 5372 O O . VAL B 1 164 ? 11.453 -7.668 11.953 1 98 164 VAL B O 1
ATOM 5375 N N . ARG B 1 165 ? 10.984 -9.664 11.031 1 98.62 165 ARG B N 1
ATOM 5376 C CA . ARG B 1 165 ? 10.109 -9.078 10.016 1 98.62 165 ARG B CA 1
ATOM 5377 C C . ARG B 1 165 ? 8.781 -8.648 10.625 1 98.62 165 ARG B C 1
ATOM 5379 O O . ARG B 1 165 ? 8.219 -9.352 11.469 1 98.62 165 ARG B O 1
ATOM 5386 N N . LEU B 1 166 ? 8.258 -7.543 10.219 1 98.5 166 LEU B N 1
ATOM 5387 C CA . LEU B 1 166 ? 7.027 -6.98 10.773 1 98.5 166 LEU B CA 1
ATOM 5388 C C . LEU B 1 166 ? 5.898 -8.008 10.742 1 98.5 166 LEU B C 1
ATOM 5390 O O . LEU B 1 166 ? 5.109 -8.086 11.688 1 98.5 166 LEU B O 1
ATOM 5394 N N . ARG B 1 167 ? 5.762 -8.805 9.688 1 98.38 167 ARG B N 1
ATOM 5395 C CA . ARG B 1 167 ? 4.68 -9.773 9.523 1 98.38 167 ARG B CA 1
ATOM 5396 C C . ARG B 1 167 ? 4.668 -10.781 10.664 1 98.38 167 ARG B C 1
ATOM 5398 O O . ARG B 1 167 ? 3.607 -11.297 11.031 1 98.38 167 ARG B O 1
ATOM 5405 N N . GLU B 1 168 ? 5.797 -11.055 11.219 1 98.56 168 GLU B N 1
ATOM 5406 C CA . GLU B 1 168 ? 5.922 -12.117 12.211 1 98.56 168 GLU B CA 1
ATOM 5407 C C . GLU B 1 168 ? 5.23 -11.742 13.516 1 98.56 168 GLU B C 1
ATOM 5409 O O . GLU B 1 168 ? 4.234 -12.359 13.898 1 98.56 168 GLU B O 1
ATOM 5414 N N . PRO B 1 169 ? 5.707 -10.68 14.203 1 98.38 169 PRO B N 1
ATOM 5415 C CA . PRO B 1 169 ? 4.977 -10.336 15.43 1 98.38 169 PRO B CA 1
ATOM 5416 C C . PRO B 1 169 ? 3.541 -9.898 15.156 1 98.38 169 PRO B C 1
ATOM 5418 O O . PRO B 1 169 ? 2.684 -9.992 16.031 1 98.38 169 PRO B O 1
ATOM 5421 N N . MET B 1 170 ? 3.223 -9.375 13.992 1 98.38 170 MET B N 1
ATOM 5422 C CA . MET B 1 170 ? 1.851 -9.008 13.656 1 98.38 170 MET B CA 1
ATOM 5423 C C . MET B 1 170 ? 0.935 -10.227 13.68 1 98.38 170 MET B C 1
ATOM 5425 O O . MET B 1 170 ? -0.102 -10.219 14.344 1 98.38 170 MET B O 1
ATOM 5429 N N . ALA B 1 171 ? 1.303 -11.258 12.914 1 98.5 171 ALA B N 1
ATOM 5430 C CA . ALA B 1 171 ? 0.531 -12.5 12.875 1 98.5 171 ALA B CA 1
ATOM 5431 C C . ALA B 1 171 ? 0.485 -13.156 14.25 1 98.5 171 ALA B C 1
ATOM 5433 O O . ALA B 1 171 ? -0.575 -13.602 14.695 1 98.5 171 ALA B O 1
ATOM 5434 N N . ASP B 1 172 ? 1.621 -13.18 14.922 1 98.5 172 ASP B N 1
ATOM 5435 C CA . ASP B 1 172 ? 1.738 -13.898 16.188 1 98.5 172 ASP B CA 1
ATOM 5436 C C . ASP B 1 172 ? 0.924 -13.211 17.281 1 98.5 172 ASP B C 1
ATOM 5438 O O . ASP B 1 172 ? 0.267 -13.875 18.078 1 98.5 172 ASP B O 1
ATOM 5442 N N . MET B 1 173 ? 1.002 -11.875 17.359 1 98.19 173 MET B N 1
ATOM 5443 C CA . MET B 1 173 ? 0.199 -11.148 18.328 1 98.19 173 MET B CA 1
ATOM 5444 C C . MET B 1 173 ? -1.287 -11.43 18.125 1 98.19 173 MET B C 1
ATOM 5446 O O . MET B 1 173 ? -2.004 -11.727 19.078 1 98.19 173 MET B O 1
ATOM 5450 N N . GLN B 1 174 ? -1.75 -11.305 16.922 1 98.44 174 GLN B N 1
ATOM 5451 C CA . GLN B 1 174 ? -3.154 -11.547 16.609 1 98.44 174 GLN B CA 1
ATOM 5452 C C . GLN B 1 174 ? -3.549 -12.984 16.922 1 98.44 174 GLN B C 1
ATOM 5454 O O . GLN B 1 174 ? -4.637 -13.234 17.438 1 98.44 174 GLN B O 1
ATOM 5459 N N . GLY B 1 175 ? -2.686 -13.938 16.547 1 98.31 175 GLY B N 1
ATOM 5460 C CA . GLY B 1 175 ? -2.934 -15.344 16.844 1 98.31 175 GLY B CA 1
ATOM 5461 C C . GLY B 1 175 ? -3.008 -15.641 18.328 1 98.31 175 GLY B C 1
ATOM 5462 O O . GLY B 1 175 ? -3.959 -16.266 18.781 1 98.31 175 GLY B O 1
ATOM 5463 N N . HIS B 1 176 ? -2.012 -15.172 19.109 1 97 176 HIS B N 1
ATOM 5464 C CA . HIS B 1 176 ? -1.961 -15.438 20.547 1 97 176 HIS B CA 1
ATOM 5465 C C . HIS B 1 176 ? -3.145 -14.797 21.266 1 97 176 HIS B C 1
ATOM 5467 O O . HIS B 1 176 ? -3.75 -15.422 22.141 1 97 176 HIS B O 1
ATOM 5473 N N . VAL B 1 177 ? -3.465 -13.555 20.922 1 96.88 177 VAL B N 1
ATOM 5474 C CA . VAL B 1 177 ? -4.594 -12.852 21.531 1 96.88 177 VAL B CA 1
ATOM 5475 C C . VAL B 1 177 ? -5.887 -13.609 21.234 1 96.88 177 VAL B C 1
ATOM 5477 O O . VAL B 1 177 ? -6.703 -13.828 22.125 1 96.88 177 VAL B O 1
ATOM 5480 N N . SER B 1 178 ? -6.066 -14.047 19.984 1 97.38 178 SER B N 1
ATOM 5481 C CA . SER B 1 178 ? -7.258 -14.797 19.578 1 97.38 178 SER B CA 1
ATOM 5482 C C . SER B 1 178 ? -7.34 -16.141 20.312 1 97.38 178 SER B C 1
ATOM 5484 O O . SER B 1 178 ? -8.414 -16.547 20.75 1 97.38 178 SER B O 1
ATOM 5486 N N . GLU B 1 179 ? -6.227 -16.812 20.391 1 96.44 179 GLU B N 1
ATOM 5487 C CA . GLU B 1 179 ? -6.199 -18.094 21.078 1 96.44 179 GLU B CA 1
ATOM 5488 C C . GLU B 1 179 ? -6.605 -17.953 22.547 1 96.44 179 GLU B C 1
ATOM 5490 O O . GLU B 1 179 ? -7.422 -18.719 23.047 1 96.44 179 GLU B O 1
ATOM 5495 N N . LEU B 1 180 ? -5.984 -16.984 23.25 1 93.94 180 LEU B N 1
ATOM 5496 C CA . LEU B 1 180 ? -6.285 -16.766 24.672 1 93.94 180 LEU B CA 1
ATOM 5497 C C . LEU B 1 180 ? -7.766 -16.484 24.875 1 93.94 180 LEU B C 1
ATOM 5499 O O . LEU B 1 180 ? -8.391 -17.016 25.797 1 93.94 180 LEU B O 1
ATOM 5503 N N . LEU B 1 181 ? -8.297 -15.625 24.016 1 94.06 181 LEU B N 1
ATOM 5504 C CA . LEU B 1 181 ? -9.719 -15.305 24.156 1 94.06 181 LEU B CA 1
ATOM 5505 C C . LEU B 1 181 ? -10.578 -16.531 23.844 1 94.06 181 LEU B C 1
ATOM 5507 O O . LEU B 1 181 ? -11.562 -16.781 24.531 1 94.06 181 LEU B O 1
ATOM 5511 N N . ALA B 1 182 ? -10.242 -17.234 22.781 1 94.5 182 ALA B N 1
ATOM 5512 C CA . ALA B 1 182 ? -10.992 -18.438 22.422 1 94.5 182 ALA B CA 1
ATOM 5513 C C . ALA B 1 182 ? -11.016 -19.422 23.578 1 94.5 182 ALA B C 1
ATOM 5515 O O . ALA B 1 182 ? -12.047 -20.031 23.875 1 94.5 182 ALA B O 1
ATOM 5516 N N . LYS B 1 183 ? -9.922 -19.609 24.203 1 90.56 183 LYS B N 1
ATOM 5517 C CA . LYS B 1 183 ? -9.836 -20.516 25.359 1 90.56 183 LYS B CA 1
ATOM 5518 C C . LYS B 1 183 ? -10.727 -20.031 26.5 1 90.56 183 LYS B C 1
ATOM 5520 O O . LYS B 1 183 ? -11.406 -20.828 27.141 1 90.56 183 LYS B O 1
ATOM 5525 N N . SER B 1 184 ? -10.672 -18.781 26.719 1 88.62 184 SER B N 1
ATOM 5526 C CA . SER B 1 184 ? -11.508 -18.203 27.766 1 88.62 184 SER B CA 1
ATOM 5527 C C . SER B 1 184 ? -12.984 -18.406 27.469 1 88.62 184 SER B C 1
ATOM 5529 O O . SER B 1 184 ? -13.766 -18.766 28.359 1 88.62 184 SER B O 1
ATOM 5531 N N . VAL B 1 185 ? -13.375 -18.141 26.25 1 87.69 185 VAL B N 1
ATOM 5532 C CA . VAL B 1 185 ? -14.758 -18.297 25.812 1 87.69 185 VAL B CA 1
ATOM 5533 C C . VAL B 1 185 ? -15.172 -19.766 25.922 1 87.69 185 VAL B C 1
ATOM 5535 O O . VAL B 1 185 ? -16.266 -20.078 26.406 1 87.69 185 VAL B O 1
ATOM 5538 N N . ALA B 1 186 ? -14.328 -20.594 25.531 1 83.88 186 ALA B N 1
ATOM 5539 C CA . ALA B 1 186 ? -14.617 -22.031 25.562 1 83.88 186 ALA B CA 1
ATOM 5540 C C . ALA B 1 186 ? -14.75 -22.531 27 1 83.88 186 ALA B C 1
ATOM 5542 O O . ALA B 1 186 ? -15.523 -23.453 27.266 1 83.88 186 ALA B O 1
ATOM 5543 N N . ALA B 1 187 ? -14 -22 27.891 1 79.81 187 ALA B N 1
ATOM 5544 C CA . ALA B 1 187 ? -14.016 -22.422 29.281 1 79.81 187 ALA B CA 1
ATOM 5545 C C . ALA B 1 187 ? -15.234 -21.875 30.016 1 79.81 187 ALA B C 1
ATOM 5547 O O . ALA B 1 187 ? -15.492 -22.219 31.156 1 79.81 187 ALA B O 1
ATOM 5548 N N . GLY B 1 188 ? -16.062 -21.203 29.359 1 73.94 188 GLY B N 1
ATOM 5549 C CA . GLY B 1 188 ? -17.281 -20.703 29.969 1 73.94 188 GLY B CA 1
ATOM 5550 C C . GLY B 1 188 ? -17.047 -19.531 30.906 1 73.94 188 GLY B C 1
ATOM 5551 O O . GLY B 1 188 ? -17.875 -19.25 31.766 1 73.94 188 GLY B O 1
ATOM 5552 N N . ASN B 1 189 ? -15.773 -19.141 30.844 1 63 189 ASN B N 1
ATOM 5553 C CA . ASN B 1 189 ? -15.508 -18 31.719 1 63 189 ASN B CA 1
ATOM 5554 C C . ASN B 1 189 ? -16.406 -16.812 31.375 1 63 189 ASN B C 1
ATOM 5556 O O . ASN B 1 189 ? -16.719 -16.578 30.203 1 63 189 ASN B O 1
ATOM 5560 N N . ASN B 1 190 ? -17.297 -16.469 32.281 1 56.22 190 ASN B N 1
ATOM 5561 C CA . ASN B 1 190 ? -18.297 -15.406 32.156 1 56.22 190 ASN B CA 1
ATOM 5562 C C . ASN B 1 190 ? -17.688 -14.148 31.547 1 56.22 190 ASN B C 1
ATOM 5564 O O . ASN B 1 190 ? -17.094 -13.336 32.25 1 56.22 190 ASN B O 1
ATOM 5568 N N . LEU B 1 191 ? -17.234 -14.266 30.328 1 61.16 191 LEU B N 1
ATOM 5569 C CA . LEU B 1 191 ? -17 -12.969 29.703 1 61.16 191 LEU B CA 1
ATOM 5570 C C . LEU B 1 191 ? -18.25 -12.086 29.812 1 61.16 191 LEU B C 1
ATOM 5572 O O . LEU B 1 191 ? -19.359 -12.594 29.984 1 61.16 191 LEU B O 1
ATOM 5576 N N . ASP B 1 192 ? -18.25 -10.906 30.109 1 54.09 192 ASP B N 1
ATOM 5577 C CA . ASP B 1 192 ? -19.453 -10.109 30.344 1 54.09 192 ASP B CA 1
ATOM 5578 C C . ASP B 1 192 ? -20.641 -10.695 29.594 1 54.09 192 ASP B C 1
ATOM 5580 O O . ASP B 1 192 ? -20.469 -11.367 28.562 1 54.09 192 ASP B O 1
ATOM 5584 N N . THR B 1 193 ? -21.875 -10.812 30.234 1 52.72 193 THR B N 1
ATOM 5585 C CA . THR B 1 193 ? -23.234 -11.312 30.109 1 52.72 193 THR B CA 1
ATOM 5586 C C . THR B 1 193 ? -23.734 -11.156 28.672 1 52.72 193 THR B C 1
ATOM 5588 O O . THR B 1 193 ? -24.781 -11.703 28.312 1 52.72 193 THR B O 1
ATOM 5591 N N . ALA B 1 194 ? -22.953 -10.469 27.922 1 54.91 194 ALA B N 1
ATOM 5592 C CA . ALA B 1 194 ? -23.719 -10.078 26.734 1 54.91 194 ALA B CA 1
ATOM 5593 C C . ALA B 1 194 ? -23.562 -11.102 25.609 1 54.91 194 ALA B C 1
ATOM 5595 O O . ALA B 1 194 ? -24.188 -10.984 24.562 1 54.91 194 ALA B O 1
ATOM 5596 N N . ILE B 1 195 ? -22.688 -12.172 25.844 1 68.62 195 ILE B N 1
ATOM 5597 C CA . ILE B 1 195 ? -22.578 -13.039 24.688 1 68.62 195 ILE B CA 1
ATOM 5598 C C . ILE B 1 195 ? -23.453 -14.273 24.875 1 68.62 195 ILE B C 1
ATOM 5600 O O . ILE B 1 195 ? -23.219 -15.086 25.766 1 68.62 195 ILE B O 1
ATOM 5604 N N . THR B 1 196 ? -24.656 -14.305 24.219 1 72.38 196 THR B N 1
ATOM 5605 C CA . THR B 1 196 ? -25.562 -15.453 24.188 1 72.38 196 THR B CA 1
ATOM 5606 C C . THR B 1 196 ? -24.875 -16.672 23.594 1 72.38 196 THR B C 1
ATOM 5608 O O . THR B 1 196 ? -23.75 -16.594 23.109 1 72.38 196 THR B O 1
ATOM 5611 N N . GLY B 1 197 ? -25.516 -17.922 23.797 1 75.12 197 GLY B N 1
ATOM 5612 C CA . GLY B 1 197 ? -24.984 -19.156 23.25 1 75.12 197 GLY B CA 1
ATOM 5613 C C . GLY B 1 197 ? -24.672 -19.062 21.766 1 75.12 197 GLY B C 1
ATOM 5614 O O . GLY B 1 197 ? -23.578 -19.453 21.328 1 75.12 197 GLY B O 1
ATOM 5615 N N . GLU B 1 198 ? -25.562 -18.594 21.031 1 80.31 198 GLU B N 1
ATOM 5616 C CA . GLU B 1 198 ? -25.359 -18.453 19.594 1 80.31 198 GLU B CA 1
ATOM 5617 C C . GLU B 1 198 ? -24.219 -17.469 19.297 1 80.31 198 GLU B C 1
ATOM 5619 O O . GLU B 1 198 ? -23.422 -17.703 18.391 1 80.31 198 GLU B O 1
ATOM 5624 N N . ASP B 1 199 ? -24.109 -16.531 20.062 1 83.94 199 ASP B N 1
ATOM 5625 C CA . ASP B 1 199 ? -23.047 -15.539 19.875 1 83.94 199 ASP B CA 1
ATOM 5626 C C . ASP B 1 199 ? -21.688 -16.094 20.234 1 83.94 199 ASP B C 1
ATOM 5628 O O . ASP B 1 199 ? -20.672 -15.727 19.641 1 83.94 199 ASP B O 1
ATOM 5632 N N . ARG B 1 200 ? -21.797 -17 21.109 1 89.12 200 ARG B N 1
ATOM 5633 C CA . ARG B 1 200 ? -20.547 -17.641 21.516 1 89.12 200 ARG B CA 1
ATOM 5634 C C . ARG B 1 200 ? -19.953 -18.453 20.375 1 89.12 200 ARG B C 1
ATOM 5636 O O . ARG B 1 200 ? -18.75 -18.391 20.125 1 89.12 200 ARG B O 1
ATOM 5643 N N . GLU B 1 201 ? -20.75 -19.266 19.766 1 90.31 201 GLU B N 1
ATOM 5644 C CA . GLU B 1 201 ? -20.297 -20.078 18.656 1 90.31 201 GLU B CA 1
ATOM 5645 C C . GLU B 1 201 ? -19.797 -19.203 17.5 1 90.31 201 GLU B C 1
ATOM 5647 O O . GLU B 1 201 ? -18.781 -19.5 16.875 1 90.31 201 GLU B O 1
ATOM 5652 N N . ARG B 1 202 ? -20.516 -18.125 17.25 1 93.12 202 ARG B N 1
ATOM 5653 C CA . ARG B 1 202 ? -20.125 -17.203 16.188 1 93.12 202 ARG B CA 1
ATOM 5654 C C . ARG B 1 202 ? -18.797 -16.531 16.531 1 93.12 202 ARG B C 1
ATOM 5656 O O . ARG B 1 202 ? -17.969 -16.312 15.641 1 93.12 202 ARG B O 1
ATOM 5663 N N . LEU B 1 203 ? -18.703 -16.188 17.75 1 94.56 203 LEU B N 1
ATOM 5664 C CA . LEU B 1 203 ? -17.453 -15.562 18.172 1 94.56 203 LEU B CA 1
ATOM 5665 C C . LEU B 1 203 ? -16.281 -16.516 18.016 1 94.56 203 LEU B C 1
ATOM 5667 O O . LEU B 1 203 ? -15.211 -16.125 17.531 1 94.56 203 LEU B O 1
ATOM 5671 N N . LEU B 1 204 ? -16.453 -17.766 18.422 1 94.75 204 LEU B N 1
ATOM 5672 C CA . LEU B 1 204 ? -15.391 -18.75 18.297 1 94.75 204 LEU B CA 1
ATOM 5673 C C . LEU B 1 204 ? -15.016 -18.969 16.828 1 94.75 204 LEU B C 1
ATOM 5675 O O . LEU B 1 204 ? -13.836 -19.078 16.5 1 94.75 204 LEU B O 1
ATOM 5679 N N . GLU B 1 205 ? -15.984 -19.016 16 1 94.44 205 GLU B N 1
ATOM 5680 C CA . GLU B 1 205 ? -15.719 -19.125 14.57 1 94.44 205 GLU B CA 1
ATOM 5681 C C . GLU B 1 205 ? -14.93 -17.922 14.062 1 94.44 205 GLU B C 1
ATOM 5683 O O . GLU B 1 205 ? -13.961 -18.062 13.312 1 94.44 205 GLU B O 1
ATOM 5688 N N . ALA B 1 206 ? -15.383 -16.75 14.477 1 96.12 206 ALA B N 1
ATOM 5689 C CA . ALA B 1 206 ? -14.719 -15.523 14.07 1 96.12 206 ALA B CA 1
ATOM 5690 C C . ALA B 1 206 ? -13.273 -15.484 14.578 1 96.12 206 ALA B C 1
ATOM 5692 O O . ALA B 1 206 ? -12.367 -15.062 13.852 1 96.12 206 ALA B O 1
ATOM 5693 N N . LEU B 1 207 ? -13.078 -15.914 15.82 1 97.31 207 LEU B N 1
ATOM 5694 C CA . LEU B 1 207 ? -11.742 -15.906 16.406 1 97.31 207 LEU B CA 1
ATOM 5695 C C . LEU B 1 207 ? -10.828 -16.875 15.664 1 97.31 207 LEU B C 1
ATOM 5697 O O . LEU B 1 207 ? -9.633 -16.609 15.5 1 97.31 207 LEU B O 1
ATOM 5701 N N . ARG B 1 208 ? -11.344 -17.984 15.273 1 96.44 208 ARG B N 1
ATOM 5702 C CA . ARG B 1 208 ? -10.555 -18.953 14.508 1 96.44 208 ARG B CA 1
ATOM 5703 C C . ARG B 1 208 ? -10.047 -18.328 13.211 1 96.44 208 ARG B C 1
ATOM 5705 O O . ARG B 1 208 ? -8.867 -18.453 12.883 1 96.44 208 ARG B O 1
ATOM 5712 N N . GLY B 1 209 ? -10.938 -17.672 12.484 1 95.44 209 GLY B N 1
ATOM 5713 C CA . GLY B 1 209 ? -10.555 -17.016 11.25 1 95.44 209 GLY B CA 1
ATOM 5714 C C . GLY B 1 209 ? -9.648 -15.812 11.469 1 95.44 209 GLY B C 1
ATOM 5715 O O . GLY B 1 209 ? -8.586 -15.711 10.867 1 95.44 209 GLY B O 1
ATOM 5716 N N . TRP B 1 210 ? -10.039 -14.984 12.398 1 96.94 210 TRP B N 1
ATOM 5717 C CA . TRP B 1 210 ? -9.328 -13.75 12.719 1 96.94 210 TRP B CA 1
ATOM 5718 C C . TRP B 1 210 ? -7.926 -14.047 13.242 1 96.94 210 TRP B C 1
ATOM 5720 O O . TRP B 1 210 ? -6.977 -13.328 12.922 1 96.94 210 TRP B O 1
ATOM 5730 N N . GLY B 1 211 ? -7.828 -15.102 13.953 1 97.62 211 GLY B N 1
ATOM 5731 C CA . GLY B 1 211 ? -6.586 -15.391 14.656 1 97.62 211 GLY B CA 1
ATOM 5732 C C . GLY B 1 211 ? -5.781 -16.5 14.008 1 97.62 211 GLY B C 1
ATOM 5733 O O . GLY B 1 211 ? -4.789 -16.969 14.578 1 97.62 211 GLY B O 1
ATOM 5734 N N . PHE B 1 212 ? -6.305 -17.016 12.883 1 97.12 212 PHE B N 1
ATOM 5735 C CA . PHE B 1 212 ? -5.605 -18.062 12.156 1 97.12 212 PHE B CA 1
ATOM 5736 C C . PHE B 1 212 ? -5.426 -19.297 13.039 1 97.12 212 PHE B C 1
ATOM 5738 O O . PHE B 1 212 ? -4.348 -19.891 13.078 1 97.12 212 PHE B O 1
ATOM 5745 N N . LEU B 1 213 ? -6.406 -19.594 13.797 1 97.5 213 LEU B N 1
ATOM 5746 C CA . LEU B 1 213 ? -6.344 -20.703 14.742 1 97.5 213 LEU B CA 1
ATOM 5747 C C . LEU B 1 213 ? -6.715 -22.016 14.07 1 97.5 213 LEU B C 1
ATOM 5749 O O . LEU B 1 213 ? -7.469 -22.031 13.086 1 97.5 213 LEU B O 1
ATOM 5753 N N . ASP B 1 214 ? -6.148 -23.109 14.562 1 96 214 ASP B N 1
ATOM 5754 C CA . ASP B 1 214 ? -6.531 -24.422 14.047 1 96 214 ASP B CA 1
ATOM 5755 C C . ASP B 1 214 ? -7.898 -24.844 14.578 1 96 214 ASP B C 1
ATOM 5757 O O . ASP B 1 214 ? -8.594 -24.047 15.219 1 96 214 ASP B O 1
ATOM 5761 N N . LYS B 1 215 ? -8.344 -26.047 14.273 1 93.5 215 LYS B N 1
ATOM 5762 C CA . LYS B 1 215 ? -9.68 -26.531 14.609 1 93.5 215 LYS B CA 1
ATOM 5763 C C . LYS B 1 215 ? -9.867 -26.625 16.125 1 93.5 215 LYS B C 1
ATOM 5765 O O . LYS B 1 215 ? -11 -26.625 16.609 1 93.5 215 LYS B O 1
ATOM 5770 N N . ASN B 1 216 ? -8.766 -26.703 16.891 1 94.88 216 ASN B N 1
ATOM 5771 C CA . ASN B 1 216 ? -8.812 -26.766 18.344 1 94.88 216 ASN B CA 1
ATOM 5772 C C . ASN B 1 216 ? -8.57 -25.391 18.969 1 94.88 216 ASN B C 1
ATOM 5774 O O . ASN B 1 216 ? -8.273 -25.297 20.156 1 94.88 216 ASN B O 1
ATOM 5778 N N . TYR B 1 217 ? -8.602 -24.312 18.141 1 95.25 217 TYR B N 1
ATOM 5779 C CA . TYR B 1 217 ? -8.461 -22.922 18.547 1 95.25 217 TYR B CA 1
ATOM 5780 C C . TYR B 1 217 ? -7.07 -22.641 19.094 1 95.25 217 TYR B C 1
ATOM 5782 O O . TYR B 1 217 ? -6.91 -21.891 20.062 1 95.25 217 TYR B O 1
ATOM 5790 N N . ARG B 1 218 ? -6.105 -23.344 18.5 1 96.56 218 ARG B N 1
ATOM 5791 C CA . ARG B 1 218 ? -4.715 -23.125 18.891 1 96.56 218 ARG B CA 1
ATOM 5792 C C . ARG B 1 218 ? -3.959 -22.391 17.781 1 96.56 218 ARG B C 1
ATOM 5794 O O . ARG B 1 218 ? -4.18 -22.641 16.594 1 96.56 218 ARG B O 1
ATOM 5801 N N . TYR B 1 219 ? -3.145 -21.438 18.188 1 97.38 219 TYR B N 1
ATOM 5802 C CA . TYR B 1 219 ? -2.178 -20.812 17.297 1 97.38 219 TYR B CA 1
ATOM 5803 C C . TYR B 1 219 ? -0.809 -21.469 17.422 1 97.38 219 TYR B C 1
ATOM 5805 O O . TYR B 1 219 ? -0.071 -21.203 18.375 1 97.38 219 TYR B O 1
ATOM 5813 N N . SER B 1 220 ? -0.399 -22.312 16.406 1 96.69 220 SER B N 1
ATOM 5814 C CA . SER B 1 220 ? 0.811 -23.125 16.531 1 96.69 220 SER B CA 1
ATOM 5815 C C . SER B 1 220 ? 1.544 -23.219 15.195 1 96.69 220 SER B C 1
ATOM 5817 O O . SER B 1 220 ? 0.981 -22.906 14.141 1 96.69 220 SER B O 1
ATOM 5819 N N . LYS B 1 221 ? 2.814 -23.609 15.32 1 97.75 221 LYS B N 1
ATOM 5820 C CA . LYS B 1 221 ? 3.633 -23.828 14.133 1 97.75 221 LYS B CA 1
ATOM 5821 C C . LYS B 1 221 ? 2.941 -24.781 13.156 1 97.75 221 LYS B C 1
ATOM 5823 O O . LYS B 1 221 ? 2.617 -25.906 13.508 1 97.75 221 LYS B O 1
ATOM 5828 N N . SER B 1 222 ? 2.695 -24.297 11.953 1 96.5 222 SER B N 1
ATOM 5829 C CA . SER B 1 222 ? 2.059 -25.078 10.891 1 96.5 222 SER B CA 1
ATOM 5830 C C . SER B 1 222 ? 2.199 -24.391 9.539 1 96.5 222 SER B C 1
ATOM 5832 O O . SER B 1 222 ? 2.621 -23.234 9.469 1 96.5 222 SER B O 1
ATOM 5834 N N . LEU B 1 223 ? 1.895 -25.094 8.516 1 93.81 223 LEU B N 1
ATOM 5835 C CA . LEU B 1 223 ? 1.854 -24.469 7.191 1 93.81 223 LEU B CA 1
ATOM 5836 C C . LEU B 1 223 ? 0.764 -23.406 7.125 1 93.81 223 LEU B C 1
ATOM 5838 O O . LEU B 1 223 ? 0.926 -22.391 6.445 1 93.81 223 LEU B O 1
ATOM 5842 N N . ALA B 1 224 ? -0.294 -23.656 7.895 1 93.12 224 ALA B N 1
ATOM 5843 C CA . ALA B 1 224 ? -1.411 -22.719 7.898 1 93.12 224 ALA B CA 1
ATOM 5844 C C . ALA B 1 224 ? -0.998 -21.375 8.508 1 93.12 224 ALA B C 1
ATOM 5846 O O . ALA B 1 224 ? -1.293 -20.328 7.949 1 93.12 224 ALA B O 1
ATOM 5847 N N . THR B 1 225 ? -0.352 -21.438 9.617 1 96.94 225 THR B N 1
ATOM 5848 C CA . THR B 1 225 ? 0.103 -20.188 10.227 1 96.94 225 THR B CA 1
ATOM 5849 C C . THR B 1 225 ? 1.202 -19.547 9.391 1 96.94 225 THR B C 1
ATOM 5851 O O . THR B 1 225 ? 1.305 -18.328 9.328 1 96.94 225 THR B O 1
ATOM 5854 N N . SER B 1 226 ? 1.976 -20.375 8.672 1 97.38 226 SER B N 1
ATOM 5855 C CA . SER B 1 226 ? 3.041 -19.859 7.812 1 97.38 226 SER B CA 1
ATOM 5856 C C . SER B 1 226 ? 2.471 -19.156 6.59 1 97.38 226 SER B C 1
ATOM 5858 O O . SER B 1 226 ? 3.121 -18.281 6.02 1 97.38 226 SER B O 1
ATOM 5860 N N . ALA B 1 227 ? 1.273 -19.453 6.207 1 96.06 227 ALA B N 1
ATOM 5861 C CA . ALA B 1 227 ? 0.591 -18.781 5.102 1 96.06 227 ALA B CA 1
ATOM 5862 C C . ALA B 1 227 ? 0.242 -17.344 5.453 1 96.06 227 ALA B C 1
ATOM 5864 O O . ALA B 1 227 ? -0.156 -16.562 4.586 1 96.06 227 ALA B O 1
ATOM 5865 N N . VAL B 1 228 ? 0.465 -16.953 6.691 1 97.38 228 VAL B N 1
ATOM 5866 C CA . VAL B 1 228 ? 0.25 -15.586 7.137 1 97.38 228 VAL B CA 1
ATOM 5867 C C . VAL B 1 228 ? 1.57 -14.977 7.609 1 97.38 228 VAL B C 1
ATOM 5869 O O . VAL B 1 228 ? 1.941 -13.883 7.195 1 97.38 228 VAL B O 1
ATOM 5872 N N . ARG B 1 229 ? 2.309 -15.695 8.391 1 97.25 229 ARG B N 1
ATOM 5873 C CA . ARG B 1 229 ? 3.5 -15.156 9.047 1 97.25 229 ARG B CA 1
ATOM 5874 C C . ARG B 1 229 ? 4.727 -15.297 8.148 1 97.25 229 ARG B C 1
ATOM 5876 O O . ARG B 1 229 ? 5.758 -14.672 8.398 1 97.25 229 ARG B O 1
ATOM 5883 N N . GLY B 1 230 ? 4.648 -16.031 7.055 1 97.38 230 GLY B N 1
ATOM 5884 C CA . GLY B 1 230 ? 5.801 -16.406 6.25 1 97.38 230 GLY B CA 1
ATOM 5885 C C . GLY B 1 230 ? 6.367 -17.766 6.617 1 97.38 230 GLY B C 1
ATOM 5886 O O . GLY B 1 230 ? 6.051 -18.312 7.676 1 97.38 230 GLY B O 1
ATOM 5887 N N . TYR B 1 231 ? 7.145 -18.328 5.75 1 97.75 231 TYR B N 1
ATOM 5888 C CA . TYR B 1 231 ? 7.68 -19.672 5.863 1 97.75 231 TYR B CA 1
ATOM 5889 C C . TYR B 1 231 ? 9.141 -19.641 6.297 1 97.75 231 TYR B C 1
ATOM 5891 O O . TYR B 1 231 ? 9.82 -18.625 6.133 1 97.75 231 TYR B O 1
ATOM 5899 N N . ALA B 1 232 ? 9.578 -20.75 6.992 1 97.69 232 ALA B N 1
ATOM 5900 C CA . ALA B 1 232 ? 11.016 -20.922 7.176 1 97.69 232 ALA B CA 1
ATOM 5901 C C . ALA B 1 232 ? 11.719 -21.156 5.836 1 97.69 232 ALA B C 1
ATOM 5903 O O . ALA B 1 232 ? 12.812 -20.641 5.609 1 97.69 232 ALA B O 1
ATOM 5904 N N . GLU B 1 233 ? 11.156 -21.922 5.039 1 96.69 233 GLU B N 1
ATOM 5905 C CA . GLU B 1 233 ? 11.477 -22.094 3.623 1 96.69 233 GLU B CA 1
ATOM 5906 C C . GLU B 1 233 ? 10.234 -21.953 2.754 1 96.69 233 GLU B C 1
ATOM 5908 O O . GLU B 1 233 ? 9.25 -22.672 2.949 1 96.69 233 GLU B O 1
ATOM 5913 N N . ASP B 1 234 ? 10.305 -21.047 1.853 1 96.44 234 ASP B N 1
ATOM 5914 C CA . ASP B 1 234 ? 9.141 -20.812 0.999 1 96.44 234 ASP B CA 1
ATOM 5915 C C . ASP B 1 234 ? 8.82 -22.031 0.149 1 96.44 234 ASP B C 1
ATOM 5917 O O . ASP B 1 234 ? 9.727 -22.797 -0.216 1 96.44 234 ASP B O 1
ATOM 5921 N N . PRO B 1 235 ? 7.527 -22.156 -0.225 1 94.88 235 PRO B N 1
ATOM 5922 C CA . PRO B 1 235 ? 7.18 -23.172 -1.214 1 94.88 235 PRO B CA 1
ATOM 5923 C C . PRO B 1 235 ? 7.895 -22.969 -2.549 1 94.88 235 PRO B C 1
ATOM 5925 O O . PRO B 1 235 ? 8.344 -21.875 -2.85 1 94.88 235 PRO B O 1
ATOM 5928 N N . GLY B 1 236 ? 8.102 -24.016 -3.252 1 95.44 236 GLY B N 1
ATOM 5929 C CA . GLY B 1 236 ? 8.688 -24.016 -4.582 1 95.44 236 GLY B CA 1
ATOM 5930 C C . GLY B 1 236 ? 7.918 -24.859 -5.574 1 95.44 236 GLY B C 1
ATOM 5931 O O . GLY B 1 236 ? 6.707 -25.047 -5.438 1 95.44 236 GLY B O 1
ATOM 5932 N N . ALA B 1 237 ? 8.578 -25.156 -6.652 1 95.88 237 ALA B N 1
ATOM 5933 C CA . ALA B 1 237 ? 7.984 -26.047 -7.645 1 95.88 237 ALA B CA 1
ATOM 5934 C C . ALA B 1 237 ? 8.227 -27.5 -7.281 1 95.88 237 ALA B C 1
ATOM 5936 O O . ALA B 1 237 ? 8.961 -27.812 -6.336 1 95.88 237 ALA B O 1
ATOM 5937 N N . ARG B 1 238 ? 7.449 -28.312 -7.938 1 96.62 238 ARG B N 1
ATOM 5938 C CA . ARG B 1 238 ? 7.562 -29.766 -7.828 1 96.62 238 ARG B CA 1
ATOM 5939 C C . ARG B 1 238 ? 7.305 -30.234 -6.395 1 96.62 238 ARG B C 1
ATOM 5941 O O . ARG B 1 238 ? 6.277 -29.891 -5.805 1 96.62 238 ARG B O 1
ATOM 5948 N N . LEU B 1 239 ? 8.289 -30.891 -5.742 1 95.88 239 LEU B N 1
ATOM 5949 C CA . LEU B 1 239 ? 7.984 -31.531 -4.469 1 95.88 239 LEU B CA 1
ATOM 5950 C C . LEU B 1 239 ? 8.5 -30.703 -3.299 1 95.88 239 LEU B C 1
ATOM 5952 O O . LEU B 1 239 ? 9.039 -31.25 -2.332 1 95.88 239 LEU B O 1
ATOM 5956 N N . GLN B 1 240 ? 8.336 -29.375 -3.387 1 94.75 240 GLN B N 1
ATOM 5957 C CA . GLN B 1 240 ? 8.781 -28.469 -2.338 1 94.75 240 GLN B CA 1
ATOM 5958 C C . GLN B 1 240 ? 7.609 -27.703 -1.729 1 94.75 240 GLN B C 1
ATOM 5960 O O . GLN B 1 240 ? 7.367 -26.547 -2.068 1 94.75 240 GLN B O 1
ATOM 5965 N N . PRO B 1 241 ? 6.93 -28.25 -0.739 1 93.75 241 PRO B N 1
ATOM 5966 C CA . PRO B 1 241 ? 5.75 -27.609 -0.154 1 93.75 241 PRO B CA 1
ATOM 5967 C C . PRO B 1 241 ? 6.105 -26.438 0.766 1 93.75 241 PRO B C 1
ATOM 5969 O O . PRO B 1 241 ? 5.23 -25.672 1.152 1 93.75 241 PRO B O 1
ATOM 5972 N N . GLY B 1 242 ? 7.391 -26.281 1.051 1 95.06 242 GLY B N 1
ATOM 5973 C CA . GLY B 1 242 ? 7.82 -25.281 2.02 1 95.06 242 GLY B CA 1
ATOM 5974 C C . GLY B 1 242 ? 7.906 -25.828 3.434 1 95.06 242 GLY B C 1
ATOM 5975 O O . GLY B 1 242 ? 7.543 -26.984 3.688 1 95.06 242 GLY B O 1
ATOM 5976 N N . GLU B 1 243 ? 8.531 -25.078 4.32 1 97.62 243 GLU B N 1
ATOM 5977 C CA . GLU B 1 243 ? 8.68 -25.438 5.727 1 97.62 243 GLU B CA 1
ATOM 5978 C C . GLU B 1 243 ? 8.062 -24.375 6.637 1 97.62 243 GLU B C 1
ATOM 5980 O O . GLU B 1 243 ? 8.289 -23.188 6.441 1 97.62 243 GLU B O 1
ATOM 5985 N N . PRO B 1 244 ? 7.258 -24.828 7.582 1 97.75 244 PRO B N 1
ATOM 5986 C CA . PRO B 1 244 ? 6.633 -23.844 8.477 1 97.75 244 PRO B CA 1
ATOM 5987 C C . PRO B 1 244 ? 7.652 -23.078 9.312 1 97.75 244 PRO B C 1
ATOM 5989 O O . PRO B 1 244 ? 8.672 -23.641 9.719 1 97.75 244 PRO B O 1
ATOM 5992 N N . SER B 1 245 ? 7.406 -21.875 9.57 1 98.12 245 SER B N 1
ATOM 5993 C CA . SER B 1 245 ? 8.211 -21.078 10.492 1 98.12 245 SER B CA 1
ATOM 5994 C C . SER B 1 245 ? 7.688 -21.188 11.922 1 98.12 245 SER B C 1
ATOM 5996 O O . SER B 1 245 ? 6.566 -21.656 12.148 1 98.12 245 SER B O 1
ATOM 5998 N N . THR B 1 246 ? 8.492 -20.859 12.867 1 98.25 246 THR B N 1
ATOM 5999 C CA . THR B 1 246 ? 8.148 -20.969 14.281 1 98.25 246 THR B CA 1
ATOM 6000 C C . THR B 1 246 ? 7.613 -19.641 14.812 1 98.25 246 THR B C 1
ATOM 6002 O O . THR B 1 246 ? 8.305 -18.625 14.758 1 98.25 246 THR B O 1
ATOM 6005 N N . PRO B 1 247 ? 6.418 -19.625 15.352 1 98.19 247 PRO B N 1
ATOM 6006 C CA . PRO B 1 247 ? 5.891 -18.375 15.914 1 98.19 247 PRO B CA 1
ATOM 6007 C C . PRO B 1 247 ? 6.711 -17.859 17.094 1 98.19 247 PRO B C 1
ATOM 6009 O O . PRO B 1 247 ? 7.23 -18.656 17.875 1 98.19 247 PRO B O 1
ATOM 6012 N N . LEU B 1 248 ? 6.824 -16.516 17.188 1 97.19 248 LEU B N 1
ATOM 6013 C CA . LEU B 1 248 ? 7.305 -15.922 18.438 1 97.19 248 LEU B CA 1
ATOM 6014 C C . LEU B 1 248 ? 6.352 -16.219 19.594 1 97.19 248 LEU B C 1
ATOM 6016 O O . LEU B 1 248 ? 5.129 -16.219 19.406 1 97.19 248 LEU B O 1
ATOM 6020 N N . SER B 1 249 ? 6.965 -16.5 20.75 1 94.81 249 SER B N 1
ATOM 6021 C CA . SER B 1 249 ? 6.102 -16.656 21.906 1 94.81 249 SER B CA 1
ATOM 6022 C C . SER B 1 249 ? 5.473 -15.328 22.328 1 94.81 249 SER B C 1
ATOM 6024 O O . SER B 1 249 ? 6.023 -14.258 22.047 1 94.81 249 SER B O 1
ATOM 6026 N N . LEU B 1 250 ? 4.293 -15.43 22.953 1 94.5 250 LEU B N 1
ATOM 6027 C CA . LEU B 1 250 ? 3.668 -14.219 23.469 1 94.5 250 LEU B CA 1
ATOM 6028 C C . LEU B 1 250 ? 4.609 -13.484 24.422 1 94.5 250 LEU B C 1
ATOM 6030 O O . LEU B 1 250 ? 4.703 -12.258 24.391 1 94.5 250 LEU B O 1
ATOM 6034 N N . GLN B 1 251 ? 5.281 -14.203 25.266 1 92.25 251 GLN B N 1
ATOM 6035 C CA . GLN B 1 251 ? 6.227 -13.625 26.219 1 92.25 251 GLN B CA 1
ATOM 6036 C C . GLN B 1 251 ? 7.301 -12.812 25.5 1 92.25 251 GLN B C 1
ATOM 6038 O O . GLN B 1 251 ? 7.66 -11.719 25.938 1 92.25 251 GLN B O 1
ATOM 6043 N N . SER B 1 252 ? 7.801 -13.352 24.391 1 92.25 252 SER B N 1
ATOM 6044 C CA . SER B 1 252 ? 8.82 -12.648 23.625 1 92.25 252 SER B CA 1
ATOM 6045 C C . SER B 1 252 ? 8.273 -11.352 23.047 1 92.25 252 SER B C 1
ATOM 6047 O O . SER B 1 252 ? 8.953 -10.328 23.047 1 92.25 252 SER B O 1
ATOM 6049 N N . ILE B 1 253 ? 7.066 -11.344 22.547 1 95.31 253 ILE B N 1
ATOM 6050 C CA . ILE B 1 253 ? 6.426 -10.172 21.969 1 95.31 253 ILE B CA 1
ATOM 6051 C C . ILE B 1 253 ? 6.234 -9.109 23.047 1 95.31 253 ILE B C 1
ATOM 6053 O O . ILE B 1 253 ? 6.484 -7.922 22.812 1 95.31 253 ILE B O 1
ATOM 6057 N N . LEU B 1 254 ? 5.852 -9.539 24.266 1 93.44 254 LEU B N 1
ATOM 6058 C CA . LEU B 1 254 ? 5.562 -8.633 25.359 1 93.44 254 LEU B CA 1
ATOM 6059 C C . LEU B 1 254 ? 6.852 -8.062 25.953 1 93.44 254 LEU B C 1
ATOM 6061 O O . LEU B 1 254 ? 6.965 -6.852 26.156 1 93.44 254 LEU B O 1
ATOM 6065 N N . SER B 1 255 ? 7.832 -8.938 26.172 1 89.75 255 SER B N 1
ATOM 6066 C CA . SER B 1 255 ? 9.055 -8.523 26.859 1 89.75 255 SER B CA 1
ATOM 6067 C C . SER B 1 255 ? 9.875 -7.578 25.984 1 89.75 255 SER B C 1
ATOM 6069 O O . SER B 1 255 ? 10.531 -6.668 26.5 1 89.75 255 SER B O 1
ATOM 6071 N N . ASN B 1 256 ? 9.789 -7.805 24.656 1 91.94 256 ASN B N 1
ATOM 6072 C CA . ASN B 1 256 ? 10.539 -6.957 23.734 1 91.94 256 ASN B CA 1
ATOM 6073 C C . ASN B 1 256 ? 9.688 -5.809 23.203 1 91.94 256 ASN B C 1
ATOM 6075 O O . ASN B 1 256 ? 10.125 -5.059 22.328 1 91.94 256 ASN B O 1
ATOM 6079 N N . ARG B 1 257 ? 8.469 -5.691 23.656 1 93.62 257 ARG B N 1
ATOM 6080 C CA . ARG B 1 257 ? 7.504 -4.66 23.281 1 93.62 257 ARG B CA 1
ATOM 6081 C C . ARG B 1 257 ? 7.352 -4.578 21.766 1 93.62 257 ARG B C 1
ATOM 6083 O O . ARG B 1 257 ? 7.266 -3.486 21.203 1 93.62 257 ARG B O 1
ATOM 6090 N N . LEU B 1 258 ? 7.422 -5.719 21.125 1 95.88 258 LEU B N 1
ATOM 6091 C CA . LEU B 1 258 ? 7.281 -5.762 19.672 1 95.88 258 LEU B CA 1
ATOM 6092 C C . LEU B 1 258 ? 5.906 -5.266 19.25 1 95.88 258 LEU B C 1
ATOM 6094 O O . LEU B 1 258 ? 5.742 -4.746 18.141 1 95.88 258 LEU B O 1
ATOM 6098 N N . TRP B 1 259 ? 4.93 -5.281 20.156 1 95.06 259 TRP B N 1
ATOM 6099 C CA . TRP B 1 259 ? 3.549 -4.906 19.875 1 95.06 259 TRP B CA 1
ATOM 6100 C C . TRP B 1 259 ? 3.428 -3.4 19.656 1 95.06 259 TRP B C 1
ATOM 6102 O O . TRP B 1 259 ? 2.463 -2.928 19.047 1 95.06 259 TRP B O 1
ATOM 6112 N N . SER B 1 260 ? 4.363 -2.617 20.078 1 94.44 260 SER B N 1
ATOM 6113 C CA . SER B 1 260 ? 4.238 -1.165 20.156 1 94.44 260 SER B CA 1
ATOM 6114 C C . SER B 1 260 ? 4.254 -0.54 18.766 1 94.44 260 SER B C 1
ATOM 6116 O O . SER B 1 260 ? 3.832 0.604 18.578 1 94.44 260 SER B O 1
ATOM 6118 N N . ASP B 1 261 ? 4.715 -1.244 17.734 1 94.69 261 ASP B N 1
ATOM 6119 C CA . ASP B 1 261 ? 4.852 -0.678 16.391 1 94.69 261 ASP B CA 1
ATOM 6120 C C . ASP B 1 261 ? 3.863 -1.319 15.422 1 94.69 261 ASP B C 1
ATOM 6122 O O . ASP B 1 261 ? 3.811 -0.947 14.25 1 94.69 261 ASP B O 1
ATOM 6126 N N . LEU B 1 262 ? 3.051 -2.227 15.883 1 97.31 262 LEU B N 1
ATOM 6127 C CA . LEU B 1 262 ? 2.297 -3.092 14.977 1 97.31 262 LEU B CA 1
ATOM 6128 C C . LEU B 1 262 ? 1.062 -2.375 14.445 1 97.31 262 LEU B C 1
ATOM 6130 O O . LEU B 1 262 ? 0.581 -2.688 13.352 1 97.31 262 LEU B O 1
ATOM 6134 N N . THR B 1 263 ? 0.54 -1.396 15.156 1 96.12 263 THR B N 1
ATOM 6135 C CA . THR B 1 263 ? -0.761 -0.852 14.789 1 96.12 263 THR B CA 1
ATOM 6136 C C . THR B 1 263 ? -0.607 0.514 14.125 1 96.12 263 THR B C 1
ATOM 6138 O O . THR B 1 263 ? -1.6 1.195 13.859 1 96.12 263 THR B O 1
ATOM 6141 N N . THR B 1 264 ? 0.598 0.966 13.836 1 95.31 264 THR B N 1
ATOM 6142 C CA . THR B 1 264 ? 0.839 2.289 13.273 1 95.31 264 THR B CA 1
ATOM 6143 C C . THR B 1 264 ? 0.104 2.455 11.945 1 95.31 264 THR B C 1
ATOM 6145 O O . THR B 1 264 ? -0.493 3.502 11.688 1 95.31 264 THR B O 1
ATOM 6148 N N . GLY B 1 265 ? 0.102 1.412 11.156 1 96 265 GLY B N 1
ATOM 6149 C CA . GLY B 1 265 ? -0.537 1.473 9.852 1 96 265 GLY B CA 1
ATOM 6150 C C . GLY B 1 265 ? -2.051 1.511 9.93 1 96 265 GLY B C 1
ATOM 6151 O O . GLY B 1 265 ? -2.723 1.771 8.93 1 96 265 GLY B O 1
ATOM 6152 N N . MET B 1 266 ? -2.6 1.317 11.117 1 96.94 266 MET B N 1
ATOM 6153 C CA . MET B 1 266 ? -4.051 1.32 11.289 1 96.94 266 MET B CA 1
ATOM 6154 C C . MET B 1 266 ? -4.551 2.713 11.664 1 96.94 266 MET B C 1
ATOM 6156 O O . MET B 1 266 ? -5.754 2.973 11.633 1 96.94 266 MET B O 1
ATOM 6160 N N . LEU B 1 267 ? -3.639 3.578 12.094 1 97.25 267 LEU B N 1
ATOM 6161 C CA . LEU B 1 267 ? -4.059 4.938 12.414 1 97.25 267 LEU B CA 1
ATOM 6162 C C . LEU B 1 267 ? -4.664 5.621 11.195 1 97.25 267 LEU B C 1
ATOM 6164 O O . LEU B 1 267 ? -4.109 5.543 10.094 1 97.25 267 LEU B O 1
ATOM 6168 N N . TYR B 1 268 ? -5.766 6.316 11.406 1 97.62 268 TYR B N 1
ATOM 6169 C CA . TYR B 1 268 ? -6.562 6.926 10.352 1 97.62 268 TYR B CA 1
ATOM 6170 C C . TYR B 1 268 ? -5.688 7.758 9.422 1 97.62 268 TYR B C 1
ATOM 6172 O O . TYR B 1 268 ? -5.844 7.703 8.195 1 97.62 268 TYR B O 1
ATOM 6180 N N . GLU B 1 269 ? -4.73 8.414 9.898 1 96.25 269 GLU B N 1
ATOM 6181 C CA . GLU B 1 269 ? -3.867 9.297 9.125 1 96.25 269 GLU B CA 1
ATOM 6182 C C . GLU B 1 269 ? -2.791 8.508 8.383 1 96.25 269 GLU B C 1
ATOM 6184 O O . GLU B 1 269 ? -2.104 9.055 7.512 1 96.25 269 GLU B O 1
ATOM 6189 N N . PHE B 1 270 ? -2.652 7.176 8.672 1 97.44 270 PHE B N 1
ATOM 6190 C CA . PHE B 1 270 ? -1.558 6.41 8.094 1 97.44 270 PHE B CA 1
ATOM 6191 C C . PHE B 1 270 ? -2.09 5.246 7.266 1 97.44 270 PHE B C 1
ATOM 6193 O O . PHE B 1 270 ? -1.314 4.477 6.691 1 97.44 270 PHE B O 1
ATOM 6200 N N . GLN B 1 271 ? -3.359 5.195 7.102 1 97.94 271 GLN B N 1
ATOM 6201 C CA . GLN B 1 271 ? -3.994 4.066 6.422 1 97.94 271 GLN B CA 1
ATOM 6202 C C . GLN B 1 271 ? -3.785 4.145 4.914 1 97.94 271 GLN B C 1
ATOM 6204 O O . GLN B 1 271 ? -3.826 5.23 4.328 1 97.94 271 GLN B O 1
ATOM 6209 N N . SER B 1 272 ? -3.605 2.953 4.332 1 97.88 272 SER B N 1
ATOM 6210 C CA . SER B 1 272 ? -3.656 2.881 2.875 1 97.88 272 SER B CA 1
ATOM 6211 C C . SER B 1 272 ? -5.066 3.152 2.357 1 97.88 272 SER B C 1
ATOM 6213 O O . SER B 1 272 ? -6.047 2.686 2.941 1 97.88 272 SER B O 1
ATOM 6215 N N . THR B 1 273 ? -5.121 3.912 1.375 1 97 273 THR B N 1
ATOM 6216 C CA . THR B 1 273 ? -4.059 4.418 0.51 1 97 273 THR B CA 1
ATOM 6217 C C . THR B 1 273 ? -3.488 5.723 1.06 1 97 273 THR B C 1
ATOM 6219 O O . THR B 1 273 ? -4.23 6.566 1.566 1 97 273 THR B O 1
ATOM 6222 N N . ILE B 1 274 ? -2.283 5.836 1.069 1 98 274 ILE B N 1
ATOM 6223 C CA . ILE B 1 274 ? -1.566 7.055 1.421 1 98 274 ILE B CA 1
ATOM 6224 C C . ILE B 1 274 ? -0.529 7.371 0.346 1 98 274 ILE B C 1
ATOM 6226 O O . ILE B 1 274 ? 0.06 6.465 -0.245 1 98 274 ILE B O 1
ATOM 6230 N N . PHE B 1 275 ? -0.32 8.711 0.1 1 98.31 275 PHE B N 1
ATOM 6231 C CA . PHE B 1 275 ? 0.377 9.102 -1.121 1 98.31 275 PHE B CA 1
ATOM 6232 C C . PHE B 1 275 ? 1.631 9.906 -0.797 1 98.31 275 PHE B C 1
ATOM 6234 O O . PHE B 1 275 ? 1.856 10.273 0.357 1 98.31 275 PHE B O 1
ATOM 6241 N N . GLU B 1 276 ? 2.396 10.07 -1.743 1 98 276 GLU B N 1
ATOM 6242 C CA . GLU B 1 276 ? 3.441 11.078 -1.893 1 98 276 GLU B CA 1
ATOM 6243 C C . GLU B 1 276 ? 3.467 11.641 -3.312 1 98 276 GLU B C 1
ATOM 6245 O O . GLU B 1 276 ? 3.084 10.953 -4.262 1 98 276 GLU B O 1
ATOM 6250 N N . PRO B 1 277 ? 3.83 12.898 -3.49 1 98 277 PRO B N 1
ATOM 6251 C CA . PRO B 1 277 ? 3.967 13.422 -4.852 1 98 277 PRO B CA 1
ATOM 6252 C C . PRO B 1 277 ? 5.191 12.859 -5.574 1 98 277 PRO B C 1
ATOM 6254 O O . PRO B 1 277 ? 6.242 12.664 -4.957 1 98 277 PRO B O 1
ATOM 6257 N N . VAL B 1 278 ? 5.023 12.617 -6.867 1 97 278 VAL B N 1
ATOM 6258 C CA . VAL B 1 278 ? 6.141 12.172 -7.695 1 97 278 VAL B CA 1
ATOM 6259 C C . VAL B 1 278 ? 7.223 13.25 -7.727 1 97 278 VAL B C 1
ATOM 6261 O O . VAL B 1 278 ? 6.934 14.422 -7.996 1 97 278 VAL B O 1
ATOM 6264 N N . GLY B 1 279 ? 8.383 12.898 -7.383 1 96.62 279 GLY B N 1
ATOM 6265 C CA . GLY B 1 279 ? 9.508 13.797 -7.539 1 96.62 279 GLY B CA 1
ATOM 6266 C C . GLY B 1 279 ? 9.828 14.586 -6.285 1 96.62 279 GLY B C 1
ATOM 6267 O O . GLY B 1 279 ? 10.773 15.383 -6.262 1 96.62 279 GLY B O 1
ATOM 6268 N N . GLY B 1 280 ? 9.023 14.438 -5.262 1 98.06 280 GLY B N 1
ATOM 6269 C CA . GLY B 1 280 ? 9.305 15.133 -4.02 1 98.06 280 GLY B CA 1
ATOM 6270 C C . GLY B 1 280 ? 8.094 15.859 -3.457 1 98.06 280 GLY B C 1
ATOM 6271 O O . GLY B 1 280 ? 7.223 16.297 -4.211 1 98.06 280 GLY B O 1
ATOM 6272 N N . MET B 1 281 ? 8.125 16.094 -2.211 1 98.38 281 MET B N 1
ATOM 6273 C CA . MET B 1 281 ? 7.004 16.703 -1.498 1 98.38 281 MET B CA 1
ATOM 6274 C C . MET B 1 281 ? 6.789 18.141 -1.938 1 98.38 281 MET B C 1
ATOM 6276 O O . MET B 1 281 ? 5.664 18.641 -1.891 1 98.38 281 MET B O 1
ATOM 6280 N N . ASP B 1 282 ? 7.816 18.781 -2.426 1 98.44 282 ASP B N 1
ATOM 6281 C CA . ASP B 1 282 ? 7.738 20.203 -2.764 1 98.44 282 ASP B CA 1
ATOM 6282 C C . ASP B 1 282 ? 6.98 20.406 -4.074 1 98.44 282 ASP B C 1
ATOM 6284 O O . ASP B 1 282 ? 6.836 21.547 -4.535 1 98.44 282 ASP B O 1
ATOM 6288 N N . ALA B 1 283 ? 6.492 19.312 -4.68 1 98.69 283 ALA B N 1
ATOM 6289 C CA . ALA B 1 283 ? 5.703 19.438 -5.902 1 98.69 283 ALA B CA 1
ATOM 6290 C C . ALA B 1 283 ? 4.504 20.359 -5.688 1 98.69 283 ALA B C 1
ATOM 6292 O O . ALA B 1 283 ? 4.148 21.141 -6.566 1 98.69 283 ALA B O 1
ATOM 6293 N N . MET B 1 284 ? 3.885 20.281 -4.539 1 98.75 284 MET B N 1
ATOM 6294 C CA . MET B 1 284 ? 2.748 21.141 -4.23 1 98.75 284 MET B CA 1
ATOM 6295 C C . MET B 1 284 ? 3.191 22.594 -4.066 1 98.75 284 MET B C 1
ATOM 6297 O O . MET B 1 284 ? 2.523 23.5 -4.547 1 98.75 284 MET B O 1
ATOM 6301 N N . ALA B 1 285 ? 4.289 22.766 -3.396 1 98.81 285 ALA B N 1
ATOM 6302 C CA . ALA B 1 285 ? 4.824 24.109 -3.236 1 98.81 285 ALA B CA 1
ATOM 6303 C C . ALA B 1 285 ? 5.145 24.734 -4.59 1 98.81 285 ALA B C 1
ATOM 6305 O O . ALA B 1 285 ? 4.816 25.906 -4.84 1 98.81 285 ALA B O 1
ATOM 6306 N N . ARG B 1 286 ? 5.758 23.953 -5.402 1 98.75 286 ARG B N 1
ATOM 6307 C CA . ARG B 1 286 ? 6.109 24.453 -6.73 1 98.75 286 ARG B CA 1
ATOM 6308 C C . ARG B 1 286 ? 4.859 24.766 -7.539 1 98.75 286 ARG B C 1
ATOM 6310 O O . ARG B 1 286 ? 4.844 25.734 -8.305 1 98.75 286 ARG B O 1
ATOM 6317 N N . ALA B 1 287 ? 3.875 24 -7.363 1 98.75 287 ALA B N 1
ATOM 6318 C CA . ALA B 1 287 ? 2.617 24.234 -8.07 1 98.75 287 ALA B CA 1
ATOM 6319 C C . ALA B 1 287 ? 1.991 25.562 -7.625 1 98.75 287 ALA B C 1
ATOM 6321 O O . ALA B 1 287 ? 1.561 26.359 -8.461 1 98.75 287 ALA B O 1
ATOM 6322 N N . PHE B 1 288 ? 1.956 25.812 -6.391 1 98.81 288 PHE B N 1
ATOM 6323 C CA . PHE B 1 288 ? 1.434 27.078 -5.875 1 98.81 288 PHE B CA 1
ATOM 6324 C C . PHE B 1 288 ? 2.307 28.25 -6.316 1 98.81 288 PHE B C 1
ATOM 6326 O O . PHE B 1 288 ? 1.797 29.281 -6.742 1 98.81 288 PHE B O 1
ATOM 6333 N N . GLU B 1 289 ? 3.586 28.062 -6.172 1 98.88 289 GLU B N 1
ATOM 6334 C CA . GLU B 1 289 ? 4.512 29.141 -6.512 1 98.88 289 GLU B CA 1
ATOM 6335 C C . GLU B 1 289 ? 4.328 29.594 -7.961 1 98.88 289 GLU B C 1
ATOM 6337 O O . GLU B 1 289 ? 4.367 30.781 -8.25 1 98.88 289 GLU B O 1
ATOM 6342 N N . SER B 1 290 ? 4.141 28.625 -8.797 1 98.5 290 SER B N 1
ATOM 6343 C CA . SER B 1 290 ? 3.986 28.953 -10.211 1 98.5 290 SER B CA 1
ATOM 6344 C C . SER B 1 290 ? 2.77 29.844 -10.445 1 98.5 290 SER B C 1
ATOM 6346 O O . SER B 1 290 ? 2.693 30.547 -11.445 1 98.5 290 SER B O 1
ATOM 6348 N N . ARG B 1 291 ? 1.901 29.953 -9.516 1 97.94 291 ARG B N 1
ATOM 6349 C CA . ARG B 1 291 ? 0.655 30.703 -9.672 1 97.94 291 ARG B CA 1
ATOM 6350 C C . ARG B 1 291 ? 0.722 32.031 -8.953 1 97.94 291 ARG B C 1
ATOM 6352 O O . ARG B 1 291 ? 0.005 32.969 -9.312 1 97.94 291 ARG B O 1
ATOM 6359 N N . VAL B 1 292 ? 1.699 32.156 -8.008 1 98.62 292 VAL B N 1
ATOM 6360 C CA . VAL B 1 292 ? 1.629 33.375 -7.191 1 98.62 292 VAL B CA 1
ATOM 6361 C C . VAL B 1 292 ? 2.996 34.031 -7.148 1 98.62 292 VAL B C 1
ATOM 6363 O O . VAL B 1 292 ? 3.197 35 -6.406 1 98.62 292 VAL B O 1
ATOM 6366 N N . ARG B 1 293 ? 3.881 33.625 -7.945 1 98.25 293 ARG B N 1
ATOM 6367 C CA . ARG B 1 293 ? 5.277 34.062 -7.887 1 98.25 293 ARG B CA 1
ATOM 6368 C C . ARG B 1 293 ? 5.395 35.562 -7.949 1 98.25 293 ARG B C 1
ATOM 6370 O O . ARG B 1 293 ? 6.168 36.188 -7.199 1 98.25 293 ARG B O 1
ATOM 6377 N N . PRO B 1 294 ? 4.598 36.25 -8.812 1 98.19 294 PRO B N 1
ATOM 6378 C CA . PRO B 1 294 ? 4.762 37.688 -8.914 1 98.19 294 PRO B CA 1
ATOM 6379 C C . PRO B 1 294 ? 4.406 38.438 -7.621 1 98.19 294 PRO B C 1
ATOM 6381 O O . PRO B 1 294 ? 4.777 39.594 -7.438 1 98.19 294 PRO B O 1
ATOM 6384 N N . MET B 1 295 ? 3.758 37.781 -6.746 1 98.44 295 MET B N 1
ATOM 6385 C CA . MET B 1 295 ? 3.293 38.406 -5.508 1 98.44 295 MET B CA 1
ATOM 6386 C C . MET B 1 295 ? 4.328 38.25 -4.398 1 98.44 295 MET B C 1
ATOM 6388 O O . MET B 1 295 ? 4.215 38.875 -3.346 1 98.44 295 MET B O 1
ATOM 6392 N N . ILE B 1 296 ? 5.363 37.469 -4.645 1 98.88 296 ILE B N 1
ATOM 6393 C CA . ILE B 1 296 ? 6.25 37.094 -3.559 1 98.88 296 ILE B CA 1
ATOM 6394 C C . ILE B 1 296 ? 7.492 37.969 -3.557 1 98.88 296 ILE B C 1
ATOM 6396 O O . ILE B 1 296 ? 8.172 38.094 -4.578 1 98.88 296 ILE B O 1
ATOM 6400 N N . THR B 1 297 ? 7.73 38.625 -2.471 1 98.62 297 THR B N 1
ATOM 6401 C CA . THR B 1 297 ? 9.039 39.219 -2.17 1 98.62 297 THR B CA 1
ATOM 6402 C C . THR B 1 297 ? 9.867 38.25 -1.318 1 98.62 297 THR B C 1
ATOM 6404 O O . THR B 1 297 ? 9.562 38.031 -0.146 1 98.62 297 THR B O 1
ATOM 6407 N N . TYR B 1 298 ? 10.914 37.719 -1.919 1 98.38 298 TYR B N 1
ATOM 6408 C CA . TYR B 1 298 ? 11.789 36.75 -1.237 1 98.38 298 TYR B CA 1
ATOM 6409 C C . TYR B 1 298 ? 12.82 37.469 -0.377 1 98.38 298 TYR B C 1
ATOM 6411 O O . TYR B 1 298 ? 12.992 38.688 -0.493 1 98.38 298 TYR B O 1
ATOM 6419 N N . ARG B 1 299 ? 13.469 36.688 0.531 1 98.25 299 ARG B N 1
ATOM 6420 C CA . ARG B 1 299 ? 14.539 37.188 1.396 1 98.25 299 ARG B CA 1
ATOM 6421 C C . ARG B 1 299 ? 14.094 38.406 2.184 1 98.25 299 ARG B C 1
ATOM 6423 O O . ARG B 1 299 ? 14.805 39.406 2.24 1 98.25 299 ARG B O 1
ATOM 6430 N N . ALA B 1 300 ? 12.891 38.312 2.672 1 98.69 300 ALA B N 1
ATOM 6431 C CA . ALA B 1 300 ? 12.273 39.344 3.484 1 98.69 300 ALA B CA 1
ATOM 6432 C C . ALA B 1 300 ? 12 38.875 4.902 1 98.69 300 ALA B C 1
ATOM 6434 O O . ALA B 1 300 ? 11.047 38.125 5.137 1 98.69 300 ALA B O 1
ATOM 6435 N N . ARG B 1 301 ? 12.812 39.281 5.844 1 98.5 301 ARG B N 1
ATOM 6436 C CA . ARG B 1 301 ? 12.625 38.906 7.234 1 98.5 301 ARG B CA 1
ATOM 6437 C C . ARG B 1 301 ? 11.766 39.906 7.984 1 98.5 301 ARG B C 1
ATOM 6439 O O . ARG B 1 301 ? 12.227 41 8.297 1 98.5 301 ARG B O 1
ATOM 6446 N N . VAL B 1 302 ? 10.602 39.531 8.305 1 98.81 302 VAL B N 1
ATOM 6447 C CA . VAL B 1 302 ? 9.695 40.406 9.031 1 98.81 302 VAL B CA 1
ATOM 6448 C C . VAL B 1 302 ? 10.188 40.594 10.469 1 98.81 302 VAL B C 1
ATOM 6450 O O . VAL B 1 302 ? 10.477 39.625 11.156 1 98.81 302 VAL B O 1
ATOM 6453 N N . THR B 1 303 ? 10.227 41.844 10.93 1 98.5 303 THR B N 1
ATOM 6454 C CA . THR B 1 303 ? 10.742 42.125 12.266 1 98.5 303 THR B CA 1
ATOM 6455 C C . THR B 1 303 ? 9.68 42.812 13.125 1 98.5 303 THR B C 1
ATOM 6457 O O . THR B 1 303 ? 9.781 42.844 14.352 1 98.5 303 THR B O 1
ATOM 6460 N N . GLU B 1 304 ? 8.75 43.438 12.445 1 98.62 304 GLU B N 1
ATOM 6461 C CA . GLU B 1 304 ? 7.668 44.125 13.156 1 98.62 304 GLU B CA 1
ATOM 6462 C C . GLU B 1 304 ? 6.34 43.969 12.422 1 98.62 304 GLU B C 1
ATOM 6464 O O . GLU B 1 304 ? 6.309 43.969 11.188 1 98.62 304 GLU B O 1
ATOM 6469 N N . LEU B 1 305 ? 5.25 43.812 13.148 1 98.69 305 LEU B N 1
ATOM 6470 C CA . LEU B 1 305 ? 3.889 43.781 12.625 1 98.69 305 LEU B CA 1
ATOM 6471 C C . LEU B 1 305 ? 2.943 44.594 13.508 1 98.69 305 LEU B C 1
ATOM 6473 O O . LEU B 1 305 ? 2.887 44.375 14.727 1 98.69 305 LEU B O 1
ATOM 6477 N N . SER B 1 306 ? 2.256 45.531 12.906 1 98.12 306 SER B N 1
ATOM 6478 C CA . SER B 1 306 ? 1.296 46.344 13.633 1 98.12 306 SER B CA 1
ATOM 6479 C C . SER B 1 306 ? -0.009 46.5 12.859 1 98.12 306 SER B C 1
ATOM 6481 O O . SER B 1 306 ? -0.036 46.312 11.641 1 98.12 306 SER B O 1
ATOM 6483 N N . GLN B 1 307 ? -1.062 46.656 13.578 1 96.38 307 GLN B N 1
ATOM 6484 C CA . GLN B 1 307 ? -2.344 46.938 12.938 1 96.38 307 GLN B CA 1
ATOM 6485 C C . GLN B 1 307 ? -3.016 48.156 13.578 1 96.38 307 GLN B C 1
ATOM 6487 O O . GLN B 1 307 ? -2.77 48.469 14.75 1 96.38 307 GLN B O 1
ATOM 6492 N N . GLY B 1 308 ? -3.791 48.938 12.766 1 92.62 308 GLY B N 1
ATOM 6493 C CA . GLY B 1 308 ? -4.621 50.062 13.18 1 92.62 308 GLY B CA 1
ATOM 6494 C C . GLY B 1 308 ? -5.949 50.125 12.453 1 92.62 308 GLY B C 1
ATOM 6495 O O . GLY B 1 308 ? -6.312 49.188 11.734 1 92.62 308 GLY B O 1
ATOM 6496 N N . ALA B 1 309 ? -6.621 51.219 12.633 1 91.38 309 ALA B N 1
ATOM 6497 C CA . ALA B 1 309 ? -7.938 51.406 12.039 1 91.38 309 ALA B CA 1
ATOM 6498 C C . ALA B 1 309 ? -7.848 51.438 10.516 1 91.38 309 ALA B C 1
ATOM 6500 O O . ALA B 1 309 ? -8.781 51.062 9.812 1 91.38 309 ALA B O 1
ATOM 6501 N N . ASP B 1 310 ? -6.672 51.844 10.047 1 91.56 310 ASP B N 1
ATOM 6502 C CA . ASP B 1 310 ? -6.578 52.094 8.609 1 91.56 310 ASP B CA 1
ATOM 6503 C C . ASP B 1 310 ? -5.863 50.938 7.895 1 91.56 310 ASP B C 1
ATOM 6505 O O . ASP B 1 310 ? -5.719 50.969 6.672 1 91.56 310 ASP B O 1
ATOM 6509 N N . GLY B 1 311 ? -5.375 50.031 8.672 1 97.31 311 GLY B N 1
ATOM 6510 C CA . GLY B 1 311 ? -4.688 48.938 7.98 1 97.31 311 GLY B CA 1
ATOM 6511 C C . GLY B 1 311 ? -3.646 48.25 8.836 1 97.31 311 GLY B C 1
ATOM 6512 O O . GLY B 1 311 ? -3.65 48.406 10.062 1 97.31 311 GLY B O 1
ATOM 6513 N N . VAL B 1 312 ? -2.838 47.406 8.156 1 98.5 312 VAL B N 1
ATOM 6514 C CA . VAL B 1 312 ? -1.746 46.688 8.789 1 98.5 312 VAL B CA 1
ATOM 6515 C C . VAL B 1 312 ? -0.41 47.156 8.203 1 98.5 312 VAL B C 1
ATOM 6517 O O . VAL B 1 312 ? -0.343 47.562 7.051 1 98.5 312 VAL B O 1
ATOM 6520 N N . THR B 1 313 ? 0.61 47.125 9.016 1 98.56 313 THR B N 1
ATOM 6521 C CA . THR B 1 313 ? 1.956 47.5 8.594 1 98.56 313 THR B CA 1
ATOM 6522 C C . THR B 1 313 ? 2.975 46.469 9.047 1 98.56 313 THR B C 1
ATOM 6524 O O . THR B 1 313 ? 3.008 46.094 10.219 1 98.56 313 THR B O 1
ATOM 6527 N N . ALA B 1 314 ? 3.783 46.031 8.102 1 98.75 314 ALA B N 1
ATOM 6528 C CA . ALA B 1 314 ? 4.906 45.156 8.422 1 98.75 314 ALA B CA 1
ATOM 6529 C C . ALA B 1 314 ? 6.238 45.812 8.07 1 98.75 314 ALA B C 1
ATOM 6531 O O . ALA B 1 314 ? 6.363 46.438 7.016 1 98.75 314 ALA B O 1
ATOM 6532 N N . VAL B 1 315 ? 7.148 45.719 8.984 1 98.75 315 VAL B N 1
ATOM 6533 C CA . VAL B 1 315 ? 8.539 46.094 8.734 1 98.75 315 VAL B CA 1
ATOM 6534 C C . VAL B 1 315 ? 9.375 44.844 8.5 1 98.75 315 VAL B C 1
ATOM 6536 O O . VAL B 1 315 ? 9.227 43.844 9.219 1 98.75 315 VAL B O 1
ATOM 6539 N N . TYR B 1 316 ? 10.195 44.844 7.441 1 98.62 316 TYR B N 1
ATOM 6540 C CA . TYR B 1 316 ? 11.039 43.688 7.195 1 98.62 316 TYR B CA 1
ATOM 6541 C C . TYR B 1 316 ? 12.445 44.094 6.789 1 98.62 316 TYR B C 1
ATOM 6543 O O . TYR B 1 316 ? 12.656 45.219 6.297 1 98.62 316 TYR B O 1
ATOM 6551 N N . GLU B 1 317 ? 13.352 43.281 7.082 1 98.44 317 GLU B N 1
ATOM 6552 C CA . GLU B 1 317 ? 14.727 43.406 6.594 1 98.44 317 GLU B CA 1
ATOM 6553 C C . GLU B 1 317 ? 14.883 42.781 5.223 1 98.44 317 GLU B C 1
ATOM 6555 O O . GLU B 1 317 ? 14.539 41.594 5.039 1 98.44 317 GLU B O 1
ATOM 6560 N N . ASP B 1 318 ? 15.344 43.5 4.266 1 98 318 ASP B N 1
ATOM 6561 C CA . ASP B 1 318 ? 15.703 42.969 2.953 1 98 318 ASP B CA 1
ATOM 6562 C C . ASP B 1 318 ? 17.047 42.25 3.004 1 98 318 ASP B C 1
ATOM 6564 O O . ASP B 1 318 ? 18.094 42.844 2.908 1 98 318 ASP B O 1
ATOM 6568 N N . LEU B 1 319 ? 17 40.938 3.014 1 95.75 319 LEU B N 1
ATOM 6569 C CA . LEU B 1 319 ? 18.203 40.125 3.211 1 95.75 319 LEU B CA 1
ATOM 6570 C C . LEU B 1 319 ? 19.031 40.062 1.931 1 95.75 319 LEU B C 1
ATOM 6572 O O . LEU B 1 319 ? 20.188 39.688 1.96 1 95.75 319 LEU B O 1
ATOM 6576 N N . ALA B 1 320 ? 18.406 40.375 0.808 1 93.12 320 ALA B N 1
ATOM 6577 C CA . ALA B 1 320 ? 19.125 40.375 -0.466 1 93.12 320 ALA B CA 1
ATOM 6578 C C . ALA B 1 320 ? 19.859 41.719 -0.679 1 93.12 320 ALA B C 1
ATOM 6580 O O . ALA B 1 320 ? 21.031 41.719 -1.057 1 93.12 320 ALA B O 1
ATOM 6581 N N . GLY B 1 321 ? 19.141 42.875 -0.493 1 92.94 321 GLY B N 1
ATOM 6582 C CA . GLY B 1 321 ? 19.672 44.188 -0.828 1 92.94 321 GLY B CA 1
ATOM 6583 C C . GLY B 1 321 ? 20.109 44.969 0.387 1 92.94 321 GLY B C 1
ATOM 6584 O O . GLY B 1 321 ? 20.797 46 0.255 1 92.94 321 GLY B O 1
ATOM 6585 N N . GLY B 1 322 ? 19.734 44.625 1.471 1 92.5 322 GLY B N 1
ATOM 6586 C CA . GLY B 1 322 ? 20.078 45.344 2.686 1 92.5 322 GLY B CA 1
ATOM 6587 C C . GLY B 1 322 ? 19.047 46.406 3.047 1 92.5 322 GLY B C 1
ATOM 6588 O O . GLY B 1 322 ? 18.281 46.844 2.193 1 92.5 322 GLY B O 1
ATOM 6589 N N . GLY B 1 323 ? 18.953 46.688 4.297 1 95.5 323 GLY B N 1
ATOM 6590 C CA . GLY B 1 323 ? 18.094 47.75 4.777 1 95.5 323 GLY B CA 1
ATOM 6591 C C . GLY B 1 323 ? 16.734 47.25 5.262 1 95.5 323 GLY B C 1
ATOM 6592 O O . GLY B 1 323 ? 16.453 46.031 5.211 1 95.5 323 GLY B O 1
ATOM 6593 N N . THR B 1 324 ? 16.016 48.156 5.73 1 97.81 324 THR B N 1
ATOM 6594 C CA . THR B 1 324 ? 14.68 47.906 6.27 1 97.81 324 THR B CA 1
ATOM 6595 C C 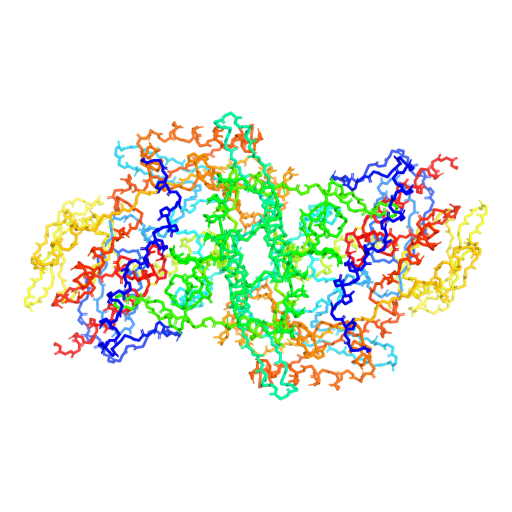. THR B 1 324 ? 13.609 48.531 5.375 1 97.81 324 THR B C 1
ATOM 6597 O O . THR B 1 324 ? 13.781 49.625 4.875 1 97.81 324 THR B O 1
ATOM 6600 N N . LYS B 1 325 ? 12.609 47.75 5.086 1 98.31 325 LYS B N 1
ATOM 6601 C CA . LYS B 1 325 ? 11.492 48.219 4.273 1 98.31 325 LYS B CA 1
ATOM 6602 C C . LYS B 1 325 ? 10.164 48.062 5.012 1 98.31 325 LYS B C 1
ATOM 6604 O O . LYS B 1 325 ? 10.086 47.281 5.98 1 98.31 325 LYS B O 1
ATOM 6609 N N . THR B 1 326 ? 9.211 48.875 4.582 1 98.38 326 THR B N 1
ATOM 6610 C CA . THR B 1 326 ? 7.879 48.844 5.172 1 98.38 326 THR B CA 1
ATOM 6611 C C . THR B 1 326 ? 6.828 48.562 4.102 1 98.38 326 THR B C 1
ATOM 6613 O O . THR B 1 326 ? 6.898 49.094 2.996 1 98.38 326 THR B O 1
ATOM 6616 N N . VAL B 1 327 ? 5.906 47.688 4.445 1 98.5 327 VAL B N 1
ATOM 6617 C CA . VAL B 1 327 ? 4.777 47.375 3.564 1 98.5 327 VAL B CA 1
ATOM 6618 C C . VAL B 1 327 ? 3.467 47.594 4.32 1 98.5 327 VAL B C 1
ATOM 6620 O O . VAL B 1 327 ? 3.357 47.219 5.492 1 98.5 327 VAL B O 1
ATOM 6623 N N . LYS B 1 328 ? 2.521 48.188 3.654 1 98.31 328 LYS B N 1
ATOM 6624 C CA . LYS B 1 328 ? 1.193 48.438 4.215 1 98.31 328 LYS B CA 1
ATOM 6625 C C . LYS B 1 328 ? 0.121 47.719 3.385 1 98.31 328 LYS B C 1
ATOM 6627 O O . LYS B 1 328 ? 0.283 47.562 2.178 1 98.31 328 LYS B O 1
ATOM 6632 N N . ALA B 1 329 ? -0.96 47.344 4.031 1 98.69 329 ALA B N 1
ATOM 6633 C CA . ALA B 1 329 ? -2.129 46.781 3.387 1 98.69 329 ALA B CA 1
ATOM 6634 C C . ALA B 1 329 ? -3.381 46.938 4.238 1 98.69 329 ALA B C 1
ATOM 6636 O O . ALA B 1 329 ? -3.295 47.406 5.391 1 98.69 329 ALA B O 1
ATOM 6637 N N . ASP B 1 330 ? -4.48 46.656 3.65 1 98.44 330 ASP B N 1
ATOM 6638 C CA . ASP B 1 330 ? -5.734 46.75 4.395 1 98.44 330 ASP B CA 1
ATOM 6639 C C . ASP B 1 330 ? -5.852 45.625 5.422 1 98.44 330 ASP B C 1
ATOM 6641 O O . ASP B 1 330 ? -6.355 45.844 6.527 1 98.44 330 ASP B O 1
ATOM 6645 N N . TYR B 1 331 ? -5.438 44.406 5.082 1 98.56 331 TYR B N 1
ATOM 6646 C CA . TYR B 1 331 ? -5.594 43.219 5.91 1 98.56 331 TYR B CA 1
ATOM 6647 C C . TYR B 1 331 ? -4.332 42.375 5.879 1 98.56 331 TYR B C 1
ATOM 6649 O O . TYR B 1 331 ? -3.475 42.562 5.012 1 98.56 331 TYR B O 1
ATOM 6657 N N . CYS B 1 332 ? -4.25 41.438 6.891 1 98.88 332 CYS B N 1
ATOM 6658 C CA . CYS B 1 332 ? -3.068 40.594 6.949 1 98.88 332 CYS B CA 1
ATOM 6659 C C . CYS B 1 332 ? -3.445 39.156 7.328 1 98.88 332 CYS B C 1
ATOM 6661 O O . CYS B 1 332 ? -4.25 38.938 8.234 1 98.88 332 CYS B O 1
ATOM 6663 N N . ILE B 1 333 ? -2.949 38.219 6.594 1 98.94 333 ILE B N 1
ATOM 6664 C CA . ILE B 1 333 ? -2.9 36.812 7.008 1 98.94 333 ILE B CA 1
ATOM 6665 C C . ILE B 1 333 ? -1.461 36.406 7.34 1 98.94 333 ILE B C 1
ATOM 6667 O O . ILE B 1 333 ? -0.597 36.406 6.457 1 98.94 333 ILE B O 1
ATOM 6671 N N . CYS B 1 334 ? -1.211 36.125 8.578 1 98.94 334 CYS B N 1
ATOM 6672 C CA . CYS B 1 334 ? 0.131 35.781 9.047 1 98.94 334 CYS B CA 1
ATOM 6673 C C . CYS B 1 334 ? 0.321 34.281 9.141 1 98.94 334 CYS B C 1
ATOM 6675 O O . CYS B 1 334 ? -0.375 33.625 9.906 1 98.94 334 CYS B O 1
ATOM 6677 N N . THR B 1 335 ? 1.254 33.719 8.391 1 98.88 335 THR B N 1
ATOM 6678 C CA . THR B 1 335 ? 1.495 32.281 8.375 1 98.88 335 THR B CA 1
ATOM 6679 C C . THR B 1 335 ? 2.883 31.969 8.922 1 98.88 335 THR B C 1
ATOM 6681 O O . THR B 1 335 ? 3.396 30.875 8.711 1 98.88 335 THR B O 1
ATOM 6684 N N . ILE B 1 336 ? 3.551 32.906 9.586 1 98.75 336 ILE B N 1
ATOM 6685 C CA . ILE B 1 336 ? 4.84 32.719 10.234 1 98.75 336 ILE B CA 1
ATOM 6686 C C . ILE B 1 336 ? 4.68 31.734 11.406 1 98.75 336 ILE B C 1
ATOM 6688 O O . ILE B 1 336 ? 3.744 31.859 12.195 1 98.75 336 ILE B O 1
ATOM 6692 N N . PRO B 1 337 ? 5.566 30.719 11.523 1 98.31 337 PRO B N 1
ATOM 6693 C CA . PRO B 1 337 ? 5.504 29.844 12.688 1 98.31 337 PRO B CA 1
ATOM 6694 C C . PRO B 1 337 ? 5.547 30.594 14.016 1 98.31 337 PRO B C 1
ATOM 6696 O O . PRO B 1 337 ? 6.262 31.594 14.133 1 98.31 337 PRO B O 1
ATOM 6699 N N . LEU B 1 338 ? 4.898 30.078 15.047 1 98.5 338 LEU B N 1
ATOM 6700 C CA . LEU B 1 338 ? 4.766 30.781 16.312 1 98.5 338 LEU B CA 1
ATOM 6701 C C . LEU B 1 338 ? 6.129 30.984 16.984 1 98.5 338 LEU B C 1
ATOM 6703 O O . LEU B 1 338 ? 6.352 31.984 17.656 1 98.5 338 LEU B O 1
ATOM 6707 N N . SER B 1 339 ? 7.004 30 16.797 1 97.5 339 SER B N 1
ATOM 6708 C CA . SER B 1 339 ? 8.352 30.094 17.359 1 97.5 339 SER B CA 1
ATOM 6709 C C . SER B 1 339 ? 9.094 31.312 16.812 1 97.5 339 SER B C 1
ATOM 6711 O O . SER B 1 339 ? 9.898 31.922 17.531 1 97.5 339 SER B O 1
ATOM 6713 N N . ILE B 1 340 ? 8.867 31.672 15.609 1 98.19 340 ILE B N 1
ATOM 6714 C CA . ILE B 1 340 ? 9.492 32.844 14.969 1 98.19 340 ILE B CA 1
ATOM 6715 C C . ILE B 1 340 ? 8.68 34.094 15.281 1 98.19 340 ILE B C 1
ATOM 6717 O O . ILE B 1 340 ? 9.25 35.125 15.609 1 98.19 340 ILE B O 1
ATOM 6721 N N . LEU B 1 341 ? 7.371 33.938 15.188 1 98.44 341 LEU B N 1
ATOM 6722 C CA . LEU B 1 341 ? 6.48 35.094 15.406 1 98.44 341 LEU B CA 1
ATOM 6723 C C . LEU B 1 341 ? 6.66 35.656 16.812 1 98.44 341 LEU B C 1
ATOM 6725 O O . LEU B 1 341 ? 6.516 36.844 17.016 1 98.44 341 LEU B O 1
ATOM 6729 N N . SER B 1 342 ? 6.996 34.812 17.75 1 97.69 342 SER B N 1
ATOM 6730 C CA . SER B 1 342 ? 7.191 35.25 19.125 1 97.69 342 SER B CA 1
ATOM 6731 C C . SER B 1 342 ? 8.391 36.188 19.266 1 97.69 342 SER B C 1
ATOM 6733 O O . SER B 1 342 ? 8.531 36.875 20.266 1 97.69 342 SER B O 1
ATOM 6735 N N . GLN B 1 343 ? 9.188 36.219 18.25 1 97.06 343 GLN B N 1
ATOM 6736 C CA . GLN B 1 343 ? 10.383 37.062 18.281 1 97.06 343 GLN B CA 1
ATOM 6737 C C . GLN B 1 343 ? 10.164 38.344 17.516 1 97.06 343 GLN B C 1
ATOM 6739 O O . GLN B 1 343 ? 11.023 39.25 17.531 1 97.06 343 GLN B O 1
ATOM 6744 N N . VAL B 1 344 ? 9.125 38.469 16.844 1 98.19 344 VAL B N 1
ATOM 6745 C CA . VAL B 1 344 ? 8.75 39.656 16.078 1 98.19 344 VAL B CA 1
ATOM 6746 C C . VAL B 1 344 ? 8.133 40.688 17.016 1 98.19 344 VAL B C 1
ATOM 6748 O O . VAL B 1 344 ? 7.391 40.344 17.938 1 98.19 344 VAL B O 1
ATOM 6751 N N . LYS B 1 345 ? 8.461 41.969 16.781 1 98.19 345 LYS B N 1
ATOM 6752 C CA . LYS B 1 345 ? 7.766 43.031 17.516 1 98.19 345 LYS B CA 1
ATOM 6753 C C . LYS B 1 345 ? 6.32 43.156 17.047 1 98.19 345 LYS B C 1
ATOM 6755 O O . LYS B 1 345 ? 6.059 43.562 15.914 1 98.19 345 LYS B O 1
ATOM 6760 N N . LEU B 1 346 ? 5.41 42.875 18.016 1 97.56 346 LEU B N 1
ATOM 6761 C CA . LEU B 1 346 ? 4 42.812 17.641 1 97.56 346 LEU B CA 1
ATOM 6762 C C . LEU B 1 346 ? 3.209 43.906 18.344 1 97.56 346 LEU B C 1
ATOM 6764 O O . LEU B 1 346 ? 3.402 44.156 19.531 1 97.56 346 LEU B O 1
ATOM 6768 N N . ASN B 1 347 ? 2.49 44.625 17.656 1 95.94 347 ASN B N 1
ATOM 6769 C CA . ASN B 1 347 ? 1.459 45.531 18.156 1 95.94 347 ASN B CA 1
ATOM 6770 C C . ASN B 1 347 ? 0.077 45.156 17.641 1 95.94 347 ASN B C 1
ATOM 6772 O O . ASN B 1 347 ? -0.543 45.906 16.891 1 95.94 347 ASN B O 1
ATOM 6776 N N . VAL B 1 348 ? -0.375 44 18.062 1 94.19 348 VAL B N 1
ATOM 6777 C CA . VAL B 1 348 ? -1.575 43.406 17.484 1 94.19 348 VAL B CA 1
ATOM 6778 C C . VAL B 1 348 ? -2.537 43 18.594 1 94.19 348 VAL B C 1
ATOM 6780 O O . VAL B 1 348 ? -3.521 42.312 18.359 1 94.19 348 VAL B O 1
ATOM 6783 N N . GLY B 1 349 ? -2.301 43.438 19.844 1 94 349 GLY B N 1
ATOM 6784 C CA . GLY B 1 349 ? -3.102 43.094 21.016 1 94 349 GLY B CA 1
ATOM 6785 C C . GLY B 1 349 ? -2.393 42.156 21.969 1 94 349 GLY B C 1
ATOM 6786 O O . GLY B 1 349 ? -1.683 41.25 21.531 1 94 349 GLY B O 1
ATOM 6787 N N . GLN B 1 350 ? -2.604 42.25 23.234 1 95.25 350 GLN B N 1
ATOM 6788 C CA . GLN B 1 350 ? -1.859 41.562 24.281 1 95.25 350 GLN B CA 1
ATOM 6789 C C . GLN B 1 350 ? -2.248 40.094 24.328 1 95.25 350 GLN B C 1
ATOM 6791 O O . GLN B 1 350 ? -1.404 39.219 24.594 1 95.25 350 GLN B O 1
ATOM 6796 N N . ASP B 1 351 ? -3.453 39.781 24.125 1 96.94 351 ASP B N 1
ATOM 6797 C CA . ASP B 1 351 ? -3.928 38.406 24.219 1 96.94 351 ASP B CA 1
ATOM 6798 C C . ASP B 1 351 ? -3.281 37.531 23.141 1 96.94 351 ASP B C 1
ATOM 6800 O O . ASP B 1 351 ? -2.83 36.406 23.438 1 96.94 351 ASP B O 1
ATOM 6804 N N . LEU B 1 352 ? -3.27 38.062 21.953 1 97.94 352 LEU B N 1
ATOM 6805 C CA . LEU B 1 352 ? -2.652 37.312 20.875 1 97.94 352 LEU B CA 1
ATOM 6806 C C . LEU B 1 352 ? -1.153 37.156 21.109 1 97.94 352 LEU B C 1
ATOM 6808 O O . LEU B 1 352 ? -0.604 36.062 20.906 1 97.94 352 LEU B O 1
ATOM 6812 N N . GLU B 1 353 ? -0.506 38.188 21.547 1 97.56 353 GLU B N 1
ATOM 6813 C CA . GLU B 1 353 ? 0.926 38.125 21.812 1 97.56 353 GLU B CA 1
ATOM 6814 C C . GLU B 1 353 ? 1.243 37.062 22.875 1 97.56 353 GLU B C 1
ATOM 6816 O O . GLU B 1 353 ? 2.213 36.312 22.734 1 97.56 353 GLU B O 1
ATOM 6821 N N . ARG B 1 354 ? 0.438 37.031 23.859 1 97.5 354 ARG B N 1
ATOM 6822 C CA . ARG B 1 354 ? 0.633 36.062 24.922 1 97.5 354 ARG B CA 1
ATOM 6823 C C . ARG B 1 354 ? 0.439 34.656 24.422 1 97.5 354 ARG B C 1
ATOM 6825 O O . ARG B 1 354 ? 1.224 33.75 24.734 1 97.5 354 ARG B O 1
ATOM 6832 N N . ALA B 1 355 ? -0.636 34.406 23.672 1 98.38 355 ALA B N 1
ATOM 6833 C CA . ALA B 1 355 ? -0.94 33.062 23.172 1 98.38 355 ALA B CA 1
ATOM 6834 C C . ALA B 1 355 ? 0.174 32.562 22.25 1 98.38 355 ALA B C 1
ATOM 6836 O O . ALA B 1 355 ? 0.52 31.375 22.281 1 98.38 355 ALA B O 1
ATOM 6837 N N . ILE B 1 356 ? 0.742 33.438 21.469 1 98.44 356 ILE B N 1
ATOM 6838 C CA . ILE B 1 356 ? 1.814 33.094 20.531 1 98.44 356 ILE B CA 1
ATOM 6839 C C . ILE B 1 356 ? 3.014 32.531 21.297 1 98.44 356 ILE B C 1
ATOM 6841 O O . ILE B 1 356 ? 3.656 31.578 20.859 1 98.44 356 ILE B O 1
ATOM 6845 N N . LYS B 1 357 ? 3.26 33.031 22.438 1 97.69 357 LYS B N 1
ATOM 6846 C CA . LYS B 1 357 ? 4.445 32.688 23.219 1 97.69 357 LYS B CA 1
ATOM 6847 C C . LYS B 1 357 ? 4.238 31.375 23.984 1 97.69 357 LYS B C 1
ATOM 6849 O O . LYS B 1 357 ? 5.199 30.781 24.469 1 97.69 357 LYS B O 1
ATOM 6854 N N . LYS B 1 358 ? 3.055 30.859 24 1 97.38 358 LYS B N 1
ATOM 6855 C CA . LYS B 1 358 ? 2.732 29.734 24.875 1 97.38 358 LYS B CA 1
ATOM 6856 C C . LYS B 1 358 ? 2.912 28.406 24.141 1 97.38 358 LYS B C 1
ATOM 6858 O O . LYS B 1 358 ? 2.965 27.344 24.781 1 97.38 358 LYS B O 1
ATOM 6863 N N . VAL B 1 359 ? 3.018 28.406 22.906 1 96.75 359 VAL B N 1
ATOM 6864 C CA . VAL B 1 359 ? 3.023 27.156 22.141 1 96.75 359 VAL B CA 1
ATOM 6865 C C . VAL B 1 359 ? 4.406 26.922 21.531 1 96.75 359 VAL B C 1
ATOM 6867 O O . VAL B 1 359 ? 4.746 27.516 20.516 1 96.75 359 VAL B O 1
ATOM 6870 N N . PRO B 1 360 ? 5.137 26 22.125 1 95.12 360 PRO B N 1
ATOM 6871 C CA . PRO B 1 360 ? 6.434 25.672 21.516 1 95.12 360 PRO B CA 1
ATOM 6872 C C . PRO B 1 360 ? 6.305 24.797 20.281 1 95.12 360 PRO B C 1
ATOM 6874 O O . PRO B 1 360 ? 5.207 24.328 19.953 1 95.12 360 PRO B O 1
ATOM 6877 N N . TYR B 1 361 ? 7.422 24.688 19.594 1 96.31 361 TYR B N 1
ATOM 6878 C CA . TYR B 1 361 ? 7.453 23.812 18.438 1 96.31 361 TYR B CA 1
ATOM 6879 C C . TYR B 1 361 ? 8.258 22.547 18.734 1 96.31 361 TYR B C 1
ATOM 6881 O O . TYR B 1 361 ? 9.281 22.609 19.422 1 96.31 361 TYR B O 1
ATOM 6889 N N . ALA B 1 362 ? 7.828 21.438 18.109 1 94.94 362 ALA B N 1
ATOM 6890 C CA . ALA B 1 362 ? 8.375 20.109 18.406 1 94.94 362 ALA B CA 1
ATOM 6891 C C . ALA B 1 362 ? 9.758 19.938 17.781 1 94.94 362 ALA B C 1
ATOM 6893 O O . ALA B 1 362 ? 9.984 20.359 16.641 1 94.94 362 ALA B O 1
ATOM 6894 N N . PRO B 1 363 ? 10.68 19.297 18.594 1 95.12 363 PRO B N 1
ATOM 6895 C CA . PRO B 1 363 ? 11.922 18.875 17.953 1 95.12 363 PRO B CA 1
ATOM 6896 C C . PRO B 1 363 ? 11.734 17.672 17.016 1 95.12 363 PRO B C 1
ATOM 6898 O O . PRO B 1 363 ? 10.961 16.766 17.328 1 95.12 363 PRO B O 1
ATOM 6901 N N . SER B 1 364 ? 12.336 17.719 15.906 1 97.19 364 SER B N 1
ATOM 6902 C CA . SER B 1 364 ? 12.352 16.625 14.945 1 97.19 364 SER B CA 1
ATOM 6903 C C . SER B 1 364 ? 13.609 16.656 14.086 1 97.19 364 SER B C 1
ATOM 6905 O O . SER B 1 364 ? 14.289 17.672 14.016 1 97.19 364 SER B O 1
ATOM 6907 N N . PHE B 1 365 ? 13.938 15.508 13.617 1 98.31 365 PHE B N 1
ATOM 6908 C CA . PHE B 1 365 ? 15.18 15.32 12.875 1 98.31 365 PHE B CA 1
ATOM 6909 C C . PHE B 1 365 ? 15.008 14.289 11.773 1 98.31 365 PHE B C 1
ATOM 6911 O O . PHE B 1 365 ? 14.375 13.25 11.984 1 98.31 365 PHE B O 1
ATOM 6918 N N . LYS B 1 366 ? 15.5 14.633 10.539 1 98.69 366 LYS B N 1
ATOM 6919 C CA . LYS B 1 366 ? 15.539 13.664 9.438 1 98.69 366 LYS B CA 1
ATOM 6920 C C . LYS B 1 366 ? 16.938 13.609 8.812 1 98.69 366 LYS B C 1
ATOM 6922 O O . LYS B 1 366 ? 17.594 14.641 8.68 1 98.69 366 LYS B O 1
ATOM 6927 N N . ALA B 1 367 ? 17.359 12.477 8.438 1 98.88 367 ALA B N 1
ATOM 6928 C CA . ALA B 1 367 ? 18.594 12.273 7.664 1 98.88 367 ALA B CA 1
ATOM 6929 C C . ALA B 1 367 ? 18.344 11.359 6.469 1 98.88 367 ALA B C 1
ATOM 6931 O O . ALA B 1 367 ? 17.688 10.328 6.598 1 98.88 367 ALA B O 1
ATOM 6932 N N . GLY B 1 368 ? 18.812 11.828 5.316 1 98.81 368 GLY B N 1
ATOM 6933 C CA . GLY B 1 368 ? 18.797 11.008 4.117 1 98.81 368 GLY B CA 1
ATOM 6934 C C . GLY B 1 368 ? 20.188 10.547 3.701 1 98.81 368 GLY B C 1
ATOM 6935 O O . GLY B 1 368 ? 21.125 11.336 3.68 1 98.81 368 GLY B O 1
ATOM 6936 N N . ILE B 1 369 ? 20.297 9.281 3.404 1 98.94 369 ILE B N 1
ATOM 6937 C CA . ILE B 1 369 ? 21.562 8.734 2.941 1 98.94 369 ILE B CA 1
ATOM 6938 C C . ILE B 1 369 ? 21.391 8.102 1.566 1 98.94 369 ILE B C 1
ATOM 6940 O O . ILE B 1 369 ? 20.484 7.289 1.366 1 98.94 369 ILE B O 1
ATOM 6944 N N . GLN B 1 370 ? 22.203 8.547 0.638 1 98.88 370 GLN B N 1
ATOM 6945 C CA . GLN B 1 370 ? 22.328 7.855 -0.642 1 98.88 370 GLN B CA 1
ATOM 6946 C C . GLN B 1 370 ? 23.281 6.668 -0.539 1 98.88 370 GLN B C 1
ATOM 6948 O O . GLN B 1 370 ? 24.406 6.812 -0.085 1 98.88 370 GLN B O 1
ATOM 6953 N N . TYR B 1 371 ? 22.797 5.539 -0.863 1 98.81 371 TYR B N 1
ATOM 6954 C CA . TYR B 1 371 ? 23.625 4.348 -0.907 1 98.81 371 TYR B CA 1
ATOM 6955 C C . TYR B 1 371 ? 24 3.99 -2.344 1 98.81 371 TYR B C 1
ATOM 6957 O O . TYR B 1 371 ? 23.266 4.328 -3.279 1 98.81 371 TYR B O 1
ATOM 6965 N N . LYS B 1 372 ? 25.047 3.248 -2.484 1 98.44 372 LYS B N 1
ATOM 6966 C CA . LYS B 1 372 ? 25.641 2.938 -3.785 1 98.44 372 LYS B CA 1
ATOM 6967 C C . LYS B 1 372 ? 24.75 1.974 -4.57 1 98.44 372 LYS B C 1
ATOM 6969 O O . LYS B 1 372 ? 24.859 1.872 -5.793 1 98.44 372 LYS B O 1
ATOM 6974 N N . ARG B 1 373 ? 23.969 1.277 -3.863 1 97.19 373 ARG B N 1
ATOM 6975 C CA . ARG B 1 373 ? 22.984 0.373 -4.453 1 97.19 373 ARG B CA 1
ATOM 6976 C C . ARG B 1 373 ? 21.797 0.175 -3.518 1 97.19 373 ARG B C 1
ATOM 6978 O O . ARG B 1 373 ? 21.875 0.487 -2.328 1 97.19 373 ARG B O 1
ATOM 6985 N N . ARG B 1 374 ? 20.812 -0.386 -4.02 1 97.69 374 ARG B N 1
ATOM 6986 C CA . ARG B 1 374 ? 19.594 -0.605 -3.246 1 97.69 374 ARG B CA 1
ATOM 6987 C C . ARG B 1 374 ? 19.641 -1.952 -2.531 1 97.69 374 ARG B C 1
ATOM 6989 O O . ARG B 1 374 ? 18.812 -2.828 -2.799 1 97.69 374 ARG B O 1
ATOM 6996 N N . PHE B 1 375 ? 20.547 -2.113 -1.558 1 97.88 375 PHE B N 1
ATOM 6997 C CA . PHE B 1 375 ? 20.75 -3.377 -0.862 1 97.88 375 PHE B CA 1
ATOM 6998 C C . PHE B 1 375 ? 19.5 -3.811 -0.123 1 97.88 375 PHE B C 1
ATOM 7000 O O . PHE B 1 375 ? 19.266 -5.004 0.072 1 97.88 375 PHE B O 1
ATOM 7007 N N . TRP B 1 376 ? 18.656 -2.838 0.352 1 98.31 376 TRP B N 1
ATOM 7008 C CA . TRP B 1 376 ? 17.422 -3.186 1.045 1 98.31 376 TRP B CA 1
ATOM 7009 C C . TRP B 1 376 ? 16.484 -3.953 0.124 1 98.31 376 TRP B C 1
ATOM 7011 O O . TRP B 1 376 ? 15.727 -4.816 0.577 1 98.31 376 TRP B O 1
ATOM 7021 N N . GLU B 1 377 ? 16.469 -3.643 -1.171 1 97.56 377 GLU B N 1
ATOM 7022 C CA . GLU B 1 377 ? 15.68 -4.41 -2.133 1 97.56 377 GLU B CA 1
ATOM 7023 C C . GLU B 1 377 ? 16.406 -5.691 -2.535 1 97.56 377 GLU B C 1
ATOM 7025 O O . GLU B 1 377 ? 15.812 -6.773 -2.518 1 97.56 377 GLU B O 1
ATOM 7030 N N . GLN B 1 378 ? 17.672 -5.57 -2.855 1 95.56 378 GLN B N 1
ATOM 7031 C CA . GLN B 1 378 ? 18.438 -6.625 -3.51 1 95.56 378 GLN B CA 1
ATOM 7032 C C . GLN B 1 378 ? 18.781 -7.746 -2.533 1 95.56 378 GLN B C 1
ATOM 7034 O O . GLN B 1 378 ? 18.766 -8.922 -2.9 1 95.56 378 GLN B O 1
ATOM 7039 N N . ASP B 1 379 ? 19.094 -7.305 -1.26 1 96.38 379 ASP B N 1
ATOM 7040 C CA . ASP B 1 379 ? 19.562 -8.289 -0.288 1 96.38 379 ASP B CA 1
ATOM 7041 C C . ASP B 1 379 ? 18.453 -8.656 0.695 1 96.38 379 ASP B C 1
ATOM 7043 O O . ASP B 1 379 ? 18.375 -9.797 1.147 1 96.38 379 ASP B O 1
ATOM 7047 N N . ASP B 1 380 ? 17.578 -7.68 0.98 1 97.44 380 ASP B N 1
ATOM 7048 C CA . ASP B 1 380 ? 16.672 -7.879 2.107 1 97.44 380 ASP B CA 1
ATOM 7049 C C . ASP B 1 380 ? 15.219 -7.938 1.64 1 97.44 380 ASP B C 1
ATOM 7051 O O . ASP B 1 380 ? 14.312 -8.156 2.443 1 97.44 380 ASP B O 1
ATOM 7055 N N . ALA B 1 381 ? 14.93 -7.742 0.366 1 97.25 381 ALA B N 1
ATOM 7056 C CA . ALA B 1 381 ? 13.609 -7.816 -0.243 1 97.25 381 ALA B CA 1
ATOM 7057 C C . ALA B 1 381 ? 12.633 -6.855 0.438 1 97.25 381 ALA B C 1
ATOM 7059 O O . ALA B 1 381 ? 11.516 -7.238 0.777 1 97.25 381 ALA B O 1
ATOM 7060 N N . ILE B 1 382 ? 13.109 -5.695 0.7 1 98.44 382 ILE B N 1
ATOM 7061 C CA . ILE B 1 382 ? 12.273 -4.625 1.23 1 98.44 382 ILE B CA 1
ATOM 7062 C C . ILE B 1 382 ? 12.008 -3.59 0.139 1 98.44 382 ILE B C 1
ATOM 7064 O O . ILE B 1 382 ? 12.922 -2.908 -0.317 1 98.44 382 ILE B O 1
ATOM 7068 N N . PHE B 1 383 ? 10.812 -3.457 -0.273 1 98.12 383 PHE B N 1
ATOM 7069 C CA . PHE B 1 383 ? 10.391 -2.523 -1.312 1 98.12 383 PHE B CA 1
ATOM 7070 C C . PHE B 1 383 ? 9.484 -1.445 -0.735 1 98.12 383 PHE B C 1
ATOM 7072 O O . PHE B 1 383 ? 8.273 -1.647 -0.61 1 98.12 383 PHE B O 1
ATOM 7079 N N . GLY B 1 384 ? 10.047 -0.254 -0.444 1 97.81 384 GLY B N 1
ATOM 7080 C CA . GLY B 1 384 ? 9.32 0.76 0.302 1 97.81 384 GLY B CA 1
ATOM 7081 C C . GLY B 1 384 ? 9.031 0.356 1.736 1 97.81 384 GLY B C 1
ATOM 7082 O O . GLY B 1 384 ? 9.484 -0.696 2.191 1 97.81 384 GLY B O 1
ATOM 7083 N N . GLY B 1 385 ? 8.344 1.235 2.449 1 98.25 385 GLY B N 1
ATOM 7084 C CA . GLY B 1 385 ? 7.902 0.901 3.793 1 98.25 385 GLY B CA 1
ATOM 7085 C C . GLY B 1 385 ? 8.828 1.423 4.875 1 98.25 385 GLY B C 1
ATOM 7086 O O . GLY B 1 385 ? 9.656 2.299 4.621 1 98.25 385 GLY B O 1
ATOM 7087 N N . ILE B 1 386 ? 8.602 0.917 6.098 1 98.62 386 ILE B N 1
ATOM 7088 C CA . ILE B 1 386 ? 9.234 1.499 7.277 1 98.62 386 ILE B CA 1
ATOM 7089 C C . ILE B 1 386 ? 9.758 0.388 8.18 1 98.62 386 ILE B C 1
ATOM 7091 O O . ILE B 1 386 ? 9.062 -0.598 8.438 1 98.62 386 ILE B O 1
ATOM 7095 N N . THR B 1 387 ? 10.984 0.482 8.586 1 98.75 387 THR B N 1
ATOM 7096 C CA . THR B 1 387 ? 11.539 -0.283 9.695 1 98.75 387 THR B CA 1
ATOM 7097 C C . THR B 1 387 ? 11.516 0.535 10.984 1 98.75 387 THR B C 1
ATOM 7099 O O . THR B 1 387 ? 11.922 1.699 10.992 1 98.75 387 THR B O 1
ATOM 7102 N N . TYR B 1 388 ? 11.055 -0.072 12.062 1 98.12 388 TYR B N 1
ATOM 7103 C CA . TYR B 1 388 ? 11 0.573 13.367 1 98.12 388 TYR B CA 1
ATOM 7104 C C . TYR B 1 388 ? 12.094 0.045 14.281 1 98.12 388 TYR B C 1
ATOM 7106 O O . TYR B 1 388 ? 12.391 -1.152 14.281 1 98.12 388 TYR B O 1
ATOM 7114 N N . THR B 1 389 ? 12.688 0.942 15.023 1 98 389 THR B N 1
ATOM 7115 C CA . THR B 1 389 ? 13.742 0.556 15.953 1 98 389 THR B CA 1
ATOM 7116 C C . THR B 1 389 ? 13.672 1.394 17.219 1 98 389 THR B C 1
ATOM 7118 O O . THR B 1 389 ? 13.086 2.475 17.234 1 98 389 THR B O 1
ATOM 7121 N N . ASP B 1 390 ? 14.172 0.845 18.312 1 95.25 390 ASP B N 1
ATOM 7122 C CA . ASP B 1 390 ? 14.258 1.621 19.547 1 95.25 390 ASP B CA 1
ATOM 7123 C C . ASP B 1 390 ? 15.617 2.32 19.656 1 95.25 390 ASP B C 1
ATOM 7125 O O . ASP B 1 390 ? 15.953 2.873 20.703 1 95.25 390 ASP B O 1
ATOM 7129 N N . LEU B 1 391 ? 16.422 2.207 18.578 1 96.88 391 LEU B N 1
ATOM 7130 C CA . LEU B 1 391 ? 17.594 3.064 18.484 1 96.88 391 LEU B CA 1
ATOM 7131 C C . LEU B 1 391 ? 17.188 4.531 18.359 1 96.88 391 LEU B C 1
ATOM 7133 O O . LEU B 1 391 ? 16.078 4.836 17.938 1 96.88 391 LEU B O 1
ATOM 7137 N N . PRO B 1 392 ? 18.109 5.453 18.656 1 97.38 392 PRO B N 1
ATOM 7138 C CA . PRO B 1 392 ? 17.797 6.879 18.594 1 97.38 392 PRO B CA 1
ATOM 7139 C C . PRO B 1 392 ? 17.281 7.297 17.219 1 97.38 392 PRO B C 1
ATOM 7141 O O . PRO B 1 392 ? 16.469 8.219 17.109 1 97.38 392 PRO B O 1
ATOM 7144 N N . ILE B 1 393 ? 17.594 6.645 16.156 1 98.44 393 ILE B N 1
ATOM 7145 C CA . ILE B 1 393 ? 17.188 7.043 14.812 1 98.44 393 ILE B CA 1
ATOM 7146 C C . ILE B 1 393 ? 15.695 6.773 14.633 1 98.44 393 ILE B C 1
ATOM 7148 O O . ILE B 1 393 ? 15.055 7.332 13.734 1 98.44 393 ILE B O 1
ATOM 7152 N N . GLN B 1 394 ? 15.102 5.859 15.359 1 97.69 394 GLN B N 1
ATOM 7153 C CA . GLN B 1 394 ? 13.688 5.562 15.562 1 97.69 394 GLN B CA 1
ATOM 7154 C C . GLN B 1 394 ? 13.07 4.918 14.328 1 97.69 394 GLN B C 1
ATOM 7156 O O . GLN B 1 394 ? 12.438 3.865 14.422 1 97.69 394 GLN B O 1
ATOM 7161 N N . THR B 1 395 ? 13.219 5.504 13.148 1 97.69 395 THR B N 1
ATOM 7162 C CA . THR B 1 395 ? 12.539 5.031 11.945 1 97.69 395 THR B CA 1
ATOM 7163 C C . THR B 1 395 ? 13.469 5.09 10.742 1 97.69 395 THR B C 1
ATOM 7165 O O . THR B 1 395 ? 14.188 6.074 10.547 1 97.69 395 THR B O 1
ATOM 7168 N N . VAL B 1 396 ? 13.484 4.027 10 1 98.75 396 VAL B N 1
ATOM 7169 C CA . VAL B 1 396 ? 14.102 3.977 8.68 1 98.75 396 VAL B CA 1
ATOM 7170 C C . VAL B 1 396 ? 13.023 3.742 7.621 1 98.75 396 VAL B C 1
ATOM 7172 O O . VAL B 1 396 ? 12.203 2.836 7.75 1 98.75 396 VAL B O 1
ATOM 7175 N N . SER B 1 397 ? 12.984 4.59 6.637 1 98.69 397 SER B N 1
ATOM 7176 C CA . SER B 1 397 ? 11.992 4.438 5.578 1 98.69 397 SER B CA 1
ATOM 7177 C C . SER B 1 397 ? 12.664 4.273 4.215 1 98.69 397 SER B C 1
ATOM 7179 O O . SER B 1 397 ? 13.562 5.035 3.865 1 98.69 397 SER B O 1
ATOM 7181 N N . TYR B 1 398 ? 12.195 3.346 3.494 1 98.69 398 TYR B N 1
ATOM 7182 C CA . TYR B 1 398 ? 12.758 3.004 2.195 1 98.69 398 TYR B CA 1
ATOM 7183 C C . TYR B 1 398 ? 12.008 3.707 1.07 1 98.69 398 TYR B C 1
ATOM 7185 O O . TYR B 1 398 ? 10.797 3.912 1.158 1 98.69 398 TYR B O 1
ATOM 7193 N N . PRO B 1 399 ? 12.758 4.113 0.058 1 97.44 399 PRO B N 1
ATOM 7194 C CA . PRO B 1 399 ? 12.094 4.879 -1.001 1 97.44 399 PRO B CA 1
ATOM 7195 C C . PRO B 1 399 ? 10.992 4.086 -1.693 1 97.44 399 PRO B C 1
ATOM 7197 O O . PRO B 1 399 ? 11.156 2.896 -1.976 1 97.44 399 PRO B O 1
ATOM 7200 N N . ALA B 1 400 ? 9.914 4.742 -1.942 1 95.88 400 ALA B N 1
ATOM 7201 C CA . ALA B 1 400 ? 8.75 4.129 -2.57 1 95.88 400 ALA B CA 1
ATOM 7202 C C . ALA B 1 400 ? 8.68 4.477 -4.055 1 95.88 400 ALA B C 1
ATOM 7204 O O . ALA B 1 400 ? 7.641 4.918 -4.551 1 95.88 400 ALA B O 1
ATOM 7205 N N . ASN B 1 401 ? 9.75 4.352 -4.715 1 92.31 401 ASN B N 1
ATOM 7206 C CA . ASN B 1 401 ? 9.844 4.648 -6.141 1 92.31 401 ASN B CA 1
ATOM 7207 C C . ASN B 1 401 ? 11 3.896 -6.793 1 92.31 401 ASN B C 1
ATOM 7209 O O . ASN B 1 401 ? 11.836 3.32 -6.102 1 92.31 401 ASN B O 1
ATOM 7213 N N . ASN B 1 402 ? 10.914 3.838 -8.109 1 93.69 402 ASN B N 1
ATOM 7214 C CA . ASN B 1 402 ? 11.961 3.246 -8.938 1 93.69 402 ASN B CA 1
ATOM 7215 C C . ASN B 1 402 ? 12.305 1.833 -8.469 1 93.69 402 ASN B C 1
ATOM 7217 O O . ASN B 1 402 ? 13.484 1.483 -8.352 1 93.69 402 ASN B O 1
ATOM 7221 N N . TYR B 1 403 ? 11.32 1.104 -8.188 1 96.12 403 TYR B N 1
ATOM 7222 C CA . TYR B 1 403 ? 11.523 -0.266 -7.734 1 96.12 403 TYR B CA 1
ATOM 7223 C C . TYR B 1 403 ? 12.344 -1.058 -8.742 1 96.12 403 TYR B C 1
ATOM 7225 O O . TYR B 1 403 ? 12.172 -0.902 -9.953 1 96.12 403 TYR B O 1
ATOM 7233 N N . LEU B 1 404 ? 13.25 -1.896 -8.273 1 95.12 404 LEU B N 1
ATOM 7234 C CA . LEU B 1 404 ? 14.07 -2.84 -9.023 1 95.12 404 LEU B CA 1
ATOM 7235 C C . LEU B 1 404 ? 15.164 -2.111 -9.797 1 95.12 404 LEU B C 1
ATOM 7237 O O . LEU B 1 404 ? 15.906 -2.732 -10.57 1 95.12 404 LEU B O 1
ATOM 7241 N N . SER B 1 405 ? 15.242 -0.836 -9.617 1 92.06 405 SER B N 1
ATOM 7242 C CA . SER B 1 405 ? 16.312 -0.109 -10.297 1 92.06 405 SER B CA 1
ATOM 7243 C C . SER B 1 405 ? 17.688 -0.592 -9.836 1 92.06 405 SER B C 1
ATOM 7245 O O . SER B 1 405 ? 17.844 -0.996 -8.68 1 92.06 405 SER B O 1
ATOM 7247 N N . ARG B 1 406 ? 18.703 -0.57 -10.695 1 86.12 406 ARG B N 1
ATOM 7248 C CA . ARG B 1 406 ? 20.062 -1.032 -10.398 1 86.12 406 ARG B CA 1
ATOM 7249 C C . ARG B 1 406 ? 20.891 0.087 -9.797 1 86.12 406 ARG B C 1
ATOM 7251 O O . ARG B 1 406 ? 22 -0.159 -9.289 1 86.12 406 ARG B O 1
ATOM 7258 N N . GLY B 1 407 ? 20.422 1.161 -9.773 1 89.44 407 GLY B N 1
ATOM 7259 C CA . GLY B 1 407 ? 21.234 2.299 -9.367 1 89.44 407 GLY B CA 1
ATOM 7260 C C . GLY B 1 407 ? 21.094 2.623 -7.887 1 89.44 407 GLY B C 1
ATOM 7261 O O . GLY B 1 407 ? 20.719 1.764 -7.094 1 89.44 407 GLY B O 1
ATOM 7262 N N . LYS B 1 408 ? 21.594 3.723 -7.551 1 97.69 408 LYS B N 1
ATOM 7263 C CA . LYS B 1 408 ? 21.641 4.23 -6.184 1 97.69 408 LYS B CA 1
ATOM 7264 C C . LYS B 1 408 ? 20.234 4.598 -5.688 1 97.69 408 LYS B C 1
ATOM 7266 O O . LYS B 1 408 ? 19.281 4.594 -6.457 1 97.69 408 LYS B O 1
ATOM 7271 N N . GLY B 1 409 ? 20.047 4.723 -4.461 1 97.94 409 GLY B N 1
ATOM 7272 C CA . GLY B 1 409 ? 18.828 5.18 -3.83 1 97.94 409 GLY B CA 1
ATOM 7273 C C . GLY B 1 409 ? 19.062 5.914 -2.523 1 97.94 409 GLY B C 1
ATOM 7274 O O . GLY B 1 409 ? 20.109 5.758 -1.899 1 97.94 409 GLY B O 1
ATOM 7275 N N . VAL B 1 410 ? 18.078 6.754 -2.184 1 98.75 410 VAL B N 1
ATOM 7276 C CA . VAL B 1 410 ? 18.156 7.5 -0.933 1 98.75 410 VAL B CA 1
ATOM 7277 C C . VAL B 1 410 ? 17.172 6.906 0.08 1 98.75 410 VAL B C 1
ATOM 7279 O O . VAL B 1 410 ? 15.984 6.77 -0.206 1 98.75 410 VAL B O 1
ATOM 7282 N N . VAL B 1 411 ? 17.703 6.535 1.178 1 98.88 411 VAL B N 1
ATOM 7283 C CA . VAL B 1 411 ? 16.906 6.031 2.295 1 98.88 411 VAL B CA 1
ATOM 7284 C C . VAL B 1 411 ? 16.75 7.125 3.35 1 98.88 411 VAL B C 1
ATOM 7286 O O . VAL B 1 411 ? 17.703 7.84 3.664 1 98.88 411 VAL B O 1
ATOM 7289 N N . LEU B 1 412 ? 15.477 7.41 3.789 1 98.88 412 LEU B N 1
ATOM 7290 C CA . LEU B 1 412 ? 15.32 8.141 5.043 1 98.88 412 LEU B CA 1
ATOM 7291 C C . LEU B 1 412 ? 15.867 7.332 6.215 1 98.88 412 LEU B C 1
ATOM 7293 O O . LEU B 1 412 ? 15.164 6.484 6.77 1 98.88 412 LEU B O 1
ATOM 7297 N N . SER B 1 413 ? 17 7.66 6.586 1 98.88 413 SER B N 1
ATOM 7298 C CA . SER B 1 413 ? 17.781 6.785 7.453 1 98.88 413 SER B CA 1
ATOM 7299 C C . SER B 1 413 ? 17.562 7.121 8.922 1 98.88 413 SER B C 1
ATOM 7301 O O . SER B 1 413 ? 18.047 6.414 9.805 1 98.88 413 SER B O 1
ATOM 7303 N N . ALA B 1 414 ? 16.906 8.219 9.148 1 98.88 414 ALA B N 1
ATOM 7304 C CA . ALA B 1 414 ? 16.469 8.602 10.484 1 98.88 414 ALA B CA 1
ATOM 7305 C C . ALA B 1 414 ? 15.266 9.539 10.422 1 98.88 414 ALA B C 1
ATOM 7307 O O . ALA B 1 414 ? 15.25 10.484 9.633 1 98.88 414 ALA B O 1
ATOM 7308 N N . TYR B 1 415 ? 14.344 9.305 11.117 1 98.56 415 TYR B N 1
ATOM 7309 C CA . TYR B 1 415 ? 13.219 10.18 11.406 1 98.56 415 TYR B CA 1
ATOM 7310 C C . TYR B 1 415 ? 12.828 10.109 12.875 1 98.56 415 TYR B C 1
ATOM 7312 O O . TYR B 1 415 ? 12.234 9.125 13.32 1 98.56 415 TYR B O 1
ATOM 7320 N N . MET B 1 416 ? 13.188 11.141 13.602 1 95.81 416 MET B N 1
ATOM 7321 C CA . MET B 1 416 ? 13.102 11.031 15.055 1 95.81 416 MET B CA 1
ATOM 7322 C C . MET B 1 416 ? 12.445 12.273 15.656 1 95.81 416 MET B C 1
ATOM 7324 O O . MET B 1 416 ? 12.422 13.336 15.023 1 95.81 416 MET B O 1
ATOM 7328 N N . PHE B 1 417 ? 12.008 12.141 16.797 1 94.5 417 PHE B N 1
ATOM 7329 C CA . PHE B 1 417 ? 11.383 13.172 17.609 1 94.5 417 PHE B CA 1
ATOM 7330 C C . PHE B 1 417 ? 11.938 13.141 19.031 1 94.5 417 PHE B C 1
ATOM 7332 O O . PHE B 1 417 ? 12.703 12.25 19.391 1 94.5 417 PHE B O 1
ATOM 7339 N N . GLY B 1 418 ? 11.648 14.141 19.75 1 93.06 418 GLY B N 1
ATOM 7340 C CA . GLY B 1 418 ? 11.945 14.148 21.172 1 93.06 418 GLY B CA 1
ATOM 7341 C C . GLY B 1 418 ? 13.414 14.398 21.469 1 93.06 418 GLY B C 1
ATOM 7342 O O . GLY B 1 418 ? 14.094 15.094 20.719 1 93.06 418 GLY B O 1
ATOM 7343 N N . PRO B 1 419 ? 13.836 13.844 22.625 1 94.69 419 PRO B N 1
ATOM 7344 C CA . PRO B 1 419 ? 15.188 14.141 23.109 1 94.69 419 PRO B CA 1
ATOM 7345 C C . PRO B 1 419 ? 16.266 13.719 22.125 1 94.69 419 PRO B C 1
ATOM 7347 O O . PRO B 1 419 ? 17.312 14.383 22.016 1 94.69 419 PRO B O 1
ATOM 7350 N N . ASP B 1 420 ? 16.031 12.648 21.438 1 96.38 420 ASP B N 1
ATOM 7351 C CA . ASP B 1 420 ? 17.031 12.203 20.469 1 96.38 420 ASP B CA 1
ATOM 7352 C C . ASP B 1 420 ? 17.172 13.211 19.328 1 96.38 420 ASP B C 1
ATOM 7354 O O . ASP B 1 420 ? 18.281 13.477 18.875 1 96.38 420 ASP B O 1
ATOM 7358 N N . ALA B 1 421 ? 16.062 13.805 18.922 1 97.12 421 ALA B N 1
ATOM 7359 C CA . ALA B 1 421 ? 16.109 14.82 17.875 1 97.12 421 ALA B CA 1
ATOM 7360 C C . ALA B 1 421 ? 16.906 16.031 18.328 1 97.12 421 ALA B C 1
ATOM 7362 O O . ALA B 1 421 ? 17.703 16.594 17.562 1 97.12 421 ALA B O 1
ATOM 7363 N N . VAL B 1 422 ? 16.75 16.406 19.562 1 96.38 422 VAL B N 1
ATOM 7364 C CA . VAL B 1 422 ? 17.469 17.547 20.125 1 96.38 422 VAL B CA 1
ATOM 7365 C C . VAL B 1 422 ? 18.969 17.234 20.141 1 96.38 422 VAL B C 1
ATOM 7367 O O . VAL B 1 422 ? 19.781 18.062 19.734 1 96.38 422 VAL B O 1
ATOM 7370 N N . ARG B 1 423 ? 19.25 16.078 20.562 1 97.69 423 ARG B N 1
ATOM 7371 C CA . ARG B 1 423 ? 20.641 15.672 20.688 1 97.69 423 ARG B CA 1
ATOM 7372 C C . ARG B 1 423 ? 21.328 15.68 19.328 1 97.69 423 ARG B C 1
ATOM 7374 O O . ARG B 1 423 ? 22.422 16.219 19.172 1 97.69 423 ARG B O 1
ATOM 7381 N N . PHE B 1 424 ? 20.734 15.102 18.375 1 97.94 424 PHE B N 1
ATOM 7382 C CA . PHE B 1 424 ? 21.344 15.008 17.062 1 97.94 424 PHE B CA 1
ATOM 7383 C C . PHE B 1 424 ? 21.438 16.375 16.406 1 97.94 424 PHE B C 1
ATOM 7385 O O . PHE B 1 424 ? 22.391 16.672 15.68 1 97.94 424 PHE B O 1
ATOM 7392 N N . SER B 1 425 ? 20.453 17.219 16.625 1 95.81 425 SER B N 1
ATOM 7393 C CA . SER B 1 425 ? 20.469 18.562 16.078 1 95.81 425 SER B CA 1
ATOM 7394 C C . SER B 1 425 ? 21.625 19.375 16.672 1 95.81 425 SER B C 1
ATOM 7396 O O . SER B 1 425 ? 22.109 20.328 16.047 1 95.81 425 SER B O 1
ATOM 7398 N N . GLY B 1 426 ? 22.062 19 17.812 1 95.88 426 GLY B N 1
ATOM 7399 C CA . GLY B 1 426 ? 23.141 19.719 18.484 1 95.88 426 GLY B CA 1
ATOM 7400 C C . GLY B 1 426 ? 24.516 19.297 17.984 1 95.88 426 GLY B C 1
ATOM 7401 O O . GLY B 1 426 ? 25.5 20 18.25 1 95.88 426 GLY B O 1
ATOM 7402 N N . MET B 1 427 ? 24.562 18.266 17.25 1 96.25 427 MET B N 1
ATOM 7403 C CA . MET B 1 427 ? 25.828 17.781 16.688 1 96.25 427 MET B CA 1
ATOM 7404 C C . MET B 1 427 ? 26.156 18.531 15.398 1 96.25 427 MET B C 1
ATOM 7406 O O . MET B 1 427 ? 25.281 19.094 14.75 1 96.25 427 MET B O 1
ATOM 7410 N N . ASN B 1 428 ? 27.422 18.594 15.062 1 95.38 428 ASN B N 1
ATOM 7411 C CA . ASN B 1 428 ? 27.734 19.047 13.711 1 95.38 428 ASN B CA 1
ATOM 7412 C C . ASN B 1 428 ? 27.266 18.062 12.664 1 95.38 428 ASN B C 1
ATOM 7414 O O . ASN B 1 428 ? 27.172 16.859 12.938 1 95.38 428 ASN B O 1
ATOM 7418 N N . PRO B 1 429 ? 27.031 18.469 11.477 1 96.81 429 PRO B N 1
ATOM 7419 C CA . PRO B 1 429 ? 26.391 17.641 10.453 1 96.81 429 PRO B CA 1
ATOM 7420 C C . PRO B 1 429 ? 27.188 16.375 10.133 1 96.81 429 PRO B C 1
ATOM 7422 O O . PRO B 1 429 ? 26.594 15.297 9.953 1 96.81 429 PRO B O 1
ATOM 7425 N N . LYS B 1 430 ? 28.453 16.484 10.047 1 96.94 430 LYS B N 1
ATOM 7426 C CA . LYS B 1 430 ? 29.281 15.328 9.727 1 96.94 430 LYS B CA 1
ATOM 7427 C C . LYS B 1 430 ? 29.141 14.25 10.789 1 96.94 430 LYS B C 1
ATOM 7429 O O . LYS B 1 430 ? 28.953 13.078 10.469 1 96.94 430 LYS B O 1
ATOM 7434 N N . ASP B 1 431 ? 29.188 14.641 12.07 1 97.88 431 ASP B N 1
ATOM 7435 C CA . ASP B 1 431 ? 29.141 13.695 13.18 1 97.88 431 ASP B CA 1
ATOM 7436 C C . ASP B 1 431 ? 27.766 13.047 13.289 1 97.88 431 ASP B C 1
ATOM 7438 O O . ASP B 1 431 ? 27.656 11.844 13.531 1 97.88 431 ASP B O 1
ATOM 7442 N N . ARG B 1 432 ? 26.719 13.82 13.219 1 97.88 432 ARG B N 1
ATOM 7443 C CA . ARG B 1 432 ? 25.391 13.242 13.352 1 97.88 432 ARG B CA 1
ATOM 7444 C C . ARG B 1 432 ? 25.078 12.289 12.203 1 97.88 432 ARG B C 1
ATOM 7446 O O . ARG B 1 432 ? 24.406 11.281 12.391 1 97.88 432 ARG B O 1
ATOM 7453 N N . LEU B 1 433 ? 25.609 12.609 10.992 1 98.38 433 LEU B N 1
ATOM 7454 C CA . LEU B 1 433 ? 25.406 11.695 9.875 1 98.38 433 LEU B CA 1
ATOM 7455 C C . LEU B 1 433 ? 26.141 10.383 10.102 1 98.38 433 LEU B C 1
ATOM 7457 O O . LEU B 1 433 ? 25.625 9.305 9.766 1 98.38 433 LEU B O 1
ATOM 7461 N N . GLN B 1 434 ? 27.328 10.461 10.633 1 98.62 434 GLN B N 1
ATOM 7462 C CA . GLN B 1 434 ? 28.094 9.258 10.945 1 98.62 434 GLN B CA 1
ATOM 7463 C C . GLN B 1 434 ? 27.391 8.406 11.992 1 98.62 434 GLN B C 1
ATOM 7465 O O . GLN B 1 434 ? 27.391 7.18 11.906 1 98.62 434 GLN B O 1
ATOM 7470 N N . GLU B 1 435 ? 26.828 9.07 12.945 1 98.75 435 GLU B N 1
ATOM 7471 C CA . GLU B 1 435 ? 26.078 8.352 13.969 1 98.75 435 GLU B CA 1
ATOM 7472 C C . GLU B 1 435 ? 24.844 7.691 13.383 1 98.75 435 GLU B C 1
ATOM 7474 O O . GLU B 1 435 ? 24.5 6.562 13.742 1 98.75 435 GLU B O 1
ATOM 7479 N N . VAL B 1 436 ? 24.141 8.375 12.477 1 98.88 436 VAL B N 1
ATOM 7480 C CA . VAL B 1 436 ? 22.984 7.793 11.781 1 98.88 436 VAL B CA 1
ATOM 7481 C C . VAL B 1 436 ? 23.438 6.559 10.992 1 98.88 436 VAL B C 1
ATOM 7483 O O . VAL B 1 436 ? 22.797 5.508 11.07 1 98.88 436 VAL B O 1
ATOM 7486 N N . LEU B 1 437 ? 24.516 6.707 10.289 1 98.88 437 LEU B N 1
ATOM 7487 C CA . LEU B 1 437 ? 25.031 5.598 9.5 1 98.88 437 LEU B CA 1
ATOM 7488 C C . LEU B 1 437 ? 25.375 4.41 10.391 1 98.88 437 LEU B C 1
ATOM 7490 O O . LEU B 1 437 ? 25.078 3.264 10.047 1 98.88 437 LEU B O 1
ATOM 7494 N N . ARG B 1 438 ? 26 4.699 11.484 1 98.69 438 ARG B N 1
ATOM 7495 C CA . ARG B 1 438 ? 26.359 3.641 12.422 1 98.69 438 ARG B CA 1
ATOM 7496 C C . ARG B 1 438 ? 25.125 2.867 12.875 1 98.69 438 ARG B C 1
ATOM 7498 O O . ARG B 1 438 ? 25.141 1.635 12.906 1 98.69 438 ARG B O 1
ATOM 7505 N N . GLN B 1 439 ? 24.125 3.547 13.203 1 98.38 439 GLN B N 1
ATOM 7506 C CA . GLN B 1 439 ? 22.906 2.906 13.695 1 98.38 439 GLN B CA 1
ATOM 7507 C C . GLN B 1 439 ? 22.188 2.166 12.578 1 98.38 439 GLN B C 1
ATOM 7509 O O . GLN B 1 439 ? 21.594 1.112 12.805 1 98.38 439 GLN B O 1
ATOM 7514 N N . ASN B 1 440 ? 22.203 2.711 11.359 1 98.75 440 ASN B N 1
ATOM 7515 C CA . ASN B 1 440 ? 21.688 1.974 10.211 1 98.75 440 ASN B CA 1
ATOM 7516 C C . ASN B 1 440 ? 22.422 0.653 10.008 1 98.75 440 ASN B C 1
ATOM 7518 O O . ASN B 1 440 ? 21.812 -0.347 9.625 1 98.75 440 ASN B O 1
ATOM 7522 N N . THR B 1 441 ? 23.672 0.645 10.289 1 98.56 441 THR B N 1
ATOM 7523 C CA . THR B 1 441 ? 24.5 -0.541 10.102 1 98.56 441 THR B CA 1
ATOM 7524 C C . THR B 1 441 ? 24.109 -1.639 11.086 1 98.56 441 THR B C 1
ATOM 7526 O O . THR B 1 441 ? 24.25 -2.826 10.781 1 98.56 441 THR B O 1
ATOM 7529 N N . LEU B 1 442 ? 23.578 -1.247 12.227 1 97.25 442 LEU B N 1
ATOM 7530 C CA . LEU B 1 442 ? 23.094 -2.221 13.203 1 97.25 442 LEU B CA 1
ATOM 7531 C C . LEU B 1 442 ? 21.859 -2.951 12.68 1 97.25 442 LEU B C 1
ATOM 7533 O O . LEU B 1 442 ? 21.562 -4.07 13.109 1 97.25 442 LEU B O 1
ATOM 7537 N N . ILE B 1 443 ? 21.172 -2.379 11.75 1 98.31 443 ILE B N 1
ATOM 7538 C CA . ILE B 1 443 ? 19.984 -2.973 11.164 1 98.31 443 ILE B CA 1
ATOM 7539 C C . ILE B 1 443 ? 20.328 -3.658 9.852 1 98.31 443 ILE B C 1
ATOM 7541 O O . ILE B 1 443 ? 19.906 -4.789 9.602 1 98.31 443 ILE B O 1
ATOM 7545 N N . HIS B 1 444 ? 21.062 -2.949 9.078 1 98.62 444 HIS B N 1
ATOM 7546 C CA . HIS B 1 444 ? 21.562 -3.428 7.793 1 98.62 444 HIS B CA 1
ATOM 7547 C C . HIS B 1 444 ? 23.078 -3.453 7.762 1 98.62 444 HIS B C 1
ATOM 7549 O O . HIS B 1 444 ? 23.719 -2.439 7.461 1 98.62 444 HIS B O 1
ATOM 7555 N N . PRO B 1 445 ? 23.641 -4.586 7.902 1 98.19 445 PRO B N 1
ATOM 7556 C CA . PRO B 1 445 ? 25.094 -4.664 7.93 1 98.19 445 PRO B CA 1
ATOM 7557 C C . PRO B 1 445 ? 25.75 -4.113 6.656 1 98.19 445 PRO B C 1
ATOM 7559 O O . PRO B 1 445 ? 26.906 -3.717 6.676 1 98.19 445 PRO B O 1
ATOM 7562 N N . GLN B 1 446 ? 25.031 -3.98 5.566 1 98.06 446 GLN B N 1
ATOM 7563 C CA . GLN B 1 446 ? 25.531 -3.494 4.281 1 98.06 446 GLN B CA 1
ATOM 7564 C C . GLN B 1 446 ? 25.672 -1.977 4.289 1 98.06 446 GLN B C 1
ATOM 7566 O O . GLN B 1 446 ? 26.359 -1.412 3.436 1 98.06 446 GLN B O 1
ATOM 7571 N N . ALA B 1 447 ? 25.078 -1.276 5.176 1 98.75 447 ALA B N 1
ATOM 7572 C CA . ALA B 1 447 ? 24.891 0.17 5.109 1 98.75 447 ALA B CA 1
ATOM 7573 C C . ALA B 1 447 ? 26.219 0.9 5.055 1 98.75 447 ALA B C 1
ATOM 7575 O O . ALA B 1 447 ? 26.422 1.768 4.203 1 98.75 447 ALA B O 1
ATOM 7576 N N . GLU B 1 448 ? 27.125 0.547 5.887 1 98.62 448 GLU B N 1
ATOM 7577 C CA . GLU B 1 448 ? 28.406 1.247 5.938 1 98.62 448 GLU B CA 1
ATOM 7578 C C . GLU B 1 448 ? 29.188 1.063 4.641 1 98.62 448 GLU B C 1
ATOM 7580 O O . GLU B 1 448 ? 29.703 2.029 4.086 1 98.62 448 GLU B O 1
ATOM 7585 N N . LYS B 1 449 ? 29.203 -0.191 4.238 1 98.5 449 LYS B N 1
ATOM 7586 C CA . LYS B 1 449 ? 29.953 -0.507 3.025 1 98.5 449 LYS B CA 1
ATOM 7587 C C . LYS B 1 449 ? 29.359 0.201 1.812 1 98.5 449 LYS B C 1
ATOM 7589 O O . LYS B 1 449 ? 30.094 0.615 0.908 1 98.5 449 LYS B O 1
ATOM 7594 N N . GLU B 1 450 ? 28.078 0.384 1.779 1 98.62 450 GLU B N 1
ATOM 7595 C CA . GLU B 1 450 ? 27.375 0.904 0.606 1 98.62 450 GLU B CA 1
ATOM 7596 C C . GLU B 1 450 ? 27.125 2.402 0.735 1 98.62 450 GLU B C 1
ATOM 7598 O O . GLU B 1 450 ? 26.484 3.004 -0.125 1 98.62 450 GLU B O 1
ATOM 7603 N N . PHE B 1 451 ? 27.688 3.066 1.78 1 98.81 451 PHE B N 1
ATOM 7604 C CA . PHE B 1 451 ? 27.5 4.496 1.988 1 98.81 451 PHE B CA 1
ATOM 7605 C C . PHE B 1 451 ? 28.094 5.297 0.839 1 98.81 451 PHE B C 1
ATOM 7607 O O . PHE B 1 451 ? 29.203 5.016 0.393 1 98.81 451 PHE B O 1
ATOM 7614 N N . ASP B 1 452 ? 27.328 6.262 0.314 1 98.75 452 ASP B N 1
ATOM 7615 C CA . ASP B 1 452 ? 27.828 7.184 -0.695 1 98.75 452 ASP B CA 1
ATOM 7616 C C . ASP B 1 452 ? 27.938 8.602 -0.138 1 98.75 452 ASP B C 1
ATOM 7618 O O . ASP B 1 452 ? 29.031 9.141 0.025 1 98.75 452 ASP B O 1
ATOM 7622 N N . ASN B 1 453 ? 26.844 9.242 0.215 1 98.69 453 ASN B N 1
ATOM 7623 C CA . ASN B 1 453 ? 26.734 10.555 0.856 1 98.69 453 ASN B CA 1
ATOM 7624 C C . ASN B 1 453 ? 25.406 10.719 1.583 1 98.69 453 ASN B C 1
ATOM 7626 O O . ASN B 1 453 ? 24.578 9.812 1.582 1 98.69 453 ASN B O 1
ATOM 7630 N N . GLY B 1 454 ? 25.281 11.844 2.287 1 98.62 454 GLY B N 1
ATOM 7631 C CA . GLY B 1 454 ? 24.047 12.094 3.004 1 98.62 454 GLY B CA 1
ATOM 7632 C C . GLY B 1 454 ? 23.875 13.539 3.426 1 98.62 454 GLY B C 1
ATOM 7633 O O . GLY B 1 454 ? 24.797 14.344 3.264 1 98.62 454 GLY B O 1
ATOM 7634 N N . ILE B 1 455 ? 22.703 13.82 3.861 1 98.69 455 ILE B N 1
ATOM 7635 C CA . ILE B 1 455 ? 22.359 15.141 4.375 1 98.69 455 ILE B CA 1
ATOM 7636 C C . ILE B 1 455 ? 21.297 15.016 5.469 1 98.69 455 ILE B C 1
ATOM 7638 O O . ILE B 1 455 ? 20.578 14.016 5.523 1 98.69 455 ILE B O 1
ATOM 7642 N N . SER B 1 456 ? 21.297 15.93 6.379 1 98.56 456 SER B N 1
ATOM 7643 C CA . SER B 1 456 ? 20.375 15.859 7.508 1 98.56 456 SER B CA 1
ATOM 7644 C C . SER B 1 456 ? 19.844 17.25 7.863 1 98.56 456 SER B C 1
ATOM 7646 O O . SER B 1 456 ? 20.453 18.266 7.547 1 98.56 456 SER B O 1
ATOM 7648 N N . VAL B 1 457 ? 18.672 17.266 8.414 1 98.38 457 VAL B N 1
ATOM 7649 C CA . VAL B 1 457 ? 18.016 18.5 8.844 1 98.38 457 VAL B CA 1
ATOM 7650 C C . VAL B 1 457 ? 17.469 18.312 10.258 1 98.38 457 VAL B C 1
ATOM 7652 O O . VAL B 1 457 ? 16.625 17.438 10.492 1 98.38 457 VAL B O 1
ATOM 7655 N N . GLY B 1 458 ? 17.984 19.078 11.195 1 97.88 458 GLY B N 1
ATOM 7656 C CA . GLY B 1 458 ? 17.359 19.25 12.5 1 97.88 458 GLY B CA 1
ATOM 7657 C C . GLY B 1 458 ? 16.5 20.5 12.578 1 97.88 458 GLY B C 1
ATOM 7658 O O . GLY B 1 458 ? 17 21.625 12.523 1 97.88 458 GLY B O 1
ATOM 7659 N N . TRP B 1 459 ? 15.281 20.344 12.852 1 96.94 459 TRP B N 1
ATOM 7660 C CA . TRP B 1 459 ? 14.312 21.422 12.656 1 96.94 459 TRP B CA 1
ATOM 7661 C C . TRP B 1 459 ? 14.516 22.531 13.68 1 96.94 459 TRP B C 1
ATOM 7663 O O . TRP B 1 459 ? 14.18 23.688 13.422 1 96.94 459 TRP B O 1
ATOM 7673 N N . HIS B 1 460 ? 15.102 22.281 14.781 1 94.25 460 HIS B N 1
ATOM 7674 C CA . HIS B 1 460 ? 15.352 23.328 15.766 1 94.25 460 HIS B CA 1
ATOM 7675 C C . HIS B 1 460 ? 16.516 24.219 15.328 1 94.25 460 HIS B C 1
ATOM 7677 O O . HIS B 1 460 ? 16.719 25.297 15.891 1 94.25 460 HIS B O 1
ATOM 7683 N N . ARG B 1 461 ? 17.188 23.75 14.289 1 96 461 ARG B N 1
ATOM 7684 C CA . ARG B 1 461 ? 18.312 24.531 13.797 1 96 461 ARG B CA 1
ATOM 7685 C C . ARG B 1 461 ? 17.938 25.281 12.516 1 96 461 ARG B C 1
ATOM 7687 O O . ARG B 1 461 ? 18.781 25.938 11.914 1 96 461 ARG B O 1
ATOM 7694 N N . VAL B 1 462 ? 16.766 25.156 12.109 1 96.75 462 VAL B N 1
ATOM 7695 C CA . VAL B 1 462 ? 16.281 25.859 10.914 1 96.75 462 VAL B CA 1
ATOM 7696 C C . VAL B 1 462 ? 15.891 27.281 11.281 1 96.75 462 VAL B C 1
ATOM 7698 O O . VAL B 1 462 ? 14.953 27.5 12.055 1 96.75 462 VAL B O 1
ATOM 7701 N N . PRO B 1 463 ? 16.5 28.25 10.688 1 95 463 PRO B N 1
ATOM 7702 C CA . PRO B 1 463 ? 16.422 29.625 11.203 1 95 463 PRO B CA 1
ATOM 7703 C C . PRO B 1 463 ? 15.031 30.219 11.047 1 95 463 PRO B C 1
ATOM 7705 O O . PRO B 1 463 ? 14.664 31.141 11.773 1 95 463 PRO B O 1
ATOM 7708 N N . TRP B 1 464 ? 14.258 29.719 10.188 1 95.75 464 TRP B N 1
ATOM 7709 C CA . TRP B 1 464 ? 12.992 30.375 9.875 1 95.75 464 TRP B CA 1
ATOM 7710 C C . TRP B 1 464 ? 11.82 29.641 10.516 1 95.75 464 TRP B C 1
ATOM 7712 O O . TRP B 1 464 ? 10.664 30.047 10.352 1 95.75 464 TRP B O 1
ATOM 7722 N N . THR B 1 465 ? 12.031 28.547 11.281 1 96.31 465 THR B N 1
ATOM 7723 C CA . THR B 1 465 ? 10.922 27.859 11.93 1 96.31 465 THR B CA 1
ATOM 7724 C C . THR B 1 465 ? 11.289 27.469 13.359 1 96.31 465 THR B C 1
ATOM 7726 O O . THR B 1 465 ? 10.414 27.391 14.234 1 96.31 465 THR B O 1
ATOM 7729 N N . LEU B 1 466 ? 12.523 27.094 13.633 1 96.44 466 LEU B N 1
ATOM 7730 C CA . LEU B 1 466 ? 13.055 26.719 14.938 1 96.44 466 LEU B CA 1
ATOM 7731 C C . LEU B 1 466 ? 12.281 25.562 15.539 1 96.44 466 LEU B C 1
ATOM 7733 O O . LEU B 1 466 ? 12.133 25.469 16.766 1 96.44 466 LEU B O 1
ATOM 7737 N N . GLY B 1 467 ? 11.719 24.734 14.758 1 96 467 GLY B N 1
ATOM 7738 C CA . GLY B 1 467 ? 10.977 23.562 15.164 1 96 467 GLY B CA 1
ATOM 7739 C C . GLY B 1 467 ? 10.117 22.969 14.055 1 96 467 GLY B C 1
ATOM 7740 O O . GLY B 1 467 ? 10.016 23.562 12.977 1 96 467 GLY B O 1
ATOM 7741 N N . CYS B 1 468 ? 9.5 21.828 14.352 1 95.5 468 CYS B N 1
ATOM 7742 C CA . CYS B 1 468 ? 8.82 21.062 13.312 1 95.5 468 CYS B CA 1
ATOM 7743 C C . CYS B 1 468 ? 7.363 21.484 13.188 1 95.5 468 CYS B C 1
ATOM 7745 O O . CYS B 1 468 ? 6.898 21.812 12.094 1 95.5 468 CYS B O 1
ATOM 7747 N N . TYR B 1 469 ? 6.594 21.484 14.227 1 95.19 469 TYR B N 1
ATOM 7748 C CA . TYR B 1 469 ? 5.184 21.859 14.266 1 95.19 469 TYR B CA 1
ATOM 7749 C C . TYR B 1 469 ? 4.785 22.328 15.656 1 95.19 469 TYR B C 1
ATOM 7751 O O . TYR B 1 469 ? 5.504 22.078 16.625 1 95.19 469 TYR B O 1
ATOM 7759 N N . GLY B 1 470 ? 3.68 23.031 15.727 1 95.12 470 GLY B N 1
ATOM 7760 C CA . GLY B 1 470 ? 3.223 23.5 17.031 1 95.12 470 GLY B CA 1
ATOM 7761 C C . GLY B 1 470 ? 2.84 22.359 17.969 1 95.12 470 GLY B C 1
ATOM 7762 O O . GLY B 1 470 ? 2.049 21.484 17.609 1 95.12 470 GLY B O 1
ATOM 7763 N N . LEU B 1 471 ? 3.469 22.391 19.078 1 95 471 LEU B N 1
ATOM 7764 C CA . LEU B 1 471 ? 3.215 21.344 20.078 1 95 471 LEU B CA 1
ATOM 7765 C C . LEU B 1 471 ? 2.199 21.828 21.109 1 95 471 LEU B C 1
ATOM 7767 O O . LEU B 1 471 ? 2.535 22.609 22 1 95 471 LEU B O 1
ATOM 7771 N N . TYR B 1 472 ? 0.994 21.328 21.062 1 94.25 472 TYR B N 1
ATOM 7772 C CA . TYR B 1 472 ? -0.064 21.688 22 1 94.25 472 TYR B CA 1
ATOM 7773 C C . TYR B 1 472 ? -0.165 20.688 23.141 1 94.25 472 TYR B C 1
ATOM 7775 O O . TYR B 1 472 ? -0.007 19.484 22.938 1 94.25 472 TYR B O 1
ATOM 7783 N N . THR B 1 473 ? -0.413 21.125 24.312 1 93 473 THR B N 1
ATOM 7784 C CA . THR B 1 473 ? -0.907 20.344 25.438 1 93 473 THR B CA 1
ATOM 7785 C C . THR B 1 473 ? -2.412 20.516 25.609 1 93 473 THR B C 1
ATOM 7787 O O . THR B 1 473 ? -3.016 21.375 24.953 1 93 473 THR B O 1
ATOM 7790 N N . ASP B 1 474 ? -2.973 19.766 26.5 1 90.56 474 ASP B N 1
ATOM 7791 C CA . ASP B 1 474 ? -4.391 19.953 26.781 1 90.56 474 ASP B CA 1
ATOM 7792 C C . ASP B 1 474 ? -4.668 21.375 27.281 1 90.56 474 ASP B C 1
ATOM 7794 O O . ASP B 1 474 ? -5.668 21.984 26.922 1 90.56 474 ASP B O 1
ATOM 7798 N N . GLU B 1 475 ? -3.801 21.828 28.031 1 94.56 475 GLU B N 1
ATOM 7799 C CA . GLU B 1 475 ? -3.957 23.156 28.625 1 94.56 475 GLU B CA 1
ATOM 7800 C C . GLU B 1 475 ? -3.869 24.25 27.578 1 94.56 475 GLU B C 1
ATOM 7802 O O . GLU B 1 475 ? -4.738 25.125 27.5 1 94.56 475 GLU B O 1
ATOM 7807 N N . THR B 1 476 ? -2.857 24.188 26.719 1 95.81 476 THR B N 1
ATOM 7808 C CA . THR B 1 476 ? -2.678 25.234 25.719 1 95.81 476 THR B CA 1
ATOM 7809 C C . THR B 1 476 ? -3.738 25.125 24.625 1 95.81 476 THR B C 1
ATOM 7811 O O . THR B 1 476 ? -4.141 26.125 24.031 1 95.81 476 THR B O 1
ATOM 7814 N N . ARG B 1 477 ? -4.23 23.938 24.391 1 95 477 ARG B N 1
ATOM 7815 C CA . ARG B 1 477 ? -5.32 23.734 23.438 1 95 477 ARG B CA 1
ATOM 7816 C C . ARG B 1 477 ? -6.613 24.375 23.938 1 95 477 ARG B C 1
ATOM 7818 O O . ARG B 1 477 ? -7.379 24.938 23.156 1 95 477 ARG B O 1
ATOM 7825 N N . LYS B 1 478 ? -6.809 24.281 25.203 1 95 478 LYS B N 1
ATOM 7826 C CA . LYS B 1 478 ? -8.016 24.828 25.812 1 95 478 LYS B CA 1
ATOM 7827 C C . LYS B 1 478 ? -7.914 26.344 25.984 1 95 478 LYS B C 1
ATOM 7829 O O . LYS B 1 478 ? -8.844 27.062 25.641 1 95 478 LYS B O 1
ATOM 7834 N N . ASN B 1 479 ? -6.793 26.844 26.375 1 96.19 479 ASN B N 1
ATOM 7835 C CA . ASN B 1 479 ? -6.707 28.219 26.875 1 96.19 479 ASN B CA 1
ATOM 7836 C C . ASN B 1 479 ? -6.152 29.172 25.812 1 96.19 479 ASN B C 1
ATOM 7838 O O . ASN B 1 479 ? -6.504 30.344 25.781 1 96.19 479 ASN B O 1
ATOM 7842 N N . ASP B 1 480 ? -5.285 28.719 24.984 1 97.69 480 ASP B N 1
ATOM 7843 C CA . ASP B 1 480 ? -4.543 29.609 24.094 1 97.69 480 ASP B CA 1
ATOM 7844 C C . ASP B 1 480 ? -4.965 29.406 22.641 1 97.69 480 ASP B C 1
ATOM 7846 O O . ASP B 1 480 ? -5.023 30.359 21.859 1 97.69 480 ASP B O 1
ATOM 7850 N N . TYR B 1 481 ? -5.301 28.203 22.266 1 97.62 481 TYR B N 1
ATOM 7851 C CA . TYR B 1 481 ? -5.605 27.812 20.891 1 97.62 481 TYR B CA 1
ATOM 7852 C C . TYR B 1 481 ? -6.77 28.641 20.344 1 97.62 481 TYR B C 1
ATOM 7854 O O . TYR B 1 481 ? -6.707 29.141 19.219 1 97.62 481 TYR B O 1
ATOM 7862 N N . PRO B 1 482 ? -7.848 28.875 21.047 1 98.12 482 PRO B N 1
ATOM 7863 C CA . PRO B 1 482 ? -8.938 29.688 20.516 1 98.12 482 PRO B CA 1
ATOM 7864 C C . PRO B 1 482 ? -8.492 31.109 20.156 1 98.12 482 PRO B C 1
ATOM 7866 O O . PRO B 1 482 ? -8.953 31.672 19.156 1 98.12 482 PRO B O 1
ATOM 7869 N N . THR B 1 483 ? -7.633 31.641 20.969 1 98.44 483 THR B N 1
ATOM 7870 C CA . THR B 1 483 ? -7.109 32.969 20.703 1 98.44 483 THR B CA 1
ATOM 7871 C C . THR B 1 483 ? -6.293 33 19.406 1 98.44 483 THR B C 1
ATOM 7873 O O . THR B 1 483 ? -6.406 33.906 18.609 1 98.44 483 THR B O 1
ATOM 7876 N N . LEU B 1 484 ? -5.508 31.984 19.234 1 98.69 484 LEU B N 1
ATOM 7877 C CA . LEU B 1 484 ? -4.68 31.891 18.047 1 98.69 484 LEU B CA 1
ATOM 7878 C C . LEU B 1 484 ? -5.543 31.703 16.797 1 98.69 484 LEU B C 1
ATOM 7880 O O . LEU B 1 484 ? -5.152 32.125 15.703 1 98.69 484 LEU B O 1
ATOM 7884 N N . CYS B 1 485 ? -6.734 31.141 16.969 1 98.25 485 CYS B N 1
ATOM 7885 C CA . CYS B 1 485 ? -7.609 30.812 15.844 1 98.25 485 CYS B CA 1
ATOM 7886 C C . CYS B 1 485 ? -8.484 32 15.477 1 98.25 485 CYS B C 1
ATOM 7888 O O . CYS B 1 485 ? -9.023 32.094 14.375 1 98.25 485 CYS B O 1
ATOM 7890 N N . ALA B 1 486 ? -8.609 32.938 16.375 1 98 486 ALA B N 1
ATOM 7891 C CA . ALA B 1 486 ? -9.547 34.062 16.188 1 98 486 ALA B CA 1
ATOM 7892 C C . ALA B 1 486 ? -8.969 35.125 15.266 1 98 486 ALA B C 1
ATOM 7894 O O . ALA B 1 486 ? -7.746 35.25 15.164 1 98 486 ALA B O 1
ATOM 7895 N N . ARG B 1 487 ? -9.898 35.781 14.586 1 97.62 487 ARG B N 1
ATOM 7896 C CA . ARG B 1 487 ? -9.5 37 13.914 1 97.62 487 ARG B CA 1
ATOM 7897 C C . ARG B 1 487 ? -9.258 38.125 14.914 1 97.62 487 ARG B C 1
ATOM 7899 O O . ARG B 1 487 ? -10.023 38.281 15.867 1 97.62 487 ARG B O 1
ATOM 7906 N N . HIS B 1 488 ? -8.234 38.812 14.75 1 97.75 488 HIS B N 1
ATOM 7907 C CA . HIS B 1 488 ? -7.918 40 15.539 1 97.75 488 HIS B CA 1
ATOM 7908 C C . HIS B 1 488 ? -7.957 41.281 14.68 1 97.75 488 HIS B C 1
ATOM 7910 O O . HIS B 1 488 ? -6.934 41.688 14.133 1 97.75 488 HIS B O 1
ATOM 7916 N N . ASP B 1 489 ? -9.156 41.875 14.602 1 95.81 489 ASP B N 1
ATOM 7917 C CA . ASP B 1 489 ? -9.398 43.031 13.727 1 95.81 489 ASP B CA 1
ATOM 7918 C C . ASP B 1 489 ? -8.961 42.719 12.289 1 95.81 489 ASP B C 1
ATOM 7920 O O . ASP B 1 489 ? -9.547 41.875 11.625 1 95.81 489 ASP B O 1
ATOM 7924 N N . ARG B 1 490 ? -7.812 43.281 11.836 1 97.88 490 ARG B N 1
ATOM 7925 C CA . ARG B 1 490 ? -7.43 43.188 10.43 1 97.88 490 ARG B CA 1
ATOM 7926 C C . ARG B 1 490 ? -6.367 42.125 10.234 1 97.88 490 ARG B C 1
ATOM 7928 O O . ARG B 1 490 ? -5.793 42 9.148 1 97.88 490 ARG B O 1
ATOM 7935 N N . LEU B 1 491 ? -6.195 41.312 11.289 1 98.5 491 LEU B N 1
ATOM 7936 C CA . LEU B 1 491 ? -5.148 40.281 11.297 1 98.5 491 LEU B CA 1
ATOM 7937 C C . LEU B 1 491 ? -5.73 38.938 11.641 1 98.5 491 LEU B C 1
ATOM 7939 O O . LEU B 1 491 ? -6.57 38.812 12.531 1 98.5 491 LEU B O 1
ATOM 7943 N N . ILE B 1 492 ? -5.254 37.875 10.938 1 98.69 492 ILE B N 1
ATOM 7944 C CA . ILE B 1 492 ? -5.602 36.5 11.289 1 98.69 492 ILE B CA 1
ATOM 7945 C C . ILE B 1 492 ? -4.41 35.594 11.023 1 98.69 492 ILE B C 1
ATOM 7947 O O . ILE B 1 492 ? -3.633 35.812 10.094 1 98.69 492 ILE B O 1
ATOM 7951 N N . LEU B 1 493 ? -4.195 34.594 11.914 1 98.88 493 LEU B N 1
ATOM 7952 C CA . LEU B 1 493 ? -3.143 33.594 11.727 1 98.88 493 LEU B CA 1
ATOM 7953 C C . LEU B 1 493 ? -3.645 32.406 10.891 1 98.88 493 LEU B C 1
ATOM 7955 O O . LEU B 1 493 ? -4.832 32.094 10.922 1 98.88 493 LEU B O 1
ATOM 7959 N N . ALA B 1 494 ? -2.756 31.812 10.125 1 98.81 494 ALA B N 1
ATOM 7960 C CA . ALA B 1 494 ? -3.061 30.594 9.375 1 98.81 494 ALA B CA 1
ATOM 7961 C C . ALA B 1 494 ? -1.835 29.688 9.281 1 98.81 494 ALA B C 1
ATOM 7963 O O . ALA B 1 494 ? -0.732 30.156 8.984 1 98.81 494 ALA B O 1
ATOM 7964 N N . GLY B 1 495 ? -1.943 28.453 9.516 1 98.31 495 GLY B N 1
ATOM 7965 C CA . GLY B 1 495 ? -0.95 27.391 9.453 1 98.31 495 GLY B CA 1
ATOM 7966 C C . GLY B 1 495 ? -1.391 26.125 10.156 1 98.31 495 GLY B C 1
ATOM 7967 O O . GLY B 1 495 ? -2.475 26.078 10.742 1 98.31 495 GLY B O 1
ATOM 7968 N N . GLU B 1 496 ? -0.53 25.156 10.055 1 97.06 496 GLU B N 1
ATOM 7969 C CA . GLU B 1 496 ? -0.867 23.906 10.727 1 97.06 496 GLU B CA 1
ATOM 7970 C C . GLU B 1 496 ? -1.123 24.141 12.211 1 97.06 496 GLU B C 1
ATOM 7972 O O . GLU B 1 496 ? -1.923 23.422 12.828 1 97.06 496 GLU B O 1
ATOM 7977 N N . HIS B 1 497 ? -0.627 25.219 12.852 1 97.69 497 HIS B N 1
ATOM 7978 C CA . HIS B 1 497 ? -0.748 25.516 14.273 1 97.69 497 HIS B CA 1
ATOM 7979 C C . HIS B 1 497 ? -2.131 26.078 14.609 1 97.69 497 HIS B C 1
ATOM 7981 O O . HIS B 1 497 ? -2.445 26.312 15.773 1 97.69 497 HIS B O 1
ATOM 7987 N N . THR B 1 498 ? -2.953 26.297 13.602 1 98.38 498 THR B N 1
ATOM 7988 C CA . THR B 1 498 ? -4.336 26.688 13.844 1 98.38 498 THR B CA 1
ATOM 7989 C C . THR B 1 498 ? -5.305 25.688 13.227 1 98.38 498 THR B C 1
ATOM 7991 O O . THR B 1 498 ? -6.348 26.062 12.695 1 98.38 498 THR B O 1
ATOM 7994 N N . SER B 1 499 ? -4.914 24.469 13.219 1 97.19 499 SER B N 1
ATOM 7995 C CA . SER B 1 499 ? -5.703 23.359 12.711 1 97.19 499 SER B CA 1
ATOM 7996 C C . SER B 1 499 ? -5.582 22.125 13.609 1 97.19 499 SER B C 1
ATOM 7998 O O . SER B 1 499 ? -4.586 21.984 14.328 1 97.19 499 SER B O 1
ATOM 8000 N N . TYR B 1 500 ? -6.613 21.312 13.547 1 95.38 500 TYR B N 1
ATOM 8001 C CA . TYR B 1 500 ? -6.551 20.062 14.273 1 95.38 500 TYR B CA 1
ATOM 8002 C C . TYR B 1 500 ? -5.82 19 13.461 1 95.38 500 TYR B C 1
ATOM 8004 O O . TYR B 1 500 ? -5.535 17.906 13.969 1 95.38 500 TYR B O 1
ATOM 8012 N N . TRP B 1 501 ? -5.547 19.266 12.234 1 95.38 501 TRP B N 1
ATOM 8013 C CA . TRP B 1 501 ? -4.543 18.5 11.5 1 95.38 501 TRP B CA 1
ATOM 8014 C C . TRP B 1 501 ? -3.152 19.094 11.711 1 95.38 501 TRP B C 1
ATOM 8016 O O . TRP B 1 501 ? -2.439 19.391 10.75 1 95.38 501 TRP B O 1
ATOM 8026 N N . ASN B 1 502 ? -2.807 19.172 12.891 1 93.38 502 ASN B N 1
ATOM 8027 C CA . ASN B 1 502 ? -1.541 19.766 13.32 1 93.38 502 ASN B CA 1
ATOM 8028 C C . ASN B 1 502 ? -0.349 18.984 12.781 1 93.38 502 ASN B C 1
ATOM 8030 O O . ASN B 1 502 ? -0.316 17.75 12.867 1 93.38 502 ASN B O 1
ATOM 8034 N N . GLY B 1 503 ? 0.549 19.656 12.148 1 94.94 503 GLY B N 1
ATOM 8035 C CA . GLY B 1 503 ? 1.746 19.016 11.633 1 94.94 503 GLY B CA 1
ATOM 8036 C C . GLY B 1 503 ? 1.575 18.469 10.227 1 94.94 503 GLY B C 1
ATOM 8037 O O . GLY B 1 503 ? 2.514 17.922 9.648 1 94.94 503 GLY B O 1
ATOM 8038 N N . TRP B 1 504 ? 0.397 18.672 9.688 1 97.56 504 TRP B N 1
ATOM 8039 C CA . TRP B 1 504 ? 0.118 18.172 8.344 1 97.56 504 TRP B CA 1
ATOM 8040 C C . TRP B 1 504 ? -0.021 19.328 7.352 1 97.56 504 TRP B C 1
ATOM 8042 O O . TRP B 1 504 ? -0.421 20.438 7.727 1 97.56 504 TRP B O 1
ATOM 8052 N N . GLN B 1 505 ? 0.285 19.031 6.09 1 98.56 505 GLN B N 1
ATOM 8053 C CA . GLN B 1 505 ? 0.014 19.984 5.016 1 98.56 505 GLN B CA 1
ATOM 8054 C C . GLN B 1 505 ? -1.473 20.312 4.938 1 98.56 505 GLN B C 1
ATOM 8056 O O . GLN B 1 505 ? -1.844 21.469 4.676 1 98.56 505 GLN B O 1
ATOM 8061 N N . GLU B 1 506 ? -2.279 19.312 5.215 1 98.31 506 GLU B N 1
ATOM 8062 C CA . GLU B 1 506 ? -3.729 19.484 5.258 1 98.31 506 GLU B CA 1
ATOM 8063 C C . GLU B 1 506 ? -4.117 20.594 6.238 1 98.31 506 GLU B C 1
ATOM 8065 O O . GLU B 1 506 ? -4.984 21.422 5.945 1 98.31 506 GLU B O 1
ATOM 8070 N N . GLY B 1 507 ? -3.484 20.562 7.375 1 98 507 GLY B N 1
ATOM 8071 C CA . GLY B 1 507 ? -3.766 21.578 8.367 1 98 507 GLY B CA 1
ATOM 8072 C C . GLY B 1 507 ? -3.426 22.984 7.891 1 98 507 GLY B C 1
ATOM 8073 O O . GLY B 1 507 ? -4.188 23.922 8.125 1 98 507 GLY B O 1
ATOM 8074 N N . ALA B 1 508 ? -2.334 23.125 7.246 1 98.5 508 ALA B N 1
ATOM 8075 C CA . ALA B 1 508 ? -1.925 24.406 6.695 1 98.5 508 ALA B CA 1
ATOM 8076 C C . ALA B 1 508 ? -2.926 24.906 5.656 1 98.5 508 ALA B C 1
ATOM 8078 O O . ALA B 1 508 ? -3.318 26.078 5.672 1 98.5 508 ALA B O 1
ATOM 8079 N N . LEU B 1 509 ? -3.348 24.047 4.805 1 98.69 509 LEU B N 1
ATOM 8080 C CA . LEU B 1 509 ? -4.246 24.422 3.717 1 98.69 509 LEU B CA 1
ATOM 8081 C C . LEU B 1 509 ? -5.637 24.75 4.25 1 98.69 509 LEU B C 1
ATOM 8083 O O . LEU B 1 509 ? -6.242 25.734 3.834 1 98.69 509 LEU B O 1
ATOM 8087 N N . LEU B 1 510 ? -6.102 23.969 5.184 1 98.19 510 LEU B N 1
ATOM 8088 C CA . LEU B 1 510 ? -7.414 24.234 5.766 1 98.19 510 LEU B CA 1
ATOM 8089 C C . LEU B 1 510 ? -7.402 25.531 6.559 1 98.19 510 LEU B C 1
ATOM 8091 O O . LEU B 1 510 ? -8.383 26.281 6.543 1 98.19 510 LEU B O 1
ATOM 8095 N N . ALA B 1 511 ? -6.332 25.766 7.246 1 98.5 511 ALA B N 1
ATOM 8096 C CA . ALA B 1 511 ? -6.191 27.031 7.973 1 98.5 511 ALA B CA 1
ATOM 8097 C C . ALA B 1 511 ? -6.227 28.219 7.016 1 98.5 511 ALA B C 1
ATOM 8099 O O . ALA B 1 511 ? -6.84 29.234 7.316 1 98.5 511 ALA B O 1
ATOM 8100 N N . ALA B 1 512 ? -5.582 28.078 5.898 1 98.62 512 ALA B N 1
ATOM 8101 C CA . ALA B 1 512 ? -5.578 29.125 4.883 1 98.62 512 ALA B CA 1
ATOM 8102 C C . ALA B 1 512 ? -6.984 29.375 4.344 1 98.62 512 ALA B C 1
ATOM 8104 O O .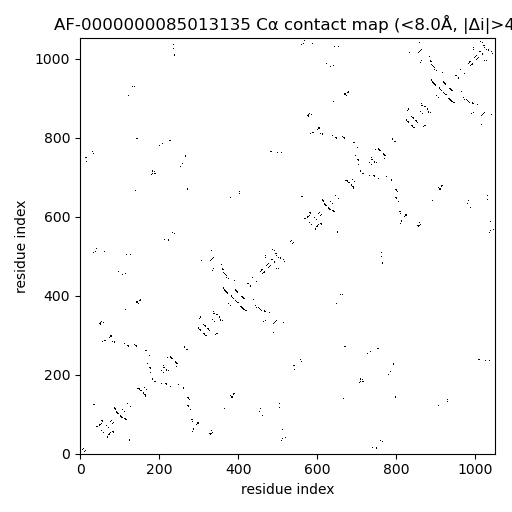 ALA B 1 512 ? -7.43 30.516 4.258 1 98.62 512 ALA B O 1
ATOM 8105 N N . ILE B 1 513 ? -7.641 28.328 3.988 1 98 513 ILE B N 1
ATOM 8106 C CA . ILE B 1 513 ? -8.969 28.422 3.393 1 98 513 ILE B CA 1
ATOM 8107 C C . ILE B 1 513 ? -9.93 29.094 4.363 1 98 513 ILE B C 1
ATOM 8109 O O . ILE B 1 513 ? -10.656 30.031 3.982 1 98 513 ILE B O 1
ATOM 8113 N N . THR B 1 514 ? -9.875 28.719 5.609 1 97.5 514 THR B N 1
ATOM 8114 C CA . THR B 1 514 ? -10.789 29.281 6.602 1 97.5 514 THR B CA 1
ATOM 8115 C C . THR B 1 514 ? -10.414 30.719 6.926 1 97.5 514 THR B C 1
ATOM 8117 O O . THR B 1 514 ? -11.297 31.547 7.184 1 97.5 514 THR B O 1
ATOM 8120 N N . ALA B 1 515 ? -9.164 31.031 6.949 1 98.5 515 ALA B N 1
ATOM 8121 C CA . ALA B 1 515 ? -8.719 32.406 7.164 1 98.5 515 ALA B CA 1
ATOM 8122 C C . ALA B 1 515 ? -9.188 33.312 6.035 1 98.5 515 ALA B C 1
ATOM 8124 O O . ALA B 1 515 ? -9.68 34.406 6.281 1 98.5 515 ALA B O 1
ATOM 8125 N N . VAL B 1 516 ? -9.055 32.844 4.812 1 98.31 516 VAL B N 1
ATOM 8126 C CA . VAL B 1 516 ? -9.469 33.594 3.643 1 98.31 516 VAL B CA 1
ATOM 8127 C C . VAL B 1 516 ? -10.969 33.844 3.689 1 98.31 516 VAL B C 1
ATOM 8129 O O . VAL B 1 516 ? -11.43 34.969 3.428 1 98.31 516 VAL B O 1
ATOM 8132 N N . GLU B 1 517 ? -11.695 32.844 4.008 1 96.94 517 GLU B N 1
ATOM 8133 C CA . GLU B 1 517 ? -13.141 32.969 4.102 1 96.94 517 GLU B CA 1
ATOM 8134 C C . GLU B 1 517 ? -13.531 34.031 5.125 1 96.94 517 GLU B C 1
ATOM 8136 O O . GLU B 1 517 ? -14.367 34.906 4.848 1 96.94 517 GLU B O 1
ATOM 8141 N N . GLU B 1 518 ? -12.914 33.969 6.262 1 96.81 518 GLU B N 1
ATOM 8142 C CA . GLU B 1 518 ? -13.242 34.875 7.352 1 96.81 518 GLU B CA 1
ATOM 8143 C C . GLU B 1 518 ? -12.828 36.312 7.02 1 96.81 518 GLU B C 1
ATOM 8145 O O . GLU B 1 518 ? -13.594 37.25 7.25 1 96.81 518 GLU B O 1
ATOM 8150 N N . MET B 1 519 ? -11.68 36.5 6.5 1 97.75 519 MET B N 1
ATOM 8151 C CA . MET B 1 519 ? -11.172 37.812 6.199 1 97.75 519 MET B CA 1
ATOM 8152 C C . MET B 1 519 ? -11.914 38.438 5.02 1 97.75 519 MET B C 1
ATOM 8154 O O . MET B 1 519 ? -12.117 39.656 4.969 1 97.75 519 MET B O 1
ATOM 8158 N N . HIS B 1 520 ? -12.266 37.594 4.043 1 97.31 520 HIS B N 1
ATOM 8159 C CA . HIS B 1 520 ? -13.07 38.094 2.92 1 97.31 520 HIS B CA 1
ATOM 8160 C C . HIS B 1 520 ? 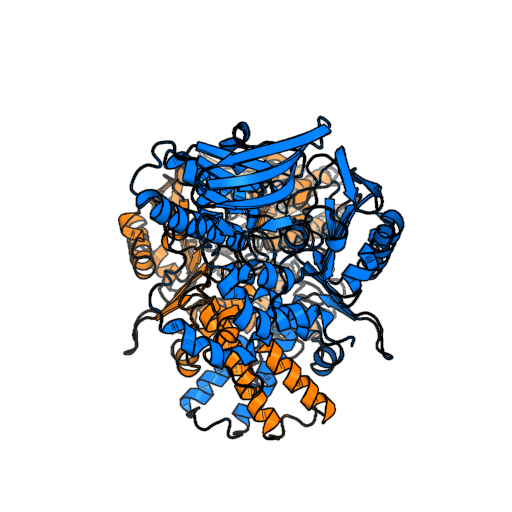-14.414 38.625 3.393 1 97.31 520 HIS B C 1
ATOM 8162 O O . HIS B 1 520 ? -14.844 39.688 2.961 1 97.31 520 HIS B O 1
ATOM 8168 N N . LYS B 1 521 ? -15.047 37.875 4.25 1 95.81 521 LYS B N 1
ATOM 8169 C CA . LYS B 1 521 ? -16.312 38.344 4.812 1 95.81 521 LYS B CA 1
ATOM 8170 C C . LYS B 1 521 ? -16.141 39.656 5.527 1 95.81 521 LYS B C 1
ATOM 8172 O O . LYS B 1 521 ? -16.969 40.562 5.371 1 95.81 521 LYS B O 1
ATOM 8177 N N . PHE B 1 522 ? -15.148 39.75 6.27 1 95.75 522 PHE B N 1
ATOM 8178 C CA . PHE B 1 522 ? -14.852 41 6.996 1 95.75 522 PHE B CA 1
ATOM 8179 C C . PHE B 1 522 ? -14.586 42.125 6.027 1 95.75 522 PHE B C 1
ATOM 8181 O O . PHE B 1 522 ? -15.094 43.25 6.223 1 95.75 522 PHE B O 1
ATOM 8188 N N . ALA B 1 523 ? -13.797 41.875 4.996 1 95.69 523 ALA B N 1
ATOM 8189 C CA . ALA B 1 523 ? -13.414 42.906 4.012 1 95.69 523 ALA B CA 1
ATOM 8190 C C . ALA B 1 523 ? -14.633 43.406 3.232 1 95.69 523 ALA B C 1
ATOM 8192 O O . ALA B 1 523 ? -14.672 44.562 2.795 1 95.69 523 ALA B O 1
ATOM 8193 N N . GLN B 1 524 ? -15.594 42.531 3.08 1 94.19 524 GLN B N 1
ATOM 8194 C CA . GLN B 1 524 ? -16.797 42.906 2.365 1 94.19 524 GLN B CA 1
ATOM 8195 C C . GLN B 1 524 ? -17.656 43.875 3.199 1 94.19 524 GLN B C 1
ATOM 8197 O O . GLN B 1 524 ? -18.422 44.656 2.654 1 94.19 524 GLN B O 1
ATOM 8202 N N . GLN B 1 525 ? -17.516 43.781 4.461 1 90.19 525 GLN B N 1
ATOM 8203 C CA . GLN B 1 525 ? -18.312 44.594 5.363 1 90.19 525 GLN B CA 1
ATOM 8204 C C . GLN B 1 525 ? -17.609 45.906 5.664 1 90.19 525 GLN B C 1
ATOM 8206 O O . GLN B 1 525 ? -18.234 46.875 6.141 1 90.19 525 GLN B O 1
ATOM 8211 N N . SER B 1 526 ? -16.406 46 5.461 1 81.31 526 SER B N 1
ATOM 8212 C CA . SER B 1 526 ? -15.633 47.188 5.785 1 81.31 526 SER B CA 1
ATOM 8213 C C . SER B 1 526 ? -15.539 48.125 4.586 1 81.31 526 SER B C 1
ATOM 8215 O O . SER B 1 526 ? -15.594 47.688 3.438 1 81.31 526 SER B O 1
#

Sequence (1052 aa):
MSEINRRSFLEMVGMVGGSAALYQVMTSMGLAQASAPGPLKLEGSGQGKSFLILGAGLAGMASAYELRKAGYDVTILEYNARAGGRCWTLRGGDVYTELGGFQQHCEFDPGLYLNPGPWRIPYHHYAYMNYAREFGVKLEVFLQVNYNAYIHRKAGNNQPGTKVRLREPMADMQGHVSELLAKSVAAGNNLDTAITGEDRERLLEALRGWGFLDKNYRYSKSLATSAVRGYAEDPGARLQPGEPSTPLSLQSILSNRLWSDLTTGMLYEFQSTIFEPVGGMDAMARAFESRVRPMITYRARVTELSQGADGVTAVYEDLAGGGTKTVKADYCICTIPLSILSQVKLNVGQDLERAIKKVPYAPSFKAGIQYKRRFWEQDDAIFGGITYTDLPIQTVSYPANNYLSRGKGVVLSAYMFGPDAVRFSGMNPKDRLQEVLRQNTLIHPQAEKEFDNGISVGWHRVPWTLGCYGLYTDETRKNDYPTLCARHDRLILAGEHTSYWNGWQEGALLAAITAVEEMHKFAQQSMSEINRRSFLEMVGMVGGSAALYQVMTSMGLAQASAPGPLKLEGSGQGKSFLILGAGLAGMASAYELRKAGYDVTILEYNARAGGRCWTLRGGDVYTELGGFQQHCEFDPGLYLNPGPWRIPYHHYAYMNYAREFGVKLEVFLQVNYNAYIHRKAGNNQPGTKVRLREPMADMQGHVSELLAKSVAAGNNLDTAITGEDRERLLEALRGWGFLDKNYRYSKSLATSAVRGYAEDPGARLQPGEPSTPLSLQSILSNRLWSDLTTGMLYEFQSTIFEPVGGMDAMARAFESRVRPMITYRARVTELSQGADGVTAVYEDLAGGGTKTVKADYCICTIPLSILSQVKLNVGQDLERAIKKVPYAPSFKAGIQYKRRFWEQDDAIFGGITYTDLPIQTVSYPANNYLSRGKGVVLSAYMFGPDAVRFSGMNPKDRLQEVLRQNTLIHPQAEKEFDNGISVGWHRVPWTLGCYGLYTDETRKNDYPTLCARHDRLILAGEHTSYWNGWQEGALLAAITAVEEMHKFAQQS

Secondary structure (DSSP, 8-state):
--TTSSHHHHHHHHTTTTTHHHHHHHGGG-------SS-----S--TT-EEEEE--BHHHHHHHHHHHHTT-EEEEE-SSSSSBTTS--EETT-EEE-TTS-EEE--PPTT-EE-SS---EETT-HHHHHHHHHHT--EEE-----TTSEEEE--BTTB--EEEETHHHHHHHHHHHHHHHHHHHHTT----TT--HHHHHHHHHHHHHHTT--TTS---SSHHHHHHH-EEE---BTT---EEPPPPPHHHHHHTTGGGGTTGGGSGGGPSSEEEETT-TTHHHHHHHHHHGGGEE-SEEEEEEEEETTEEEEEEEETTT-SEEEEEESEEEE---HHHHTTSEEES-HHHHHHHHH--B--EEEEEEEESS-HHHHTT---SEEEEESSTT-EEEE--SSTT-SS-EEEEEEEEEHHHHHHHHHS-HHHHHHHHHHHHHHH-TTHHHHEEEEEEEEGGG-TTTSSSSB---HHHHHHTHHHHHS-BTTEEE-SGGGBSSTTSHHHHHHHHHHHHHHHHHHHHH-/--TTSSHHHHHHHHTTTTTHHHHHHHTTS-------SS-----S--TT-EEEEE--BHHHHHHHHHHHHTT-EEEEE-SSSSSBTTS--EETT-EEE-TTS-EEE--PPTT-EE-SS---EETT-HHHHHHHHHHT--EEE-----TTSEEEE--BTTBPPEEEETHHHHHHHHHHHHHHHHHHHHTT----TT--HHHHHHHHHHHHHHTT--TTS---SSHHHHHHH-EEE---BTT---EEPPPPPHHHHHHTTGGGGTTGGGSGGGPSSEEEETT-TTHHHHHHHHHHGGGEE-SEEEEEEEEETTEEEEEEEETTT-SEEEEEESEEEE---HHHHTTSEEES-HHHHHHHHH--B--EEEEEEEESS-HHHHTT---SEEEEESSTT-EEEE--SSTT-SS-EEEEEEEEEHHHHHHHHHS-HHHHHHHHHHHHHHH-TTTTTTEEEEEEEEGGG-TTTSSSSB---HHHHHHTHHHHHS-BTTEEE-SGGGBSSTTSHHHHHHHHHHHHHHHHHHHHH-